Protein AF-0000000077131414 (afdb_homodimer)

Organism: Micromonas pusilla (strain CCMP1545) (NCBI:txid564608)

Structure (mmCIF, N/CA/C/O backbone):
data_AF-0000000077131414-model_v1
#
loop_
_entity.id
_entity.type
_entity.pdbx_description
1 polymer 'Predicted protein'
#
loop_
_atom_site.group_PDB
_atom_site.id
_atom_site.type_symbol
_atom_site.label_atom_id
_atom_site.label_alt_id
_atom_site.label_comp_id
_atom_site.label_asym_id
_atom_site.label_entity_id
_atom_site.label_seq_id
_atom_site.pdbx_PDB_ins_code
_atom_site.Cartn_x
_atom_site.Cartn_y
_atom_site.Cartn_z
_atom_site.occupancy
_atom_site.B_iso_or_equiv
_atom_site.auth_seq_id
_atom_site.auth_comp_id
_atom_site.auth_asym_id
_atom_site.auth_atom_id
_atom_site.pdbx_PDB_model_num
ATOM 1 N N . MET A 1 1 ? -20.641 29.969 8.961 1 20.06 1 MET A N 1
ATOM 2 C CA . MET A 1 1 ? -20.688 28.656 8.328 1 20.06 1 MET A CA 1
ATOM 3 C C . MET A 1 1 ? -21.734 27.766 9.008 1 20.06 1 MET A C 1
ATOM 5 O O . MET A 1 1 ? -21.562 27.375 10.172 1 20.06 1 MET A O 1
ATOM 9 N N . THR A 1 2 ? -23.094 28.031 8.789 1 22.95 2 THR A N 1
ATOM 10 C CA . THR A 1 2 ? -24.281 27.797 9.578 1 22.95 2 THR A CA 1
ATOM 11 C C . THR A 1 2 ? -24.531 26.297 9.758 1 22.95 2 THR A C 1
ATOM 13 O O . THR A 1 2 ? -23.922 25.484 9.078 1 22.95 2 THR A O 1
ATOM 16 N N . SER A 1 3 ? -25.562 26.062 10.523 1 25.36 3 SER A N 1
ATOM 17 C CA . SER A 1 3 ? -26.125 24.75 10.805 1 25.36 3 SER A CA 1
ATOM 18 C C . SER A 1 3 ? -26.156 23.875 9.555 1 25.36 3 SER A C 1
ATOM 20 O O . SER A 1 3 ? -26.125 22.641 9.641 1 25.36 3 SER A O 1
ATOM 22 N N . SER A 1 4 ? -26.312 24.641 8.414 1 27.03 4 SER A N 1
ATOM 23 C CA . SER A 1 4 ? -26.547 24.062 7.094 1 27.03 4 SER A CA 1
ATOM 24 C C . SER A 1 4 ? -25.281 23.391 6.555 1 27.03 4 SER A C 1
ATOM 26 O O . SER A 1 4 ? -25.375 22.391 5.828 1 27.03 4 SER A O 1
ATOM 28 N N . GLN A 1 5 ? -24.156 24.031 6.945 1 22.45 5 GLN A N 1
ATOM 29 C CA . GLN A 1 5 ? -22.938 23.562 6.297 1 22.45 5 GLN A CA 1
ATOM 30 C C . GLN A 1 5 ? -22.438 22.266 6.945 1 22.45 5 GLN A C 1
ATOM 32 O O . GLN A 1 5 ? -21.734 21.484 6.309 1 22.45 5 GLN A O 1
ATOM 37 N N . ALA A 1 6 ? -22.734 22.125 8.266 1 24.84 6 ALA A N 1
ATOM 38 C CA . ALA A 1 6 ? -22.406 20.891 8.977 1 24.84 6 ALA A CA 1
ATOM 39 C C . ALA A 1 6 ? -23.219 19.719 8.453 1 24.84 6 ALA A C 1
ATOM 41 O O . ALA A 1 6 ? -22.719 18.594 8.359 1 24.84 6 ALA A O 1
ATOM 42 N N . VAL A 1 7 ? -24.547 20.031 8.062 1 28.22 7 VAL A N 1
ATOM 43 C CA . VAL A 1 7 ? -25.422 19.016 7.449 1 28.22 7 VAL A CA 1
ATOM 44 C C . VAL A 1 7 ? -24.828 18.578 6.113 1 28.22 7 VAL A C 1
ATOM 46 O O . VAL A 1 7 ? -24.891 17.391 5.766 1 28.22 7 VAL A O 1
ATOM 49 N N . ARG A 1 8 ? -24.062 19.578 5.555 1 27.66 8 ARG A N 1
ATOM 50 C CA . ARG A 1 8 ? -23.594 19.297 4.199 1 27.66 8 ARG A CA 1
ATOM 51 C C . ARG A 1 8 ? -22.453 18.297 4.211 1 27.66 8 ARG A C 1
ATOM 53 O O . ARG A 1 8 ? -22.391 17.406 3.361 1 27.66 8 ARG A O 1
ATOM 60 N N . LEU A 1 9 ? -21.594 18.5 5.211 1 24.94 9 LEU A N 1
ATOM 61 C CA . LEU A 1 9 ? -20.484 17.562 5.207 1 24.94 9 LEU A CA 1
ATOM 62 C C . LEU A 1 9 ? -20.953 16.172 5.617 1 24.94 9 LEU A C 1
ATOM 64 O O . LEU A 1 9 ? -20.547 15.18 5.012 1 24.94 9 LEU A O 1
ATOM 68 N N . ARG A 1 10 ? -21.891 16.109 6.672 1 27.31 10 ARG A N 1
ATOM 69 C CA . ARG A 1 10 ? -22.516 14.836 6.984 1 27.31 10 ARG A CA 1
ATOM 70 C C . ARG A 1 10 ? -23.266 14.289 5.777 1 27.31 10 ARG A C 1
ATOM 72 O O . ARG A 1 10 ? -23.172 13.094 5.465 1 27.31 10 ARG A O 1
ATOM 79 N N . ASP A 1 11 ? -24.016 15.188 5.199 1 29.97 11 ASP A N 1
ATOM 80 C CA . ASP A 1 11 ? -24.766 14.781 4.016 1 29.97 11 ASP A CA 1
ATOM 81 C C . ASP A 1 11 ? -23.828 14.383 2.877 1 29.97 11 ASP A C 1
ATOM 83 O O . ASP A 1 11 ? -24.125 13.445 2.135 1 29.97 11 ASP A O 1
ATOM 87 N N . ILE A 1 12 ? -22.75 15.172 2.791 1 27.52 12 ILE A N 1
ATOM 88 C CA . ILE A 1 12 ? -21.797 14.812 1.748 1 27.52 12 ILE A CA 1
ATOM 89 C C . ILE A 1 12 ? -21.141 13.469 2.088 1 27.52 12 ILE A C 1
ATOM 91 O O . ILE A 1 12 ? -21.016 12.602 1.223 1 27.52 12 ILE A O 1
ATOM 95 N N . LEU A 1 13 ? -20.797 13.336 3.424 1 27.11 13 LEU A N 1
ATOM 96 C CA . LEU A 1 13 ? -20.266 12.031 3.791 1 27.11 13 LEU A CA 1
ATOM 97 C C . LEU A 1 13 ? -21.359 10.969 3.768 1 27.11 13 LEU A C 1
ATOM 99 O O . LEU A 1 13 ? -21.141 9.844 3.328 1 27.11 13 LEU A O 1
ATOM 103 N N . ASN A 1 14 ? -22.547 11.32 4.371 1 27.75 14 ASN A N 1
ATOM 104 C CA . ASN A 1 14 ? -23.672 10.422 4.211 1 27.75 14 ASN A CA 1
ATOM 105 C C . ASN A 1 14 ? -24.016 10.203 2.738 1 27.75 14 ASN A C 1
ATOM 107 O O . ASN A 1 14 ? -24.328 9.078 2.326 1 27.75 14 ASN A O 1
ATOM 111 N N . ASP A 1 15 ? -24.219 11.328 2.031 1 28.78 15 ASP A N 1
ATOM 112 C CA . ASP A 1 15 ? -24.484 11.242 0.598 1 28.78 15 ASP A CA 1
ATOM 113 C C . ASP A 1 15 ? -23.344 10.523 -0.129 1 28.78 15 ASP A C 1
ATOM 115 O O . ASP A 1 15 ? -23.578 9.758 -1.063 1 28.78 15 ASP A O 1
ATOM 119 N N . ALA A 1 16 ? -22.125 11.031 0.208 1 26.92 16 ALA A N 1
ATOM 120 C CA . ALA A 1 16 ? -21.016 10.352 -0.453 1 26.92 16 ALA A CA 1
ATOM 121 C C . ALA A 1 16 ? -20.875 8.922 0.047 1 26.92 16 ALA A C 1
ATOM 123 O O . ALA A 1 16 ? -20.578 8.008 -0.734 1 26.92 16 ALA A O 1
ATOM 124 N N . LEU A 1 17 ? -20.938 8.805 1.49 1 28.52 17 LEU A N 1
ATOM 125 C CA . LEU A 1 17 ? -20.797 7.449 2.016 1 28.52 17 LEU A CA 1
ATOM 126 C C . LEU A 1 17 ? -22.156 6.828 2.287 1 28.52 17 LEU A C 1
ATOM 128 O O . LEU A 1 17 ? -22.25 5.688 2.746 1 28.52 17 LEU A O 1
ATOM 132 N N . TRP A 1 18 ? -23.234 7.105 1.393 1 27.47 18 TRP A N 1
ATOM 133 C CA . TRP A 1 18 ? -24.609 6.629 1.438 1 27.47 18 TRP A CA 1
ATOM 134 C C . TRP A 1 18 ? -24.922 5.977 2.781 1 27.47 18 TRP A C 1
ATOM 136 O O . TRP A 1 18 ? -25.734 5.047 2.855 1 27.47 18 TRP A O 1
ATOM 146 N N . ILE A 1 19 ? -24.125 6.203 3.861 1 25.92 19 ILE A N 1
ATOM 147 C CA . ILE A 1 19 ? -24.453 5.586 5.145 1 25.92 19 ILE A CA 1
ATOM 148 C C . ILE A 1 19 ? -25.438 6.477 5.906 1 25.92 19 ILE A C 1
ATOM 150 O O . ILE A 1 19 ? -25.125 7.633 6.203 1 25.92 19 ILE A O 1
ATOM 154 N N . ASP A 1 20 ? -26.75 6.434 5.668 1 25.19 20 ASP A N 1
ATOM 155 C CA . ASP A 1 20 ? -27.75 7.07 6.512 1 25.19 20 ASP A CA 1
ATOM 156 C C . ASP A 1 20 ? -27.594 6.633 7.969 1 25.19 20 ASP A C 1
ATOM 158 O O . ASP A 1 20 ? -28.016 5.535 8.344 1 25.19 20 ASP A O 1
ATOM 162 N N . CYS A 1 21 ? -26.797 7.062 8.805 1 25.94 21 CYS A N 1
ATOM 163 C CA . CYS A 1 21 ? -26.531 6.809 10.211 1 25.94 21 CYS A CA 1
ATOM 164 C C . CYS A 1 21 ? -27.703 7.242 11.078 1 25.94 21 CYS A C 1
ATOM 166 O O . CYS A 1 21 ? -27.578 7.328 12.297 1 25.94 21 CYS A O 1
ATOM 168 N N . ALA A 1 22 ? -28.906 7.676 10.688 1 25.45 22 ALA A N 1
ATOM 169 C CA . ALA A 1 22 ? -29.875 8.078 11.711 1 25.45 22 ALA A CA 1
ATOM 170 C C . ALA A 1 22 ? -30.438 6.867 12.438 1 25.45 22 ALA A C 1
ATOM 172 O O . ALA A 1 22 ? -31.391 6.992 13.219 1 25.45 22 ALA A O 1
ATOM 173 N N . ARG A 1 23 ? -30.469 5.637 11.992 1 25.27 23 ARG A N 1
ATOM 174 C CA . ARG A 1 23 ? -31.359 4.742 12.703 1 25.27 23 ARG A CA 1
ATOM 175 C C . ARG A 1 23 ? -30.844 4.453 14.109 1 25.27 23 ARG A C 1
ATOM 177 O O . ARG A 1 23 ? -29.672 4.176 14.297 1 25.27 23 ARG A O 1
ATOM 184 N N . PRO A 1 24 ? -31.688 4.777 15.188 1 24.05 24 PRO A N 1
ATOM 185 C CA . PRO A 1 24 ? -31.406 4.828 16.625 1 24.05 24 PRO A CA 1
ATOM 186 C C . PRO A 1 24 ? -30.734 3.562 17.141 1 24.05 24 PRO A C 1
ATOM 188 O O . PRO A 1 24 ? -29.719 3.643 17.844 1 24.05 24 PRO A O 1
ATOM 191 N N . GLU A 1 25 ? -31.594 2.445 17.375 1 23.05 25 GLU A N 1
ATOM 192 C CA . GLU A 1 25 ? -31.547 1.45 18.438 1 23.05 25 GLU A CA 1
ATOM 193 C C . GLU A 1 25 ? -30.562 0.336 18.125 1 23.05 25 GLU A C 1
ATOM 195 O O . GLU A 1 25 ? -30.875 -0.585 17.359 1 23.05 25 GLU A O 1
ATOM 200 N N . ILE A 1 26 ? -29.625 0.422 17.438 1 24.59 26 ILE A N 1
ATOM 201 C CA . ILE A 1 26 ? -28.812 -0.793 17.438 1 24.59 26 ILE A CA 1
ATOM 202 C C . ILE A 1 26 ? -28.547 -1.231 18.875 1 24.59 26 ILE A C 1
ATOM 204 O O . ILE A 1 26 ? -27.844 -0.542 19.625 1 24.59 26 ILE A O 1
ATOM 208 N N . ARG A 1 27 ? -29.641 -1.744 19.5 1 22.53 27 ARG A N 1
ATOM 209 C CA . ARG A 1 27 ? -29.562 -2.266 20.859 1 22.53 27 ARG A CA 1
ATOM 210 C C . ARG A 1 27 ? -28.266 -3.033 21.078 1 22.53 27 ARG A C 1
ATOM 212 O O . ARG A 1 27 ? -27.781 -3.734 20.188 1 22.53 27 ARG A O 1
ATOM 219 N N . ALA A 1 28 ? -27.469 -2.477 21.969 1 22.48 28 ALA A N 1
ATOM 220 C CA . ALA A 1 28 ? -26.344 -3.021 22.719 1 22.48 28 ALA A CA 1
ATOM 221 C C . ALA A 1 28 ? -26.562 -4.496 23.047 1 22.48 28 ALA A C 1
ATOM 223 O O . ALA A 1 28 ? -27.375 -4.832 23.906 1 22.48 28 ALA A O 1
ATOM 224 N N . ARG A 1 29 ? -26.906 -5.246 22.016 1 23.95 29 ARG A N 1
ATOM 225 C CA . ARG A 1 29 ? -27.047 -6.582 22.578 1 23.95 29 ARG A CA 1
ATOM 226 C C . ARG A 1 29 ? -25.984 -6.855 23.625 1 23.95 29 ARG A C 1
ATOM 228 O O . ARG A 1 29 ? -24.906 -6.25 23.578 1 23.95 29 ARG A O 1
ATOM 235 N N . ASP A 1 30 ? -26.391 -7.426 24.609 1 23.88 30 ASP A N 1
ATOM 236 C CA . ASP A 1 30 ? -25.688 -7.793 25.844 1 23.88 30 ASP A CA 1
ATOM 237 C C . ASP A 1 30 ? -24.25 -8.203 25.547 1 23.88 30 ASP A C 1
ATOM 239 O O . ASP A 1 30 ? -24.016 -9.07 24.703 1 23.88 30 ASP A O 1
ATOM 243 N N . GLN A 1 31 ? -23.406 -7.141 25.562 1 24.2 31 GLN A N 1
ATOM 244 C CA . GLN A 1 31 ? -21.953 -7.148 25.594 1 24.2 31 GLN A CA 1
ATOM 245 C C . GLN A 1 31 ? -21.422 -8.375 26.328 1 24.2 31 GLN A C 1
ATOM 247 O O . GLN A 1 31 ? -21.812 -8.641 27.469 1 24.2 31 GLN A O 1
ATOM 252 N N . LEU A 1 32 ? -21.359 -9.508 25.547 1 24.61 32 LEU A N 1
ATOM 253 C CA . LEU A 1 32 ? -20.766 -10.422 26.516 1 24.61 32 LEU A CA 1
ATOM 254 C C . LEU A 1 32 ? -19.703 -9.727 27.344 1 24.61 32 LEU A C 1
ATOM 256 O O . LEU A 1 32 ? -19.047 -8.797 26.859 1 24.61 32 LEU A O 1
ATOM 260 N N . PRO A 1 33 ? -19.641 -9.75 28.703 1 24.28 33 PRO A N 1
ATOM 261 C CA . PRO A 1 33 ? -18.641 -9.383 29.719 1 24.28 33 PRO A CA 1
ATOM 262 C C . PRO A 1 33 ? -17.219 -9.758 29.312 1 24.28 33 PRO A C 1
ATOM 264 O O . PRO A 1 33 ? -16.969 -10.891 28.906 1 24.28 33 PRO A O 1
ATOM 267 N N . GLY A 1 34 ? -16.375 -8.93 28.688 1 25.89 34 GLY A N 1
ATOM 268 C CA . GLY A 1 34 ? -14.93 -8.797 28.547 1 25.89 34 GLY A CA 1
ATOM 269 C C . GLY A 1 34 ? -14.508 -8.336 27.156 1 25.89 34 GLY A C 1
ATOM 270 O O . GLY A 1 34 ? -13.312 -8.141 26.906 1 25.89 34 GLY A O 1
ATOM 271 N N . THR A 1 35 ? -15.227 -8.766 26.109 1 24.78 35 THR A N 1
ATOM 272 C CA . THR A 1 35 ? -14.664 -8.539 24.781 1 24.78 35 THR A CA 1
ATOM 273 C C . THR A 1 35 ? -14.953 -7.113 24.312 1 24.78 35 THR A C 1
ATOM 275 O O . THR A 1 35 ? -16.109 -6.676 24.312 1 24.78 35 THR A O 1
ATOM 278 N N . LEU A 1 36 ? -14.094 -6.152 24.688 1 25.08 36 LEU A N 1
ATOM 279 C CA . LEU A 1 36 ? -14.352 -4.781 24.266 1 25.08 36 LEU A CA 1
ATOM 280 C C . LEU A 1 36 ? -14.68 -4.73 22.781 1 25.08 36 LEU A C 1
ATOM 282 O O . LEU A 1 36 ? -14.266 -5.602 22.016 1 25.08 36 LEU A O 1
ATOM 286 N N . ALA A 1 37 ? -15.477 -3.848 22.422 1 25.66 37 ALA A N 1
ATOM 287 C CA . ALA A 1 37 ? -16.156 -3.598 21.141 1 25.66 37 ALA A CA 1
ATOM 288 C C . ALA A 1 37 ? -15.172 -3.656 19.984 1 25.66 37 ALA A C 1
ATOM 290 O O . ALA A 1 37 ? -15.398 -4.367 19 1 25.66 37 ALA A O 1
ATOM 291 N N . PHE A 1 38 ? -15.047 -2.734 19.219 1 28.19 38 PHE A N 1
ATOM 292 C CA . PHE A 1 38 ? -14.258 -2.588 18.016 1 28.19 38 PHE A CA 1
ATOM 293 C C . PHE A 1 38 ? -12.766 -2.533 18.328 1 28.19 38 PHE A C 1
ATOM 295 O O . PHE A 1 38 ? -11.977 -2.002 17.547 1 28.19 38 PHE A O 1
ATOM 302 N N . ASP A 1 39 ? -12.305 -2.881 19.547 1 25.67 39 ASP A N 1
ATOM 303 C CA . ASP A 1 39 ? -10.992 -2.525 20.094 1 25.67 39 ASP A CA 1
ATOM 304 C C . ASP A 1 39 ? -9.875 -2.938 19.125 1 25.67 39 ASP A C 1
ATOM 306 O O . ASP A 1 39 ? -9.859 -4.07 18.641 1 25.67 39 ASP A O 1
ATOM 310 N N . HIS A 1 40 ? -9.352 -1.925 18.312 1 28.19 40 HIS A N 1
ATOM 311 C CA . HIS A 1 40 ? -8.055 -1.911 17.641 1 28.19 40 HIS A CA 1
ATOM 312 C C . HIS A 1 40 ? -7.027 -2.729 18.422 1 28.19 40 HIS A C 1
ATOM 314 O O . HIS A 1 40 ? -7.078 -2.785 19.656 1 28.19 40 HIS A O 1
ATOM 320 N N . PRO A 1 41 ? -6.434 -3.777 17.891 1 29.89 41 PRO A N 1
ATOM 321 C CA . PRO A 1 41 ? -5.473 -4.309 18.859 1 29.89 41 PRO A CA 1
ATOM 322 C C . PRO A 1 41 ? -4.766 -3.213 19.656 1 29.89 41 PRO A C 1
ATOM 324 O O . PRO A 1 41 ? -4.543 -2.115 19.141 1 29.89 41 PRO A O 1
ATOM 327 N N . SER A 1 42 ? -5.102 -2.934 20.844 1 29.22 42 SER A N 1
ATOM 328 C CA . SER A 1 42 ? -4.355 -1.933 21.594 1 29.22 42 SER A CA 1
ATOM 329 C C . SER A 1 42 ? -2.869 -1.981 21.266 1 29.22 42 SER A C 1
ATOM 331 O O . SER A 1 42 ? -2.371 -2.996 20.766 1 29.22 42 SER A O 1
ATOM 333 N N . ILE A 1 43 ? -2.246 -0.811 21.297 1 28.88 43 ILE A N 1
ATOM 334 C CA . ILE A 1 43 ? -0.792 -0.733 21.203 1 28.88 43 ILE A CA 1
ATOM 335 C C . ILE A 1 43 ? -0.161 -1.882 21.984 1 28.88 43 ILE A C 1
ATOM 337 O O . ILE A 1 43 ? 0.795 -2.506 21.516 1 28.88 43 ILE A O 1
ATOM 341 N N . GLY A 1 44 ? -0.756 -2.213 23.047 1 29.16 44 GLY A N 1
ATOM 342 C CA . GLY A 1 44 ? -0.232 -3.283 23.875 1 29.16 44 GLY A CA 1
ATOM 343 C C . GLY A 1 44 ? -0.409 -4.66 23.266 1 29.16 44 GLY A C 1
ATOM 344 O O . GLY A 1 44 ? 0.497 -5.492 23.328 1 29.16 44 GLY A O 1
ATOM 345 N N . GLU A 1 45 ? -1.509 -4.895 22.531 1 32.31 45 GLU A N 1
ATOM 346 C CA . GLU A 1 45 ? -1.688 -6.207 21.922 1 32.31 45 GLU A CA 1
ATOM 347 C C . GLU A 1 45 ? -0.879 -6.332 20.641 1 32.31 45 GLU A C 1
ATOM 349 O O . GLU A 1 45 ? -0.335 -7.398 20.344 1 32.31 45 GLU A O 1
ATOM 354 N N . ILE A 1 46 ? -0.847 -5.266 19.938 1 31.19 46 ILE A N 1
ATOM 355 C CA . ILE A 1 46 ? 0.141 -5.195 18.859 1 31.19 46 ILE A CA 1
ATOM 356 C C . ILE A 1 46 ? 1.545 -5.344 19.438 1 31.19 46 ILE A C 1
ATOM 358 O O . ILE A 1 46 ? 2.371 -6.082 18.906 1 31.19 46 ILE A O 1
ATOM 362 N N . VAL A 1 47 ? 1.649 -4.648 20.562 1 30.67 47 VAL A N 1
ATOM 363 C CA . VAL A 1 47 ? 2.9 -4.809 21.297 1 30.67 47 VAL A CA 1
ATOM 364 C C . VAL A 1 47 ? 3.008 -6.234 21.828 1 30.67 47 VAL A C 1
ATOM 366 O O . VAL A 1 47 ? 4.062 -6.863 21.734 1 30.67 47 VAL A O 1
ATOM 369 N N . ALA A 1 48 ? 1.979 -6.781 22.297 1 32.75 48 ALA A N 1
ATOM 370 C CA . ALA A 1 48 ? 2.027 -8.148 22.812 1 32.75 48 ALA A CA 1
ATOM 371 C C . ALA A 1 48 ? 2.197 -9.148 21.656 1 32.75 48 ALA A C 1
ATOM 373 O O . ALA A 1 48 ? 2.984 -10.094 21.766 1 32.75 48 ALA A O 1
ATOM 374 N N . PHE A 1 49 ? 1.523 -8.961 20.562 1 32.06 49 PHE A N 1
ATOM 375 C CA . PHE A 1 49 ? 1.769 -9.781 19.391 1 32.06 49 PHE A CA 1
ATOM 376 C C . PHE A 1 49 ? 3.176 -9.547 18.844 1 32.06 49 PHE A C 1
ATOM 378 O O . PHE A 1 49 ? 3.881 -10.5 18.5 1 32.06 49 PHE A O 1
ATOM 385 N N . ALA A 1 50 ? 3.492 -8.227 18.688 1 29.94 50 ALA A N 1
ATOM 386 C CA . ALA A 1 50 ? 4.867 -7.91 18.328 1 29.94 50 ALA A CA 1
ATOM 387 C C . ALA A 1 50 ? 5.852 -8.461 19.344 1 29.94 50 ALA A C 1
ATOM 389 O O . ALA A 1 50 ? 6.926 -8.945 18.984 1 29.94 50 ALA A O 1
ATOM 390 N N . THR A 1 51 ? 5.473 -8.234 20.5 1 30.77 51 THR A N 1
ATOM 391 C CA . THR A 1 51 ? 6.328 -8.773 21.562 1 30.77 51 THR A CA 1
ATOM 392 C C . THR A 1 51 ? 6.352 -10.297 21.516 1 30.77 51 THR A C 1
ATOM 394 O O . THR A 1 51 ? 7.406 -10.906 21.688 1 30.77 51 THR A O 1
ATOM 397 N N . GLU A 1 52 ? 5.23 -10.977 21.406 1 32.09 52 GLU A N 1
ATOM 398 C CA . GLU A 1 52 ? 5.215 -12.43 21.281 1 32.09 52 GLU A CA 1
ATOM 399 C C . GLU A 1 52 ? 5.93 -12.883 20.016 1 32.09 52 GLU A C 1
ATOM 401 O O . GLU A 1 52 ? 6.672 -13.867 20.031 1 32.09 52 GLU A O 1
ATOM 406 N N . ALA A 1 53 ? 5.629 -12.156 18.953 1 30 53 ALA A N 1
ATOM 407 C CA . ALA A 1 53 ? 6.359 -12.508 17.734 1 30 53 ALA A CA 1
ATOM 408 C C . ALA A 1 53 ? 7.84 -12.156 17.875 1 30 53 ALA A C 1
ATOM 410 O O . ALA A 1 53 ? 8.703 -12.859 17.328 1 30 53 ALA A O 1
ATOM 411 N N . THR A 1 54 ? 8.031 -10.852 18.547 1 30.67 54 THR A N 1
ATOM 412 C CA . THR A 1 54 ? 9.422 -10.414 18.578 1 30.67 54 THR A CA 1
ATOM 413 C C . THR A 1 54 ? 10.07 -10.789 19.906 1 30.67 54 THR A C 1
ATOM 415 O O . THR A 1 54 ? 11.281 -10.648 20.078 1 30.67 54 THR A O 1
ATOM 418 N N . GLY A 1 55 ? 9.797 -11.703 20.719 1 28.64 55 GLY A N 1
ATOM 419 C CA . GLY A 1 55 ? 10.359 -12.094 22 1 28.64 55 GLY A CA 1
ATOM 420 C C . GLY A 1 55 ? 10.711 -10.906 22.891 1 28.64 55 GLY A C 1
ATOM 421 O O . GLY A 1 55 ? 11.406 -11.055 23.891 1 28.64 55 GLY A O 1
ATOM 422 N N . VAL A 1 56 ? 10.812 -9.68 22.453 1 27.62 56 VAL A N 1
ATOM 423 C CA . VAL A 1 56 ? 11.414 -8.703 23.359 1 27.62 56 VAL A CA 1
ATOM 424 C C . VAL A 1 56 ? 10.492 -8.492 24.562 1 27.62 56 VAL A C 1
ATOM 426 O O . VAL A 1 56 ? 9.344 -8.07 24.422 1 27.62 56 VAL A O 1
ATOM 429 N N . ASP A 1 57 ? 10.703 -9.258 25.719 1 28.89 57 ASP A N 1
ATOM 430 C CA . ASP A 1 57 ? 10.18 -9.336 27.078 1 28.89 57 ASP A CA 1
ATOM 431 C C . ASP A 1 57 ? 10.07 -7.941 27.703 1 28.89 57 ASP A C 1
ATOM 433 O O . ASP A 1 57 ? 9.125 -7.66 28.438 1 28.89 57 ASP A O 1
ATOM 437 N N . ALA A 1 58 ? 11.203 -7.199 27.625 1 27.89 58 ALA A N 1
ATOM 438 C CA . ALA A 1 58 ? 11.391 -6.16 28.641 1 27.89 58 ALA A CA 1
ATOM 439 C C . ALA A 1 58 ? 10.273 -5.125 28.578 1 27.89 58 ALA A C 1
ATOM 441 O O . ALA A 1 58 ? 9.953 -4.484 29.578 1 27.89 58 ALA A O 1
ATOM 442 N N . ILE A 1 59 ? 9.859 -4.895 27.469 1 26.38 59 ILE A N 1
ATOM 443 C CA . ILE A 1 59 ? 9 -3.719 27.516 1 26.38 59 ILE A CA 1
ATOM 444 C C . ILE A 1 59 ? 7.645 -4.098 28.125 1 26.38 59 ILE A C 1
ATOM 446 O O . ILE A 1 59 ? 6.914 -3.236 28.625 1 26.38 59 ILE A O 1
ATOM 450 N N . VAL A 1 60 ? 7.402 -5.414 28.172 1 28.81 60 VAL A N 1
ATOM 451 C CA . VAL A 1 60 ? 6.105 -5.828 28.703 1 28.81 60 VAL A CA 1
ATOM 452 C C . VAL A 1 60 ? 6.074 -5.637 30.219 1 28.81 60 VAL A C 1
ATOM 454 O O . VAL A 1 60 ? 5.02 -5.34 30.781 1 28.81 60 VAL A O 1
ATOM 457 N N . ALA A 1 61 ? 7.215 -5.875 30.797 1 27.44 61 ALA A N 1
ATOM 458 C CA . ALA A 1 61 ? 7.191 -5.852 32.25 1 27.44 61 ALA A CA 1
ATOM 459 C C . ALA A 1 61 ? 6.711 -4.5 32.781 1 27.44 61 ALA A C 1
ATOM 461 O O . ALA A 1 61 ? 5.957 -4.43 33.75 1 27.44 61 ALA A O 1
ATOM 462 N N . ALA A 1 62 ? 7.324 -3.494 32.219 1 25.3 62 ALA A N 1
ATOM 463 C CA . ALA A 1 62 ? 7.066 -2.25 32.938 1 25.3 62 ALA A CA 1
ATOM 464 C C . ALA A 1 62 ? 5.594 -1.86 32.844 1 25.3 62 ALA A C 1
ATOM 466 O O . ALA A 1 62 ? 5.047 -1.249 33.75 1 25.3 62 ALA A O 1
ATOM 467 N N . ALA A 1 63 ? 5.043 -2.246 31.688 1 25.23 63 ALA A N 1
ATOM 468 C CA . ALA A 1 63 ? 3.65 -1.813 31.625 1 25.23 63 ALA A CA 1
ATOM 469 C C . ALA A 1 63 ? 2.777 -2.658 32.562 1 25.23 63 ALA A C 1
ATOM 471 O O . ALA A 1 63 ? 1.646 -2.279 32.875 1 25.23 63 ALA A O 1
ATOM 472 N N . ALA A 1 64 ? 3.279 -3.85 32.844 1 27.75 64 ALA A N 1
ATOM 473 C CA . ALA A 1 64 ? 2.451 -4.707 33.688 1 27.75 64 ALA A CA 1
ATOM 474 C C . ALA A 1 64 ? 2.277 -4.109 35.062 1 27.75 64 ALA A C 1
ATOM 476 O O . ALA A 1 64 ? 1.48 -4.602 35.875 1 27.75 64 ALA A O 1
ATOM 477 N N . ALA A 1 65 ? 3.24 -3.271 35.406 1 25.56 65 ALA A N 1
ATOM 478 C CA . ALA A 1 65 ? 3.098 -2.855 36.812 1 25.56 65 ALA A CA 1
ATOM 479 C C . ALA A 1 65 ? 1.812 -2.062 37.031 1 25.56 65 ALA A C 1
ATOM 481 O O . ALA A 1 65 ? 1.504 -1.648 38.156 1 25.56 65 ALA A O 1
ATOM 482 N N . LYS A 1 66 ? 1.477 -1.282 36 1 25.88 66 LYS A N 1
ATOM 483 C CA . LYS A 1 66 ? 0.371 -0.455 36.469 1 25.88 66 LYS A CA 1
ATOM 484 C C . LYS A 1 66 ? -0.905 -1.277 36.625 1 25.88 66 LYS A C 1
ATOM 486 O O . LYS A 1 66 ? -1.273 -2.033 35.719 1 25.88 66 LYS A O 1
ATOM 491 N N . GLY A 1 67 ? -1.213 -1.766 37.844 1 24.05 67 GLY A N 1
ATOM 492 C CA . GLY A 1 67 ? -2.328 -2.514 38.406 1 24.05 67 GLY A CA 1
ATOM 493 C C . GLY A 1 67 ? -3.676 -2.051 37.875 1 24.05 67 GLY A C 1
ATOM 494 O O . GLY A 1 67 ? -3.818 -0.909 37.438 1 24.05 67 GLY A O 1
ATOM 495 N N . PRO A 1 68 ? -4.375 -2.918 37.219 1 26.05 68 PRO A N 1
ATOM 496 C CA . PRO A 1 68 ? -5.711 -2.531 36.75 1 26.05 68 PRO A CA 1
ATOM 497 C C . PRO A 1 68 ? -6.504 -1.773 37.812 1 26.05 68 PRO A C 1
ATOM 499 O O . PRO A 1 68 ? -6.383 -2.068 39.031 1 26.05 68 PRO A O 1
ATOM 502 N N . PRO A 1 69 ? -6.645 -0.466 37.781 1 22.11 69 PRO A N 1
ATOM 503 C CA . PRO A 1 69 ? -7.441 0.093 38.875 1 22.11 69 PRO A CA 1
ATOM 504 C C . PRO A 1 69 ? -8.703 -0.724 39.156 1 22.11 69 PRO A C 1
ATOM 506 O O . PRO A 1 69 ? -9.227 -1.393 38.281 1 22.11 69 PRO A O 1
ATOM 509 N N . THR A 1 70 ? -8.766 -1.355 40.312 1 23.5 70 THR A N 1
ATOM 510 C CA . THR A 1 70 ? -9.836 -2.125 40.938 1 23.5 70 THR A CA 1
ATOM 511 C C . THR A 1 70 ? -11.164 -1.385 40.812 1 23.5 70 THR A C 1
ATOM 513 O O . THR A 1 70 ? -11.367 -0.362 41.5 1 23.5 70 THR A O 1
ATOM 516 N N . SER A 1 71 ? -11.594 -1.087 39.594 1 22.61 71 SER A N 1
ATOM 517 C CA . SER A 1 71 ? -12.875 -0.4 39.656 1 22.61 71 SER A CA 1
ATOM 518 C C . SER A 1 71 ? -13.906 -1.232 40.438 1 22.61 71 SER A C 1
ATOM 520 O O . SER A 1 71 ? -14.031 -2.436 40.188 1 22.61 71 SER A O 1
ATOM 522 N N . ALA A 1 72 ? -14.18 -0.842 41.625 1 23.8 72 ALA A N 1
ATOM 523 C CA . ALA A 1 72 ? -15.195 -1.368 42.531 1 23.8 72 ALA A CA 1
ATOM 524 C C . ALA A 1 72 ? -16.516 -1.63 41.781 1 23.8 72 ALA A C 1
ATOM 526 O O . ALA A 1 72 ? -16.953 -0.807 41 1 23.8 72 ALA A O 1
ATOM 527 N N . PRO A 1 73 ? -16.891 -2.898 41.719 1 24.64 73 PRO A N 1
ATOM 528 C CA . PRO A 1 73 ? -18.172 -3.227 41.094 1 24.64 73 PRO A CA 1
ATOM 529 C C . PRO A 1 73 ? -19.328 -2.383 41.625 1 24.64 73 PRO A C 1
ATOM 531 O O . PRO A 1 73 ? -19.5 -2.264 42.844 1 24.64 73 PRO A O 1
ATOM 534 N N . ALA A 1 74 ? -19.625 -1.216 41.062 1 23.25 74 ALA A N 1
ATOM 535 C CA . ALA A 1 74 ? -20.719 -0.471 41.656 1 23.25 74 ALA A CA 1
ATOM 536 C C . ALA A 1 74 ? -21.938 -1.366 41.875 1 23.25 74 ALA A C 1
ATOM 538 O O . ALA A 1 74 ? -22.188 -2.281 41.094 1 23.25 74 ALA A O 1
ATOM 539 N N . PRO A 1 75 ? -22.453 -1.445 43.031 1 23.16 75 PRO A N 1
ATOM 540 C CA . PRO A 1 75 ? -23.594 -2.281 43.406 1 23.16 75 PRO A CA 1
ATOM 541 C C . PRO A 1 75 ? -24.719 -2.238 42.375 1 23.16 75 PRO A C 1
ATOM 543 O O . PRO A 1 75 ? -24.844 -1.26 41.625 1 23.16 75 PRO A O 1
ATOM 546 N N . ALA A 1 76 ? -25.125 -3.383 41.875 1 24.69 76 ALA A N 1
ATOM 547 C CA . ALA A 1 76 ? -26.25 -3.611 40.969 1 24.69 76 ALA A CA 1
ATOM 548 C C . ALA A 1 76 ? -27.453 -2.756 41.375 1 24.69 76 ALA A C 1
ATOM 550 O O . ALA A 1 76 ? -28.031 -2.945 42.438 1 24.69 76 ALA A O 1
ATOM 551 N N . ARG A 1 77 ? -27.328 -1.362 41.156 1 21.92 77 ARG A N 1
ATOM 552 C CA . ARG A 1 77 ? -28.531 -0.642 41.562 1 21.92 77 ARG A CA 1
ATOM 553 C C . ARG A 1 77 ? -29.781 -1.305 41 1 21.92 77 ARG A C 1
ATOM 555 O O . ARG A 1 77 ? -29.781 -1.78 39.875 1 21.92 77 ARG A O 1
ATOM 562 N N . ALA A 1 78 ? -30.828 -1.521 41.812 1 26.89 78 ALA A N 1
ATOM 563 C CA . ALA A 1 78 ? -32.156 -2.129 41.688 1 26.89 78 ALA A CA 1
ATOM 564 C C . ALA A 1 78 ? -32.812 -1.678 40.375 1 26.89 78 ALA A C 1
ATOM 566 O O . ALA A 1 78 ? -32.562 -0.572 39.906 1 26.89 78 ALA A O 1
ATOM 567 N N . PRO A 1 79 ? -33.375 -2.609 39.562 1 26.28 79 PRO A N 1
ATOM 568 C CA . PRO A 1 79 ? -34.125 -2.414 38.312 1 26.28 79 PRO A CA 1
ATOM 569 C C . PRO A 1 79 ? -35.094 -1.216 38.375 1 26.28 79 PRO A C 1
ATOM 571 O O . PRO A 1 79 ? -36 -1.182 39.219 1 26.28 79 PRO A O 1
ATOM 574 N N . ALA A 1 80 ? -34.469 0.028 38.438 1 25.69 80 ALA A N 1
ATOM 575 C CA . ALA A 1 80 ? -35.469 1.076 38.625 1 25.69 80 ALA A CA 1
ATOM 576 C C . ALA A 1 80 ? -36.625 0.882 37.656 1 25.69 80 ALA A C 1
ATOM 578 O O . ALA A 1 80 ? -36.469 0.384 36.531 1 25.69 80 ALA A O 1
ATOM 579 N N . SER A 1 81 ? -37.781 0.678 38.188 1 26.61 81 SER A N 1
ATOM 580 C CA . SER A 1 81 ? -39.094 0.637 37.562 1 26.61 81 SER A CA 1
ATOM 581 C C . SER A 1 81 ? -39.25 1.702 36.469 1 26.61 81 SER A C 1
ATOM 583 O O . SER A 1 81 ? -38.938 2.875 36.719 1 26.61 81 SER A O 1
ATOM 585 N N . SER A 1 82 ? -38.906 1.302 35.188 1 27.31 82 SER A N 1
ATOM 586 C CA . SER A 1 82 ? -38.812 2.068 33.969 1 27.31 82 SER A CA 1
ATOM 587 C C . SER A 1 82 ? -40.062 2.922 33.719 1 27.31 82 SER A C 1
ATOM 589 O O . SER A 1 82 ? -40.938 2.562 32.938 1 27.31 82 SER A O 1
ATOM 591 N N . THR A 1 83 ? -40.719 3.34 34.812 1 27.44 83 THR A N 1
ATOM 592 C CA . THR A 1 83 ? -41.844 4.125 34.312 1 27.44 83 THR A CA 1
ATOM 593 C C . THR A 1 83 ? -41.344 5.234 33.375 1 27.44 83 THR A C 1
ATOM 595 O O . THR A 1 83 ? -40.406 5.969 33.75 1 27.44 83 THR A O 1
ATOM 598 N N . PRO A 1 84 ? -41.625 5.164 32.094 1 29.34 84 PRO A N 1
ATOM 599 C CA . PRO A 1 84 ? -41.281 6.066 31 1 29.34 84 PRO A CA 1
ATOM 600 C C . PRO A 1 84 ? -41.438 7.539 31.359 1 29.34 84 PRO A C 1
ATOM 602 O O . PRO A 1 84 ? -41.562 8.391 30.484 1 29.34 84 PRO A O 1
ATOM 605 N N . ARG A 1 85 ? -41.344 7.977 32.594 1 27.5 85 ARG A N 1
ATOM 606 C CA . ARG A 1 85 ? -41.625 9.406 32.562 1 27.5 85 ARG A CA 1
ATOM 607 C C . ARG A 1 85 ? -40.719 10.148 31.609 1 27.5 85 ARG A C 1
ATOM 609 O O . ARG A 1 85 ? -39.5 10.188 31.812 1 27.5 85 ARG A O 1
ATOM 616 N N . ARG A 1 86 ? -41.031 10.273 30.344 1 28.62 86 ARG A N 1
ATOM 617 C CA . ARG A 1 86 ? -40.562 10.945 29.141 1 28.62 86 ARG A CA 1
ATOM 618 C C . ARG A 1 86 ? -39.844 12.234 29.484 1 28.62 86 ARG A C 1
ATOM 620 O O . ARG A 1 86 ? -38.938 12.664 28.75 1 28.62 86 ARG A O 1
ATOM 627 N N . ALA A 1 87 ? -40.75 13.219 30.047 1 28.91 87 ALA A N 1
ATOM 628 C CA . ALA A 1 87 ? -41.094 14.586 29.656 1 28.91 87 ALA A CA 1
ATOM 629 C C . ALA A 1 87 ? -39.938 15.539 29.953 1 28.91 87 ALA A C 1
ATOM 631 O O . ALA A 1 87 ? -39.5 16.297 29.078 1 28.91 87 ALA A O 1
ATOM 632 N N . SER A 1 88 ? -39.938 16.594 30.875 1 32.31 88 SER A N 1
ATOM 633 C CA . SER A 1 88 ? -39.406 17.891 31.281 1 32.31 88 SER A CA 1
ATOM 634 C C . SER A 1 88 ? -37.969 17.766 31.828 1 32.31 88 SER A C 1
ATOM 636 O O . SER A 1 88 ? -37.375 18.75 32.219 1 32.31 88 SER A O 1
ATOM 638 N N . SER A 1 89 ? -37.375 16.688 32.062 1 38.03 89 SER A N 1
ATOM 639 C CA . SER A 1 89 ? -36.156 16.422 32.844 1 38.03 89 SER A CA 1
ATOM 640 C C . SER A 1 89 ? -34.906 16.5 31.984 1 38.03 89 SER A C 1
ATOM 642 O O . SER A 1 89 ? -33.781 16.516 32.5 1 38.03 89 SER A O 1
ATOM 644 N N . GLY A 1 90 ? -35.031 16.375 30.656 1 41.88 90 GLY A N 1
ATOM 645 C CA . GLY A 1 90 ? -33.938 16.5 29.719 1 41.88 90 GLY A CA 1
ATOM 646 C C . GLY A 1 90 ? -33.312 17.891 29.703 1 41.88 90 GLY A C 1
ATOM 647 O O . GLY A 1 90 ? -32.094 18.031 29.578 1 41.88 90 GLY A O 1
ATOM 648 N N . GLY A 1 91 ? -34.188 18.953 29.625 1 42.12 91 GLY A N 1
ATOM 649 C CA . GLY A 1 91 ? -33.75 20.344 29.641 1 42.12 91 GLY A CA 1
ATOM 650 C C . GLY A 1 91 ? -32.938 20.703 30.875 1 42.12 91 GLY A C 1
ATOM 651 O O . GLY A 1 91 ? -31.922 21.406 30.766 1 42.12 91 GLY A O 1
ATOM 652 N N . TRP A 1 92 ? -33.406 20.25 31.938 1 45.72 92 TRP A N 1
ATOM 653 C CA . TRP A 1 92 ? -32.75 20.547 33.188 1 45.72 92 TRP A CA 1
ATOM 654 C C . TRP A 1 92 ? -31.344 19.938 33.219 1 45.72 92 TRP A C 1
ATOM 656 O O . TRP A 1 92 ? -30.391 20.562 33.656 1 45.72 92 TRP A O 1
ATOM 666 N N . LEU A 1 93 ? -31.234 18.703 32.688 1 46.34 93 LEU A N 1
ATOM 667 C CA . LEU A 1 93 ? -29.938 18.031 32.656 1 46.34 93 LEU A CA 1
ATOM 668 C C . LEU A 1 93 ? -28.984 18.781 31.734 1 46.34 93 LEU A C 1
ATOM 670 O O . LEU A 1 93 ? -27.797 18.906 32.031 1 46.34 93 LEU A O 1
ATOM 674 N N . VAL A 1 94 ? -29.625 19.219 30.688 1 57.38 94 VAL A N 1
ATOM 675 C CA . VAL A 1 94 ? -28.812 20.016 29.781 1 57.38 94 VAL A CA 1
ATOM 676 C C . VAL A 1 94 ? -28.438 21.344 30.438 1 57.38 94 VAL A C 1
ATOM 678 O O . VAL A 1 94 ? -27.297 21.797 30.328 1 57.38 94 VAL A O 1
ATOM 681 N N . GLU A 1 95 ? -29.469 21.922 31.125 1 60.94 95 GLU A N 1
ATOM 682 C CA . GLU A 1 95 ? -29.203 23.188 31.797 1 60.94 95 GLU A CA 1
ATOM 683 C C . GLU A 1 95 ? -28.234 23 32.969 1 60.94 95 GLU A C 1
ATOM 685 O O . GLU A 1 95 ? -27.344 23.844 33.188 1 60.94 95 GLU A O 1
ATOM 690 N N . GLN A 1 96 ? -28.438 22 33.719 1 60.31 96 GLN A N 1
ATOM 691 C CA . GLN A 1 96 ? -27.531 21.719 34.844 1 60.31 96 GLN A CA 1
ATOM 692 C C . GLN A 1 96 ? -26.109 21.438 34.344 1 60.31 96 GLN A C 1
ATOM 694 O O . GLN A 1 96 ? -25.141 21.938 34.906 1 60.31 96 GLN A O 1
ATOM 699 N N . ARG A 1 97 ? -26.062 20.672 33.344 1 64.44 97 ARG A N 1
ATOM 700 C CA . ARG A 1 97 ? -24.75 20.375 32.781 1 64.44 97 ARG A CA 1
ATOM 701 C C . ARG A 1 97 ? -24.078 21.641 32.25 1 64.44 97 ARG A C 1
ATOM 703 O O . ARG A 1 97 ? -22.859 21.797 32.344 1 64.44 97 ARG A O 1
ATOM 710 N N . ARG A 1 98 ? -24.969 22.516 31.797 1 71.5 98 ARG A N 1
ATOM 711 C CA . ARG A 1 98 ? -24.438 23.797 31.312 1 71.5 98 ARG A CA 1
ATOM 712 C C . ARG A 1 98 ? -23.953 24.656 32.469 1 71.5 98 ARG A C 1
ATOM 714 O O . ARG A 1 98 ? -22.922 25.344 32.344 1 71.5 98 ARG A O 1
ATOM 721 N N . ALA A 1 99 ? -24.734 24.688 33.5 1 76.12 99 ALA A N 1
ATOM 722 C CA . ALA A 1 99 ? -24.344 25.469 34.656 1 76.12 99 ALA A CA 1
ATOM 723 C C . ALA A 1 99 ? -23.047 24.922 35.25 1 76.12 99 ALA A C 1
ATOM 725 O O . ALA A 1 99 ? -22.172 25.688 35.656 1 76.12 99 ALA A O 1
ATOM 726 N N . GLU A 1 100 ? -22.938 23.688 35.344 1 78.06 100 GLU A N 1
ATOM 727 C CA . GLU A 1 100 ? -21.734 23.047 35.844 1 78.06 100 GLU A CA 1
ATOM 728 C C . GLU A 1 100 ? -20.531 23.344 34.969 1 78.06 100 GLU A C 1
ATOM 730 O O . GLU A 1 100 ? -19.422 23.594 35.469 1 78.06 100 GLU A O 1
ATOM 735 N N . ALA A 1 101 ? -20.781 23.297 33.75 1 80.19 101 ALA A N 1
ATOM 736 C CA . ALA A 1 101 ? -19.719 23.625 32.781 1 80.19 101 ALA A CA 1
ATOM 737 C C . ALA A 1 101 ? -19.25 25.062 32.969 1 80.19 101 ALA A C 1
ATOM 739 O O . ALA A 1 101 ? -18.047 25.344 32.969 1 80.19 101 ALA A O 1
ATOM 740 N N . ARG A 1 102 ? -20.219 25.922 33.188 1 83.12 102 ARG A N 1
ATOM 741 C CA . ARG A 1 102 ? -19.891 27.328 33.406 1 83.12 102 ARG A CA 1
ATOM 742 C C . ARG A 1 102 ? -19.094 27.531 34.688 1 83.12 102 ARG A C 1
ATOM 744 O O . ARG A 1 102 ? -18.156 28.328 34.719 1 83.12 102 ARG A O 1
ATOM 751 N N . ALA A 1 103 ? -19.531 26.844 35.656 1 86.81 103 ALA A N 1
ATOM 752 C CA . ALA A 1 103 ? -18.812 26.938 36.938 1 86.81 103 ALA A CA 1
ATOM 753 C C . ALA A 1 103 ? -17.391 26.422 36.781 1 86.81 103 ALA A C 1
ATOM 755 O O . ALA A 1 103 ? -16.453 27.016 37.312 1 86.81 103 ALA A O 1
ATOM 756 N N . PHE A 1 104 ? -17.281 25.328 36.125 1 88.69 104 PHE A N 1
ATOM 757 C CA . PHE A 1 104 ? -15.969 24.75 35.875 1 88.69 104 PHE A CA 1
ATOM 758 C C . PHE A 1 104 ? -15.086 25.719 35.094 1 88.69 104 PHE A C 1
ATOM 760 O O . PHE A 1 104 ? -13.914 25.906 35.438 1 88.69 104 PHE A O 1
ATOM 767 N N . ILE A 1 105 ? -15.641 26.328 34.125 1 92.06 105 ILE A N 1
ATOM 768 C CA . ILE A 1 105 ? -14.906 27.266 33.281 1 92.06 105 ILE A CA 1
ATOM 769 C C . ILE A 1 105 ? -14.516 28.5 34.094 1 92.06 105 ILE A C 1
ATOM 771 O O . ILE A 1 105 ? -13.414 29.031 33.938 1 92.06 105 ILE A O 1
ATOM 775 N N . ALA A 1 106 ? -15.391 28.906 34.938 1 92.75 106 ALA A N 1
ATOM 776 C CA . ALA A 1 106 ? -15.094 30.047 35.812 1 92.75 106 ALA A CA 1
ATOM 777 C C . ALA A 1 106 ? -13.938 29.734 36.75 1 92.75 106 ALA A C 1
ATOM 779 O O . ALA A 1 106 ? -13.07 30.578 36.969 1 92.75 106 ALA A O 1
ATOM 780 N N . GLN A 1 107 ? -13.992 28.547 37.25 1 94.06 107 GLN A N 1
ATOM 781 C CA . GLN A 1 107 ? -12.906 28.125 38.125 1 94.06 107 GLN A CA 1
ATOM 782 C C . GLN A 1 107 ? -11.586 28.047 37.375 1 94.06 107 GLN A C 1
ATOM 784 O O . GLN A 1 107 ? -10.539 28.422 37.875 1 94.06 107 GLN A O 1
ATOM 789 N N . CYS A 1 108 ? -11.648 27.531 36.188 1 95.19 108 CYS A N 1
ATOM 790 C CA . CYS A 1 108 ? -10.477 27.469 35.312 1 95.19 108 CYS A CA 1
ATOM 791 C C . CYS A 1 108 ? -9.922 28.859 35.062 1 95.19 108 CYS A C 1
ATOM 793 O O . CYS A 1 108 ? -8.711 29.078 35.156 1 95.19 108 CYS A O 1
ATOM 795 N N . ALA A 1 109 ? -10.82 29.75 34.75 1 96.06 109 ALA A N 1
ATOM 796 C CA . ALA A 1 109 ? -10.414 31.141 34.469 1 96.06 109 ALA A CA 1
ATOM 797 C C . ALA A 1 109 ? -9.727 31.75 35.719 1 96.06 109 ALA A C 1
ATOM 799 O O . ALA A 1 109 ? -8.703 32.438 35.562 1 96.06 109 ALA A O 1
ATOM 800 N N . ALA A 1 110 ? -10.289 31.453 36.844 1 95.5 110 ALA A N 1
ATOM 801 C CA . ALA A 1 110 ? -9.719 31.984 38.094 1 95.5 110 ALA A CA 1
ATOM 802 C C . ALA A 1 110 ? -8.312 31.422 38.312 1 95.5 110 ALA A C 1
ATOM 804 O O . ALA A 1 110 ? -7.406 32.156 38.719 1 95.5 110 ALA A O 1
ATOM 805 N N . ALA A 1 111 ? -8.188 30.172 38.094 1 95.75 111 ALA A N 1
ATOM 806 C CA . ALA A 1 111 ? -6.879 29.531 38.219 1 95.75 111 ALA A CA 1
ATOM 807 C C . ALA A 1 111 ? -5.867 30.125 37.25 1 95.75 111 ALA A C 1
ATOM 809 O O . ALA A 1 111 ? -4.727 30.406 37.625 1 95.75 111 ALA A O 1
ATOM 810 N N . LEU A 1 112 ? -6.281 30.328 36.031 1 95.5 112 LEU A N 1
ATOM 811 C CA . LEU A 1 112 ? -5.438 30.891 35 1 95.5 112 LEU A CA 1
ATOM 812 C C . LEU A 1 112 ? -4.965 32.281 35.375 1 95.5 112 LEU A C 1
ATOM 814 O O . LEU A 1 112 ? -3.787 32.625 35.219 1 95.5 112 LEU A O 1
ATOM 818 N N . MET A 1 113 ? -5.871 33.062 35.938 1 94.44 113 MET A N 1
ATOM 819 C CA . MET A 1 113 ? -5.578 34.469 36.219 1 94.44 113 MET A CA 1
ATOM 820 C C . MET A 1 113 ? -4.73 34.562 37.5 1 94.44 113 MET A C 1
ATOM 822 O O . MET A 1 113 ? -4.059 35.594 37.688 1 94.44 113 MET A O 1
ATOM 826 N N . LYS A 1 114 ? -4.754 33.562 38.281 1 93.69 114 LYS A N 1
ATOM 827 C CA . LYS A 1 114 ? -3.947 33.562 39.5 1 93.69 114 LYS A CA 1
ATOM 828 C C . LYS A 1 114 ? -2.5 33.188 39.188 1 93.69 114 LYS A C 1
ATOM 830 O O . LYS A 1 114 ? -1.593 33.531 39.938 1 93.69 114 LYS A O 1
ATOM 835 N N . CYS A 1 115 ? -2.326 32.531 38.125 1 94 115 CYS A N 1
ATOM 836 C CA . CYS A 1 115 ? -0.989 32.094 37.75 1 94 115 CYS A CA 1
ATOM 837 C C . CYS A 1 115 ? -0.141 33.25 37.25 1 94 115 CYS A C 1
ATOM 839 O O . CYS A 1 115 ? -0.653 34.188 36.625 1 94 115 CYS A O 1
ATOM 841 N N . GLN A 1 116 ? 1.121 33.125 37.625 1 91.94 116 GLN A N 1
ATOM 842 C CA . GLN A 1 116 ? 2.041 34.156 37.125 1 91.94 116 GLN A CA 1
ATOM 843 C C . GLN A 1 116 ? 2.096 34.156 35.594 1 91.94 116 GLN A C 1
ATOM 845 O O . GLN A 1 116 ? 2.037 33.062 35 1 91.94 116 GLN A O 1
ATOM 850 N N . LYS A 1 117 ? 2.207 35.344 35.062 1 90 117 LYS A N 1
ATOM 851 C CA . LYS A 1 117 ? 2.314 35.438 33.625 1 90 117 LYS A CA 1
ATOM 852 C C . LYS A 1 117 ? 3.449 34.562 33.094 1 90 117 LYS A C 1
ATOM 854 O O . LYS A 1 117 ? 4.543 34.562 33.656 1 90 117 LYS A O 1
ATOM 859 N N . GLY A 1 118 ? 3.143 33.781 32.188 1 91.94 118 GLY A N 1
ATOM 860 C CA . GLY A 1 118 ? 4.141 32.938 31.562 1 91.94 118 GLY A CA 1
ATOM 861 C C . GLY A 1 118 ? 4.25 31.562 32.219 1 91.94 118 GLY A C 1
ATOM 862 O O . GLY A 1 118 ? 4.965 30.688 31.719 1 91.94 118 GLY A O 1
ATOM 863 N N . LYS A 1 119 ? 3.531 31.359 33.219 1 95.69 119 LYS A N 1
ATOM 864 C CA . LYS A 1 119 ? 3.646 30.094 33.938 1 95.69 119 LYS A CA 1
ATOM 865 C C . LYS A 1 119 ? 2.418 29.219 33.719 1 95.69 119 LYS A C 1
ATOM 867 O O . LYS A 1 119 ? 2.34 28.094 34.25 1 95.69 119 LYS A O 1
ATOM 872 N N . ALA A 1 120 ? 1.505 29.688 32.938 1 97.19 120 ALA A N 1
ATOM 873 C CA . ALA A 1 120 ? 0.365 28.891 32.5 1 97.19 120 ALA A CA 1
ATOM 874 C C . ALA A 1 120 ? 0.413 28.672 30.984 1 97.19 120 ALA A C 1
ATOM 876 O O . ALA A 1 120 ? 0.971 29.5 30.25 1 97.19 120 ALA A O 1
ATOM 877 N N . ALA A 1 121 ? -0.113 27.562 30.547 1 97.38 121 ALA A N 1
ATOM 878 C CA . ALA A 1 121 ? -0.153 27.266 29.125 1 97.38 121 ALA A CA 1
ATOM 879 C C . ALA A 1 121 ? -1.56 26.875 28.672 1 97.38 121 ALA A C 1
ATOM 881 O O . ALA A 1 121 ? -2.262 26.156 29.391 1 97.38 121 ALA A O 1
ATOM 882 N N . LEU A 1 122 ? -2.014 27.484 27.625 1 97.19 122 LEU A N 1
ATOM 883 C CA . LEU A 1 122 ? -3.172 27 26.875 1 97.19 122 LEU A CA 1
ATOM 884 C C . LEU A 1 122 ? -2.744 26.062 25.766 1 97.19 122 LEU A C 1
ATOM 886 O O . LEU A 1 122 ? -2.154 26.5 24.766 1 97.19 122 LEU A O 1
ATOM 890 N N . TYR A 1 123 ? -2.973 24.766 25.875 1 96.62 123 TYR A N 1
ATOM 891 C CA . TYR A 1 123 ? -2.6 23.719 24.938 1 96.62 123 TYR A CA 1
ATOM 892 C C . TYR A 1 123 ? -3.785 23.312 24.062 1 96.62 123 TYR A C 1
ATOM 894 O O . TYR A 1 123 ? -4.738 22.703 24.547 1 96.62 123 TYR A O 1
ATOM 902 N N . CYS A 1 124 ? -3.652 23.641 22.812 1 96.12 124 CYS A N 1
ATOM 903 C CA . CYS A 1 124 ? -4.816 23.531 21.938 1 96.12 124 CYS A CA 1
ATOM 904 C C . CYS A 1 124 ? -4.602 22.469 20.875 1 96.12 124 CYS A C 1
ATOM 906 O O . CYS A 1 124 ? -3.469 22.203 20.469 1 96.12 124 CYS A O 1
ATOM 908 N N . GLY A 1 125 ? -5.664 21.812 20.453 1 94.38 125 GLY A N 1
ATOM 909 C CA . GLY A 1 125 ? -5.734 20.875 19.344 1 94.38 125 GLY A CA 1
ATOM 910 C C . GLY A 1 125 ? -7.074 20.891 18.625 1 94.38 125 GLY A C 1
ATOM 911 O O . GLY A 1 125 ? -7.914 21.75 18.891 1 94.38 125 GLY A O 1
ATOM 912 N N . GLY A 1 126 ? -7.184 20.062 17.688 1 90.94 126 GLY A N 1
ATOM 913 C CA . GLY A 1 126 ? -8.461 19.875 17 1 90.94 126 GLY A CA 1
ATOM 914 C C . GLY A 1 126 ? -9.047 21.172 16.469 1 90.94 126 GLY A C 1
ATOM 915 O O . GLY A 1 126 ? -8.359 21.922 15.773 1 90.94 126 GLY A O 1
ATOM 916 N N . ASP A 1 127 ? -10.32 21.453 16.828 1 90.19 127 ASP A N 1
ATOM 917 C CA . ASP A 1 127 ? -11.055 22.578 16.281 1 90.19 127 ASP A CA 1
ATOM 918 C C . ASP A 1 127 ? -10.586 23.891 16.891 1 90.19 127 ASP A C 1
ATOM 920 O O . ASP A 1 127 ? -10.867 24.969 16.359 1 90.19 127 ASP A O 1
ATOM 924 N N . ALA A 1 128 ? -9.875 23.797 17.984 1 93.38 128 ALA A N 1
ATOM 925 C CA . ALA A 1 128 ? -9.352 25 18.625 1 93.38 128 ALA A CA 1
ATOM 926 C C . ALA A 1 128 ? -8.305 25.672 17.766 1 93.38 128 ALA A C 1
ATOM 928 O O . ALA A 1 128 ? -7.938 26.828 18 1 93.38 128 ALA A O 1
ATOM 929 N N . LEU A 1 129 ? -7.875 24.906 16.766 1 94.75 129 LEU A N 1
ATOM 930 C CA . LEU A 1 129 ? -6.805 25.406 15.914 1 94.75 129 LEU A CA 1
ATOM 931 C C . LEU A 1 129 ? -7.355 25.891 14.578 1 94.75 129 LEU A C 1
ATOM 933 O O . LEU A 1 129 ? -6.59 26.219 13.664 1 94.75 129 LEU A O 1
ATOM 937 N N . LEU A 1 130 ? -8.672 26.016 14.43 1 92.88 130 LEU A N 1
ATOM 938 C CA . LEU A 1 130 ? -9.305 26.359 13.156 1 92.88 130 LEU A CA 1
ATOM 939 C C . LEU A 1 130 ? -9.875 27.781 13.211 1 92.88 130 LEU A C 1
ATOM 941 O O . LEU A 1 130 ? -10.305 28.234 14.266 1 92.88 130 LEU A O 1
ATOM 945 N N . SER A 1 131 ? -9.867 28.453 12.062 1 89.62 131 SER A N 1
ATOM 946 C CA . SER A 1 131 ? -10.32 29.844 11.984 1 89.62 131 SER A CA 1
ATOM 947 C C . SER A 1 131 ? -11.742 29.922 11.43 1 89.62 131 SER A C 1
ATOM 949 O O . SER A 1 131 ? -12.312 31 11.336 1 89.62 131 SER A O 1
ATOM 951 N N . GLU A 1 132 ? -12.461 28.922 10.648 1 71.5 132 GLU A N 1
ATOM 952 C CA . GLU A 1 132 ? -13.711 28.984 9.898 1 71.5 132 GLU A CA 1
ATOM 953 C C . GLU A 1 132 ? -14.898 29.234 10.828 1 71.5 132 GLU A C 1
ATOM 955 O O . GLU A 1 132 ? -15.922 29.781 10.406 1 71.5 132 GLU A O 1
ATOM 960 N N . ASP A 1 133 ? -14.977 28.812 12.18 1 54 133 ASP A N 1
ATOM 961 C CA . ASP A 1 133 ? -16.297 28.812 12.82 1 54 133 ASP A CA 1
ATOM 962 C C . ASP A 1 133 ? -16.875 30.219 12.898 1 54 133 ASP A C 1
ATOM 964 O O . ASP A 1 133 ? -16.156 31.203 12.75 1 54 133 ASP A O 1
ATOM 968 N N . VAL A 1 134 ? -18.328 30.203 12.93 1 43.31 134 VAL A N 1
ATOM 969 C CA . VAL A 1 134 ? -19.344 31.25 12.867 1 43.31 134 VAL A CA 1
ATOM 970 C C . VAL A 1 134 ? -18.797 32.531 13.5 1 43.31 134 VAL A C 1
ATOM 972 O O . VAL A 1 134 ? -19.203 33.625 13.109 1 43.31 134 VAL A O 1
ATOM 975 N N . ALA A 1 135 ? -18.25 32.469 14.688 1 42.22 135 ALA A N 1
ATOM 976 C CA . ALA A 1 135 ? -17.953 33.781 15.266 1 42.22 135 ALA A CA 1
ATOM 977 C C . ALA A 1 135 ? -16.719 34.406 14.609 1 42.22 135 ALA A C 1
ATOM 979 O O . ALA A 1 135 ? -15.859 33.688 14.078 1 42.22 135 ALA A O 1
ATOM 980 N N . GLU A 1 136 ? -16.625 35.594 14.281 1 52.28 136 GLU A N 1
ATOM 981 C CA . GLU A 1 136 ? -15.555 36.5 13.82 1 52.28 136 GLU A CA 1
ATOM 982 C C . GLU A 1 136 ? -14.188 36 14.312 1 52.28 136 GLU A C 1
ATOM 984 O O . GLU A 1 136 ? -13.773 36.312 15.43 1 52.28 136 GLU A O 1
ATOM 989 N N . GLY A 1 137 ? -13.336 34.906 13.555 1 63.56 137 GLY A N 1
ATOM 990 C CA . GLY A 1 137 ? -11.961 34.438 13.711 1 63.56 137 GLY A CA 1
ATOM 991 C C . GLY A 1 137 ? -11.852 33.031 14.219 1 63.56 137 GLY A C 1
ATOM 992 O O . GLY A 1 137 ? -10.75 32.469 14.266 1 63.56 137 GLY A O 1
ATOM 993 N N . GLY A 1 138 ? -13.016 32.312 14.586 1 82.31 138 GLY A N 1
ATOM 994 C CA . GLY A 1 138 ? -13.055 30.906 14.945 1 82.31 138 GLY A CA 1
ATOM 995 C C . GLY A 1 138 ? -12.469 30.625 16.312 1 82.31 138 GLY A C 1
ATOM 996 O O . GLY A 1 138 ? -12.188 31.547 17.078 1 82.31 138 GLY A O 1
ATOM 997 N N . ALA A 1 139 ? -12.406 29.469 16.703 1 90.25 139 ALA A N 1
ATOM 998 C CA . ALA A 1 139 ? -11.875 29.031 17.984 1 90.25 139 ALA A CA 1
ATOM 999 C C . ALA A 1 139 ? -10.406 29.422 18.141 1 90.25 139 ALA A C 1
ATOM 1001 O O . ALA A 1 139 ? -9.961 29.75 19.25 1 90.25 139 ALA A O 1
ATOM 1002 N N . LEU A 1 140 ? -9.711 29.531 17.047 1 93.44 140 LEU A N 1
ATOM 1003 C CA . LEU A 1 140 ? -8.297 29.875 17.078 1 93.44 140 LEU A CA 1
ATOM 1004 C C . LEU A 1 140 ? -8.086 31.297 17.578 1 93.44 140 LEU A C 1
ATOM 1006 O O . LEU A 1 140 ? -7.227 31.531 18.422 1 93.44 140 LEU A O 1
ATOM 1010 N N . ARG A 1 141 ? -8.836 32.188 17.094 1 92.31 141 ARG A N 1
ATOM 1011 C CA . ARG A 1 141 ? -8.727 33.594 17.531 1 92.31 141 ARG A CA 1
ATOM 1012 C C . ARG A 1 141 ? -9.125 33.75 19 1 92.31 141 ARG A C 1
ATOM 1014 O O . ARG A 1 141 ? -8.492 34.5 19.734 1 92.31 141 ARG A O 1
ATOM 1021 N N . LEU A 1 142 ? -10.188 33.062 19.359 1 91.25 142 LEU A N 1
ATOM 1022 C CA . LEU A 1 142 ? -10.609 33.094 20.75 1 91.25 142 LEU A CA 1
ATOM 1023 C C . LEU A 1 142 ? -9.516 32.594 21.672 1 91.25 142 LEU A C 1
ATOM 1025 O O . LEU A 1 142 ? -9.227 33.188 22.719 1 91.25 142 LEU A O 1
ATOM 1029 N N . CYS A 1 143 ? -8.891 31.516 21.281 1 93.88 143 CYS A N 1
ATOM 1030 C CA . CYS A 1 143 ? -7.793 30.969 22.062 1 93.88 143 CYS A CA 1
ATOM 1031 C C . CYS A 1 143 ? -6.625 31.938 22.141 1 93.88 143 CYS A C 1
ATOM 1033 O O . CYS A 1 143 ? -6.004 32.094 23.188 1 93.88 143 CYS A O 1
ATOM 1035 N N . GLY A 1 144 ? -6.344 32.562 21.031 1 93.62 144 GLY A N 1
ATOM 1036 C CA . GLY A 1 144 ? -5.324 33.594 21.031 1 93.62 144 GLY A CA 1
ATOM 1037 C C . GLY A 1 144 ? -5.625 34.719 22 1 93.62 144 GLY A C 1
ATOM 1038 O O . GLY A 1 144 ? -4.734 35.188 22.719 1 93.62 144 GLY A O 1
ATOM 1039 N N . GLU A 1 145 ? -6.855 35.156 22.062 1 92.31 145 GLU A N 1
ATOM 1040 C CA . GLU A 1 145 ? -7.27 36.219 22.969 1 92.31 145 GLU A CA 1
ATOM 1041 C C . GLU A 1 145 ? -7.188 35.75 24.422 1 92.31 145 GLU A C 1
ATOM 1043 O O . GLU A 1 145 ? -6.789 36.531 25.297 1 92.31 145 GLU A O 1
ATOM 1048 N N . ILE A 1 146 ? -7.598 34.562 24.641 1 93.94 146 ILE A N 1
ATOM 1049 C CA . ILE A 1 146 ? -7.492 34 25.984 1 93.94 146 ILE A CA 1
ATOM 1050 C C . ILE A 1 146 ? -6.039 34.062 26.453 1 93.94 146 ILE A C 1
ATOM 1052 O O . ILE A 1 146 ? -5.758 34.531 27.578 1 93.94 146 ILE A O 1
ATOM 1056 N N . ALA A 1 147 ? -5.164 33.625 25.641 1 94.75 147 ALA A N 1
ATOM 1057 C CA . ALA A 1 147 ? -3.742 33.625 25.969 1 94.75 147 ALA A CA 1
ATOM 1058 C C . ALA A 1 147 ? -3.25 35.062 26.203 1 94.75 147 ALA A C 1
ATOM 1060 O O . ALA A 1 147 ? -2.514 35.312 27.156 1 94.75 147 ALA A O 1
ATOM 1061 N N . ARG A 1 148 ? -3.658 35.969 25.375 1 92 148 ARG A N 1
ATOM 1062 C CA . ARG A 1 148 ? -3.234 37.375 25.469 1 92 148 ARG A CA 1
ATOM 1063 C C . ARG A 1 148 ? -3.695 38 26.781 1 92 148 ARG A C 1
ATOM 1065 O O . ARG A 1 148 ? -2.908 38.625 27.484 1 92 148 ARG A O 1
ATOM 1072 N N . VAL A 1 149 ? -4.93 37.781 27.156 1 91.81 149 VAL A N 1
ATOM 1073 C CA . VAL A 1 149 ? -5.516 38.438 28.328 1 91.81 149 VAL A CA 1
ATOM 1074 C C . VAL A 1 149 ? -4.973 37.781 29.609 1 91.81 149 VAL A C 1
ATOM 1076 O O . VAL A 1 149 ? -4.641 38.469 30.562 1 91.81 149 VAL A O 1
ATOM 1079 N N . SER A 1 150 ? -4.859 36.5 29.578 1 93.25 150 SER A N 1
ATOM 1080 C CA . SER A 1 150 ? -4.449 35.781 30.781 1 93.25 150 SER A CA 1
ATOM 1081 C C . SER A 1 150 ? -2.936 35.812 30.953 1 93.25 150 SER A C 1
ATOM 1083 O O . SER A 1 150 ? -2.428 35.594 32.062 1 93.25 150 SER A O 1
ATOM 1085 N N . GLY A 1 151 ? -2.201 36 29.844 1 92.56 151 GLY A N 1
ATOM 1086 C CA . GLY A 1 151 ? -0.751 35.906 29.875 1 92.56 151 GLY A CA 1
ATOM 1087 C C . GLY A 1 151 ? -0.244 34.469 29.734 1 92.56 151 GLY A C 1
ATOM 1088 O O . GLY A 1 151 ? 0.955 34.219 29.859 1 92.56 151 GLY A O 1
ATOM 1089 N N . ALA A 1 152 ? -1.116 33.562 29.469 1 95.69 152 ALA A N 1
ATOM 1090 C CA . ALA A 1 152 ? -0.736 32.156 29.281 1 95.69 152 ALA A CA 1
ATOM 1091 C C . ALA A 1 152 ? -0.001 31.969 27.953 1 95.69 152 ALA A C 1
ATOM 1093 O O . ALA A 1 152 ? -0.249 32.688 26.984 1 95.69 152 ALA A O 1
ATOM 1094 N N . ALA A 1 153 ? 0.929 30.984 27.953 1 96.31 153 ALA A N 1
ATOM 1095 C CA . ALA A 1 153 ? 1.526 30.562 26.688 1 96.31 153 ALA A CA 1
ATOM 1096 C C . ALA A 1 153 ? 0.496 29.875 25.797 1 96.31 153 ALA A C 1
ATOM 1098 O O . ALA A 1 153 ? -0.348 29.109 26.281 1 96.31 153 ALA A O 1
ATOM 1099 N N . PHE A 1 154 ? 0.515 30.188 24.562 1 96.25 154 PHE A N 1
ATOM 1100 C CA . PHE A 1 154 ? -0.363 29.562 23.578 1 96.25 154 PHE A CA 1
ATOM 1101 C C . PHE A 1 154 ? 0.36 28.438 22.844 1 96.25 154 PHE A C 1
ATOM 1103 O O . PHE A 1 154 ? 1.188 28.688 21.969 1 96.25 154 PHE A O 1
ATOM 1110 N N . LEU A 1 155 ? 0.057 27.156 23.125 1 97.19 155 LEU A N 1
ATOM 1111 C CA . LEU A 1 155 ? 0.702 25.969 22.578 1 97.19 155 LEU A CA 1
ATOM 1112 C C . LEU A 1 155 ? -0.271 25.172 21.703 1 97.19 155 LEU A C 1
ATOM 1114 O O . LEU A 1 155 ? -1.486 25.266 21.891 1 97.19 155 LEU A O 1
ATOM 1118 N N . CYS A 1 156 ? 0.281 24.484 20.75 1 96.44 156 CYS A N 1
ATOM 1119 C CA . CYS A 1 156 ? -0.542 23.547 20 1 96.44 156 CYS A CA 1
ATOM 1120 C C . CYS A 1 156 ? 0.14 22.188 19.922 1 96.44 156 CYS A C 1
ATOM 1122 O O . CYS A 1 156 ? 1.349 22.078 20.125 1 96.44 156 CYS A O 1
ATOM 1124 N N . GLU A 1 157 ? -0.687 21.266 19.625 1 93.75 157 GLU A N 1
ATOM 1125 C CA . GLU A 1 157 ? -0.192 19.906 19.438 1 93.75 157 GLU A CA 1
ATOM 1126 C C . GLU A 1 157 ? 0.822 19.828 18.312 1 93.75 157 GLU A C 1
ATOM 1128 O O . GLU A 1 157 ? 0.731 20.578 17.328 1 93.75 157 GLU A O 1
ATOM 1133 N N . ASN A 1 158 ? 1.728 18.922 18.469 1 91.62 158 ASN A N 1
ATOM 1134 C CA . ASN A 1 158 ? 2.701 18.703 17.406 1 91.62 158 ASN A CA 1
ATOM 1135 C C . ASN A 1 158 ? 2.066 18.031 16.188 1 91.62 158 ASN A C 1
ATOM 1137 O O . ASN A 1 158 ? 2.227 18.5 15.062 1 91.62 158 ASN A O 1
ATOM 1141 N N . ALA A 1 159 ? 1.362 16.938 16.469 1 90.5 159 ALA A N 1
ATOM 1142 C CA . ALA A 1 159 ? 0.729 16.141 15.422 1 90.5 159 ALA A CA 1
ATOM 1143 C C . ALA A 1 159 ? -0.719 16.578 15.203 1 90.5 159 ALA A C 1
ATOM 1145 O O . ALA A 1 159 ? -1.644 15.781 15.391 1 90.5 159 ALA A O 1
ATOM 1146 N N . PHE A 1 160 ? -0.877 17.812 14.789 1 93.69 160 PHE A N 1
ATOM 1147 C CA . PHE A 1 160 ? -2.225 18.312 14.531 1 93.69 160 PHE A CA 1
ATOM 1148 C C . PHE A 1 160 ? -2.717 17.859 13.164 1 93.69 160 PHE A C 1
ATOM 1150 O O . PHE A 1 160 ? -1.926 17.719 12.227 1 93.69 160 PHE A O 1
ATOM 1157 N N . ALA A 1 161 ? -4.027 17.625 13.055 1 93.25 161 ALA A N 1
ATOM 1158 C CA . ALA A 1 161 ? -4.613 17.328 11.75 1 93.25 161 ALA A CA 1
ATOM 1159 C C . ALA A 1 161 ? -4.625 18.562 10.859 1 93.25 161 ALA A C 1
ATOM 1161 O O . ALA A 1 161 ? -4.32 18.484 9.664 1 93.25 161 ALA A O 1
ATOM 1162 N N . ARG A 1 162 ? -4.949 19.688 11.453 1 95.38 162 ARG A N 1
ATOM 1163 C CA . ARG A 1 162 ? -5.004 20.969 10.734 1 95.38 162 ARG A CA 1
ATOM 1164 C C . ARG A 1 162 ? -4.805 22.141 11.68 1 95.38 162 ARG A C 1
ATOM 1166 O O . ARG A 1 162 ? -5.32 22.141 12.805 1 95.38 162 ARG A O 1
ATOM 1173 N N . VAL A 1 163 ? -4.078 23.109 11.258 1 96.19 163 VAL A N 1
ATOM 1174 C CA . VAL A 1 163 ? -3.979 24.422 11.898 1 96.19 163 VAL A CA 1
ATOM 1175 C C . VAL A 1 163 ? -4.07 25.516 10.836 1 96.19 163 VAL A C 1
ATOM 1177 O O . VAL A 1 163 ? -3.373 25.469 9.82 1 96.19 163 VAL A O 1
ATOM 1180 N N . ASP A 1 164 ? -4.984 26.406 11.062 1 95.44 164 ASP A N 1
ATOM 1181 C CA . ASP A 1 164 ? -4.988 27.594 10.211 1 95.44 164 ASP A CA 1
ATOM 1182 C C . ASP A 1 164 ? -3.932 28.594 10.656 1 95.44 164 ASP A C 1
ATOM 1184 O O . ASP A 1 164 ? -3.814 28.891 11.852 1 95.44 164 ASP A O 1
ATOM 1188 N N . ARG A 1 165 ? -3.146 29.031 9.695 1 95.69 165 ARG A N 1
ATOM 1189 C CA . ARG A 1 165 ? -1.98 29.844 10.016 1 95.69 165 ARG A CA 1
ATOM 1190 C C . ARG A 1 165 ? -1.887 31.047 9.086 1 95.69 165 ARG A C 1
ATOM 1192 O O . ARG A 1 165 ? -2.529 31.078 8.031 1 95.69 165 ARG A O 1
ATOM 1199 N N . GLY A 1 166 ? -1.069 32.031 9.508 1 93.5 166 GLY A N 1
ATOM 1200 C CA . GLY A 1 166 ? -0.828 33.219 8.695 1 93.5 166 GLY A CA 1
ATOM 1201 C C . GLY A 1 166 ? -1.998 34.156 8.688 1 93.5 166 GLY A C 1
ATOM 1202 O O . GLY A 1 166 ? -2.969 34 9.422 1 93.5 166 GLY A O 1
ATOM 1203 N N . GLY A 1 167 ? -1.872 35.312 7.969 1 92 167 GLY A N 1
ATOM 1204 C CA . GLY A 1 167 ? -2.943 36.281 7.789 1 92 167 GLY A CA 1
ATOM 1205 C C . GLY A 1 167 ? -3.334 37 9.078 1 92 167 GLY A C 1
ATOM 1206 O O . GLY A 1 167 ? -4.512 37.281 9.297 1 92 167 GLY A O 1
ATOM 1207 N N . GLY A 1 168 ? -2.422 37.031 9.961 1 89.5 168 GLY A N 1
ATOM 1208 C CA . GLY A 1 168 ? -2.691 37.75 11.195 1 89.5 168 GLY A CA 1
ATOM 1209 C C . GLY A 1 168 ? -3.309 36.906 12.273 1 89.5 168 GLY A C 1
ATOM 1210 O O . GLY A 1 168 ? -3.658 37.375 13.352 1 89.5 168 GLY A O 1
ATOM 1211 N N . LEU A 1 169 ? -3.457 35.656 12.016 1 92.06 169 LEU A N 1
ATOM 1212 C CA . LEU A 1 169 ? -3.992 34.719 13.016 1 92.06 169 LEU A CA 1
ATOM 1213 C C . LEU A 1 169 ? -3 34.531 14.156 1 92.06 169 LEU A C 1
ATOM 1215 O O . LEU A 1 169 ? -1.805 34.781 14 1 92.06 169 LEU A O 1
ATOM 1219 N N . PRO A 1 170 ? -3.57 34.125 15.32 1 92.62 170 PRO A N 1
ATOM 1220 C CA . PRO A 1 170 ? -2.635 33.75 16.391 1 92.62 170 PRO A CA 1
ATOM 1221 C C . PRO A 1 170 ? -1.679 32.625 15.984 1 92.62 170 PRO A C 1
ATOM 1223 O O . PRO A 1 170 ? -2.078 31.703 15.281 1 92.62 170 PRO A O 1
ATOM 1226 N N . CYS A 1 171 ? -0.478 32.75 16.344 1 92.06 171 CYS A N 1
ATOM 1227 C CA . CYS A 1 171 ? 0.546 31.75 16.047 1 92.06 171 CYS A CA 1
ATOM 1228 C C . CYS A 1 171 ? 0.914 30.969 17.297 1 92.06 171 CYS A C 1
ATOM 1230 O O . CYS A 1 171 ? 1.737 31.422 18.109 1 92.06 171 CYS A O 1
ATOM 1232 N N . PRO A 1 172 ? 0.282 29.828 17.5 1 95 172 PRO A N 1
ATOM 1233 C CA . PRO A 1 172 ? 0.691 29.016 18.656 1 95 172 PRO A CA 1
ATOM 1234 C C . PRO A 1 172 ? 2.104 28.453 18.5 1 95 172 PRO A C 1
ATOM 1236 O O . PRO A 1 172 ? 2.621 28.359 17.391 1 95 172 PRO A O 1
ATOM 1239 N N . THR A 1 173 ? 2.707 28.188 19.641 1 95.44 173 THR A N 1
ATOM 1240 C CA . THR A 1 173 ? 3.957 27.438 19.641 1 95.44 173 THR A CA 1
ATOM 1241 C C . THR A 1 173 ? 3.688 25.953 19.516 1 95.44 173 THR A C 1
ATOM 1243 O O . THR A 1 173 ? 2.928 25.375 20.297 1 95.44 173 THR A O 1
ATOM 1246 N N . ARG A 1 174 ? 4.27 25.359 18.531 1 95.44 174 ARG A N 1
ATOM 1247 C CA . ARG A 1 174 ? 4.117 23.938 18.312 1 95.44 174 ARG A CA 1
ATOM 1248 C C . ARG A 1 174 ? 4.945 23.125 19.312 1 95.44 174 ARG A C 1
ATOM 1250 O O . ARG A 1 174 ? 6.129 23.406 19.5 1 95.44 174 ARG A O 1
ATOM 1257 N N . LEU A 1 175 ? 4.281 22.219 20 1 94.31 175 LEU A N 1
ATOM 1258 C CA . LEU A 1 175 ? 5.023 21.375 20.922 1 94.31 175 LEU A CA 1
ATOM 1259 C C . LEU A 1 175 ? 6.098 20.578 20.203 1 94.31 175 LEU A C 1
ATOM 1261 O O . LEU A 1 175 ? 5.855 20.062 19.109 1 94.31 175 LEU A O 1
ATOM 1265 N N . PRO A 1 176 ? 7.281 20.422 20.828 1 89.75 176 PRO A N 1
ATOM 1266 C CA . PRO A 1 176 ? 8.344 19.641 20.172 1 89.75 176 PRO A CA 1
ATOM 1267 C C . PRO A 1 176 ? 7.934 18.203 19.906 1 89.75 176 PRO A C 1
ATOM 1269 O O . PRO A 1 176 ? 7.109 17.641 20.641 1 89.75 176 PRO A O 1
ATOM 1272 N N . TYR A 1 177 ? 8.578 17.656 18.953 1 85.44 177 TYR A N 1
ATOM 1273 C CA . TYR A 1 177 ? 8.258 16.312 18.5 1 85.44 177 TYR A CA 1
ATOM 1274 C C . TYR A 1 177 ? 8.758 15.273 19.5 1 85.44 177 TYR A C 1
ATOM 1276 O O . TYR A 1 177 ? 8.023 14.344 19.859 1 85.44 177 TYR A O 1
ATOM 1284 N N . PHE A 1 178 ? 9.93 15.367 19.922 1 81.69 178 PHE A N 1
ATOM 1285 C CA . PHE A 1 178 ? 10.523 14.367 20.797 1 81.69 178 PHE A CA 1
ATOM 1286 C C . PHE A 1 178 ? 9.984 14.508 22.219 1 81.69 178 PHE A C 1
ATOM 1288 O O . PHE A 1 178 ? 9.922 15.609 22.766 1 81.69 178 PHE A O 1
ATOM 1295 N N . PRO A 1 179 ? 9.719 13.414 22.797 1 82.56 179 PRO A N 1
ATOM 1296 C CA . PRO A 1 179 ? 9.031 13.438 24.094 1 82.56 179 PRO A CA 1
ATOM 1297 C C . PRO A 1 179 ? 9.828 14.148 25.172 1 82.56 179 PRO A C 1
ATOM 1299 O O . PRO A 1 179 ? 9.258 14.852 26.016 1 82.56 179 PRO A O 1
ATOM 1302 N N . GLN A 1 180 ? 11.141 13.977 25.203 1 83.19 180 GLN A N 1
ATOM 1303 C CA . GLN A 1 180 ? 11.953 14.617 26.219 1 83.19 180 GLN A CA 1
ATOM 1304 C C . GLN A 1 180 ? 11.914 16.141 26.078 1 83.19 180 GLN A C 1
ATOM 1306 O O . GLN A 1 180 ? 11.82 16.859 27.078 1 83.19 180 GLN A O 1
ATOM 1311 N N . ASP A 1 181 ? 11.992 16.562 24.844 1 87.88 181 ASP A N 1
ATOM 1312 C CA . ASP A 1 181 ? 11.938 18 24.594 1 87.88 181 ASP A CA 1
ATOM 1313 C C . ASP A 1 181 ? 10.555 18.562 24.891 1 87.88 181 ASP A C 1
ATOM 1315 O O . ASP A 1 181 ? 10.43 19.672 25.422 1 87.88 181 ASP A O 1
ATOM 1319 N N . ALA A 1 182 ? 9.555 17.828 24.531 1 90.38 182 ALA A N 1
ATOM 1320 C CA . ALA A 1 182 ? 8.188 18.234 24.812 1 90.38 182 ALA A CA 1
ATOM 1321 C C . ALA A 1 182 ? 7.934 18.312 26.312 1 90.38 182 ALA A C 1
ATOM 1323 O O . ALA A 1 182 ? 7.344 19.281 26.797 1 90.38 182 ALA A O 1
ATOM 1324 N N . ALA A 1 183 ? 8.375 17.312 27.016 1 88.88 183 ALA A N 1
ATOM 1325 C CA . ALA A 1 183 ? 8.234 17.297 28.469 1 88.88 183 ALA A CA 1
ATOM 1326 C C . ALA A 1 183 ? 8.961 18.484 29.094 1 88.88 183 ALA A C 1
ATOM 1328 O O . ALA A 1 183 ? 8.445 19.109 30.016 1 88.88 183 ALA A O 1
ATOM 1329 N N . ARG A 1 184 ? 10.117 18.672 28.594 1 90.62 184 ARG A N 1
ATOM 1330 C CA . ARG A 1 184 ? 10.898 19.812 29.094 1 90.62 184 ARG A CA 1
ATOM 1331 C C . ARG A 1 184 ? 10.18 21.125 28.828 1 90.62 184 ARG A C 1
ATOM 1333 O O . ARG A 1 184 ? 10.117 21.984 29.703 1 90.62 184 ARG A O 1
ATOM 1340 N N . ALA A 1 185 ? 9.648 21.281 27.672 1 93.56 185 ALA A N 1
ATOM 1341 C CA . ALA A 1 185 ? 8.906 22.484 27.328 1 93.56 185 ALA A CA 1
ATOM 1342 C C . ALA A 1 185 ? 7.703 22.672 28.25 1 93.56 185 ALA A C 1
ATOM 1344 O O . ALA A 1 185 ? 7.445 23.781 28.734 1 93.56 185 ALA A O 1
ATOM 1345 N N . LEU A 1 186 ? 7.039 21.641 28.547 1 93.94 186 LEU A N 1
ATOM 1346 C CA . LEU A 1 186 ? 5.82 21.703 29.359 1 93.94 186 LEU A CA 1
ATOM 1347 C C . LEU A 1 186 ? 6.148 21.906 30.828 1 93.94 186 LEU A C 1
ATOM 1349 O O . LEU A 1 186 ? 5.305 22.391 31.594 1 93.94 186 LEU A O 1
ATOM 1353 N N . SER A 1 187 ? 7.332 21.547 31.25 1 93.38 187 SER A N 1
ATOM 1354 C CA . SER A 1 187 ? 7.738 21.656 32.656 1 93.38 187 SER A CA 1
ATOM 1355 C C . SER A 1 187 ? 7.895 23.109 33.062 1 93.38 187 SER A C 1
ATOM 1357 O O . SER A 1 187 ? 7.961 23.438 34.25 1 93.38 187 SER A O 1
ATOM 1359 N N . ALA A 1 188 ? 7.934 23.984 32.125 1 94.94 188 ALA A N 1
ATOM 1360 C CA . ALA A 1 188 ? 8.086 25.406 32.406 1 94.94 188 ALA A CA 1
ATOM 1361 C C . ALA A 1 188 ? 6.801 26 32.969 1 94.94 188 ALA A C 1
ATOM 1363 O O . ALA A 1 188 ? 6.805 27.109 33.5 1 94.94 188 ALA A O 1
ATOM 1364 N N . TYR A 1 189 ? 5.77 25.234 32.906 1 96.44 189 TYR A N 1
ATOM 1365 C CA . TYR A 1 189 ? 4.469 25.781 33.281 1 96.44 189 TYR A CA 1
ATOM 1366 C C . TYR A 1 189 ? 3.953 25.141 34.562 1 96.44 189 TYR A C 1
ATOM 1368 O O . TYR A 1 189 ? 4.25 23.969 34.844 1 96.44 189 TYR A O 1
ATOM 1376 N N . GLU A 1 190 ? 3.174 25.906 35.312 1 96.62 190 GLU A N 1
ATOM 1377 C CA . GLU A 1 190 ? 2.609 25.438 36.594 1 96.62 190 GLU A CA 1
ATOM 1378 C C . GLU A 1 190 ? 1.131 25.094 36.438 1 96.62 190 GLU A C 1
ATOM 1380 O O . GLU A 1 190 ? 0.543 24.469 37.312 1 96.62 190 GLU A O 1
ATOM 1385 N N . LEU A 1 191 ? 0.606 25.516 35.375 1 96.94 191 LEU A N 1
ATOM 1386 C CA . LEU A 1 191 ? -0.789 25.25 35.031 1 96.94 191 LEU A CA 1
ATOM 1387 C C . LEU A 1 191 ? -0.963 25.047 33.531 1 96.94 191 LEU A C 1
ATOM 1389 O O . LEU A 1 191 ? -0.387 25.781 32.75 1 96.94 191 LEU A O 1
ATOM 1393 N N . VAL A 1 192 ? -1.713 23.953 33.188 1 96.56 192 VAL A N 1
ATOM 1394 C CA . VAL A 1 192 ? -1.984 23.703 31.781 1 96.56 192 VAL A CA 1
ATOM 1395 C C . VAL A 1 192 ? -3.49 23.562 31.562 1 96.56 192 VAL A C 1
ATOM 1397 O O . VAL A 1 192 ? -4.168 22.844 32.281 1 96.56 192 VAL A O 1
ATOM 1400 N N . VAL A 1 193 ? -4.02 24.328 30.641 1 96.44 193 VAL A N 1
ATOM 1401 C CA . VAL A 1 193 ? -5.398 24.203 30.188 1 96.44 193 VAL A CA 1
ATOM 1402 C C . VAL A 1 193 ? -5.426 23.578 28.797 1 96.44 193 VAL A C 1
ATOM 1404 O O . VAL A 1 193 ? -4.844 24.125 27.859 1 96.44 193 VAL A O 1
ATOM 1407 N N . THR A 1 194 ? -6.039 22.422 28.656 1 95 194 THR A N 1
ATOM 1408 C CA . THR A 1 194 ? -6.18 21.828 27.328 1 95 194 THR A CA 1
ATOM 1409 C C . THR A 1 194 ? -7.496 22.25 26.688 1 95 194 THR A C 1
ATOM 1411 O O . THR A 1 194 ? -8.531 22.297 27.344 1 95 194 THR A O 1
ATOM 1414 N N . MET A 1 195 ? -7.434 22.703 25.438 1 94.25 195 MET A N 1
ATOM 1415 C CA . MET A 1 195 ? -8.609 23.062 24.656 1 94.25 195 MET A CA 1
ATOM 1416 C C . MET A 1 195 ? -8.703 22.188 23.406 1 94.25 195 MET A C 1
ATOM 1418 O O . MET A 1 195 ? -7.906 22.328 22.484 1 94.25 195 MET A O 1
ATOM 1422 N N . ASP A 1 196 ? -9.625 21.281 23.312 1 92.62 196 ASP A N 1
ATOM 1423 C CA . ASP A 1 196 ? -9.867 20.328 22.234 1 92.62 196 ASP A CA 1
ATOM 1424 C C . ASP A 1 196 ? -8.609 19.516 21.938 1 92.62 196 ASP A C 1
ATOM 1426 O O . ASP A 1 196 ? -8.25 19.328 20.766 1 92.62 196 ASP A O 1
ATOM 1430 N N . ALA A 1 197 ? -7.898 19.219 22.922 1 91.88 197 ALA A N 1
ATOM 1431 C CA . ALA A 1 197 ? -6.695 18.406 22.844 1 91.88 197 ALA A CA 1
ATOM 1432 C C . ALA A 1 197 ? -6.625 17.422 24.016 1 91.88 197 ALA A C 1
ATOM 1434 O O . ALA A 1 197 ? -7.047 17.734 25.125 1 91.88 197 ALA A O 1
ATOM 1435 N N . ARG A 1 198 ? -6.109 16.312 23.734 1 86.62 198 ARG A N 1
ATOM 1436 C CA . ARG A 1 198 ? -5.789 15.375 24.812 1 86.62 198 ARG A CA 1
ATOM 1437 C C . ARG A 1 198 ? -4.445 15.711 25.453 1 86.62 198 ARG A C 1
ATOM 1439 O O . ARG A 1 198 ? -3.605 16.359 24.844 1 86.62 198 ARG A O 1
ATOM 1446 N N . ARG A 1 199 ? -4.355 15.312 26.672 1 87.25 199 ARG A N 1
ATOM 1447 C CA . ARG A 1 199 ? -3.041 15.453 27.297 1 87.25 199 ARG A CA 1
ATOM 1448 C C . ARG A 1 199 ? -1.967 14.773 26.453 1 87.25 199 ARG A C 1
ATOM 1450 O O . ARG A 1 199 ? -2.145 13.633 26.016 1 87.25 199 ARG A O 1
ATOM 1457 N N . PRO A 1 200 ? -0.954 15.461 26.109 1 87.44 200 PRO A N 1
ATOM 1458 C CA . PRO A 1 200 ? 0.046 14.906 25.203 1 87.44 200 PRO A CA 1
ATOM 1459 C C . PRO A 1 200 ? 0.74 13.664 25.766 1 87.44 200 PRO A C 1
ATOM 1461 O O . PRO A 1 200 ? 1.07 13.633 26.953 1 87.44 200 PRO A O 1
ATOM 1464 N N . ILE A 1 201 ? 0.91 12.711 24.938 1 79.94 201 ILE A N 1
ATOM 1465 C CA . ILE A 1 201 ? 1.614 11.469 25.25 1 79.94 201 ILE A CA 1
ATOM 1466 C C . ILE A 1 201 ? 2.732 11.234 24.25 1 79.94 201 ILE A C 1
ATOM 1468 O O . ILE A 1 201 ? 2.67 11.727 23.109 1 79.94 201 ILE A O 1
ATOM 1472 N N . ALA A 1 202 ? 3.742 10.562 24.672 1 74 202 ALA A N 1
ATOM 1473 C CA . ALA A 1 202 ? 4.832 10.219 23.766 1 74 202 ALA A CA 1
ATOM 1474 C C . ALA A 1 202 ? 4.363 9.227 22.703 1 74 202 ALA A C 1
ATOM 1476 O O . ALA A 1 202 ? 3.592 8.312 22.984 1 74 202 ALA A O 1
ATOM 1477 N N . MET A 1 203 ? 4.777 9.445 21.516 1 68.38 203 MET A N 1
ATOM 1478 C CA . MET A 1 203 ? 4.363 8.609 20.391 1 68.38 203 MET A CA 1
ATOM 1479 C C . MET A 1 203 ? 4.977 7.215 20.484 1 68.38 203 MET A C 1
ATOM 1481 O O . MET A 1 203 ? 4.316 6.219 20.188 1 68.38 203 MET A O 1
ATOM 1485 N N . PHE A 1 204 ? 6.285 7.203 20.797 1 63.28 204 PHE A N 1
ATOM 1486 C CA . PHE A 1 204 ? 6.988 5.934 20.906 1 63.28 204 PHE A CA 1
ATOM 1487 C C . PHE A 1 204 ? 7.465 5.715 22.344 1 63.28 204 PHE A C 1
ATOM 1489 O O . PHE A 1 204 ? 7.656 6.672 23.094 1 63.28 204 PHE A O 1
ATOM 1496 N N . GLY A 1 205 ? 7.352 4.484 22.766 1 55.34 205 GLY A N 1
ATOM 1497 C CA . GLY A 1 205 ? 7.941 4.148 24.047 1 55.34 205 GLY A CA 1
ATOM 1498 C C . GLY A 1 205 ? 9.461 4.176 24.031 1 55.34 205 GLY A C 1
ATOM 1499 O O . GLY A 1 205 ? 10.094 3.434 23.281 1 55.34 205 GLY A O 1
ATOM 1500 N N . TYR A 1 206 ? 9.969 5.277 24.484 1 50.16 206 TYR A N 1
ATOM 1501 C CA . TYR A 1 206 ? 11.422 5.348 24.547 1 50.16 206 TYR A CA 1
ATOM 1502 C C . TYR A 1 206 ? 11.938 4.777 25.859 1 50.16 206 TYR A C 1
ATOM 1504 O O . TYR A 1 206 ? 11.312 4.945 26.906 1 50.16 206 TYR A O 1
ATOM 1512 N N . ASP A 1 207 ? 12.898 3.943 25.656 1 51.22 207 ASP A N 1
ATOM 1513 C CA . ASP A 1 207 ? 13.523 3.447 26.875 1 51.22 207 ASP A CA 1
ATOM 1514 C C . ASP A 1 207 ? 13.969 4.602 27.766 1 51.22 207 ASP A C 1
ATOM 1516 O O . ASP A 1 207 ? 14.641 5.527 27.312 1 51.22 207 ASP A O 1
ATOM 1520 N N . GLY A 1 208 ? 13.555 4.562 28.969 1 51 208 GLY A N 1
ATOM 1521 C CA . GLY A 1 208 ? 14.031 5.512 29.969 1 51 208 GLY A CA 1
ATOM 1522 C C . GLY A 1 208 ? 13.297 6.836 29.922 1 51 208 GLY A C 1
ATOM 1523 O O . GLY A 1 208 ? 13.547 7.719 30.75 1 51 208 GLY A O 1
ATOM 1524 N N . ALA A 1 209 ? 12.711 7.086 28.797 1 52.84 209 ALA A N 1
ATOM 1525 C CA . ALA A 1 209 ? 12.156 8.43 28.641 1 52.84 209 ALA A CA 1
ATOM 1526 C C . ALA A 1 209 ? 11.023 8.672 29.625 1 52.84 209 ALA A C 1
ATOM 1528 O O . ALA A 1 209 ? 10.547 9.797 29.781 1 52.84 209 ALA A O 1
ATOM 1529 N N . GLY A 1 210 ? 10.891 7.746 30.625 1 52.09 210 GLY A N 1
ATOM 1530 C CA . GLY A 1 210 ? 9.859 7.938 31.625 1 52.09 210 GLY A CA 1
ATOM 1531 C C . GLY A 1 210 ? 8.461 7.707 31.078 1 52.09 210 GLY A C 1
ATOM 1532 O O . GLY A 1 210 ? 8.289 7.137 30.016 1 52.09 210 GLY A O 1
ATOM 1533 N N . PRO A 1 211 ? 7.469 8.242 31.844 1 56.03 211 PRO A N 1
ATOM 1534 C CA . PRO A 1 211 ? 6.066 7.957 31.531 1 56.03 211 PRO A CA 1
ATOM 1535 C C . PRO A 1 211 ? 5.625 8.547 30.203 1 56.03 211 PRO A C 1
ATOM 1537 O O . PRO A 1 211 ? 6.191 9.547 29.75 1 56.03 211 PRO A O 1
ATOM 1540 N N . SER A 1 212 ? 4.684 7.855 29.531 1 68.38 212 SER A N 1
ATOM 1541 C CA . SER A 1 212 ? 4.074 8.203 28.25 1 68.38 212 SER A CA 1
ATOM 1542 C C . SER A 1 212 ? 3.363 9.555 28.328 1 68.38 212 SER A C 1
ATOM 1544 O O . SER A 1 212 ? 3.229 10.25 27.328 1 68.38 212 SER A O 1
ATOM 1546 N N . HIS A 1 213 ? 3.143 9.984 29.609 1 78.25 213 HIS A N 1
ATOM 1547 C CA . HIS A 1 213 ? 2.492 11.281 29.75 1 78.25 213 HIS A CA 1
ATOM 1548 C C . HIS A 1 213 ? 3.516 12.414 29.812 1 78.25 213 HIS A C 1
ATOM 1550 O O . HIS A 1 213 ? 4.445 12.375 30.609 1 78.25 213 HIS A O 1
ATOM 1556 N N . LEU A 1 214 ? 3.35 13.43 29.125 1 85.88 214 LEU A N 1
ATOM 1557 C CA . LEU A 1 214 ? 4.355 14.477 28.984 1 85.88 214 LEU A CA 1
ATOM 1558 C C . LEU A 1 214 ? 4.109 15.609 29.969 1 85.88 214 LEU A C 1
ATOM 1560 O O . LEU A 1 214 ? 5.016 16.391 30.266 1 85.88 214 LEU A O 1
ATOM 1564 N N . ILE A 1 215 ? 2.852 15.773 30.391 1 88.5 215 ILE A N 1
ATOM 1565 C CA . ILE A 1 215 ? 2.551 16.734 31.453 1 88.5 215 ILE A CA 1
ATOM 1566 C C . ILE A 1 215 ? 2.811 16.094 32.812 1 88.5 215 ILE A C 1
ATOM 1568 O O . ILE A 1 215 ? 2.203 15.07 33.156 1 88.5 215 ILE A O 1
ATOM 1572 N N . ARG A 1 216 ? 3.672 16.656 33.656 1 85.94 216 ARG A N 1
ATOM 1573 C CA . ARG A 1 216 ? 4.074 16.094 34.938 1 85.94 216 ARG A CA 1
ATOM 1574 C C . ARG A 1 216 ? 3.4 16.828 36.094 1 85.94 216 ARG A C 1
ATOM 1576 O O . ARG A 1 216 ? 3.678 16.562 37.281 1 85.94 216 ARG A O 1
ATOM 1583 N N . LEU A 1 217 ? 2.553 17.672 35.781 1 89.81 217 LEU A N 1
ATOM 1584 C CA . LEU A 1 217 ? 1.835 18.453 36.812 1 89.81 217 LEU A CA 1
ATOM 1585 C C . LEU A 1 217 ? 0.812 17.578 37.531 1 89.81 217 LEU A C 1
ATOM 1587 O O . LEU A 1 217 ? 0.361 16.562 37 1 89.81 217 LEU A O 1
ATOM 1591 N N . HIS A 1 218 ? 0.509 18.016 38.719 1 88.25 218 HIS A N 1
ATOM 1592 C CA . HIS A 1 218 ? -0.602 17.391 39.438 1 88.25 218 HIS A CA 1
ATOM 1593 C C . HIS A 1 218 ? -1.92 17.609 38.688 1 88.25 218 HIS A C 1
ATOM 1595 O O . HIS A 1 218 ? -2.102 18.641 38.031 1 88.25 218 HIS A O 1
ATOM 1601 N N . ASP A 1 219 ? -2.812 16.734 38.875 1 87.19 219 ASP A N 1
ATOM 1602 C CA . ASP A 1 219 ? -4.086 16.766 38.156 1 87.19 219 ASP A CA 1
ATOM 1603 C C . ASP A 1 219 ? -4.84 18.062 38.438 1 87.19 219 ASP A C 1
ATOM 1605 O O . ASP A 1 219 ? -5.57 18.562 37.562 1 87.19 219 ASP A O 1
ATOM 1609 N N . ASP A 1 220 ? -4.609 18.641 39.594 1 87.69 220 ASP A N 1
ATOM 1610 C CA . ASP A 1 220 ? -5.312 19.859 39.969 1 87.69 220 ASP A CA 1
ATOM 1611 C C . ASP A 1 220 ? -4.797 21.062 39.188 1 87.69 220 ASP A C 1
ATOM 1613 O O . ASP A 1 220 ? -5.445 22.109 39.156 1 87.69 220 ASP A O 1
ATOM 1617 N N . ALA A 1 221 ? -3.654 20.875 38.562 1 93.81 221 ALA A N 1
ATOM 1618 C CA . ALA A 1 221 ? -3.037 21.969 37.812 1 93.81 221 ALA A CA 1
ATOM 1619 C C . ALA A 1 221 ? -3.275 21.797 36.312 1 93.81 221 ALA A C 1
ATOM 1621 O O . ALA A 1 221 ? -2.738 22.562 35.531 1 93.81 221 ALA A O 1
ATOM 1622 N N . VAL A 1 222 ? -3.986 20.781 35.969 1 94 222 VAL A N 1
ATOM 1623 C CA . VAL A 1 222 ? -4.328 20.562 34.594 1 94 222 VAL A CA 1
ATOM 1624 C C . VAL A 1 222 ? -5.84 20.656 34.406 1 94 222 VAL A C 1
ATOM 1626 O O . VAL A 1 222 ? -6.602 19.938 35.062 1 94 222 VAL A O 1
ATOM 1629 N N . TRP A 1 223 ? -6.27 21.578 33.594 1 93.44 223 TRP A N 1
ATOM 1630 C CA . TRP A 1 223 ? -7.68 21.797 33.281 1 93.44 223 TRP A CA 1
ATOM 1631 C C . TRP A 1 223 ? -8.008 21.312 31.875 1 93.44 223 TRP A C 1
ATOM 1633 O O . TRP A 1 223 ? -7.59 21.922 30.891 1 93.44 223 TRP A O 1
ATOM 1643 N N . ASP A 1 224 ? -8.727 20.219 31.812 1 91.44 224 ASP A N 1
ATOM 1644 C CA . ASP A 1 224 ? -9.117 19.656 30.531 1 91.44 224 ASP A CA 1
ATOM 1645 C C . ASP A 1 224 ? -10.477 20.188 30.094 1 91.44 224 ASP A C 1
ATOM 1647 O O . ASP A 1 224 ? -11.508 19.828 30.672 1 91.44 224 ASP A O 1
ATOM 1651 N N . LEU A 1 225 ? -10.445 21 29.125 1 88.19 225 LEU A N 1
ATOM 1652 C CA . LEU A 1 225 ? -11.711 21.5 28.594 1 88.19 225 LEU A CA 1
ATOM 1653 C C . LEU A 1 225 ? -12.156 20.656 27.391 1 88.19 225 LEU A C 1
ATOM 1655 O O . LEU A 1 225 ? -11.594 20.781 26.312 1 88.19 225 LEU A O 1
ATOM 1659 N N . ASP A 1 226 ? -12.906 19.469 27.719 1 68.38 226 ASP A N 1
ATOM 1660 C CA . ASP A 1 226 ? -13.445 18.578 26.703 1 68.38 226 ASP A CA 1
ATOM 1661 C C . ASP A 1 226 ? -14.602 19.234 25.938 1 68.38 226 ASP A C 1
ATOM 1663 O O . ASP A 1 226 ? -15.562 19.703 26.547 1 68.38 226 ASP A O 1
ATOM 1667 N N . VAL A 1 227 ? -14.43 19.609 24.812 1 63.66 227 VAL A N 1
ATOM 1668 C CA . VAL A 1 227 ? -15.328 20.484 24.062 1 63.66 227 VAL A CA 1
ATOM 1669 C C . VAL A 1 227 ? -16.438 19.656 23.438 1 63.66 227 VAL A C 1
ATOM 1671 O O . VAL A 1 227 ? -16.188 18.844 22.547 1 63.66 227 VAL A O 1
ATOM 1674 N N . GLY A 1 228 ? -17.328 18.984 24.312 1 55.41 228 GLY A N 1
ATOM 1675 C CA . GLY A 1 228 ? -18.5 18.328 23.781 1 55.41 228 GLY A CA 1
ATOM 1676 C C . GLY A 1 228 ? -18.953 18.891 22.453 1 55.41 228 GLY A C 1
ATOM 1677 O O . GLY A 1 228 ? -18.234 18.766 21.453 1 55.41 228 GLY A O 1
ATOM 1678 N N . ASP A 1 229 ? -19.969 19.828 22.484 1 57.62 229 ASP A N 1
ATOM 1679 C CA . ASP A 1 229 ? -20.766 20.281 21.359 1 57.62 229 ASP A CA 1
ATOM 1680 C C . ASP A 1 229 ? -20.016 21.328 20.547 1 57.62 229 ASP A C 1
ATOM 1682 O O . ASP A 1 229 ? -20.016 21.297 19.312 1 57.62 229 ASP A O 1
ATOM 1686 N N . SER A 1 230 ? -19.328 22.406 21.188 1 78.38 230 SER A N 1
ATOM 1687 C CA . SER A 1 230 ? -18.703 23.422 20.359 1 78.38 230 SER A CA 1
ATOM 1688 C C . SER A 1 230 ? -17.469 24.016 21.031 1 78.38 230 SER A C 1
ATOM 1690 O O . SER A 1 230 ? -17.562 24.594 22.125 1 78.38 230 SER A O 1
ATOM 1692 N N . VAL A 1 231 ? -16.297 23.875 20.516 1 87.5 231 VAL A N 1
ATOM 1693 C CA . VAL A 1 231 ? -15.031 24.438 20.984 1 87.5 231 VAL A CA 1
ATOM 1694 C C . VAL A 1 231 ? -15.125 25.953 21.031 1 87.5 231 VAL A C 1
ATOM 1696 O O . VAL A 1 231 ? -14.609 26.578 21.953 1 87.5 231 VAL A O 1
ATOM 1699 N N . CYS A 1 232 ? -15.844 26.547 20.172 1 86.81 232 CYS A N 1
ATOM 1700 C CA . CYS A 1 232 ? -15.984 28 20.094 1 86.81 232 CYS A CA 1
ATOM 1701 C C . CYS A 1 232 ? -16.75 28.516 21.312 1 86.81 232 CYS A C 1
ATOM 1703 O O . CYS A 1 232 ? -16.391 29.547 21.891 1 86.81 232 CYS A O 1
ATOM 1705 N N . VAL A 1 233 ? -17.766 27.766 21.609 1 84.56 233 VAL A N 1
ATOM 1706 C CA . VAL A 1 233 ? -18.578 28.188 22.734 1 84.56 233 VAL A CA 1
ATOM 1707 C C . VAL A 1 233 ? -17.766 28.125 24.031 1 84.56 233 VAL A C 1
ATOM 1709 O O . VAL A 1 233 ? -17.781 29.062 24.828 1 84.56 233 VAL A O 1
ATOM 1712 N N . THR A 1 234 ? -17.078 27.062 24.156 1 88.06 234 THR A N 1
ATOM 1713 C CA . THR A 1 234 ? -16.25 26.875 25.359 1 88.06 234 THR A CA 1
ATOM 1714 C C . THR A 1 234 ? -15.164 27.938 25.422 1 88.06 234 THR A C 1
ATOM 1716 O O . THR A 1 234 ? -14.938 28.547 26.469 1 88.06 234 THR A O 1
ATOM 1719 N N . ALA A 1 235 ? -14.516 28.219 24.359 1 91.62 235 ALA A N 1
ATOM 1720 C CA . ALA A 1 235 ? -13.461 29.219 24.281 1 91.62 235 ALA A CA 1
ATOM 1721 C C . ALA A 1 235 ? -14.008 30.609 24.594 1 91.62 235 ALA A C 1
ATOM 1723 O O . ALA A 1 235 ? -13.367 31.406 25.297 1 91.62 235 ALA A O 1
ATOM 1724 N N . GLN A 1 236 ? -15.18 30.844 24.062 1 89.94 236 GLN A N 1
ATOM 1725 C CA . GLN A 1 236 ? -15.805 32.125 24.312 1 89.94 236 GLN A CA 1
ATOM 1726 C C . GLN A 1 236 ? -16.125 32.312 25.797 1 89.94 236 GLN A C 1
ATOM 1728 O O . GLN A 1 236 ? -15.898 33.375 26.375 1 89.94 236 GLN A O 1
ATOM 1733 N N . MET A 1 237 ? -16.641 31.281 26.359 1 89.56 237 MET A N 1
ATOM 1734 C CA . MET A 1 237 ? -16.969 31.328 27.781 1 89.56 237 MET A CA 1
ATOM 1735 C C . MET A 1 237 ? -15.719 31.594 28.609 1 89.56 237 MET A C 1
ATOM 1737 O O . MET A 1 237 ? -15.742 32.406 29.531 1 89.56 237 MET A O 1
ATOM 1741 N N . LEU A 1 238 ? -14.711 30.891 28.312 1 93.12 238 LEU A N 1
ATOM 1742 C CA . LEU A 1 238 ? -13.469 31.078 29.047 1 93.12 238 LEU A CA 1
ATOM 1743 C C . LEU A 1 238 ? -12.93 32.5 28.859 1 93.12 238 LEU A C 1
ATOM 1745 O O . LEU A 1 238 ? -12.469 33.125 29.812 1 93.12 238 LEU A O 1
ATOM 1749 N N . LEU A 1 239 ? -12.977 33 27.625 1 93.44 239 LEU A N 1
ATOM 1750 C CA . LEU A 1 239 ? -12.508 34.344 27.344 1 93.44 239 LEU A CA 1
ATOM 1751 C C . LEU A 1 239 ? -13.289 35.375 28.141 1 93.44 239 LEU A C 1
ATOM 1753 O O . LEU A 1 239 ? -12.703 36.281 28.719 1 93.44 239 LEU A O 1
ATOM 1757 N N . ASP A 1 240 ? -14.602 35.188 28.172 1 92.12 240 ASP A N 1
ATOM 1758 C CA . ASP A 1 240 ? -15.445 36.125 28.922 1 92.12 240 ASP A CA 1
ATOM 1759 C C . ASP A 1 240 ? -15.07 36.156 30.391 1 92.12 240 ASP A C 1
ATOM 1761 O O . ASP A 1 240 ? -14.984 37.219 31 1 92.12 240 ASP A O 1
ATOM 1765 N N . GLU A 1 241 ? -14.875 34.969 30.922 1 93.75 241 GLU A N 1
ATOM 1766 C CA . GLU A 1 241 ? -14.516 34.875 32.344 1 93.75 241 GLU A CA 1
ATOM 1767 C C . GLU A 1 241 ? -13.141 35.5 32.594 1 93.75 241 GLU A C 1
ATOM 1769 O O . GLU A 1 241 ? -12.961 36.219 33.594 1 93.75 241 GLU A O 1
ATOM 1774 N N . VAL A 1 242 ? -12.211 35.219 31.797 1 95.06 242 VAL A N 1
ATOM 1775 C CA . VAL A 1 242 ? -10.852 35.75 31.938 1 95.06 242 VAL A CA 1
ATOM 1776 C C . VAL A 1 242 ? -10.875 37.281 31.828 1 95.06 242 VAL A C 1
ATOM 1778 O O . VAL A 1 242 ? -10.203 37.969 32.594 1 95.06 242 VAL A O 1
ATOM 1781 N N . ARG A 1 243 ? -11.617 37.781 30.938 1 92.94 243 ARG A N 1
ATOM 1782 C CA . ARG A 1 243 ? -11.734 39.25 30.75 1 92.94 243 ARG A CA 1
ATOM 1783 C C . ARG A 1 243 ? -12.367 39.906 31.969 1 92.94 243 ARG A C 1
ATOM 1785 O O . ARG A 1 243 ? -11.938 40.969 32.406 1 92.94 243 ARG A O 1
ATOM 1792 N N . ALA A 1 244 ? -13.367 39.219 32.438 1 93.31 244 ALA A N 1
ATOM 1793 C CA . ALA A 1 244 ? -14.047 39.75 33.625 1 93.31 244 ALA A CA 1
ATOM 1794 C C . ALA A 1 244 ? -13.094 39.844 34.812 1 93.31 244 ALA A C 1
ATOM 1796 O O . ALA A 1 244 ? -13.086 40.844 35.531 1 93.31 244 ALA A O 1
ATOM 1797 N N . LEU A 1 245 ? -12.352 38.875 34.938 1 93.56 245 LEU A N 1
ATOM 1798 C CA . LEU A 1 245 ? -11.406 38.844 36.031 1 93.56 245 LEU A CA 1
ATOM 1799 C C . LEU A 1 245 ? -10.289 39.844 35.812 1 93.56 245 LEU A C 1
ATOM 1801 O O . LEU A 1 245 ? -9.828 40.469 36.781 1 93.56 245 LEU A O 1
ATOM 1805 N N . ALA A 1 246 ? -9.828 39.969 34.656 1 91.69 246 ALA A N 1
ATOM 1806 C CA . ALA A 1 246 ? -8.797 40.969 34.312 1 91.69 246 ALA A CA 1
ATOM 1807 C C . ALA A 1 246 ? -9.273 42.375 34.625 1 91.69 246 ALA A C 1
ATOM 1809 O O . ALA A 1 246 ? -8.516 43.188 35.156 1 91.69 246 ALA A O 1
ATOM 1810 N N . LYS A 1 247 ? -10.477 42.656 34.344 1 88.44 247 LYS A N 1
ATOM 1811 C CA . LYS A 1 247 ? -11.07 43.969 34.594 1 88.44 247 LYS A CA 1
ATOM 1812 C C . LYS A 1 247 ? -11.148 44.25 36.094 1 88.44 247 LYS A C 1
ATOM 1814 O O . LYS A 1 247 ? -10.875 45.344 36.531 1 88.44 247 LYS A O 1
ATOM 1819 N N . ARG A 1 248 ? -11.469 43.281 36.781 1 87.25 248 ARG A N 1
ATOM 1820 C CA . ARG A 1 248 ? -11.586 43.438 38.25 1 87.25 248 ARG A CA 1
ATOM 1821 C C . ARG A 1 248 ? -10.219 43.656 38.875 1 87.25 248 ARG A C 1
ATOM 1823 O O . ARG A 1 248 ? -10.109 44.312 39.906 1 87.25 248 ARG A O 1
ATOM 1830 N N . GLY A 1 249 ? -9.195 43.031 38.438 1 79.62 249 GLY A N 1
ATOM 1831 C CA . GLY A 1 249 ? -7.855 43.125 39 1 79.62 249 GLY A CA 1
ATOM 1832 C C . GLY A 1 249 ? -7.117 44.375 38.531 1 79.62 249 GLY A C 1
ATOM 1833 O O . GLY A 1 249 ? -5.938 44.562 38.844 1 79.62 249 GLY A O 1
ATOM 1834 N N . GLY A 1 250 ? -7.703 45.406 37.938 1 68.44 250 GLY A N 1
ATOM 1835 C CA . GLY A 1 250 ? -7.121 46.656 37.531 1 68.44 250 GLY A CA 1
ATOM 1836 C C . GLY A 1 250 ? -6.398 46.562 36.188 1 68.44 250 GLY A C 1
ATOM 1837 O O . GLY A 1 250 ? -5.652 47.469 35.812 1 68.44 250 GLY A O 1
ATOM 1838 N N . GLY A 1 251 ? -6.27 45.375 35.719 1 58.84 251 GLY A N 1
ATOM 1839 C CA . GLY A 1 251 ? -5.574 45.25 34.438 1 58.84 251 GLY A CA 1
ATOM 1840 C C . GLY A 1 251 ? -6.289 45.906 33.281 1 58.84 251 GLY A C 1
ATOM 1841 O O . GLY A 1 251 ? -7.492 46.188 33.375 1 58.84 251 GLY A O 1
ATOM 1842 N N . ARG A 1 252 ? -5.633 46.875 32.594 1 51.41 252 ARG A N 1
ATOM 1843 C CA . ARG A 1 252 ? -6.148 47.594 31.453 1 51.41 252 ARG A CA 1
ATOM 1844 C C . ARG A 1 252 ? -7.008 46.688 30.562 1 51.41 252 ARG A C 1
ATOM 1846 O O . ARG A 1 252 ? -6.73 45.5 30.438 1 51.41 252 ARG A O 1
ATOM 1853 N N . ASP A 1 253 ? -8.242 47.094 30.5 1 49.28 253 ASP A N 1
ATOM 1854 C CA . ASP A 1 253 ? -9.148 46.531 29.5 1 49.28 253 ASP A CA 1
ATOM 1855 C C . ASP A 1 253 ? -8.422 46.25 28.172 1 49.28 253 ASP A C 1
ATOM 1857 O O . ASP A 1 253 ? -7.965 47.188 27.531 1 49.28 253 ASP A O 1
ATOM 1861 N N . LEU A 1 254 ? -7.57 45.344 28.141 1 51.56 254 LEU A N 1
ATOM 1862 C CA . LEU A 1 254 ? -7.172 45.094 26.75 1 51.56 254 LEU A CA 1
ATOM 1863 C C . LEU A 1 254 ? -8.391 45.094 25.828 1 51.56 254 LEU A C 1
ATOM 1865 O O . LEU A 1 254 ? -9.312 44.281 26.016 1 51.56 254 LEU A O 1
ATOM 1869 N N . ALA A 1 255 ? -8.891 46.25 25.562 1 44.44 255 ALA A N 1
ATOM 1870 C CA . ALA A 1 255 ? -9.984 46.406 24.609 1 44.44 255 ALA A CA 1
ATOM 1871 C C . ALA A 1 255 ? -10.008 45.219 23.641 1 44.44 255 ALA A C 1
ATOM 1873 O O . ALA A 1 255 ? -8.961 44.656 23.328 1 44.44 255 ALA A O 1
ATOM 1874 N N . PRO A 1 256 ? -11.18 44.562 23.469 1 45.5 256 PRO A N 1
ATOM 1875 C CA . PRO A 1 256 ? -11.43 43.531 22.484 1 45.5 256 PRO A CA 1
ATOM 1876 C C . PRO A 1 256 ? -10.805 43.844 21.125 1 45.5 256 PRO A C 1
ATOM 1878 O O . PRO A 1 256 ? -11.312 43.406 20.094 1 45.5 256 PRO A O 1
ATOM 1881 N N . ASN A 1 257 ? -9.781 44.531 20.953 1 39.75 257 ASN A N 1
ATOM 1882 C CA . ASN A 1 257 ? -9.453 44.688 19.547 1 39.75 257 ASN A CA 1
ATOM 1883 C C . ASN A 1 257 ? -9.305 43.344 18.859 1 39.75 257 ASN A C 1
ATOM 1885 O O . ASN A 1 257 ? -8.203 42.812 18.766 1 39.75 257 ASN A O 1
ATOM 1889 N N . VAL A 1 258 ? -10.383 42.625 18.906 1 47.19 258 VAL A N 1
ATOM 1890 C CA . VAL A 1 258 ? -10.562 41.344 18.219 1 47.19 258 VAL A CA 1
ATOM 1891 C C . VAL A 1 258 ? -9.922 41.406 16.828 1 47.19 258 VAL A C 1
ATOM 1893 O O . VAL A 1 258 ? -9.547 40.375 16.266 1 47.19 258 VAL A O 1
ATOM 1896 N N . SER A 1 259 ? -10.008 42.719 16.266 1 47.56 259 SER A N 1
ATOM 1897 C CA . SER A 1 259 ? -9.617 42.812 14.859 1 47.56 259 SER A CA 1
ATOM 1898 C C . SER A 1 259 ? -8.102 42.938 14.711 1 47.56 259 SER A C 1
ATOM 1900 O O . SER A 1 259 ? -7.586 42.969 13.594 1 47.56 259 SER A O 1
ATOM 1902 N N . GLN A 1 260 ? -7.469 42.969 15.914 1 55.56 260 GLN A N 1
ATOM 1903 C CA . GLN A 1 260 ? -6.047 43.219 15.695 1 55.56 260 GLN A CA 1
ATOM 1904 C C . GLN A 1 260 ? -5.32 41.906 15.352 1 55.56 260 GLN A C 1
ATOM 1906 O O . GLN A 1 260 ? -5.605 40.875 15.93 1 55.56 260 GLN A O 1
ATOM 1911 N N . ASP A 1 261 ? -4.648 42.031 14.352 1 67.31 261 ASP A N 1
ATOM 1912 C CA . ASP A 1 261 ? -3.779 40.938 13.93 1 67.31 261 ASP A CA 1
ATOM 1913 C C . ASP A 1 261 ? -2.85 40.5 15.062 1 67.31 261 ASP A C 1
ATOM 1915 O O . ASP A 1 261 ? -2.34 41.344 15.805 1 67.31 261 ASP A O 1
ATOM 1919 N N . PHE A 1 262 ? -2.953 39.219 15.383 1 80.88 262 PHE A N 1
ATOM 1920 C CA . PHE A 1 262 ? -2.057 38.656 16.375 1 80.88 262 PHE A CA 1
ATOM 1921 C C . PHE A 1 262 ? -0.616 38.656 15.883 1 80.88 262 PHE A C 1
ATOM 1923 O O . PHE A 1 262 ? 0.319 38.75 16.688 1 80.88 262 PHE A O 1
ATOM 1930 N N . SER A 1 263 ? -0.506 38.5 14.492 1 79.31 263 SER A N 1
ATOM 1931 C CA . SER A 1 263 ? 0.825 38.438 13.898 1 79.31 263 SER A CA 1
ATOM 1932 C C . SER A 1 263 ? 0.896 39.25 12.617 1 79.31 263 SER A C 1
ATOM 1934 O O . SER A 1 263 ? -0.107 39.406 11.914 1 79.31 263 SER A O 1
ATOM 1936 N N . PRO A 1 264 ? 2.064 39.875 12.375 1 84.44 264 PRO A N 1
ATOM 1937 C CA . PRO A 1 264 ? 2.221 40.594 11.109 1 84.44 264 PRO A CA 1
ATOM 1938 C C . PRO A 1 264 ? 2.127 39.656 9.898 1 84.44 264 PRO A C 1
ATOM 1940 O O . PRO A 1 264 ? 2.424 38.469 9.992 1 84.44 264 PRO A O 1
ATOM 1943 N N . ILE A 1 265 ? 1.613 40.25 8.867 1 91.12 265 ILE A N 1
ATOM 1944 C CA . ILE A 1 265 ? 1.628 39.562 7.59 1 91.12 265 ILE A CA 1
ATOM 1945 C C . ILE A 1 265 ? 2.818 40.031 6.758 1 91.12 265 ILE A C 1
ATOM 1947 O O . ILE A 1 265 ? 2.779 41.094 6.168 1 91.12 265 ILE A O 1
ATOM 1951 N N . SER A 1 266 ? 3.883 39.281 6.777 1 92.5 266 SER A N 1
ATOM 1952 C CA . SER A 1 266 ? 5.129 39.625 6.09 1 92.5 266 SER A CA 1
ATOM 1953 C C . SER A 1 266 ? 5.805 38.344 5.562 1 92.5 266 SER A C 1
ATOM 1955 O O . SER A 1 266 ? 6.816 37.906 6.113 1 92.5 266 SER A O 1
ATOM 1957 N N . PRO A 1 267 ? 5.207 37.844 4.461 1 92.12 267 PRO A N 1
ATOM 1958 C CA . PRO A 1 267 ? 5.863 36.656 3.898 1 92.12 267 PRO A CA 1
ATOM 1959 C C . PRO A 1 267 ? 7.348 36.906 3.621 1 92.12 267 PRO A C 1
ATOM 1961 O O . PRO A 1 267 ? 7.746 38 3.236 1 92.12 267 PRO A O 1
ATOM 1964 N N . PRO A 1 268 ? 8.148 35.844 3.898 1 94 268 PRO A N 1
ATOM 1965 C CA . PRO A 1 268 ? 9.57 36 3.6 1 94 268 PRO A CA 1
ATOM 1966 C C . PRO A 1 268 ? 9.844 36.219 2.109 1 94 268 PRO A C 1
ATOM 1968 O O . PRO A 1 268 ? 9.055 35.75 1.271 1 94 268 PRO A O 1
ATOM 1971 N N . SER A 1 269 ? 10.953 36.906 1.832 1 93.56 269 SER A N 1
ATOM 1972 C CA . SER A 1 269 ? 11.406 37.031 0.448 1 93.56 269 SER A CA 1
ATOM 1973 C C . SER A 1 269 ? 12.219 35.812 0.033 1 93.56 269 SER A C 1
ATOM 1975 O O . SER A 1 269 ? 13.016 35.281 0.818 1 93.56 269 SER A O 1
ATOM 1977 N N . PRO A 1 270 ? 11.977 35.344 -1.163 1 92.06 270 PRO A N 1
ATOM 1978 C CA . PRO A 1 270 ? 12.812 34.219 -1.603 1 92.06 270 PRO A CA 1
ATOM 1979 C C . PRO A 1 270 ? 14.305 34.562 -1.584 1 92.06 270 PRO A C 1
ATOM 1981 O O . PRO A 1 270 ? 14.68 35.719 -1.772 1 92.06 270 PRO A O 1
ATOM 1984 N N . PRO A 1 271 ? 15.062 33.562 -1.336 1 91.12 271 PRO A N 1
ATOM 1985 C CA . PRO A 1 271 ? 16.5 33.812 -1.381 1 91.12 271 PRO A CA 1
ATOM 1986 C C . PRO A 1 271 ? 16.969 34.375 -2.729 1 91.12 271 PRO A C 1
ATOM 1988 O O . PRO A 1 271 ? 16.453 33.969 -3.773 1 91.12 271 PRO A O 1
ATOM 1991 N N . THR A 1 272 ? 17.906 35.281 -2.689 1 88.38 272 THR A N 1
ATOM 1992 C CA . THR A 1 272 ? 18.391 35.938 -3.912 1 88.38 272 THR A CA 1
ATOM 1993 C C . THR A 1 272 ? 19.641 35.219 -4.43 1 88.38 272 THR A C 1
ATOM 1995 O O . THR A 1 272 ? 19.969 35.312 -5.613 1 88.38 272 THR A O 1
ATOM 1998 N N . HIS A 1 273 ? 20.391 34.562 -3.553 1 88.56 273 HIS A N 1
ATOM 1999 C CA . HIS A 1 273 ? 21.594 33.844 -3.957 1 88.56 273 HIS A CA 1
ATOM 2000 C C . HIS A 1 273 ? 21.281 32.406 -4.359 1 88.56 273 HIS A C 1
ATOM 2002 O O . HIS A 1 273 ? 20.312 31.812 -3.871 1 88.56 273 HIS A O 1
ATOM 2008 N N . ASP A 1 274 ? 22.062 31.984 -5.328 1 90.19 274 ASP A N 1
ATOM 2009 C CA . ASP A 1 274 ? 21.938 30.594 -5.711 1 90.19 274 ASP A CA 1
ATOM 2010 C C . ASP A 1 274 ? 22.984 29.734 -5 1 90.19 274 ASP A C 1
ATOM 2012 O O . ASP A 1 274 ? 23.984 30.25 -4.488 1 90.19 274 ASP A O 1
ATOM 2016 N N . GLY A 1 275 ? 22.719 28.5 -4.734 1 92.19 275 GLY A N 1
ATOM 2017 C CA . GLY A 1 275 ? 23.547 27.516 -4.066 1 92.19 275 GLY A CA 1
ATOM 2018 C C . GLY A 1 275 ? 22.875 26.156 -3.928 1 92.19 275 GLY A C 1
ATOM 2019 O O . GLY A 1 275 ? 21.797 25.938 -4.5 1 92.19 275 GLY A O 1
ATOM 2020 N N . PRO A 1 276 ? 23.625 25.328 -3.238 1 93.69 276 PRO A N 1
ATOM 2021 C CA . PRO A 1 276 ? 23.016 24.016 -3.02 1 93.69 276 PRO A CA 1
ATOM 2022 C C . PRO A 1 276 ? 21.672 24.094 -2.301 1 93.69 276 PRO A C 1
ATOM 2024 O O . PRO A 1 276 ? 21.484 24.953 -1.438 1 93.69 276 PRO A O 1
ATOM 2027 N N . LEU A 1 277 ? 20.734 23.344 -2.717 1 95.31 277 LEU A N 1
ATOM 2028 C CA . LEU A 1 277 ? 19.406 23.328 -2.109 1 95.31 277 LEU A CA 1
ATOM 2029 C C . LEU A 1 277 ? 19.438 22.578 -0.782 1 95.31 277 LEU A C 1
ATOM 2031 O O . LEU A 1 277 ? 19.578 21.344 -0.757 1 95.31 277 LEU A O 1
ATOM 2035 N N . THR A 1 278 ? 19.375 23.281 0.295 1 94.56 278 THR A N 1
ATOM 2036 C CA . THR A 1 278 ? 19.266 22.672 1.62 1 94.56 278 THR A CA 1
ATOM 2037 C C . THR A 1 278 ? 17.797 22.547 2.031 1 94.56 278 THR A C 1
ATOM 2039 O O . THR A 1 278 ? 16.922 23.172 1.431 1 94.56 278 THR A O 1
ATOM 2042 N N . ALA A 1 279 ? 17.562 21.719 3 1 95.06 279 ALA A N 1
ATOM 2043 C CA . ALA A 1 279 ? 16.219 21.547 3.521 1 95.06 279 ALA A CA 1
ATOM 2044 C C . ALA A 1 279 ? 15.633 22.891 3.988 1 95.06 279 ALA A C 1
ATOM 2046 O O . ALA A 1 279 ? 14.484 23.203 3.693 1 95.06 279 ALA A O 1
ATOM 2047 N N . SER A 1 280 ? 16.406 23.703 4.684 1 95.06 280 SER A N 1
ATOM 2048 C CA . SER A 1 280 ? 15.961 25 5.188 1 95.06 280 SER A CA 1
ATOM 2049 C C . SER A 1 280 ? 15.641 25.953 4.043 1 95.06 280 SER A C 1
ATOM 2051 O O . SER A 1 280 ? 14.641 26.672 4.086 1 95.06 280 SER A O 1
ATOM 2053 N N . ALA A 1 281 ? 16.5 25.922 3.037 1 95.56 281 ALA A N 1
ATOM 2054 C CA . ALA A 1 281 ? 16.266 26.797 1.883 1 95.56 281 ALA A CA 1
ATOM 2055 C C . ALA A 1 281 ? 14.984 26.406 1.16 1 95.56 281 ALA A C 1
ATOM 2057 O O . ALA A 1 281 ? 14.242 27.281 0.701 1 95.56 281 ALA A O 1
ATOM 2058 N N . MET A 1 282 ? 14.766 25.109 1.03 1 97.25 282 MET A N 1
ATOM 2059 C CA . MET A 1 282 ? 13.531 24.625 0.406 1 97.25 282 MET A CA 1
ATOM 2060 C C . MET A 1 282 ? 12.305 25.141 1.154 1 97.25 282 MET A C 1
ATOM 2062 O O . MET A 1 282 ? 11.383 25.688 0.546 1 97.25 282 MET A O 1
ATOM 2066 N N . CYS A 1 283 ? 12.32 25 2.469 1 97.81 283 CYS A N 1
ATOM 2067 C CA . CYS A 1 283 ? 11.219 25.469 3.303 1 97.81 283 CYS A CA 1
ATOM 2068 C C . CYS A 1 283 ? 11.016 26.969 3.148 1 97.81 283 CYS A C 1
ATOM 2070 O O . CYS A 1 283 ? 9.875 27.438 3.049 1 97.81 283 CYS A O 1
ATOM 2072 N N . HIS A 1 284 ? 12.117 27.688 3.152 1 97.56 284 HIS A N 1
ATOM 2073 C CA . HIS A 1 284 ? 12.086 29.141 3 1 97.56 284 HIS A CA 1
ATOM 2074 C C . HIS A 1 284 ? 11.43 29.531 1.684 1 97.56 284 HIS A C 1
ATOM 2076 O O . HIS A 1 284 ? 10.57 30.422 1.658 1 97.56 284 HIS A O 1
ATOM 2082 N N . ILE A 1 285 ? 11.836 28.906 0.644 1 97.75 285 ILE A N 1
ATOM 2083 C CA . ILE A 1 285 ? 11.32 29.234 -0.686 1 97.75 285 ILE A CA 1
ATOM 2084 C C . ILE A 1 285 ? 9.836 28.875 -0.766 1 97.75 285 ILE A C 1
ATOM 2086 O O . ILE A 1 285 ? 9.047 29.641 -1.323 1 97.75 285 ILE A O 1
ATOM 2090 N N . VAL A 1 286 ? 9.406 27.703 -0.225 1 98.62 286 VAL A N 1
ATOM 2091 C CA . VAL A 1 286 ? 7.996 27.328 -0.212 1 98.62 286 VAL A CA 1
ATOM 2092 C C . VAL A 1 286 ? 7.18 28.391 0.503 1 98.62 286 VAL A C 1
ATOM 2094 O O . VAL A 1 286 ? 6.172 28.875 -0.025 1 98.62 286 VAL A O 1
ATOM 2097 N N . ALA A 1 287 ? 7.617 28.828 1.688 1 98.25 287 ALA A N 1
ATOM 2098 C CA . ALA A 1 287 ? 6.91 29.844 2.461 1 98.25 287 ALA A CA 1
ATOM 2099 C C . ALA A 1 287 ? 6.836 31.172 1.695 1 98.25 287 ALA A C 1
ATOM 2101 O O . ALA A 1 287 ? 5.812 31.844 1.718 1 98.25 287 ALA A O 1
ATOM 2102 N N . ALA A 1 288 ? 7.902 31.5 1.031 1 97.62 288 ALA A N 1
ATOM 2103 C CA . ALA A 1 288 ? 8 32.781 0.336 1 97.62 288 ALA A CA 1
ATOM 2104 C C . ALA A 1 288 ? 7.031 32.844 -0.839 1 97.62 288 ALA A C 1
ATOM 2106 O O . ALA A 1 288 ? 6.539 33.906 -1.188 1 97.62 288 ALA A O 1
ATOM 2107 N N . LEU A 1 289 ? 6.754 31.656 -1.424 1 97.88 289 LEU A N 1
ATOM 2108 C CA . LEU A 1 289 ? 6.051 31.703 -2.701 1 97.88 289 LEU A CA 1
ATOM 2109 C C . LEU A 1 289 ? 4.637 31.141 -2.561 1 97.88 289 LEU A C 1
ATOM 2111 O O . LEU A 1 289 ? 3.801 31.328 -3.445 1 97.88 289 LEU A O 1
ATOM 2115 N N . GLN A 1 290 ? 4.324 30.406 -1.453 1 98.44 290 GLN A N 1
ATOM 2116 C CA . GLN A 1 290 ? 3.008 29.781 -1.335 1 98.44 290 GLN A CA 1
ATOM 2117 C C . GLN A 1 290 ? 1.902 30.828 -1.422 1 98.44 290 GLN A C 1
ATOM 2119 O O . GLN A 1 290 ? 2.031 31.922 -0.866 1 98.44 290 GLN A O 1
ATOM 2124 N N . PRO A 1 291 ? 0.808 30.562 -2.129 1 97.25 291 PRO A N 1
ATOM 2125 C CA . PRO A 1 291 ? -0.257 31.547 -2.316 1 97.25 291 PRO A CA 1
ATOM 2126 C C . PRO A 1 291 ? -1.177 31.656 -1.103 1 97.25 291 PRO A C 1
ATOM 2128 O O . PRO A 1 291 ? -1.223 30.75 -0.271 1 97.25 291 PRO A O 1
ATOM 2131 N N . LYS A 1 292 ? -1.821 32.75 -1.086 1 96.38 292 LYS A N 1
ATOM 2132 C CA . LYS A 1 292 ? -2.873 32.938 -0.092 1 96.38 292 LYS A CA 1
ATOM 2133 C C . LYS A 1 292 ? -3.941 31.859 -0.204 1 96.38 292 LYS A C 1
ATOM 2135 O O . LYS A 1 292 ? -4.316 31.469 -1.31 1 96.38 292 LYS A O 1
ATOM 2140 N N . ASP A 1 293 ? -4.328 31.297 0.942 1 96.12 293 ASP A N 1
ATOM 2141 C CA . ASP A 1 293 ? -5.445 30.359 1.097 1 96.12 293 ASP A CA 1
ATOM 2142 C C . ASP A 1 293 ? -5.07 28.969 0.604 1 96.12 293 ASP A C 1
ATOM 2144 O O . ASP A 1 293 ? -5.949 28.141 0.361 1 96.12 293 ASP A O 1
ATOM 2148 N N . CYS A 1 294 ? -3.766 28.75 0.388 1 98.19 294 CYS A N 1
ATOM 2149 C CA . CYS A 1 294 ? -3.355 27.406 0.02 1 98.19 294 CYS A CA 1
ATOM 2150 C C . CYS A 1 294 ? -3.512 26.453 1.195 1 98.19 294 CYS A C 1
ATOM 2152 O O . CYS A 1 294 ? -3.76 26.875 2.322 1 98.19 294 CYS A O 1
ATOM 2154 N N . VAL A 1 295 ? -3.564 25.172 0.904 1 98.44 295 VAL A N 1
ATOM 2155 C CA . VAL A 1 295 ? -3.477 24.094 1.891 1 98.44 295 VAL A CA 1
ATOM 2156 C C . VAL A 1 295 ? -2.119 23.406 1.785 1 98.44 295 VAL A C 1
ATOM 2158 O O . VAL A 1 295 ? -1.726 22.953 0.705 1 98.44 295 VAL A O 1
ATOM 2161 N N . VAL A 1 296 ? -1.409 23.406 2.85 1 98.75 296 VAL A N 1
ATOM 2162 C CA . VAL A 1 296 ? -0.117 22.719 2.865 1 98.75 296 VAL A CA 1
ATOM 2163 C C . VAL A 1 296 ? -0.239 21.391 3.609 1 98.75 296 VAL A C 1
ATOM 2165 O O . VAL A 1 296 ? -0.517 21.375 4.809 1 98.75 296 VAL A O 1
ATOM 2168 N N . VAL A 1 297 ? -0.125 20.312 2.895 1 98.38 297 VAL A N 1
ATOM 2169 C CA . VAL A 1 297 ? -0.024 18.969 3.465 1 98.38 297 VAL A CA 1
ATOM 2170 C C . VAL A 1 297 ? 1.44 18.641 3.734 1 98.38 297 VAL A C 1
ATOM 2172 O O . VAL A 1 297 ? 2.211 18.391 2.803 1 98.38 297 VAL A O 1
ATOM 2175 N N . ASP A 1 298 ? 1.746 18.531 5.012 1 97.75 298 ASP A N 1
ATOM 2176 C CA . ASP A 1 298 ? 3.158 18.5 5.375 1 97.75 298 ASP A CA 1
ATOM 2177 C C . ASP A 1 298 ? 3.543 17.125 5.926 1 97.75 298 ASP A C 1
ATOM 2179 O O . ASP A 1 298 ? 3.223 16.797 7.07 1 97.75 298 ASP A O 1
ATOM 2183 N N . GLU A 1 299 ? 4.23 16.328 5.156 1 96.19 299 GLU A N 1
ATOM 2184 C CA . GLU A 1 299 ? 4.93 15.125 5.602 1 96.19 299 GLU A CA 1
ATOM 2185 C C . GLU A 1 299 ? 6.41 15.172 5.227 1 96.19 299 GLU A C 1
ATOM 2187 O O . GLU A 1 299 ? 6.961 14.195 4.719 1 96.19 299 GLU A O 1
ATOM 2192 N N . SER A 1 300 ? 6.996 16.297 5.488 1 93.62 300 SER A N 1
ATOM 2193 C CA . SER A 1 300 ? 8.398 16.531 5.172 1 93.62 300 SER A CA 1
ATOM 2194 C C . SER A 1 300 ? 9.312 15.828 6.176 1 93.62 300 SER A C 1
ATOM 2196 O O . SER A 1 300 ? 10.508 15.641 5.91 1 93.62 300 SER A O 1
ATOM 2198 N N . LEU A 1 301 ? 8.758 15.469 7.332 1 88.38 301 LEU A N 1
ATOM 2199 C CA . LEU A 1 301 ? 9.477 14.781 8.398 1 88.38 301 LEU A CA 1
ATOM 2200 C C . LEU A 1 301 ? 10.781 15.508 8.727 1 88.38 301 LEU A C 1
ATOM 2202 O O . LEU A 1 301 ? 10.758 16.672 9.125 1 88.38 301 LEU A O 1
ATOM 2206 N N . THR A 1 302 ? 11.914 15.016 8.445 1 83.38 302 THR A N 1
ATOM 2207 C CA . THR A 1 302 ? 13.18 15.586 8.883 1 83.38 302 THR A CA 1
ATOM 2208 C C . THR A 1 302 ? 13.562 16.781 8.023 1 83.38 302 THR A C 1
ATOM 2210 O O . THR A 1 302 ? 14.375 17.625 8.43 1 83.38 302 THR A O 1
ATOM 2213 N N . SER A 1 303 ? 12.945 16.969 6.898 1 90.81 303 SER A N 1
ATOM 2214 C CA . SER A 1 303 ? 13.344 18.016 5.965 1 90.81 303 SER A CA 1
ATOM 2215 C C . SER A 1 303 ? 12.508 19.281 6.148 1 90.81 303 SER A C 1
ATOM 2217 O O . SER A 1 303 ? 12.828 20.328 5.582 1 90.81 303 SER A O 1
ATOM 2219 N N . GLY A 1 304 ? 11.477 19.188 6.953 1 92.56 304 GLY A N 1
ATOM 2220 C CA . GLY A 1 304 ? 10.539 20.297 7.02 1 92.56 304 GLY A CA 1
ATOM 2221 C C . GLY A 1 304 ? 10.586 21.047 8.336 1 92.56 304 GLY A C 1
ATOM 2222 O O . GLY A 1 304 ? 9.672 21.812 8.656 1 92.56 304 GLY A O 1
ATOM 2223 N N . ALA A 1 305 ? 11.625 20.906 9.102 1 88.69 305 ALA A N 1
ATOM 2224 C CA . ALA A 1 305 ? 11.695 21.438 10.469 1 88.69 305 ALA A CA 1
ATOM 2225 C C . ALA A 1 305 ? 11.57 22.953 10.469 1 88.69 305 ALA A C 1
ATOM 2227 O O . ALA A 1 305 ? 10.977 23.531 11.391 1 88.69 305 ALA A O 1
ATOM 2228 N N . SER A 1 306 ? 12.094 23.641 9.453 1 94.69 306 SER A N 1
ATOM 2229 C CA . SER A 1 306 ? 12.148 25.094 9.469 1 94.69 306 SER A CA 1
ATOM 2230 C C . SER A 1 306 ? 10.914 25.703 8.82 1 94.69 306 SER A C 1
ATOM 2232 O O . SER A 1 306 ? 10.719 26.922 8.867 1 94.69 306 SER A O 1
ATOM 2234 N N . TYR A 1 307 ? 10.086 24.938 8.242 1 97.44 307 TYR A N 1
ATOM 2235 C CA . TYR A 1 307 ? 8.922 25.453 7.531 1 97.44 307 TYR A CA 1
ATOM 2236 C C . TYR A 1 307 ? 7.984 26.188 8.484 1 97.44 307 TYR A C 1
ATOM 2238 O O . TYR A 1 307 ? 7.438 27.234 8.133 1 97.44 307 TYR A O 1
ATOM 2246 N N . TRP A 1 308 ? 7.781 25.609 9.672 1 96.62 308 TRP A N 1
ATOM 2247 C CA . TRP A 1 308 ? 6.891 26.203 10.672 1 96.62 308 TRP A CA 1
ATOM 2248 C C . TRP A 1 308 ? 7.223 27.672 10.906 1 96.62 308 TRP A C 1
ATOM 2250 O O . TRP A 1 308 ? 6.348 28.531 10.828 1 96.62 308 TRP A O 1
ATOM 2260 N N . ASP A 1 309 ? 8.484 27.969 11.086 1 94.62 309 ASP A N 1
ATOM 2261 C CA . ASP A 1 309 ? 8.922 29.328 11.391 1 94.62 309 ASP A CA 1
ATOM 2262 C C . ASP A 1 309 ? 8.883 30.203 10.148 1 94.62 309 ASP A C 1
ATOM 2264 O O . ASP A 1 309 ? 8.453 31.359 10.211 1 94.62 309 ASP A O 1
ATOM 2268 N N . HIS A 1 310 ? 9.281 29.625 9.039 1 95.81 310 HIS A N 1
ATOM 2269 C CA . HIS A 1 310 ? 9.328 30.406 7.809 1 95.81 310 HIS A CA 1
ATOM 2270 C C . HIS A 1 310 ? 7.934 30.844 7.375 1 95.81 310 HIS A C 1
ATOM 2272 O O . HIS A 1 310 ? 7.762 31.891 6.766 1 95.81 310 HIS A O 1
ATOM 2278 N N . SER A 1 311 ? 6.945 30.047 7.715 1 96.94 311 SER A N 1
ATOM 2279 C CA . SER A 1 311 ? 5.605 30.297 7.195 1 96.94 311 SER A CA 1
ATOM 2280 C C . SER A 1 311 ? 4.758 31.062 8.203 1 96.94 311 SER A C 1
ATOM 2282 O O . SER A 1 311 ? 3.576 31.312 7.957 1 96.94 311 SER A O 1
ATOM 2284 N N . ALA A 1 312 ? 5.316 31.453 9.336 1 94.06 312 ALA A N 1
ATOM 2285 C CA . ALA A 1 312 ? 4.57 32.031 10.453 1 94.06 312 ALA A CA 1
ATOM 2286 C C . ALA A 1 312 ? 3.906 33.344 10.047 1 94.06 312 ALA A C 1
ATOM 2288 O O . ALA A 1 312 ? 2.84 33.688 10.562 1 94.06 312 ALA A O 1
ATOM 2289 N N . THR A 1 313 ? 4.508 34.094 9.133 1 94.19 313 THR A N 1
ATOM 2290 C CA . THR A 1 313 ? 4.016 35.438 8.812 1 94.19 313 THR A CA 1
ATOM 2291 C C . THR A 1 313 ? 3.457 35.469 7.391 1 94.19 313 THR A C 1
ATOM 2293 O O . THR A 1 313 ? 3.32 36.562 6.801 1 94.19 313 THR A O 1
ATOM 2296 N N . CYS A 1 314 ? 3.203 34.281 6.848 1 96.31 314 CYS A N 1
ATOM 2297 C CA . CYS A 1 314 ? 2.617 34.188 5.516 1 96.31 314 CYS A CA 1
ATOM 2298 C C . CYS A 1 314 ? 1.165 34.656 5.523 1 96.31 314 CYS A C 1
ATOM 2300 O O . CYS A 1 314 ? 0.613 34.969 6.578 1 96.31 314 CYS A O 1
ATOM 2302 N N . GLU A 1 315 ? 0.619 34.844 4.254 1 95.75 315 GLU A N 1
ATOM 2303 C CA . GLU A 1 315 ? -0.828 35 4.148 1 95.75 315 GLU A CA 1
ATOM 2304 C C . GLU A 1 315 ? -1.562 33.781 4.684 1 95.75 315 GLU A C 1
ATOM 2306 O O . GLU A 1 315 ? -0.952 32.719 4.898 1 95.75 315 GLU A O 1
ATOM 2311 N N . ARG A 1 316 ? -2.812 33.938 4.812 1 95.12 316 ARG A N 1
ATOM 2312 C CA . ARG A 1 316 ? -3.621 32.875 5.441 1 95.12 316 ARG A CA 1
ATOM 2313 C C . ARG A 1 316 ? -3.551 31.578 4.656 1 95.12 316 ARG A C 1
ATOM 2315 O O . ARG A 1 316 ? -3.609 31.594 3.424 1 95.12 316 ARG A O 1
ATOM 2322 N N . PHE A 1 317 ? -3.367 30.484 5.367 1 96.69 317 PHE A N 1
ATOM 2323 C CA . PHE A 1 317 ? -3.383 29.156 4.762 1 96.69 317 PHE A CA 1
ATOM 2324 C C . PHE A 1 317 ? -3.721 28.094 5.801 1 96.69 317 PHE A C 1
ATOM 2326 O O . PHE A 1 317 ? -3.848 28.406 6.988 1 96.69 317 PHE A O 1
ATOM 2333 N N . SER A 1 318 ? -3.984 26.891 5.359 1 97.25 318 SER A N 1
ATOM 2334 C CA . SER A 1 318 ? -4.219 25.734 6.23 1 97.25 318 SER A CA 1
ATOM 2335 C C . SER A 1 318 ? -3.049 24.766 6.184 1 97.25 318 SER A C 1
ATOM 2337 O O . SER A 1 318 ? -2.582 24.391 5.105 1 97.25 318 SER A O 1
ATOM 2339 N N . HIS A 1 319 ? -2.551 24.422 7.344 1 98.12 319 HIS A N 1
ATOM 2340 C CA . HIS A 1 319 ? -1.43 23.5 7.504 1 98.12 319 HIS A CA 1
ATOM 2341 C C . HIS A 1 319 ? -1.896 22.141 8.031 1 98.12 319 HIS A C 1
ATOM 2343 O O . HIS A 1 319 ? -2.459 22.062 9.125 1 98.12 319 HIS A O 1
ATOM 2349 N N . LEU A 1 320 ? -1.694 21.094 7.238 1 97.69 320 LEU A N 1
ATOM 2350 C CA . LEU A 1 320 ? -2.066 19.734 7.629 1 97.69 320 LEU A CA 1
ATOM 2351 C C . LEU A 1 320 ? -0.827 18.891 7.895 1 97.69 320 LEU A C 1
ATOM 2353 O O . LEU A 1 320 ? 0.166 19 7.172 1 97.69 320 LEU A O 1
ATOM 2357 N N . THR A 1 321 ? -0.892 18.047 8.914 1 95.31 321 THR A N 1
ATOM 2358 C CA . THR A 1 321 ? 0.206 17.125 9.211 1 95.31 321 THR A CA 1
ATOM 2359 C C . THR A 1 321 ? -0.324 15.742 9.562 1 95.31 321 THR A C 1
ATOM 2361 O O . THR A 1 321 ? -1.537 15.547 9.664 1 95.31 321 THR A O 1
ATOM 2364 N N . LEU A 1 322 ? 0.667 14.844 9.656 1 89.5 322 LEU A N 1
ATOM 2365 C CA . LEU A 1 322 ? 0.369 13.484 10.117 1 89.5 322 LEU A CA 1
ATOM 2366 C C . LEU A 1 322 ? -0.051 13.492 11.586 1 89.5 322 LEU A C 1
ATOM 2368 O O . LEU A 1 322 ? 0.567 14.172 12.406 1 89.5 322 LEU A O 1
ATOM 2372 N N . THR A 1 323 ? -1.146 12.859 11.898 1 85.06 323 THR A N 1
ATOM 2373 C CA . THR A 1 323 ? -1.692 12.914 13.25 1 85.06 323 THR A CA 1
ATOM 2374 C C . THR A 1 323 ? -1.198 11.734 14.086 1 85.06 323 THR A C 1
ATOM 2376 O O . THR A 1 323 ? -1.444 11.672 15.289 1 85.06 323 THR A O 1
ATOM 2379 N N . GLY A 1 324 ? -0.553 10.922 13.406 1 76.69 324 GLY A N 1
ATOM 2380 C CA . GLY A 1 324 ? -0.004 9.766 14.094 1 76.69 324 GLY A CA 1
ATOM 2381 C C . GLY A 1 324 ? 1.365 9.359 13.578 1 76.69 324 GLY A C 1
ATOM 2382 O O . GLY A 1 324 ? 2 10.109 12.836 1 76.69 324 GLY A O 1
ATOM 2383 N N . GLY A 1 325 ? 1.98 8.375 14.078 1 74.06 325 GLY A N 1
ATOM 2384 C CA . GLY A 1 325 ? 3.332 7.922 13.789 1 74.06 325 GLY A CA 1
ATOM 2385 C C . GLY A 1 325 ? 3.434 7.137 12.492 1 74.06 325 GLY A C 1
ATOM 2386 O O . GLY A 1 325 ? 4.535 6.836 12.031 1 74.06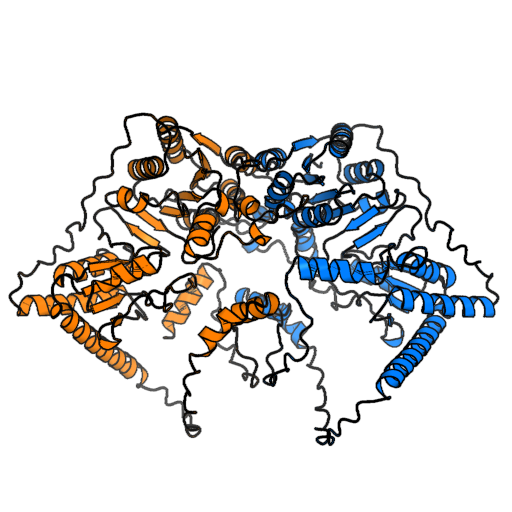 325 GLY A O 1
ATOM 2387 N N . ALA A 1 326 ? 2.289 6.961 11.797 1 74.25 326 ALA A N 1
ATOM 2388 C CA . ALA A 1 326 ? 2.332 6.176 10.57 1 74.25 326 ALA A CA 1
ATOM 2389 C C . ALA A 1 326 ? 2.635 7.062 9.359 1 74.25 326 ALA A C 1
ATOM 2391 O O . ALA A 1 326 ? 1.808 7.887 8.969 1 74.25 326 ALA A O 1
ATOM 2392 N N . ILE A 1 327 ? 3.734 6.867 8.797 1 84.88 327 ILE A N 1
ATOM 2393 C CA . ILE A 1 327 ? 4.156 7.711 7.684 1 84.88 327 ILE A CA 1
ATOM 2394 C C . ILE A 1 327 ? 3.514 7.215 6.387 1 84.88 327 ILE A C 1
ATOM 2396 O O . ILE A 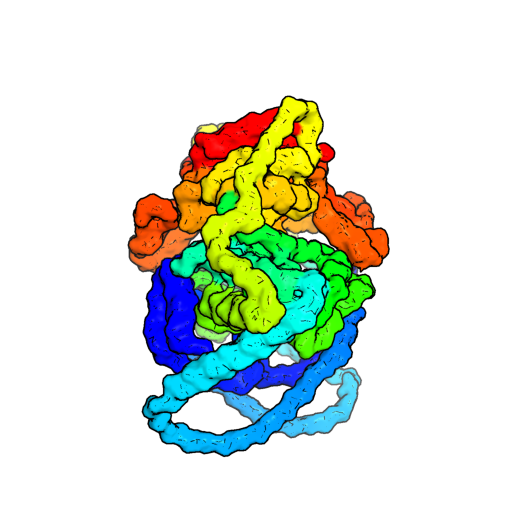1 327 ? 3.014 6.09 6.324 1 84.88 327 ILE A O 1
ATOM 2400 N N . GLY A 1 328 ? 3.451 8.109 5.352 1 91.19 328 GLY A N 1
ATOM 2401 C CA . GLY A 1 328 ? 2.891 7.77 4.055 1 91.19 328 GLY A CA 1
ATOM 2402 C C . GLY A 1 328 ? 1.551 8.43 3.791 1 91.19 328 GLY A C 1
ATOM 2403 O O . GLY A 1 328 ? 0.837 8.047 2.859 1 91.19 328 GLY A O 1
ATOM 2404 N N . PHE A 1 329 ? 1.184 9.367 4.457 1 91.31 329 PHE A N 1
ATOM 2405 C CA . PHE A 1 329 ? -0.156 9.938 4.328 1 91.31 329 PHE A CA 1
ATOM 2406 C C . PHE A 1 329 ? -0.174 11.062 3.303 1 91.31 329 PHE A C 1
ATOM 2408 O O . PHE A 1 329 ? -1.223 11.375 2.734 1 91.31 329 PHE A O 1
ATOM 2415 N N . GLY A 1 330 ? 0.868 11.703 3.027 1 96.12 330 GLY A N 1
ATOM 2416 C CA . GLY A 1 330 ? 0.956 12.984 2.346 1 96.12 330 GLY A CA 1
ATOM 2417 C C . GLY A 1 330 ? 0.248 12.992 1.004 1 96.12 330 GLY A C 1
ATOM 2418 O O . GLY A 1 330 ? -0.723 13.727 0.815 1 96.12 330 GLY A O 1
ATOM 2419 N N . PRO A 1 331 ? 0.723 12.141 0.122 1 97.12 331 PRO A N 1
ATOM 2420 C CA . PRO A 1 331 ? 0.117 12.164 -1.212 1 97.12 331 PRO A CA 1
ATOM 2421 C C . PRO A 1 331 ? -1.384 11.883 -1.183 1 97.12 331 PRO A C 1
ATOM 2423 O O . PRO A 1 331 ? -2.154 12.547 -1.883 1 97.12 331 PRO A O 1
ATOM 2426 N N . ALA A 1 332 ? -1.829 10.945 -0.391 1 94.5 332 ALA A N 1
ATOM 2427 C CA . ALA A 1 332 ? -3.25 10.617 -0.294 1 94.5 332 ALA A CA 1
ATOM 2428 C C . ALA A 1 332 ? -4.031 11.758 0.356 1 94.5 332 ALA A C 1
ATOM 2430 O O . ALA A 1 332 ? -5.145 12.07 -0.066 1 94.5 332 ALA A O 1
ATOM 2431 N N . ALA A 1 333 ? -3.443 12.328 1.378 1 96.38 333 ALA A N 1
ATOM 2432 C CA . ALA A 1 333 ? -4.086 13.469 2.031 1 96.38 333 ALA A CA 1
ATOM 2433 C C . ALA A 1 333 ? -4.203 14.656 1.079 1 96.38 333 ALA A C 1
ATOM 2435 O O . ALA A 1 333 ? -5.188 15.391 1.118 1 96.38 333 ALA A O 1
ATOM 2436 N N . ALA A 1 334 ? -3.234 14.859 0.263 1 97.94 334 ALA A N 1
ATOM 2437 C CA . ALA A 1 334 ? -3.281 15.922 -0.733 1 97.94 334 ALA A CA 1
ATOM 2438 C C . ALA A 1 334 ? -4.43 15.703 -1.716 1 97.94 334 ALA A C 1
ATOM 2440 O O . ALA A 1 334 ? -5.07 16.672 -2.15 1 97.94 334 ALA A O 1
ATOM 2441 N N . VAL A 1 335 ? -4.656 14.422 -2.062 1 96 335 VAL A N 1
ATOM 2442 C CA . VAL A 1 335 ? -5.816 14.102 -2.889 1 96 335 VAL A CA 1
ATOM 2443 C C . VAL A 1 335 ? -7.094 14.555 -2.186 1 96 335 VAL A C 1
ATOM 2445 O O . VAL A 1 335 ? -7.918 15.258 -2.775 1 96 335 VAL A O 1
ATOM 2448 N N . GLY A 1 336 ? -7.215 14.141 -0.945 1 93.75 336 GLY A N 1
ATOM 2449 C CA . GLY A 1 336 ? -8.391 14.516 -0.181 1 93.75 336 GLY A CA 1
ATOM 2450 C C . GLY A 1 336 ? -8.594 16.016 -0.085 1 93.75 336 GLY A C 1
ATOM 2451 O O . GLY A 1 336 ? -9.703 16.516 -0.253 1 93.75 336 GLY A O 1
ATOM 2452 N N . ALA A 1 337 ? -7.496 16.734 0.204 1 96.31 337 ALA A N 1
ATOM 2453 C CA . ALA A 1 337 ? -7.559 18.188 0.32 1 96.31 337 ALA A CA 1
ATOM 2454 C C . ALA A 1 337 ? -7.992 18.828 -0.997 1 96.31 337 ALA A C 1
ATOM 2456 O O . ALA A 1 337 ? -8.812 19.734 -1.008 1 96.31 337 ALA A O 1
ATOM 2457 N N . ALA A 1 338 ? -7.445 18.328 -2.094 1 95.5 338 ALA A N 1
ATOM 2458 C CA . ALA A 1 338 ? -7.746 18.891 -3.408 1 95.5 338 ALA A CA 1
ATOM 2459 C C . ALA A 1 338 ? -9.203 18.625 -3.795 1 95.5 338 ALA A C 1
ATOM 2461 O O . ALA A 1 338 ? -9.844 19.484 -4.414 1 95.5 338 ALA A O 1
ATOM 2462 N N . VAL A 1 339 ? -9.695 17.469 -3.436 1 91.62 339 VAL A N 1
ATOM 2463 C CA . VAL A 1 339 ? -11.086 17.125 -3.73 1 91.62 339 VAL A CA 1
ATOM 2464 C C . VAL A 1 339 ? -12.016 17.969 -2.873 1 91.62 339 VAL A C 1
ATOM 2466 O O . VAL A 1 339 ? -13.039 18.469 -3.357 1 91.62 339 VAL A O 1
ATOM 2469 N N . ALA A 1 340 ? -11.641 18.203 -1.644 1 89.75 340 ALA A N 1
ATOM 2470 C CA . ALA A 1 340 ? -12.477 18.938 -0.693 1 89.75 340 ALA A CA 1
ATOM 2471 C C . ALA A 1 340 ? -12.445 20.438 -0.979 1 89.75 340 ALA A C 1
ATOM 2473 O O . ALA A 1 340 ? -13.422 21.141 -0.724 1 89.75 340 ALA A O 1
ATOM 2474 N N . CYS A 1 341 ? -11.273 20.922 -1.5 1 92.94 341 CYS A N 1
ATOM 2475 C CA . CYS A 1 341 ? -11.086 22.344 -1.744 1 92.94 341 CYS A CA 1
ATOM 2476 C C . CYS A 1 341 ? -10.562 22.594 -3.156 1 92.94 341 CYS A C 1
ATOM 2478 O O . CYS A 1 341 ? -9.461 23.109 -3.336 1 92.94 341 CYS A O 1
ATOM 2480 N N . PRO A 1 342 ? -11.375 22.438 -4.203 1 90.94 342 PRO A N 1
ATOM 2481 C CA . PRO A 1 342 ? -10.906 22.516 -5.59 1 90.94 342 PRO A CA 1
ATOM 2482 C C . PRO A 1 342 ? -10.461 23.922 -5.98 1 90.94 342 PRO A C 1
ATOM 2484 O O . PRO A 1 342 ? -9.719 24.078 -6.953 1 90.94 342 PRO A O 1
ATOM 2487 N N . GLY A 1 343 ? -10.828 24.922 -5.246 1 93.44 343 GLY A N 1
ATOM 2488 C CA . GLY A 1 343 ? -10.445 26.297 -5.562 1 93.44 343 GLY A CA 1
ATOM 2489 C C . GLY A 1 343 ? -9.156 26.734 -4.891 1 93.44 343 GLY A C 1
ATOM 2490 O O . GLY A 1 343 ? -8.648 27.812 -5.16 1 93.44 343 GLY A O 1
ATOM 2491 N N . ARG A 1 344 ? -8.625 25.859 -4.047 1 96.31 344 ARG A N 1
ATOM 2492 C CA . ARG A 1 344 ? -7.402 26.188 -3.314 1 96.31 344 ARG A CA 1
ATOM 2493 C C . ARG A 1 344 ? -6.211 25.406 -3.854 1 96.31 344 ARG A C 1
ATOM 2495 O O . ARG A 1 344 ? -6.344 24.234 -4.199 1 96.31 344 ARG A O 1
ATOM 2502 N N . LYS A 1 345 ? -5.059 26.094 -3.93 1 98 345 LYS A N 1
ATOM 2503 C CA . LYS A 1 345 ? -3.832 25.375 -4.277 1 98 345 LYS A CA 1
ATOM 2504 C C . LYS A 1 345 ? -3.396 24.453 -3.148 1 98 345 LYS A C 1
ATOM 2506 O O . LYS A 1 345 ? -3.383 24.844 -1.981 1 98 345 LYS A O 1
ATOM 2511 N N . ILE A 1 346 ? -3.16 23.172 -3.533 1 98.69 346 ILE A N 1
ATOM 2512 C CA . ILE A 1 346 ? -2.67 22.219 -2.551 1 98.69 346 ILE A CA 1
ATOM 2513 C C . ILE A 1 346 ? -1.164 22.031 -2.719 1 98.69 346 ILE A C 1
ATOM 2515 O O . ILE A 1 346 ? -0.683 21.781 -3.828 1 98.69 346 ILE A O 1
ATOM 2519 N N . ILE A 1 347 ? -0.399 22.234 -1.697 1 98.88 347 ILE A N 1
ATOM 2520 C CA . ILE A 1 347 ? 1.04 22 -1.673 1 98.88 347 ILE A CA 1
ATOM 2521 C C . ILE A 1 347 ? 1.355 20.844 -0.729 1 98.88 347 ILE A C 1
ATOM 2523 O O . ILE A 1 347 ? 1.046 20.891 0.464 1 98.88 347 ILE A O 1
ATOM 2527 N N . ASN A 1 348 ? 1.854 19.766 -1.251 1 98.75 348 ASN A N 1
ATOM 2528 C CA . ASN A 1 348 ? 2.32 18.641 -0.462 1 98.75 348 ASN A CA 1
ATOM 2529 C C . ASN A 1 348 ? 3.842 18.625 -0.331 1 98.75 348 ASN A C 1
ATOM 2531 O O . ASN A 1 348 ? 4.555 18.516 -1.329 1 98.75 348 ASN A O 1
ATOM 2535 N N . ILE A 1 349 ? 4.344 18.891 0.852 1 98.5 349 ILE A N 1
ATOM 2536 C CA . ILE A 1 349 ? 5.762 18.688 1.134 1 98.5 349 ILE A CA 1
ATOM 2537 C C . ILE A 1 349 ? 6 17.281 1.658 1 98.5 349 ILE A C 1
ATOM 2539 O O . ILE A 1 349 ? 5.559 16.938 2.76 1 98.5 349 ILE A O 1
ATOM 2543 N N . GLN A 1 350 ? 6.699 16.469 0.886 1 97.31 350 GLN A N 1
ATOM 2544 C CA . GLN A 1 350 ? 6.691 15.023 1.08 1 97.31 350 GLN A CA 1
ATOM 2545 C C . GLN A 1 350 ? 8.117 14.477 1.172 1 97.31 350 GLN A C 1
ATOM 2547 O O . GLN A 1 350 ? 8.93 14.695 0.273 1 97.31 350 GLN A O 1
ATOM 2552 N N . ALA A 1 351 ? 8.375 13.758 2.332 1 94.38 351 ALA A N 1
ATOM 2553 C CA . ALA A 1 351 ? 9.641 13.031 2.41 1 94.38 351 ALA A CA 1
ATOM 2554 C C . ALA A 1 351 ? 9.719 11.945 1.338 1 94.38 351 ALA A C 1
ATOM 2556 O O . ALA A 1 351 ? 8.719 11.273 1.056 1 94.38 351 ALA A O 1
ATOM 2557 N N . ASP A 1 352 ? 10.891 11.727 0.796 1 91.19 352 ASP A N 1
ATOM 2558 C CA . ASP A 1 352 ? 11.039 10.828 -0.345 1 91.19 352 ASP A CA 1
ATOM 2559 C C . ASP A 1 352 ? 10.727 9.383 0.047 1 91.19 352 ASP A C 1
ATOM 2561 O O . ASP A 1 352 ? 10.031 8.672 -0.685 1 91.19 352 ASP A O 1
ATOM 2565 N N . GLY A 1 353 ? 11.227 8.938 1.2 1 87.75 353 GLY A N 1
ATOM 2566 C CA . GLY A 1 353 ? 10.977 7.566 1.618 1 87.75 353 GLY A CA 1
ATOM 2567 C C . GLY A 1 353 ? 9.516 7.289 1.929 1 87.75 353 GLY A C 1
ATOM 2568 O O . GLY A 1 353 ? 8.938 6.344 1.397 1 87.75 353 GLY A O 1
ATOM 2569 N N . SER A 1 354 ? 8.914 8.117 2.754 1 89.25 354 SER A N 1
ATOM 2570 C CA . SER A 1 354 ? 7.531 7.902 3.164 1 89.25 354 SER A CA 1
ATOM 2571 C C . SER A 1 354 ? 6.57 8.102 1.996 1 89.25 354 SER A C 1
ATOM 2573 O O . SER A 1 354 ? 5.488 7.508 1.97 1 89.25 354 SER A O 1
ATOM 2575 N N . GLY A 1 355 ? 6.961 8.867 1.017 1 93.25 355 GLY A N 1
ATOM 2576 C CA . GLY A 1 355 ? 6.137 9.062 -0.168 1 93.25 355 GLY A CA 1
ATOM 2577 C C . GLY A 1 355 ? 5.871 7.777 -0.926 1 93.25 355 GLY A C 1
ATOM 2578 O O . GLY A 1 355 ? 4.844 7.648 -1.593 1 93.25 355 GLY A O 1
ATOM 2579 N N . LEU A 1 356 ? 6.742 6.859 -0.765 1 90.56 356 LEU A N 1
ATOM 2580 C CA . LEU A 1 356 ? 6.629 5.602 -1.497 1 90.56 356 LEU A CA 1
ATOM 2581 C C . LEU A 1 356 ? 5.473 4.766 -0.965 1 90.56 356 LEU A C 1
ATOM 2583 O O . LEU A 1 356 ? 4.961 3.887 -1.665 1 90.56 356 LEU A O 1
ATOM 2587 N N . TYR A 1 357 ? 5.09 5.055 0.246 1 89.19 357 TYR A N 1
ATOM 2588 C CA . TYR A 1 357 ? 3.996 4.293 0.835 1 89.19 357 TYR A CA 1
ATOM 2589 C C . TYR A 1 357 ? 2.682 4.586 0.124 1 89.19 357 TYR A C 1
ATOM 2591 O O . TYR A 1 357 ? 1.748 3.779 0.175 1 89.19 357 TYR A O 1
ATOM 2599 N N . SER A 1 358 ? 2.568 5.703 -0.56 1 93.38 358 SER A N 1
ATOM 2600 C CA . SER A 1 358 ? 1.32 6.07 -1.223 1 93.38 358 SER A CA 1
ATOM 2601 C C . SER A 1 358 ? 1.586 6.77 -2.553 1 93.38 358 SER A C 1
ATOM 2603 O O . SER A 1 358 ? 0.838 7.668 -2.947 1 93.38 358 SER A O 1
ATOM 2605 N N . ALA A 1 359 ? 2.598 6.383 -3.201 1 94.06 359 ALA A N 1
ATOM 2606 C CA . ALA A 1 359 ? 2.996 7.004 -4.461 1 94.06 359 ALA A CA 1
ATOM 2607 C C . ALA A 1 359 ? 1.89 6.887 -5.504 1 94.06 359 ALA A C 1
ATOM 2609 O O . ALA A 1 359 ? 1.764 7.742 -6.387 1 94.06 359 ALA A O 1
ATOM 2610 N N . GLN A 1 360 ? 1.038 5.875 -5.406 1 92 360 GLN A N 1
ATOM 2611 C CA . GLN A 1 360 ? -0.04 5.629 -6.359 1 92 360 GLN A CA 1
ATOM 2612 C C . GLN A 1 360 ? -1.048 6.777 -6.355 1 92 360 GLN A C 1
ATOM 2614 O O . GLN A 1 360 ? -1.803 6.949 -7.316 1 92 360 GLN A O 1
ATOM 2619 N N . ALA A 1 361 ? -1.028 7.547 -5.273 1 94.44 361 ALA A N 1
ATOM 2620 C CA . ALA A 1 361 ? -1.925 8.695 -5.184 1 94.44 361 ALA A CA 1
ATOM 2621 C C . ALA A 1 361 ? -1.636 9.703 -6.289 1 94.44 361 ALA A C 1
ATOM 2623 O O . ALA A 1 361 ? -2.518 10.469 -6.688 1 94.44 361 ALA A O 1
ATOM 2624 N N . LEU A 1 362 ? -0.388 9.695 -6.777 1 95.31 362 LEU A N 1
ATOM 2625 C CA . LEU A 1 362 ? -0.038 10.594 -7.875 1 95.31 362 LEU A CA 1
ATOM 2626 C C . LEU A 1 362 ? -0.865 10.281 -9.117 1 95.31 362 LEU A C 1
ATOM 2628 O O . LEU A 1 362 ? -1.225 11.188 -9.875 1 95.31 362 LEU A O 1
ATOM 2632 N N . TRP A 1 363 ? -1.18 9.016 -9.352 1 92.06 363 TRP A N 1
ATOM 2633 C CA . TRP A 1 363 ? -2.023 8.648 -10.484 1 92.06 363 TRP A CA 1
ATOM 2634 C C . TRP A 1 363 ? -3.441 9.18 -10.305 1 92.06 363 TRP A C 1
ATOM 2636 O O . TRP A 1 363 ? -4.043 9.695 -11.25 1 92.06 363 TRP A O 1
ATOM 2646 N N . THR A 1 364 ? -3.975 9.055 -9.086 1 90.94 364 THR A N 1
ATOM 2647 C CA . THR A 1 364 ? -5.297 9.594 -8.797 1 90.94 364 THR A CA 1
ATOM 2648 C C . THR A 1 364 ? -5.336 11.094 -9.055 1 90.94 364 THR A C 1
ATOM 2650 O O . THR A 1 364 ? -6.305 11.609 -9.609 1 90.94 364 THR A O 1
ATOM 2653 N N . GLN A 1 365 ? -4.273 11.766 -8.625 1 94.88 365 GLN A N 1
ATOM 2654 C CA . GLN A 1 365 ? -4.191 13.203 -8.859 1 94.88 365 GLN A CA 1
ATOM 2655 C C . GLN A 1 365 ? -4.215 13.523 -10.352 1 94.88 365 GLN A C 1
ATOM 2657 O O . GLN A 1 365 ? -4.895 14.453 -10.781 1 94.88 365 GLN A O 1
ATOM 2662 N N . ALA A 1 366 ? -3.475 12.75 -11.094 1 92.5 366 ALA A N 1
ATOM 2663 C CA . ALA A 1 366 ? -3.434 12.953 -12.539 1 92.5 366 ALA A CA 1
ATOM 2664 C C . ALA A 1 366 ? -4.777 12.625 -13.18 1 92.5 366 ALA A C 1
ATOM 2666 O O . ALA A 1 366 ? -5.289 13.391 -14 1 92.5 366 ALA A O 1
ATOM 2667 N N . LYS A 1 367 ? -5.316 11.5 -12.781 1 88.06 367 LYS A N 1
ATOM 2668 C CA . LYS A 1 367 ? -6.59 11.039 -13.328 1 88.06 367 LYS A CA 1
ATOM 2669 C C . LYS A 1 367 ? -7.695 12.062 -13.094 1 88.06 367 LYS A C 1
ATOM 2671 O O . LYS A 1 367 ? -8.508 12.32 -13.984 1 88.06 367 LYS A O 1
ATOM 2676 N N . GLU A 1 368 ? -7.672 12.688 -11.93 1 89.75 368 GLU A N 1
ATOM 2677 C CA . GLU A 1 368 ? -8.703 13.648 -11.555 1 89.75 368 GLU A CA 1
ATOM 2678 C C . GLU A 1 368 ? -8.25 15.078 -11.852 1 89.75 368 GLU A C 1
ATOM 2680 O O . GLU A 1 368 ? -8.961 16.031 -11.516 1 89.75 368 GLU A O 1
ATOM 2685 N N . ARG A 1 369 ? -7.148 15.227 -12.422 1 93.12 369 ARG A N 1
ATOM 2686 C CA . ARG A 1 369 ? -6.59 16.516 -12.797 1 93.12 369 ARG A CA 1
ATOM 2687 C C . ARG A 1 369 ? -6.59 17.484 -11.609 1 93.12 369 ARG A C 1
ATOM 2689 O O . ARG A 1 369 ? -7.02 18.625 -11.727 1 93.12 369 ARG A O 1
ATOM 2696 N N . LEU A 1 370 ? -6.172 16.938 -10.469 1 94.81 370 LEU A N 1
ATOM 2697 C CA . LEU A 1 370 ? -6.176 17.719 -9.234 1 94.81 370 LEU A CA 1
ATOM 2698 C C . LEU A 1 370 ? -5.027 18.719 -9.211 1 94.81 370 LEU A C 1
ATOM 2700 O O . LEU A 1 370 ? -3.912 18.406 -9.633 1 94.81 370 LEU A O 1
ATOM 2704 N N . ASP A 1 371 ? -5.277 19.906 -8.727 1 97.19 371 ASP A N 1
ATOM 2705 C CA . ASP A 1 371 ? -4.297 20.984 -8.68 1 97.19 371 ASP A CA 1
ATOM 2706 C C . ASP A 1 371 ? -3.412 20.875 -7.438 1 97.19 371 ASP A C 1
ATOM 2708 O O . ASP A 1 371 ? -3.594 21.609 -6.465 1 97.19 371 ASP A O 1
ATOM 2712 N N . VAL A 1 372 ? -2.439 19.969 -7.469 1 98.5 372 VAL A N 1
ATOM 2713 C CA . VAL A 1 372 ? -1.553 19.641 -6.355 1 98.5 372 VAL A CA 1
ATOM 2714 C C . VAL A 1 372 ? -0.098 19.812 -6.785 1 98.5 372 VAL A C 1
ATOM 2716 O O . VAL A 1 372 ? 0.304 19.328 -7.848 1 98.5 372 VAL A O 1
ATOM 2719 N N . VAL A 1 373 ? 0.655 20.547 -6.055 1 98.81 373 VAL A N 1
ATOM 2720 C CA . VAL A 1 373 ? 2.107 20.594 -6.188 1 98.81 373 VAL A CA 1
ATOM 2721 C C . VAL A 1 373 ? 2.754 19.766 -5.078 1 98.81 373 VAL A C 1
ATOM 2723 O O . VAL A 1 373 ? 2.584 20.062 -3.893 1 98.81 373 VAL A O 1
ATOM 2726 N N . THR A 1 374 ? 3.41 18.688 -5.473 1 98.75 374 THR A N 1
ATOM 2727 C CA . THR A 1 374 ? 4.125 17.859 -4.504 1 98.75 374 THR A CA 1
ATOM 2728 C C . THR A 1 374 ? 5.625 18.141 -4.566 1 98.75 374 THR A C 1
ATOM 2730 O O . THR A 1 374 ? 6.25 17.969 -5.617 1 98.75 374 THR A O 1
ATOM 2733 N N . VAL A 1 375 ? 6.191 18.641 -3.482 1 98.69 375 VAL A N 1
ATOM 2734 C CA . VAL A 1 375 ? 7.637 18.797 -3.326 1 98.69 375 VAL A CA 1
ATOM 2735 C C . VAL A 1 375 ? 8.211 17.594 -2.594 1 98.69 375 VAL A C 1
ATOM 2737 O O . VAL A 1 375 ? 7.973 17.406 -1.398 1 98.69 375 VAL A O 1
ATOM 2740 N N . VAL A 1 376 ? 8.938 16.734 -3.322 1 97.75 376 VAL A N 1
ATOM 2741 C CA . VAL A 1 376 ? 9.57 15.57 -2.721 1 97.75 376 VAL A CA 1
ATOM 2742 C C . VAL A 1 376 ? 10.945 15.945 -2.178 1 97.75 376 VAL A C 1
ATOM 2744 O O . VAL A 1 376 ? 11.836 16.328 -2.941 1 97.75 376 VAL A O 1
ATOM 2747 N N . CYS A 1 377 ? 11.062 15.82 -0.857 1 96.81 377 CYS A N 1
ATOM 2748 C CA . CYS A 1 377 ? 12.336 16.078 -0.197 1 96.81 377 CYS A CA 1
ATOM 2749 C C . CYS A 1 377 ? 13.305 14.914 -0.391 1 96.81 377 CYS A C 1
ATOM 2751 O O . CYS A 1 377 ? 13.391 14.031 0.462 1 96.81 377 CYS A O 1
ATOM 2753 N N . ALA A 1 378 ? 14.062 14.969 -1.462 1 91.88 378 ALA A N 1
ATOM 2754 C CA . ALA A 1 378 ? 14.898 13.828 -1.818 1 91.88 378 ALA A CA 1
ATOM 2755 C C . ALA A 1 378 ? 16.266 13.922 -1.154 1 91.88 378 ALA A C 1
ATOM 2757 O O . ALA A 1 378 ? 17.203 14.484 -1.731 1 91.88 378 ALA A O 1
ATOM 2758 N N . ASN A 1 379 ? 16.344 13.43 -0.017 1 80.69 379 ASN A N 1
ATOM 2759 C CA . ASN A 1 379 ? 17.641 13.305 0.655 1 80.69 379 ASN A CA 1
ATOM 2760 C C . ASN A 1 379 ? 18.172 11.875 0.577 1 80.69 379 ASN A C 1
ATOM 2762 O O . ASN A 1 379 ? 19.234 11.578 1.136 1 80.69 379 ASN A O 1
ATOM 2766 N N . ARG A 1 380 ? 17.453 10.984 -0.026 1 73.19 380 ARG A N 1
ATOM 2767 C CA . ARG A 1 380 ? 17.812 9.625 -0.404 1 73.19 380 ARG A CA 1
ATOM 2768 C C . ARG A 1 380 ? 18.078 8.766 0.828 1 73.19 380 ARG A C 1
ATOM 2770 O O . ARG A 1 380 ? 18.938 7.891 0.811 1 73.19 380 ARG A O 1
ATOM 2777 N N . LYS A 1 381 ? 17.484 9.109 1.958 1 69.19 381 LYS A N 1
ATOM 2778 C CA . LYS A 1 381 ? 17.547 8.344 3.199 1 69.19 381 LYS A CA 1
ATOM 2779 C C . LYS A 1 381 ? 16.203 8.344 3.92 1 69.19 381 LYS A C 1
ATOM 2781 O O . LYS A 1 381 ? 15.438 9.305 3.818 1 69.19 381 LYS A O 1
ATOM 2786 N N . TYR A 1 382 ? 15.953 7.102 4.543 1 65.25 382 TYR A N 1
ATOM 2787 C CA . TYR A 1 382 ? 14.93 7.152 5.582 1 65.25 382 TYR A CA 1
ATOM 2788 C C . TYR A 1 382 ? 15.477 7.797 6.852 1 65.25 382 TYR A C 1
ATOM 2790 O O . TYR A 1 382 ? 15.641 7.125 7.875 1 65.25 382 TYR A O 1
ATOM 2798 N N . ALA A 1 383 ? 15.602 9.07 6.785 1 62.88 383 ALA A N 1
ATOM 2799 C CA . ALA A 1 383 ? 16.328 9.797 7.82 1 62.88 383 ALA A CA 1
ATOM 2800 C C . ALA A 1 383 ? 15.586 9.773 9.148 1 62.88 383 ALA A C 1
ATOM 2802 O O . ALA A 1 383 ? 16.188 9.68 10.211 1 62.88 383 ALA A O 1
ATOM 2803 N N . ILE A 1 384 ? 14.289 9.758 9.055 1 65.12 384 ILE A N 1
ATOM 2804 C CA . ILE A 1 384 ? 13.508 9.805 10.289 1 65.12 384 ILE A CA 1
ATOM 2805 C C . ILE A 1 384 ? 13.648 8.484 11.039 1 65.12 384 ILE A C 1
ATOM 2807 O O . ILE A 1 384 ? 13.711 8.461 12.266 1 65.12 384 ILE A O 1
ATOM 2811 N N . LEU A 1 385 ? 13.68 7.434 10.273 1 58.97 385 LEU A N 1
ATOM 2812 C CA . LEU A 1 385 ? 13.836 6.133 10.914 1 58.97 385 LEU A CA 1
ATOM 2813 C C . LEU A 1 385 ? 15.219 6.004 11.547 1 58.97 385 LEU A C 1
ATOM 2815 O O . LEU A 1 385 ? 15.359 5.406 12.617 1 58.97 385 LEU A O 1
ATOM 2819 N N . LYS A 1 386 ? 16.172 6.609 10.875 1 61.28 386 LYS A N 1
ATOM 2820 C CA . LYS A 1 386 ? 17.516 6.637 11.445 1 61.28 386 LYS A CA 1
ATOM 2821 C C . LYS A 1 386 ? 17.547 7.453 12.734 1 61.28 386 LYS A C 1
ATOM 2823 O O . LYS A 1 386 ? 18.188 7.055 13.711 1 61.28 386 LYS A O 1
ATOM 2828 N N . LEU A 1 387 ? 16.859 8.547 12.641 1 60.25 387 LEU A N 1
ATOM 2829 C CA . LEU A 1 387 ? 16.797 9.414 13.805 1 60.25 387 LEU A CA 1
ATOM 2830 C C . LEU A 1 387 ? 16.094 8.719 14.961 1 60.25 387 LEU A C 1
ATOM 2832 O O . LEU A 1 387 ? 16.547 8.773 16.109 1 60.25 387 LEU A O 1
ATOM 2836 N N . GLU A 1 388 ? 15.055 8.086 14.703 1 61.88 388 GLU A N 1
ATOM 2837 C CA . GLU A 1 388 ? 14.289 7.375 15.727 1 61.88 388 GLU A CA 1
ATOM 2838 C C . GLU A 1 388 ? 15.102 6.23 16.328 1 61.88 388 GLU A C 1
ATOM 2840 O O . GLU A 1 388 ? 15.047 5.98 17.531 1 61.88 388 GLU A O 1
ATOM 2845 N N . HIS A 1 389 ? 15.805 5.57 15.477 1 59.12 389 HIS A N 1
ATOM 2846 C CA . HIS A 1 389 ? 16.672 4.492 15.938 1 59.12 389 HIS A CA 1
ATOM 2847 C C . HIS A 1 389 ? 17.75 5.016 16.875 1 59.12 389 HIS A C 1
ATOM 2849 O O . HIS A 1 389 ? 18.062 4.387 17.891 1 59.12 389 HIS A O 1
ATOM 2855 N N . ALA A 1 390 ? 18.281 6.141 16.438 1 59.22 390 ALA A N 1
ATOM 2856 C CA . ALA A 1 390 ? 19.328 6.754 17.25 1 59.22 390 ALA A CA 1
ATOM 2857 C C . ALA A 1 390 ? 18.797 7.18 18.609 1 59.22 390 ALA A C 1
ATOM 2859 O O . ALA A 1 390 ? 19.5 7.082 19.625 1 59.22 390 ALA A O 1
ATOM 2860 N N . MET A 1 391 ? 17.625 7.613 18.547 1 55.91 391 MET A N 1
ATOM 2861 C CA . MET A 1 391 ? 17.031 8.125 19.781 1 55.91 391 MET A CA 1
ATOM 2862 C C . MET A 1 391 ? 16.625 6.977 20.703 1 55.91 391 MET A C 1
ATOM 2864 O O . MET A 1 391 ? 16.625 7.125 21.922 1 55.91 391 MET A O 1
ATOM 2868 N N . GLN A 1 392 ? 16.109 5.875 20.062 1 48.47 392 GLN A N 1
ATOM 2869 C CA . GLN A 1 392 ? 15.75 4.723 20.875 1 48.47 392 GLN A CA 1
ATOM 2870 C C . GLN A 1 392 ? 16.984 4.082 21.5 1 48.47 392 GLN A C 1
ATOM 2872 O O . GLN A 1 392 ? 16.875 3.268 22.422 1 48.47 392 GLN A O 1
ATOM 2877 N N . ARG A 1 393 ? 18.125 4.84 21.797 1 43.88 393 ARG A N 1
ATOM 2878 C CA . ARG A 1 393 ? 19.344 4.289 22.391 1 43.88 393 ARG A CA 1
ATOM 2879 C C . ARG A 1 393 ? 19.406 2.777 22.188 1 43.88 393 ARG A C 1
ATOM 2881 O O . ARG A 1 393 ? 19.844 2.051 23.094 1 43.88 393 ARG A O 1
ATOM 2888 N N . VAL A 1 394 ? 18.578 2.219 21.422 1 39.31 394 VAL A N 1
ATOM 2889 C CA . VAL A 1 394 ? 18.812 0.797 21.188 1 39.31 394 VAL A CA 1
ATOM 2890 C C . VAL A 1 394 ? 20.156 0.599 20.484 1 39.31 394 VAL A C 1
ATOM 2892 O O . VAL A 1 394 ? 20.594 1.45 19.703 1 39.31 394 VAL A O 1
ATOM 2895 N N . GLY A 1 395 ? 21.203 0.019 21.188 1 37.44 395 GLY A N 1
ATOM 2896 C CA . GLY A 1 395 ? 22.531 -0.24 20.641 1 37.44 395 GLY A CA 1
ATOM 2897 C C . GLY A 1 395 ? 22.547 -0.28 19.125 1 37.44 395 GLY A C 1
ATOM 2898 O O . GLY A 1 395 ? 21.5 -0.196 18.484 1 37.44 395 GLY A O 1
ATOM 2899 N N . ALA A 1 396 ? 23.812 -0.189 18.594 1 36.38 396 ALA A N 1
ATOM 2900 C CA . ALA A 1 396 ? 24.047 -0.348 17.156 1 36.38 396 ALA A CA 1
ATOM 2901 C C . ALA A 1 396 ? 22.984 -1.262 16.547 1 36.38 396 ALA A C 1
ATOM 2903 O O . ALA A 1 396 ? 22.531 -2.213 17.172 1 36.38 396 ALA A O 1
ATOM 2904 N N . PRO A 1 397 ? 22.25 -0.637 15.672 1 38.72 397 PRO A N 1
ATOM 2905 C CA . PRO A 1 397 ? 21.266 -1.561 15.102 1 38.72 397 PRO A CA 1
ATOM 2906 C C . PRO A 1 397 ? 21.688 -3.021 15.211 1 38.72 397 PRO A C 1
ATOM 2908 O O . PRO A 1 397 ? 22.859 -3.346 14.977 1 38.72 397 PRO A O 1
ATOM 2911 N N . GLY A 1 398 ? 21.328 -3.668 16.344 1 31.03 398 GLY A N 1
ATOM 2912 C CA . GLY A 1 398 ? 21.781 -5.035 16.547 1 31.03 398 GLY A CA 1
ATOM 2913 C C . GLY A 1 398 ? 22.062 -5.777 15.25 1 31.03 398 GLY A C 1
ATOM 2914 O O . GLY A 1 398 ? 21.719 -5.293 14.164 1 31.03 398 GLY A O 1
ATOM 2915 N N . LYS A 1 399 ? 22.891 -6.777 15.398 1 31.7 399 LYS A N 1
ATOM 2916 C CA . LYS A 1 399 ? 23.406 -7.637 14.328 1 31.7 399 LYS A CA 1
ATOM 2917 C C . LYS A 1 399 ? 22.312 -7.938 13.297 1 31.7 399 LYS A C 1
ATOM 2919 O O . LYS A 1 399 ? 22.609 -8.227 12.141 1 31.7 399 LYS A O 1
ATOM 2924 N N . ALA A 1 400 ? 21.125 -7.996 14.008 1 33.88 400 ALA A N 1
ATOM 2925 C CA . ALA A 1 400 ? 20.047 -8.383 13.086 1 33.88 400 ALA A CA 1
ATOM 2926 C C . ALA A 1 400 ? 19.734 -7.258 12.102 1 33.88 400 ALA A C 1
ATOM 2928 O O . ALA A 1 400 ? 19.266 -7.508 10.992 1 33.88 400 ALA A O 1
ATOM 2929 N N . SER A 1 401 ? 19.75 -5.984 12.703 1 34.94 401 SER A N 1
ATOM 2930 C CA . SER A 1 401 ? 19.594 -4.883 11.758 1 34.94 401 SER A CA 1
ATOM 2931 C C . SER A 1 401 ? 20.797 -4.773 10.836 1 34.94 401 SER A C 1
ATOM 2933 O O . SER A 1 401 ? 20.734 -4.137 9.781 1 34.94 401 SER A O 1
ATOM 2935 N N . LYS A 1 402 ? 22.047 -5.102 11.391 1 30.86 402 LYS A N 1
ATOM 2936 C CA . LYS A 1 402 ? 23.281 -5.105 10.609 1 30.86 402 LYS A CA 1
ATOM 2937 C C . LYS A 1 402 ? 23.422 -6.406 9.82 1 30.86 402 LYS A C 1
ATOM 2939 O O . LYS A 1 402 ? 24.484 -6.684 9.266 1 30.86 402 LYS A O 1
ATOM 2944 N N . ALA A 1 403 ? 22.969 -7.633 10.336 1 29.8 403 ALA A N 1
ATOM 2945 C CA . ALA A 1 403 ? 23.359 -8.859 9.648 1 29.8 403 ALA A CA 1
ATOM 2946 C C . ALA A 1 403 ? 23.391 -8.656 8.141 1 29.8 403 ALA A C 1
ATOM 2948 O O . ALA A 1 403 ? 22.406 -8.227 7.543 1 29.8 403 ALA A O 1
ATOM 2949 N N . ARG A 1 404 ? 24.531 -8.25 7.609 1 29.42 404 ARG A N 1
ATOM 2950 C CA . ARG A 1 404 ? 25.031 -8.461 6.258 1 29.42 404 ARG A CA 1
ATOM 2951 C C . ARG A 1 404 ? 24.688 -9.859 5.758 1 29.42 404 ARG A C 1
ATOM 2953 O O . ARG A 1 404 ? 25.547 -10.586 5.262 1 29.42 404 ARG A O 1
ATOM 2960 N N . SER A 1 405 ? 24.125 -10.852 6.512 1 28.41 405 SER A N 1
ATOM 2961 C CA . SER A 1 405 ? 24.391 -12.062 5.75 1 28.41 405 SER A CA 1
ATOM 2962 C C . SER A 1 405 ? 24.344 -11.797 4.25 1 28.41 405 SER A C 1
ATOM 2964 O O . SER A 1 405 ? 23.672 -10.875 3.795 1 28.41 405 SER A O 1
ATOM 2966 N N . SER A 1 406 ? 25.25 -12.375 3.477 1 30.94 406 SER A N 1
ATOM 2967 C CA . SER A 1 406 ? 25.453 -12.336 2.033 1 30.94 406 SER A CA 1
ATOM 2968 C C . SER A 1 406 ? 24.156 -11.992 1.302 1 30.94 406 SER A C 1
ATOM 2970 O O . SER A 1 406 ? 24.188 -11.508 0.168 1 30.94 406 SER A O 1
ATOM 2972 N N . THR A 1 407 ? 23.125 -12.836 1.48 1 30.02 407 THR A N 1
ATOM 2973 C CA . THR A 1 407 ? 22 -12.609 0.575 1 30.02 407 THR A CA 1
ATOM 2974 C C . THR A 1 407 ? 21.234 -11.359 0.972 1 30.02 407 THR A C 1
ATOM 2976 O O . THR A 1 407 ? 21 -10.477 0.141 1 30.02 407 THR A O 1
ATOM 2979 N N . VAL A 1 408 ? 20.047 -11.406 1.757 1 30.89 408 VAL A N 1
ATOM 2980 C CA . VAL A 1 408 ? 18.953 -10.438 1.732 1 30.89 408 VAL A CA 1
ATOM 2981 C C . VAL A 1 408 ? 19.297 -9.25 2.627 1 30.89 408 VAL A C 1
ATOM 2983 O O . VAL A 1 408 ? 19.25 -8.102 2.188 1 30.89 408 VAL A O 1
ATOM 2986 N N . LEU A 1 409 ? 18.562 -9.039 3.941 1 35.19 409 LEU A N 1
ATOM 2987 C CA . LEU A 1 409 ? 18.016 -7.809 4.496 1 35.19 409 LEU A CA 1
ATOM 2988 C C . LEU A 1 409 ? 19.078 -7.074 5.324 1 35.19 409 LEU A C 1
ATOM 2990 O O . LEU A 1 409 ? 19.453 -7.539 6.402 1 35.19 409 LEU A O 1
ATOM 2994 N N . TYR A 1 410 ? 20.047 -6.512 5.086 1 35.44 410 TYR A N 1
ATOM 2995 C CA . TYR A 1 410 ? 20.953 -5.668 5.863 1 35.44 410 TYR A CA 1
ATOM 2996 C C . TYR A 1 410 ? 20.203 -4.508 6.504 1 35.44 410 TYR A C 1
ATOM 2998 O O . TYR A 1 410 ? 19.406 -3.838 5.84 1 35.44 410 TYR A O 1
ATOM 3006 N N . PRO A 1 411 ? 20.234 -4.32 7.855 1 39.72 411 PRO A N 1
ATOM 3007 C CA . PRO A 1 411 ? 19.578 -3.248 8.602 1 39.72 411 PRO A CA 1
ATOM 3008 C C . PRO A 1 411 ? 19.766 -1.877 7.961 1 39.72 411 PRO A C 1
ATOM 3010 O O . PRO A 1 411 ? 18.797 -1.118 7.816 1 39.72 411 PRO A O 1
ATOM 3013 N N . ASN A 1 412 ? 21.094 -1.429 8.023 1 44.19 412 ASN A N 1
ATOM 3014 C CA . ASN A 1 412 ? 21.391 -0.104 7.484 1 44.19 412 ASN A CA 1
ATOM 3015 C C . ASN A 1 412 ? 20.922 0.034 6.039 1 44.19 412 ASN A C 1
ATOM 3017 O O . ASN A 1 412 ? 20.562 1.127 5.602 1 44.19 412 ASN A O 1
ATOM 3021 N N . ALA A 1 413 ? 20.844 -1.151 5.453 1 47.62 413 ALA A N 1
ATOM 3022 C CA . ALA A 1 413 ? 20.5 -1.218 4.035 1 47.62 413 ALA A CA 1
ATOM 3023 C C . ALA A 1 413 ? 19.016 -0.962 3.814 1 47.62 413 ALA A C 1
ATOM 3025 O O . ALA A 1 413 ? 18.625 -0.419 2.779 1 47.62 413 ALA A O 1
ATOM 3026 N N . LEU A 1 414 ? 18.328 -1.034 5.004 1 51.44 414 LEU A N 1
ATOM 3027 C CA . LEU A 1 414 ? 16.891 -0.885 4.859 1 51.44 414 LEU A CA 1
ATOM 3028 C C . LEU A 1 414 ? 16.484 0.587 4.887 1 51.44 414 LEU A C 1
ATOM 3030 O O . LEU A 1 414 ? 15.414 0.95 4.414 1 51.44 414 LEU A O 1
ATOM 3034 N N . THR A 1 415 ? 17.5 1.42 5.344 1 55.16 415 THR A N 1
ATOM 3035 C CA . THR A 1 415 ? 17.078 2.812 5.477 1 55.16 415 THR A CA 1
ATOM 3036 C C . THR A 1 415 ? 17.719 3.674 4.395 1 55.16 415 THR A C 1
ATOM 3038 O O . THR A 1 415 ? 17.531 4.891 4.367 1 55.16 415 THR A O 1
ATOM 3041 N N . GLU A 1 416 ? 18.516 2.947 3.605 1 63.88 416 GLU A N 1
ATOM 3042 C CA . GLU A 1 416 ? 19.141 3.689 2.516 1 63.88 416 GLU A CA 1
ATOM 3043 C C . GLU A 1 416 ? 18.297 3.629 1.247 1 63.88 416 GLU A C 1
ATOM 3045 O O . GLU A 1 416 ? 17.797 2.564 0.883 1 63.88 416 GLU A O 1
ATOM 3050 N N . LEU A 1 417 ? 18.062 4.75 0.733 1 68.81 417 LEU A N 1
ATOM 3051 C CA . LEU A 1 417 ? 17.266 4.848 -0.485 1 68.81 417 LEU A CA 1
ATOM 3052 C C . LEU A 1 417 ? 18.141 5.227 -1.677 1 68.81 417 LEU A C 1
ATOM 3054 O O . LEU A 1 417 ? 17.625 5.711 -2.691 1 68.81 417 LEU A O 1
ATOM 3058 N N . ASP A 1 418 ? 19.391 4.953 -1.522 1 71.19 418 ASP A N 1
ATOM 3059 C CA . ASP A 1 418 ? 20.266 5.543 -2.533 1 71.19 418 ASP A CA 1
ATOM 3060 C C . ASP A 1 418 ? 20.797 4.477 -3.482 1 71.19 418 ASP A C 1
ATOM 3062 O O . ASP A 1 418 ? 21.516 4.793 -4.438 1 71.19 418 ASP A O 1
ATOM 3066 N N . ASP A 1 419 ? 20.438 3.184 -3.229 1 74.62 419 ASP A N 1
ATOM 3067 C CA . ASP A 1 419 ? 20.953 2.141 -4.109 1 74.62 419 ASP A CA 1
ATOM 3068 C C . ASP A 1 419 ? 19.859 1.139 -4.473 1 74.62 419 ASP A C 1
ATOM 3070 O O . ASP A 1 419 ? 19.672 0.139 -3.775 1 74.62 419 ASP A O 1
ATOM 3074 N N . PRO A 1 420 ? 19.25 1.429 -5.68 1 78.06 420 PRO A N 1
ATOM 3075 C CA . PRO A 1 420 ? 19.266 2.637 -6.508 1 78.06 420 PRO A CA 1
ATOM 3076 C C . PRO A 1 420 ? 18.359 3.738 -5.969 1 78.06 420 PRO A C 1
ATOM 3078 O O . PRO A 1 420 ? 17.438 3.459 -5.199 1 78.06 420 PRO A O 1
ATOM 3081 N N . PRO A 1 421 ? 18.719 4.953 -6.316 1 82.62 421 PRO A N 1
ATOM 3082 C CA . PRO A 1 421 ? 17.812 6.027 -5.914 1 82.62 421 PRO A CA 1
ATOM 3083 C C . PRO A 1 421 ? 16.484 5.988 -6.676 1 82.62 421 PRO A C 1
ATOM 3085 O O . PRO A 1 421 ? 16.469 5.652 -7.863 1 82.62 421 PRO A O 1
ATOM 3088 N N . VAL A 1 422 ? 15.492 6.25 -5.926 1 90.12 422 VAL A N 1
ATOM 3089 C CA . VAL A 1 422 ? 14.195 6.406 -6.57 1 90.12 422 VAL A CA 1
ATOM 3090 C C . VAL A 1 422 ? 14.156 7.711 -7.363 1 90.12 422 VAL A C 1
ATOM 3092 O O . VAL A 1 422 ? 14.555 8.766 -6.855 1 90.12 422 VAL A O 1
ATOM 3095 N N . SER A 1 423 ? 13.789 7.637 -8.602 1 92 423 SER A N 1
ATOM 3096 C CA . SER A 1 423 ? 13.586 8.844 -9.406 1 92 423 SER A CA 1
ATOM 3097 C C . SER A 1 423 ? 12.133 9.305 -9.352 1 92 423 SER A C 1
ATOM 3099 O O . SER A 1 423 ? 11.297 8.828 -10.117 1 92 423 SER A O 1
ATOM 3101 N N . TRP A 1 424 ? 11.922 10.25 -8.555 1 95.25 424 TRP A N 1
ATOM 3102 C CA . TRP A 1 424 ? 10.555 10.727 -8.367 1 95.25 424 TRP A CA 1
ATOM 3103 C C . TRP A 1 424 ? 10.039 11.422 -9.617 1 95.25 424 TRP A C 1
ATOM 3105 O O . TRP A 1 424 ? 8.844 11.391 -9.914 1 95.25 424 TRP A O 1
ATOM 3115 N N . GLY A 1 425 ? 10.953 12.055 -10.367 1 93.25 425 GLY A N 1
ATOM 3116 C CA . GLY A 1 425 ? 10.547 12.617 -11.641 1 93.25 425 GLY A CA 1
ATOM 3117 C C . GLY A 1 425 ? 9.961 11.586 -12.594 1 93.25 425 GLY A C 1
ATOM 3118 O O . GLY A 1 425 ? 8.891 11.797 -13.164 1 93.25 425 GLY A O 1
ATOM 3119 N N . LYS A 1 426 ? 10.641 10.453 -12.711 1 92.94 426 LYS A N 1
ATOM 3120 C CA . LYS A 1 426 ? 10.18 9.383 -13.586 1 92.94 426 LYS A CA 1
ATOM 3121 C C . LYS A 1 426 ? 8.883 8.766 -13.07 1 92.94 426 LYS A C 1
ATOM 3123 O O . LYS A 1 426 ? 7.977 8.461 -13.852 1 92.94 426 LYS A O 1
ATOM 3128 N N . LEU A 1 427 ? 8.812 8.578 -11.773 1 95.81 427 LEU A N 1
ATOM 3129 C CA . LEU A 1 427 ? 7.586 8.055 -11.188 1 95.81 427 LEU A CA 1
ATOM 3130 C C . LEU A 1 427 ? 6.402 8.969 -11.5 1 95.81 427 LEU A C 1
ATOM 3132 O O . LEU A 1 427 ? 5.344 8.5 -11.922 1 95.81 427 LEU A O 1
ATOM 3136 N N . ALA A 1 428 ? 6.645 10.289 -11.266 1 95.81 428 ALA A N 1
ATOM 3137 C CA . ALA A 1 428 ? 5.582 11.258 -11.516 1 95.81 428 ALA A CA 1
ATOM 3138 C C . ALA A 1 428 ? 5.098 11.188 -12.961 1 95.81 428 ALA A C 1
ATOM 3140 O O . ALA A 1 428 ? 3.893 11.125 -13.219 1 95.81 428 ALA A O 1
ATOM 3141 N N . GLU A 1 429 ? 6.012 11.164 -13.852 1 93 429 GLU A N 1
ATOM 3142 C CA . GLU A 1 429 ? 5.668 11.078 -15.266 1 93 429 GLU A CA 1
ATOM 3143 C C . GLU A 1 429 ? 4.941 9.766 -15.578 1 93 429 GLU A C 1
ATOM 3145 O O . GLU A 1 429 ? 3.998 9.75 -16.375 1 93 429 GLU A O 1
ATOM 3150 N N . GLY A 1 430 ? 5.414 8.703 -14.938 1 93.88 430 GLY A N 1
ATOM 3151 C CA . GLY A 1 430 ? 4.77 7.414 -15.125 1 93.88 430 GLY A CA 1
ATOM 3152 C C . GLY A 1 430 ? 3.32 7.398 -14.68 1 93.88 430 GLY A C 1
ATOM 3153 O O . GLY A 1 430 ? 2.496 6.684 -15.258 1 93.88 430 GLY A O 1
ATOM 3154 N N . PHE A 1 431 ? 3.049 8.195 -13.68 1 94.5 431 PHE A N 1
ATOM 3155 C CA . PHE A 1 431 ? 1.693 8.273 -13.148 1 94.5 431 PHE A CA 1
ATOM 3156 C C . PHE A 1 431 ? 0.885 9.336 -13.875 1 94.5 431 PHE A C 1
ATOM 3158 O O . PHE A 1 431 ? -0.305 9.516 -13.609 1 94.5 431 PHE A O 1
ATOM 3165 N N . GLY A 1 432 ? 1.516 10.117 -14.758 1 92.38 432 GLY A N 1
ATOM 3166 C CA . GLY A 1 432 ? 0.789 11.078 -15.578 1 92.38 432 GLY A CA 1
ATOM 3167 C C . GLY A 1 432 ? 0.886 12.492 -15.055 1 92.38 432 GLY A C 1
ATOM 3168 O O . GLY A 1 432 ? 0.185 13.391 -15.531 1 92.38 432 GLY A O 1
ATOM 3169 N N . ALA A 1 433 ? 1.732 12.734 -14.055 1 94.31 433 ALA A N 1
ATOM 3170 C CA . ALA A 1 433 ? 1.956 14.078 -13.531 1 94.31 433 ALA A CA 1
ATOM 3171 C C . ALA A 1 433 ? 3.146 14.742 -14.219 1 94.31 433 ALA A C 1
ATOM 3173 O O . ALA A 1 433 ? 4.004 14.062 -14.789 1 94.31 433 ALA A O 1
ATOM 3174 N N . LYS A 1 434 ? 3.146 16.047 -14.242 1 93.94 434 LYS A N 1
ATOM 3175 C CA . LYS A 1 434 ? 4.336 16.781 -14.664 1 93.94 434 LYS A CA 1
ATOM 3176 C C . LYS A 1 434 ? 5.414 16.75 -13.578 1 93.94 434 LYS A C 1
ATOM 3178 O O . LYS A 1 434 ? 5.109 16.609 -12.398 1 93.94 434 LYS A O 1
ATOM 3183 N N . ALA A 1 435 ? 6.676 16.812 -14.047 1 96.38 435 ALA A N 1
ATOM 3184 C CA . ALA A 1 435 ? 7.746 16.672 -13.062 1 96.38 435 ALA A CA 1
ATOM 3185 C C . ALA A 1 435 ? 8.875 17.656 -13.336 1 96.38 435 ALA A C 1
ATOM 3187 O O . ALA A 1 435 ? 9.148 18 -14.492 1 96.38 435 ALA A O 1
ATOM 3188 N N . PHE A 1 436 ? 9.469 18.188 -12.273 1 94.56 436 PHE A N 1
ATOM 3189 C CA . PHE A 1 436 ? 10.703 18.953 -12.266 1 94.56 436 PHE A CA 1
ATOM 3190 C C . PHE A 1 436 ? 11.719 18.359 -11.297 1 94.56 436 PHE A C 1
ATOM 3192 O O . PHE A 1 436 ? 11.344 17.672 -10.344 1 94.56 436 PHE A O 1
ATOM 3199 N N . VAL A 1 437 ? 12.961 18.484 -11.594 1 93.12 437 VAL A N 1
ATOM 3200 C CA . VAL A 1 437 ? 14.047 18.156 -10.68 1 93.12 437 VAL A CA 1
ATOM 3201 C C . VAL A 1 437 ? 14.867 19.406 -10.383 1 93.12 437 VAL A C 1
ATOM 3203 O O . VAL A 1 437 ? 15.172 20.188 -11.281 1 93.12 437 VAL A O 1
ATOM 3206 N N . ALA A 1 438 ? 15.078 19.688 -9.141 1 94.38 438 ALA A N 1
ATOM 3207 C CA . ALA A 1 438 ? 15.859 20.844 -8.727 1 94.38 438 ALA A CA 1
ATOM 3208 C C . ALA A 1 438 ? 17.016 20.438 -7.812 1 94.38 438 ALA A C 1
ATOM 3210 O O . ALA A 1 438 ? 16.797 19.734 -6.812 1 94.38 438 ALA A O 1
ATOM 3211 N N . GLU A 1 439 ? 18.203 20.859 -8.125 1 91.69 439 GLU A N 1
ATOM 3212 C CA . GLU A 1 439 ? 19.391 20.516 -7.34 1 91.69 439 GLU A CA 1
ATOM 3213 C C . GLU A 1 439 ? 19.938 21.75 -6.621 1 91.69 439 GLU A C 1
ATOM 3215 O O . GLU A 1 439 ? 20.734 21.625 -5.688 1 91.69 439 GLU A O 1
ATOM 3220 N N . THR A 1 440 ? 19.5 22.953 -7.141 1 91.81 440 THR A N 1
ATOM 3221 C CA . THR A 1 440 ? 19.953 24.203 -6.547 1 91.81 440 THR A CA 1
ATOM 3222 C C . THR A 1 440 ? 18.766 25.047 -6.082 1 91.81 440 THR A C 1
ATOM 3224 O O . THR A 1 440 ? 17.625 24.781 -6.465 1 91.81 440 THR A O 1
ATOM 3227 N N . MET A 1 441 ? 19.078 26.078 -5.25 1 95.5 441 MET A N 1
ATOM 3228 C CA . MET A 1 441 ? 18.047 26.969 -4.77 1 95.5 441 MET A CA 1
ATOM 3229 C C . MET A 1 441 ? 17.375 27.703 -5.93 1 95.5 441 MET A C 1
ATOM 3231 O O . MET A 1 441 ? 16.141 27.844 -5.949 1 95.5 441 MET A O 1
ATOM 3235 N N . GLY A 1 442 ? 18.188 28.109 -6.852 1 93.69 442 GLY A N 1
ATOM 3236 C CA . GLY A 1 442 ? 17.656 28.797 -8.016 1 93.69 442 GLY A CA 1
ATOM 3237 C C . GLY A 1 442 ? 16.734 27.906 -8.844 1 93.69 442 GLY A C 1
ATOM 3238 O O . GLY A 1 442 ? 15.648 28.344 -9.242 1 93.69 442 GLY A O 1
ATOM 3239 N N . GLU A 1 443 ? 17.188 26.688 -9.086 1 93.44 443 GLU A N 1
ATOM 3240 C CA . GLU A 1 443 ? 16.375 25.734 -9.836 1 93.44 443 GLU A CA 1
ATOM 3241 C C . GLU A 1 443 ? 15.055 25.453 -9.125 1 93.44 443 GLU A C 1
ATOM 3243 O O . GLU A 1 443 ? 14 25.359 -9.758 1 93.44 443 GLU A O 1
ATOM 3248 N N . PHE A 1 444 ? 15.117 25.359 -7.785 1 97 444 PHE A N 1
ATOM 3249 C CA . PHE A 1 444 ? 13.922 25.062 -7.012 1 97 444 PHE A CA 1
ATOM 3250 C C . PHE A 1 444 ? 12.953 26.234 -7.039 1 97 444 PHE A C 1
ATOM 3252 O O . PHE A 1 444 ? 11.742 26.047 -7.199 1 97 444 PHE A O 1
ATOM 3259 N N . LYS A 1 445 ? 13.5 27.422 -6.859 1 96 445 LYS A N 1
ATOM 3260 C CA . LYS A 1 445 ? 12.672 28.625 -6.906 1 96 445 LYS A CA 1
ATOM 3261 C C . LYS A 1 445 ? 11.906 28.719 -8.227 1 96 445 LYS A C 1
ATOM 3263 O O . LYS A 1 445 ? 10.695 28.969 -8.227 1 96 445 LYS A O 1
ATOM 3268 N N . ILE A 1 446 ? 12.5 28.406 -9.336 1 95 446 ILE A N 1
ATOM 3269 C CA . ILE A 1 446 ? 11.906 28.484 -10.664 1 95 446 ILE A CA 1
ATOM 3270 C C . ILE A 1 446 ? 10.875 27.359 -10.828 1 95 446 ILE A C 1
ATOM 3272 O O . ILE A 1 446 ? 9.75 27.609 -11.266 1 95 446 ILE A O 1
ATOM 3276 N N . ALA A 1 447 ? 11.297 26.109 -10.422 1 96.31 447 ALA A N 1
ATOM 3277 C CA . ALA A 1 447 ? 10.414 24.953 -10.547 1 96.31 447 ALA A CA 1
ATOM 3278 C C . ALA A 1 447 ? 9.148 25.141 -9.719 1 96.31 447 ALA A C 1
ATOM 3280 O O . ALA A 1 447 ? 8.047 24.844 -10.188 1 96.31 447 ALA A O 1
ATOM 3281 N N . PHE A 1 448 ? 9.312 25.688 -8.492 1 97.94 448 PHE A N 1
ATOM 3282 C CA . PHE A 1 448 ? 8.18 25.859 -7.594 1 97.94 448 PHE A CA 1
ATOM 3283 C C . PHE A 1 448 ? 7.234 26.938 -8.102 1 97.94 448 PHE A C 1
ATOM 3285 O O . PHE A 1 448 ? 6.016 26.75 -8.125 1 97.94 448 PHE A O 1
ATOM 3292 N N . ALA A 1 449 ? 7.758 28.031 -8.555 1 96.12 449 ALA A N 1
ATOM 3293 C CA . ALA A 1 449 ? 6.945 29.094 -9.125 1 96.12 449 ALA A CA 1
ATOM 3294 C C . ALA A 1 449 ? 6.16 28.609 -10.336 1 96.12 449 ALA A C 1
ATOM 3296 O O . ALA A 1 449 ? 4.973 28.922 -10.477 1 96.12 449 ALA A O 1
ATOM 3297 N N . ARG A 1 450 ? 6.793 27.875 -11.156 1 95.12 450 ARG A N 1
ATOM 3298 C CA . ARG A 1 450 ? 6.141 27.312 -12.336 1 95.12 450 ARG A CA 1
ATOM 3299 C C . ARG A 1 450 ? 5.055 26.312 -11.945 1 95.12 450 ARG A C 1
ATOM 3301 O O . ARG A 1 450 ? 3.967 26.328 -12.523 1 95.12 450 ARG A O 1
ATOM 3308 N N . ALA A 1 451 ? 5.426 25.469 -10.977 1 97.44 451 ALA A N 1
ATOM 3309 C CA . ALA A 1 451 ? 4.465 24.469 -10.531 1 97.44 451 ALA A CA 1
ATOM 3310 C C . ALA A 1 451 ? 3.199 25.125 -9.984 1 97.44 451 ALA A C 1
ATOM 3312 O O . ALA A 1 451 ? 2.09 24.656 -10.242 1 97.44 451 ALA A O 1
ATOM 3313 N N . LEU A 1 452 ? 3.354 26.203 -9.273 1 97.12 452 LEU A N 1
ATOM 3314 C CA . LEU A 1 452 ? 2.221 26.906 -8.688 1 97.12 452 LEU A CA 1
ATOM 3315 C C . LEU A 1 452 ? 1.301 27.469 -9.773 1 97.12 452 LEU A C 1
ATOM 3317 O O . LEU A 1 452 ? 0.095 27.609 -9.555 1 97.12 452 LEU A O 1
ATOM 3321 N N . ARG A 1 453 ? 1.794 27.688 -10.977 1 94 453 ARG A N 1
ATOM 3322 C CA . ARG A 1 453 ? 1.022 28.281 -12.07 1 94 453 ARG A CA 1
ATOM 3323 C C . ARG A 1 453 ? 0.534 27.203 -13.031 1 94 453 ARG A C 1
ATOM 3325 O O . ARG A 1 453 ? -0.207 27.5 -13.977 1 94 453 ARG A O 1
ATOM 3332 N N . THR A 1 454 ? 0.973 26.016 -12.828 1 92.81 454 THR A N 1
ATOM 3333 C CA . THR A 1 454 ? 0.619 24.922 -13.719 1 92.81 454 THR A CA 1
ATOM 3334 C C . THR A 1 454 ? -0.604 24.172 -13.195 1 92.81 454 THR A C 1
ATOM 3336 O O . THR A 1 454 ? -0.599 23.672 -12.062 1 92.81 454 THR A O 1
ATOM 3339 N N . PRO A 1 455 ? -1.646 24.172 -14 1 93 455 PRO A N 1
ATOM 3340 C CA . PRO A 1 455 ? -2.795 23.359 -13.57 1 93 455 PRO A CA 1
ATOM 3341 C C . PRO A 1 455 ? -2.479 21.875 -13.516 1 93 455 PRO A C 1
ATOM 3343 O O . PRO A 1 455 ? -1.62 21.391 -14.258 1 93 455 PRO A O 1
ATOM 3346 N N . GLY A 1 456 ? -3.197 21.109 -12.68 1 94.62 456 GLY A N 1
ATOM 3347 C CA . GLY A 1 456 ? -2.971 19.672 -12.539 1 94.62 456 GLY A CA 1
ATOM 3348 C C . GLY A 1 456 ? -1.844 19.344 -11.578 1 94.62 456 GLY A C 1
ATOM 3349 O O . GLY A 1 456 ? -1.248 20.234 -10.977 1 94.62 456 GLY A O 1
ATOM 3350 N N . PRO A 1 457 ? -1.587 18.031 -11.43 1 97.44 457 PRO A N 1
ATOM 3351 C CA . PRO A 1 457 ? -0.551 17.625 -10.477 1 97.44 457 PRO A CA 1
ATOM 3352 C C . PRO A 1 457 ? 0.862 17.844 -11.016 1 97.44 457 PRO A C 1
ATOM 3354 O O . PRO A 1 457 ? 1.141 17.516 -12.172 1 97.44 457 PRO A O 1
ATOM 3357 N N . VAL A 1 458 ? 1.697 18.438 -10.266 1 98.06 458 VAL A N 1
ATOM 3358 C CA . VAL A 1 458 ? 3.107 18.656 -10.562 1 98.06 458 VAL A CA 1
ATOM 3359 C C . VAL A 1 458 ? 3.969 18.156 -9.414 1 98.06 458 VAL A C 1
ATOM 3361 O O . VAL A 1 458 ? 3.658 18.391 -8.242 1 98.06 458 VAL A O 1
ATOM 3364 N N . VAL A 1 459 ? 4.984 17.328 -9.766 1 98.44 459 VAL A N 1
ATOM 3365 C CA . VAL A 1 459 ? 5.93 16.844 -8.766 1 98.44 459 VAL A CA 1
ATOM 3366 C C . VAL A 1 459 ? 7.289 17.5 -8.969 1 98.44 459 VAL A C 1
ATOM 3368 O O . VAL A 1 459 ? 7.785 17.594 -10.102 1 98.44 459 VAL A O 1
ATOM 3371 N N . ILE A 1 460 ? 7.863 18.047 -7.914 1 98 460 ILE A N 1
ATOM 3372 C CA . ILE A 1 460 ? 9.219 18.578 -7.922 1 98 460 ILE A CA 1
ATOM 3373 C C . ILE A 1 460 ? 10.125 17.719 -7.051 1 98 460 ILE A C 1
ATOM 3375 O O . ILE A 1 460 ? 9.914 17.609 -5.84 1 98 460 ILE A O 1
ATOM 3379 N N . GLU A 1 461 ? 10.992 17.016 -7.66 1 97.06 461 GLU A N 1
ATOM 3380 C CA . GLU A 1 461 ? 12.039 16.344 -6.898 1 97.06 461 GLU A CA 1
ATOM 3381 C C . GLU A 1 461 ? 13.117 17.328 -6.449 1 97.06 461 GLU A C 1
ATOM 3383 O O . GLU A 1 461 ? 13.93 17.781 -7.262 1 97.06 461 GLU A O 1
ATOM 3388 N N . ALA A 1 462 ? 13.094 17.672 -5.18 1 97.44 462 ALA A N 1
ATOM 3389 C CA . ALA A 1 462 ? 14.109 18.547 -4.586 1 97.44 462 ALA A CA 1
ATOM 3390 C C . ALA A 1 462 ? 15.289 17.734 -4.062 1 97.44 462 ALA A C 1
ATOM 3392 O O . ALA A 1 462 ? 15.195 17.109 -3.002 1 97.44 462 ALA A O 1
ATOM 3393 N N . SER A 1 463 ? 16.375 17.734 -4.789 1 93.12 463 SER A N 1
ATOM 3394 C CA . SER A 1 463 ? 17.578 17.016 -4.387 1 93.12 463 SER A CA 1
ATOM 3395 C C . SER A 1 463 ? 18.312 17.75 -3.271 1 93.12 463 SER A C 1
ATOM 3397 O O . SER A 1 463 ? 19.078 18.688 -3.533 1 93.12 463 SER A O 1
ATOM 3399 N N . LEU A 1 464 ? 18.141 17.312 -2.051 1 93.56 464 LEU A N 1
ATOM 3400 C CA . LEU A 1 464 ? 18.641 18.047 -0.89 1 93.56 464 LEU A CA 1
ATOM 3401 C C . LEU A 1 464 ? 20.078 17.641 -0.591 1 93.56 464 LEU A C 1
ATOM 3403 O O . LEU A 1 464 ? 20.438 16.469 -0.695 1 93.56 464 LEU A O 1
ATOM 3407 N N . GLN A 1 465 ? 20.891 18.641 -0.34 1 84.88 465 GLN A N 1
ATOM 3408 C CA . GLN A 1 465 ? 22.297 18.453 0.007 1 84.88 465 GLN A CA 1
ATOM 3409 C C . GLN A 1 465 ? 22.547 18.766 1.481 1 84.88 465 GLN A C 1
ATOM 3411 O O . GLN A 1 465 ? 21.828 19.562 2.082 1 84.88 465 GLN A O 1
ATOM 3416 N N . MET B 1 1 ? -3.523 -32.188 16.953 1 20 1 MET B N 1
ATOM 3417 C CA . MET B 1 1 ? -2.512 -31.375 16.297 1 20 1 MET B CA 1
ATOM 3418 C C . MET B 1 1 ? -1.168 -31.484 17 1 20 1 MET B C 1
ATOM 3420 O O . MET B 1 1 ? -1.043 -31.094 18.172 1 20 1 MET B O 1
ATOM 3424 N N . THR B 1 2 ? -0.434 -32.594 16.688 1 22.2 2 THR B N 1
ATOM 3425 C CA . THR B 1 2 ? 0.576 -33.125 17.578 1 22.2 2 THR B CA 1
ATOM 3426 C C . THR B 1 2 ? 1.672 -32.125 17.859 1 22.2 2 THR B C 1
ATOM 3428 O O . THR B 1 2 ? 1.808 -31.125 17.141 1 22.2 2 THR B O 1
ATOM 3431 N N . SER B 1 3 ? 2.355 -32.375 19 1 28.14 3 SER B N 1
ATOM 3432 C CA . SER B 1 3 ? 3.418 -31.531 19.547 1 28.14 3 SER B CA 1
ATOM 3433 C C . SER B 1 3 ? 4.383 -31.078 18.469 1 28.14 3 SER B C 1
ATOM 3435 O O . SER B 1 3 ? 4.879 -29.938 18.5 1 28.14 3 SER B O 1
ATOM 3437 N N . SER B 1 4 ? 4.582 -32.125 17.516 1 26.59 4 SER B N 1
ATOM 3438 C CA . SER B 1 4 ? 5.637 -31.969 16.516 1 26.59 4 SER B CA 1
ATOM 3439 C C . SER B 1 4 ? 5.254 -30.938 15.469 1 26.59 4 SER B C 1
ATOM 3441 O O . SER B 1 4 ? 6.109 -30.203 14.961 1 26.59 4 SER B O 1
ATOM 3443 N N . GLN B 1 5 ? 3.951 -31.016 15.094 1 22.92 5 GLN B N 1
ATOM 3444 C CA . GLN B 1 5 ? 3.518 -30.234 13.945 1 22.92 5 GLN B CA 1
ATOM 3445 C C . GLN B 1 5 ? 3.404 -28.75 14.305 1 22.92 5 GLN B C 1
ATOM 3447 O O . GLN B 1 5 ? 3.477 -27.891 13.43 1 22.92 5 GLN B O 1
ATOM 3452 N N . ALA B 1 6 ? 3.156 -28.438 15.594 1 25.55 6 ALA B N 1
ATOM 3453 C CA . ALA B 1 6 ? 3.16 -27.094 16.156 1 25.55 6 ALA B CA 1
ATOM 3454 C C . ALA B 1 6 ? 4.559 -26.484 16.109 1 25.55 6 ALA B C 1
ATOM 3456 O O . ALA B 1 6 ? 4.711 -25.281 15.867 1 25.55 6 ALA B O 1
ATOM 3457 N N . VAL B 1 7 ? 5.555 -27.422 16.234 1 28.11 7 VAL B N 1
ATOM 3458 C CA . VAL B 1 7 ? 6.949 -26.984 16.234 1 28.11 7 VAL B CA 1
ATOM 3459 C C . VAL B 1 7 ? 7.355 -26.547 14.836 1 28.11 7 VAL B C 1
ATOM 3461 O O . VAL B 1 7 ? 8.055 -25.547 14.68 1 28.11 7 VAL B O 1
ATOM 3464 N N . ARG B 1 8 ? 6.77 -27.344 13.82 1 27.05 8 ARG B N 1
ATOM 3465 C CA . ARG B 1 8 ? 7.27 -27.078 12.469 1 27.05 8 ARG B CA 1
ATOM 3466 C C . ARG B 1 8 ? 6.758 -25.75 11.945 1 27.05 8 ARG B C 1
ATOM 3468 O O . ARG B 1 8 ? 7.5 -25.016 11.289 1 27.05 8 ARG B O 1
ATOM 3475 N N . LEU B 1 9 ? 5.492 -25.453 12.18 1 24.55 9 LEU B N 1
ATOM 3476 C CA . LEU B 1 9 ? 5.004 -24.156 11.727 1 24.55 9 LEU B CA 1
ATOM 3477 C C . LEU B 1 9 ? 5.691 -23.031 12.492 1 24.55 9 LEU B C 1
ATOM 3479 O O . LEU B 1 9 ? 6.062 -22.016 11.898 1 24.55 9 LEU B O 1
ATOM 3483 N N . ARG B 1 10 ? 5.965 -23.297 13.797 1 27.66 10 ARG B N 1
ATOM 3484 C CA . ARG B 1 10 ? 6.777 -22.375 14.594 1 27.66 10 ARG B CA 1
ATOM 3485 C C . ARG B 1 10 ? 8.18 -22.25 14.008 1 27.66 10 ARG B C 1
ATOM 3487 O O . ARG B 1 10 ? 8.711 -21.141 13.914 1 27.66 10 ARG B O 1
ATOM 3494 N N . ASP B 1 11 ? 8.703 -23.375 13.68 1 29.84 11 ASP B N 1
ATOM 3495 C CA . ASP B 1 11 ? 10.062 -23.359 13.156 1 29.84 11 ASP B CA 1
ATOM 3496 C C . ASP B 1 11 ? 10.133 -22.625 11.82 1 29.84 11 ASP B C 1
ATOM 3498 O O . ASP B 1 11 ? 11.094 -21.891 11.562 1 29.84 11 ASP B O 1
ATOM 3502 N N . ILE B 1 12 ? 9.156 -22.922 10.945 1 27.28 12 ILE B N 1
ATOM 3503 C CA . ILE B 1 12 ? 9.195 -22.219 9.664 1 27.28 12 ILE B CA 1
ATOM 3504 C C . ILE B 1 12 ? 8.945 -20.734 9.883 1 27.28 12 ILE B C 1
ATOM 3506 O O . ILE B 1 12 ? 9.641 -19.891 9.305 1 27.28 12 ILE B O 1
ATOM 3510 N N . LEU B 1 13 ? 7.973 -20.422 10.781 1 27.05 13 LEU B N 1
ATOM 3511 C CA . LEU B 1 13 ? 7.816 -19 11.109 1 27.05 13 LEU B CA 1
ATOM 3512 C C . LEU B 1 13 ? 9.016 -18.5 11.906 1 27.05 13 LEU B C 1
ATOM 3514 O O . LEU B 1 13 ? 9.469 -17.375 11.711 1 27.05 13 LEU B O 1
ATOM 3518 N N . ASN B 1 14 ? 9.469 -19.359 12.859 1 28 14 ASN B N 1
ATOM 3519 C CA . ASN B 1 14 ? 10.703 -19.016 13.555 1 28 14 ASN B CA 1
ATOM 3520 C C . ASN B 1 14 ? 11.883 -18.891 12.594 1 28 14 ASN B C 1
ATOM 3522 O O . ASN B 1 14 ? 12.719 -18 12.734 1 28 14 ASN B O 1
ATOM 3526 N N . ASP B 1 15 ? 12.102 -20 11.82 1 28.95 15 ASP B N 1
ATOM 3527 C CA . ASP B 1 15 ? 13.195 -19.938 10.859 1 28.95 15 ASP B CA 1
ATOM 3528 C C . ASP B 1 15 ? 13.039 -18.75 9.914 1 28.95 15 ASP B C 1
ATOM 3530 O O . ASP B 1 15 ? 14.023 -18.094 9.562 1 28.95 15 ASP B O 1
ATOM 3534 N N . ALA B 1 16 ? 11.812 -18.688 9.344 1 26.34 16 ALA B N 1
ATOM 3535 C CA . ALA B 1 16 ? 11.656 -17.547 8.461 1 26.34 16 ALA B CA 1
ATOM 3536 C C . ALA B 1 16 ? 11.656 -16.234 9.25 1 26.34 16 ALA B C 1
ATOM 3538 O O . ALA B 1 16 ? 12.227 -15.234 8.812 1 26.34 16 ALA B O 1
ATOM 3539 N N . LEU B 1 17 ? 10.82 -16.312 10.438 1 28.31 17 LEU B N 1
ATOM 3540 C CA . LEU B 1 17 ? 10.805 -15.094 11.234 1 28.31 17 LEU B CA 1
ATOM 3541 C C . LEU B 1 17 ? 11.82 -15.172 12.367 1 28.31 17 LEU B C 1
ATOM 3543 O O . LEU B 1 17 ? 11.945 -14.242 13.164 1 28.31 17 LEU B O 1
ATOM 3547 N N . TRP B 1 18 ? 13.125 -15.812 12.133 1 27.55 18 TRP B N 1
ATOM 3548 C CA . TRP B 1 18 ? 14.227 -16.016 13.07 1 27.55 18 TRP B CA 1
ATOM 3549 C C . TRP B 1 18 ? 13.75 -15.859 14.516 1 27.55 18 TRP B C 1
ATOM 3551 O O . TRP B 1 18 ? 14.508 -15.414 15.375 1 27.55 18 TRP B O 1
ATOM 3561 N N . ILE B 1 19 ? 12.383 -15.977 14.812 1 25.77 19 ILE B N 1
ATOM 3562 C CA . ILE B 1 19 ? 11.953 -15.852 16.203 1 25.77 19 ILE B CA 1
ATOM 3563 C C . ILE B 1 19 ? 12 -17.219 16.875 1 25.77 19 ILE B C 1
ATOM 3565 O O . ILE B 1 19 ? 11.406 -18.188 16.391 1 25.77 19 ILE B O 1
ATOM 3569 N N . ASP B 1 20 ? 13.109 -17.672 17.625 1 24.83 20 ASP B N 1
ATOM 3570 C CA . ASP B 1 20 ? 13.234 -18.844 18.469 1 24.83 20 ASP B CA 1
ATOM 3571 C C . ASP B 1 20 ? 12.125 -18.891 19.516 1 24.83 20 ASP B C 1
ATOM 3573 O O . ASP B 1 20 ? 12.227 -18.266 20.562 1 24.83 20 ASP B O 1
ATOM 3577 N N . CYS B 1 21 ? 10.867 -19.109 19.281 1 25.84 21 CYS B N 1
ATOM 3578 C CA . CYS B 1 21 ? 9.75 -19.203 20.219 1 25.84 21 CYS B CA 1
ATOM 3579 C C . CYS B 1 21 ? 9.836 -20.484 21.047 1 25.84 21 CYS B C 1
ATOM 3581 O O . CYS B 1 21 ? 8.812 -21.047 21.422 1 25.84 21 CYS B O 1
ATOM 3583 N N . ALA B 1 22 ? 10.953 -21.156 21.516 1 25.08 22 ALA B N 1
ATOM 3584 C CA . ALA B 1 22 ? 10.891 -22.375 22.328 1 25.08 22 ALA B CA 1
ATOM 3585 C C . ALA B 1 22 ? 10.273 -22.094 23.688 1 25.08 22 ALA B C 1
ATOM 3587 O O . ALA B 1 22 ? 10.25 -22.984 24.547 1 25.08 22 ALA B O 1
ATOM 3588 N N . ARG B 1 23 ? 10.211 -20.953 24.297 1 25.08 23 ARG B N 1
ATOM 3589 C CA . ARG B 1 23 ? 9.969 -21.062 25.734 1 25.08 23 ARG B CA 1
ATOM 3590 C C . ARG B 1 23 ? 8.531 -21.5 26.016 1 25.08 23 ARG B C 1
ATOM 3592 O O . ARG B 1 23 ? 7.594 -21 25.391 1 25.08 23 ARG B O 1
ATOM 3599 N N . PRO B 1 24 ? 8.281 -22.641 26.766 1 24.16 24 PRO B N 1
ATOM 3600 C CA . PRO B 1 24 ? 7.09 -23.469 27.031 1 24.16 24 PRO B CA 1
ATOM 3601 C C . PRO B 1 24 ? 5.906 -22.641 27.531 1 24.16 24 PRO B C 1
ATOM 3603 O O . PRO B 1 24 ? 4.773 -22.844 27.078 1 24.16 24 PRO B O 1
ATOM 3606 N N . GLU B 1 25 ? 6 -22.062 28.781 1 24.08 25 GLU B N 1
ATOM 3607 C CA . GLU B 1 25 ? 4.965 -21.938 29.797 1 24.08 25 GLU B CA 1
ATOM 3608 C C . GLU B 1 25 ? 4.031 -20.766 29.5 1 24.08 25 GLU B C 1
ATOM 3610 O O . GLU B 1 25 ? 3.252 -20.344 30.359 1 24.08 25 GLU B O 1
ATOM 3615 N N . ILE B 1 26 ? 4.066 -20.094 28.484 1 23.61 26 ILE B N 1
ATOM 3616 C CA . ILE B 1 26 ? 3.08 -19.031 28.578 1 23.61 26 ILE B CA 1
ATOM 3617 C C . ILE B 1 26 ? 1.695 -19.625 28.812 1 23.61 26 ILE B C 1
ATOM 3619 O O . ILE B 1 26 ? 1.127 -20.266 27.938 1 23.61 26 ILE B O 1
ATOM 3623 N N . ARG B 1 27 ? 1.502 -20.203 29.969 1 22.61 27 ARG B N 1
ATOM 3624 C CA . ARG B 1 27 ? 0.215 -20.719 30.422 1 22.61 27 ARG B CA 1
ATOM 3625 C C . ARG B 1 27 ? -0.917 -19.766 30.078 1 22.61 27 ARG B C 1
ATOM 3627 O O . ARG B 1 27 ? -0.713 -18.547 30.016 1 22.61 27 ARG B O 1
ATOM 3634 N N . ALA B 1 28 ? -1.911 -20.344 29.453 1 22.25 28 ALA B N 1
ATOM 3635 C CA . ALA B 1 28 ? -3.266 -19.922 29.109 1 22.25 28 ALA B CA 1
ATOM 3636 C C . ALA B 1 28 ? -3.896 -19.125 30.25 1 22.25 28 ALA B C 1
ATOM 3638 O O . ALA B 1 28 ? -4.262 -19.703 31.281 1 22.25 28 ALA B O 1
ATOM 3639 N N . ARG B 1 29 ? -3.127 -18.172 30.719 1 23.36 29 ARG B N 1
ATOM 3640 C CA . ARG B 1 29 ? -3.859 -17.562 31.828 1 23.36 29 ARG B CA 1
ATOM 3641 C C . ARG B 1 29 ? -5.348 -17.484 31.516 1 23.36 29 ARG B C 1
ATOM 3643 O O . ARG B 1 29 ? -5.742 -17.438 30.344 1 23.36 29 ARG B O 1
ATOM 3650 N N . ASP B 1 30 ? -6.086 -17.734 32.438 1 23.8 30 ASP B N 1
ATOM 3651 C CA . ASP B 1 30 ? -7.527 -17.859 32.625 1 23.8 30 ASP B CA 1
ATOM 3652 C C . ASP B 1 30 ? -8.273 -16.828 31.766 1 23.8 30 ASP B C 1
ATOM 3654 O O . ASP B 1 30 ? -7.902 -15.641 31.75 1 23.8 30 ASP B O 1
ATOM 3658 N N . GLN B 1 31 ? -8.781 -17.344 30.641 1 23.59 31 GLN B N 1
ATOM 3659 C CA . GLN B 1 31 ? -9.734 -16.828 29.656 1 23.59 31 GLN B CA 1
ATOM 3660 C C . GLN B 1 31 ? -10.773 -15.93 30.312 1 23.59 31 GLN B C 1
ATOM 3662 O O . GLN B 1 31 ? -11.484 -16.359 31.234 1 23.59 31 GLN B O 1
ATOM 3667 N N . LEU B 1 32 ? -10.305 -14.672 30.594 1 23.8 32 LEU B N 1
ATOM 3668 C CA . LEU B 1 32 ? -11.508 -14.094 31.188 1 23.8 32 LEU B CA 1
ATOM 3669 C C . LEU B 1 32 ? -12.742 -14.477 30.391 1 23.8 32 LEU B C 1
ATOM 3671 O O . LEU B 1 32 ? -12.664 -14.672 29.172 1 23.8 32 LEU B O 1
ATOM 3675 N N . PRO B 1 33 ? -13.875 -14.969 30.922 1 23.48 33 PRO B N 1
ATOM 3676 C CA . PRO B 1 33 ? -15.25 -15.234 30.5 1 23.48 33 PRO B CA 1
ATOM 3677 C C . PRO B 1 33 ? -15.844 -14.094 29.688 1 23.48 33 PRO B C 1
ATOM 3679 O O . PRO B 1 33 ? -15.727 -12.93 30.062 1 23.48 33 PRO B O 1
ATOM 3682 N N . GLY B 1 34 ? -15.797 -14.086 28.281 1 25.03 34 GLY B N 1
ATOM 3683 C CA . GLY B 1 34 ? -16.578 -13.508 27.203 1 25.03 34 GLY B CA 1
ATOM 3684 C C . GLY B 1 34 ? -15.742 -13.055 26.016 1 25.03 34 GLY B C 1
ATOM 3685 O O . GLY B 1 34 ? -16.281 -12.602 25 1 25.03 34 GLY B O 1
ATOM 3686 N N . THR B 1 35 ? -14.547 -12.516 26.312 1 23.41 35 THR B N 1
ATOM 3687 C CA . THR B 1 35 ? -13.891 -11.828 25.219 1 23.41 35 THR B CA 1
ATOM 3688 C C . THR B 1 35 ? -13.156 -12.82 24.312 1 23.41 35 THR B C 1
ATOM 3690 O O . THR B 1 35 ? -12.367 -13.633 24.797 1 23.41 35 THR B O 1
ATOM 3693 N N . LEU B 1 36 ? -13.867 -13.359 23.281 1 24.77 36 LEU B N 1
ATOM 3694 C CA . LEU B 1 36 ? -13.273 -14.359 22.406 1 24.77 36 LEU B CA 1
ATOM 3695 C C . LEU B 1 36 ? -11.875 -13.938 21.969 1 24.77 36 LEU B C 1
ATOM 3697 O O . LEU B 1 36 ? -11.562 -12.742 21.953 1 24.77 36 LEU B O 1
ATOM 3701 N N . ALA B 1 37 ? -11.125 -14.906 21.625 1 24.48 37 ALA B N 1
ATOM 3702 C CA . ALA B 1 37 ? -9.727 -15.008 21.203 1 24.48 37 ALA B CA 1
ATOM 3703 C C . ALA B 1 37 ? -9.422 -14.031 20.078 1 24.48 37 ALA B C 1
ATOM 3705 O O . ALA B 1 37 ? -10.328 -13.484 19.453 1 24.48 37 ALA B O 1
ATOM 3706 N N . PHE B 1 38 ? -8.586 -14.234 19.188 1 27.92 38 PHE B N 1
ATOM 3707 C CA . PHE B 1 38 ? -8.008 -13.477 18.078 1 27.92 38 PHE B CA 1
ATOM 3708 C C . PHE B 1 38 ? -9.078 -13.141 17.047 1 27.92 38 PHE B C 1
ATOM 3710 O O . PHE B 1 38 ? -8.758 -12.891 15.883 1 27.92 38 PHE B O 1
ATOM 3717 N N . ASP B 1 39 ? -10.398 -13.258 17.297 1 25.03 39 ASP B N 1
ATOM 3718 C CA . ASP B 1 39 ? -11.43 -13.391 16.281 1 25.03 39 ASP B CA 1
ATOM 3719 C C . ASP B 1 39 ? -11.375 -12.234 15.281 1 25.03 39 ASP B C 1
ATOM 3721 O O . ASP B 1 39 ? -11.43 -11.062 15.68 1 25.03 39 ASP B O 1
ATOM 3725 N N . HIS B 1 40 ? -10.586 -12.414 14.188 1 28.23 40 HIS B N 1
ATOM 3726 C CA . HIS B 1 40 ? -10.695 -11.703 12.922 1 28.23 40 HIS B CA 1
ATOM 3727 C C . HIS B 1 40 ? -12.148 -11.32 12.633 1 28.23 40 HIS B C 1
ATOM 3729 O O . HIS B 1 40 ? -13.07 -12.078 12.953 1 28.23 40 HIS B O 1
ATOM 3735 N N . PRO B 1 41 ? -12.531 -10.078 12.531 1 29.81 41 PRO B N 1
ATOM 3736 C CA . PRO B 1 41 ? -13.961 -10.031 12.219 1 29.81 41 PRO B CA 1
ATOM 3737 C C . PRO B 1 41 ? -14.375 -11.078 11.18 1 29.81 41 PRO B C 1
ATOM 3739 O O . PRO B 1 41 ? -13.57 -11.445 10.32 1 29.81 41 PRO B O 1
ATOM 3742 N N . SER B 1 42 ? -15.047 -12.117 11.5 1 29.33 42 SER B N 1
ATOM 3743 C CA . SER B 1 42 ? -15.555 -13.039 10.492 1 29.33 42 SER B CA 1
ATOM 3744 C C . SER B 1 42 ? -16.047 -12.289 9.258 1 29.33 42 SER B C 1
ATOM 3746 O O . SER B 1 42 ? -16.344 -11.102 9.328 1 29.33 42 SER B O 1
ATOM 3748 N N . ILE B 1 43 ? -15.898 -12.953 8.109 1 28.97 43 ILE B N 1
ATOM 3749 C CA . ILE B 1 43 ? -16.5 -12.453 6.879 1 28.97 43 ILE B CA 1
ATOM 3750 C C . ILE B 1 43 ? -17.875 -11.867 7.176 1 28.97 43 ILE B C 1
ATOM 3752 O O . ILE B 1 43 ? -18.234 -10.805 6.656 1 28.97 43 ILE B O 1
ATOM 3756 N N . GLY B 1 44 ? -18.578 -12.477 8.055 1 29.27 44 GLY B N 1
ATOM 3757 C CA . GLY B 1 44 ? -19.891 -12.008 8.438 1 29.27 44 GLY B CA 1
ATOM 3758 C C . GLY B 1 44 ? -19.859 -10.688 9.195 1 29.27 44 GLY B C 1
ATOM 3759 O O . GLY B 1 44 ? -20.688 -9.812 8.961 1 29.27 44 GLY B O 1
ATOM 3760 N N . GLU B 1 45 ? -18.844 -10.453 10.016 1 32.22 45 GLU B N 1
ATOM 3761 C CA . GLU B 1 45 ? -18.781 -9.203 10.773 1 32.22 45 GLU B CA 1
ATOM 3762 C C . GLU B 1 45 ? -18.266 -8.055 9.898 1 32.22 45 GLU B C 1
ATOM 3764 O O . GLU B 1 45 ? -18.734 -6.922 10.023 1 32.22 45 GLU B O 1
ATOM 3769 N N . ILE B 1 46 ? -17.328 -8.398 9.086 1 31.42 46 ILE B N 1
ATOM 3770 C CA . ILE B 1 46 ? -16.984 -7.457 8.039 1 31.42 46 ILE B CA 1
ATOM 3771 C C . ILE B 1 46 ? -18.203 -7.176 7.16 1 31.42 46 ILE B C 1
ATOM 3773 O O . ILE B 1 46 ? -18.484 -6.023 6.828 1 31.42 46 ILE B O 1
ATOM 3777 N N . VAL B 1 47 ? -18.828 -8.289 6.941 1 31.64 47 VAL B N 1
ATOM 3778 C CA . VAL B 1 47 ? -20.094 -8.141 6.227 1 31.64 47 VAL B CA 1
ATOM 3779 C C . VAL B 1 47 ? -21.094 -7.359 7.09 1 31.64 47 VAL B C 1
ATOM 3781 O O . VAL B 1 47 ? -21.766 -6.453 6.602 1 31.64 47 VAL B O 1
ATOM 3784 N N . ALA B 1 48 ? -21.141 -7.621 8.289 1 33.28 48 ALA B N 1
ATOM 3785 C CA . ALA B 1 48 ? -22.047 -6.91 9.18 1 33.28 48 ALA B CA 1
ATOM 3786 C C . ALA B 1 48 ? -21.625 -5.457 9.359 1 33.28 48 ALA B C 1
ATOM 3788 O O . ALA B 1 48 ? -22.453 -4.551 9.32 1 33.28 48 ALA B O 1
ATOM 3789 N N . PHE B 1 49 ? -20.375 -5.211 9.516 1 32.5 49 PHE B N 1
ATOM 3790 C CA . PHE B 1 49 ? -19.891 -3.838 9.555 1 32.5 49 PHE B CA 1
ATOM 3791 C C . PHE B 1 49 ? -20.109 -3.143 8.219 1 32.5 49 PHE B C 1
ATOM 3793 O O . PHE B 1 49 ? -20.562 -1.993 8.18 1 32.5 49 PHE B O 1
ATOM 3800 N N . ALA B 1 50 ? -19.656 -3.836 7.184 1 30.27 50 ALA B N 1
ATOM 3801 C CA . ALA B 1 50 ? -19.938 -3.305 5.852 1 30.27 50 ALA B CA 1
ATOM 3802 C C . ALA B 1 50 ? -21.438 -3.119 5.641 1 30.27 50 ALA B C 1
ATOM 3804 O O . ALA B 1 50 ? -21.859 -2.141 5.023 1 30.27 50 ALA B O 1
ATOM 3805 N N . THR B 1 51 ? -22.078 -4.078 6.062 1 32.03 51 THR B N 1
ATOM 3806 C CA . THR B 1 51 ? -23.531 -3.967 5.973 1 32.03 51 THR B CA 1
ATOM 3807 C C . THR B 1 51 ? -24.047 -2.822 6.844 1 32.03 51 THR B C 1
ATOM 3809 O O . THR B 1 51 ? -24.922 -2.062 6.43 1 32.03 51 THR B O 1
ATOM 3812 N N . GLU B 1 52 ? -23.641 -2.713 8.094 1 32.91 52 GLU B N 1
ATOM 3813 C CA . GLU B 1 52 ? -24.047 -1.61 8.953 1 32.91 52 GLU B CA 1
ATOM 3814 C C . GLU B 1 52 ? -23.578 -0.269 8.398 1 32.91 52 GLU B C 1
ATOM 3816 O O . GLU B 1 52 ? -24.312 0.716 8.43 1 32.91 52 GLU B O 1
ATOM 3821 N N . ALA B 1 53 ? -22.344 -0.242 8.016 1 30.34 53 ALA B N 1
ATOM 3822 C CA . ALA B 1 53 ? -21.875 1.01 7.43 1 30.34 53 ALA B CA 1
ATOM 3823 C C . ALA B 1 53 ? -22.562 1.294 6.102 1 30.34 53 ALA B C 1
ATOM 3825 O O . ALA B 1 53 ? -22.828 2.451 5.758 1 30.34 53 ALA B O 1
ATOM 3826 N N . THR B 1 54 ? -22.719 0.08 5.293 1 31.64 54 THR B N 1
ATOM 3827 C CA . THR B 1 54 ? -23.266 0.31 3.961 1 31.64 54 THR B CA 1
ATOM 3828 C C . THR B 1 54 ? -24.781 0.087 3.947 1 31.64 54 THR B C 1
ATOM 3830 O O . THR B 1 54 ? -25.453 0.405 2.963 1 31.64 54 THR B O 1
ATOM 3833 N N . GLY B 1 55 ? -25.609 0.102 4.871 1 29.31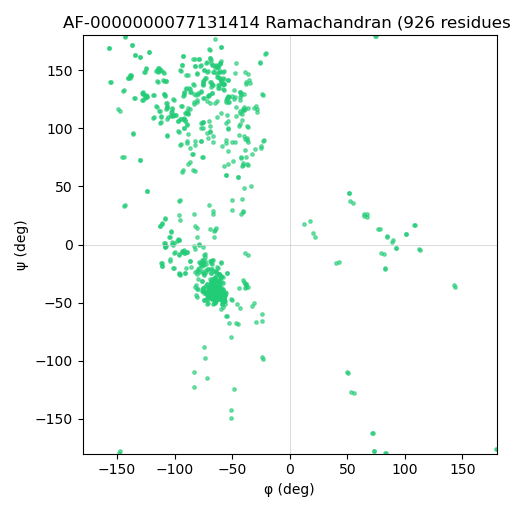 55 GLY B N 1
ATOM 3834 C CA . GLY B 1 55 ? -27.031 -0.153 4.934 1 29.31 55 GLY B CA 1
ATOM 3835 C C . GLY B 1 55 ? -27.469 -1.363 4.125 1 29.31 55 GLY B C 1
ATOM 3836 O O . GLY B 1 55 ? -28.656 -1.563 3.881 1 29.31 55 GLY B O 1
ATOM 3837 N N . VAL B 1 56 ? -26.734 -1.942 3.23 1 28.23 56 VAL B N 1
ATOM 3838 C CA . VAL B 1 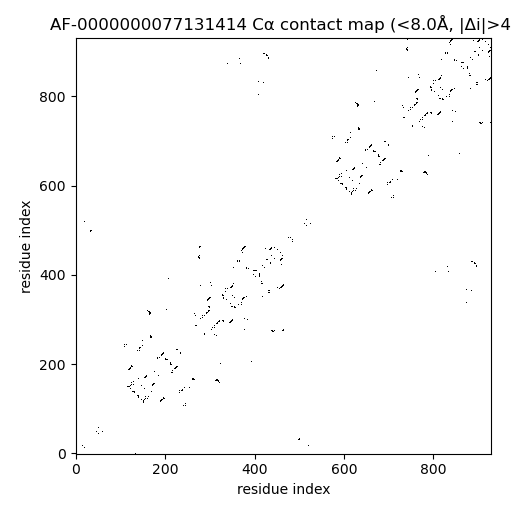56 ? -27.359 -2.932 2.365 1 28.23 56 VAL B CA 1
ATOM 3839 C C . VAL B 1 56 ? -27.781 -4.148 3.189 1 28.23 56 VAL B C 1
ATOM 3841 O O . VAL B 1 56 ? -26.938 -4.82 3.781 1 28.23 56 VAL B O 1
ATOM 3844 N N . ASP B 1 57 ? -29.016 -4.188 3.781 1 29.44 57 ASP B N 1
ATOM 3845 C CA . ASP B 1 57 ? -29.828 -5.156 4.512 1 29.44 57 ASP B CA 1
ATOM 3846 C C . ASP B 1 57 ? -29.766 -6.531 3.846 1 29.44 57 ASP B C 1
ATOM 3848 O O . ASP B 1 57 ? -29.75 -7.555 4.531 1 29.44 57 ASP B O 1
ATOM 3852 N N . ALA B 1 58 ? -30.094 -6.531 2.531 1 28.64 58 ALA B N 1
ATOM 3853 C CA . ALA B 1 58 ? -30.578 -7.777 1.942 1 28.64 58 ALA B CA 1
ATOM 3854 C C . ALA B 1 58 ? -29.547 -8.883 2.061 1 28.64 58 ALA B C 1
ATOM 3856 O O . ALA B 1 58 ? -29.891 -10.07 2.123 1 28.64 58 ALA B O 1
ATOM 3857 N N . ILE B 1 59 ? -28.375 -8.516 1.922 1 27.12 59 ILE B N 1
ATOM 3858 C CA . ILE B 1 59 ? -27.516 -9.688 1.824 1 27.12 59 ILE B CA 1
ATOM 3859 C C . ILE B 1 59 ? -27.359 -10.336 3.199 1 27.12 59 ILE B C 1
ATOM 3861 O O . ILE B 1 59 ? -27.094 -11.531 3.301 1 27.12 59 ILE B O 1
ATOM 3865 N N . VAL B 1 60 ? -27.688 -9.562 4.227 1 29.27 60 VAL B N 1
ATOM 3866 C CA . VAL B 1 60 ? -27.531 -10.109 5.57 1 29.27 60 VAL B CA 1
ATOM 3867 C C . VAL B 1 60 ? -28.672 -11.102 5.848 1 29.27 60 VAL B C 1
ATOM 3869 O O . VAL B 1 60 ? -28.469 -12.109 6.531 1 29.27 60 VAL B O 1
ATOM 3872 N N . ALA B 1 61 ? -29.812 -10.766 5.359 1 28.45 61 ALA B N 1
ATOM 3873 C CA . ALA B 1 61 ? -30.953 -11.633 5.684 1 28.45 61 ALA B CA 1
ATOM 3874 C C . ALA B 1 61 ? -30.688 -13.07 5.242 1 28.45 61 ALA B C 1
ATOM 3876 O O . ALA B 1 61 ? -31.031 -14.016 5.949 1 28.45 61 ALA B O 1
ATOM 3877 N N . ALA B 1 62 ? -30.203 -13.195 4.012 1 26.05 62 ALA B N 1
ATOM 3878 C CA . ALA B 1 62 ? -30.172 -14.578 3.557 1 26.05 62 ALA B CA 1
ATOM 3879 C C . ALA B 1 62 ? -29.188 -15.406 4.379 1 26.05 62 ALA B C 1
ATOM 3881 O O . ALA B 1 62 ? -29.406 -16.594 4.598 1 26.05 62 ALA B O 1
ATOM 3882 N N . ALA B 1 63 ? -28.172 -14.664 4.836 1 26.03 63 ALA B N 1
ATOM 3883 C CA . ALA B 1 63 ? -27.281 -15.5 5.641 1 26.03 63 ALA B CA 1
ATOM 3884 C C . ALA B 1 63 ? -27.906 -15.812 6.996 1 26.03 63 ALA B C 1
ATOM 3886 O O . ALA B 1 63 ? -27.531 -16.797 7.648 1 26.03 63 ALA B O 1
ATOM 3887 N N . ALA B 1 64 ? -28.781 -14.938 7.418 1 27.89 64 ALA B N 1
ATOM 3888 C CA . ALA B 1 64 ? -29.359 -15.156 8.742 1 27.89 64 ALA B CA 1
ATOM 3889 C C . ALA B 1 64 ? -30.203 -16.438 8.766 1 27.89 64 ALA B C 1
ATOM 3891 O O . ALA B 1 64 ? -30.578 -16.906 9.836 1 27.89 64 ALA B O 1
ATOM 3892 N N . ALA B 1 65 ? -30.75 -16.812 7.605 1 26.97 65 ALA B N 1
ATOM 3893 C CA . ALA B 1 65 ? -31.625 -17.969 7.762 1 26.97 65 ALA B CA 1
ATOM 3894 C C . ALA B 1 65 ? -30.859 -19.172 8.273 1 26.97 65 ALA B C 1
ATOM 3896 O O . ALA B 1 65 ? -31.453 -20.234 8.523 1 26.97 65 ALA B O 1
ATOM 3897 N N . LYS B 1 66 ? -29.641 -19.297 7.805 1 26.5 66 LYS B N 1
ATOM 3898 C CA . LYS B 1 66 ? -29.141 -20.578 8.266 1 26.5 66 LYS B CA 1
ATOM 3899 C C . LYS B 1 66 ? -28.859 -20.562 9.766 1 26.5 66 LYS B C 1
ATOM 3901 O O . LYS B 1 66 ? -28.188 -19.656 10.266 1 26.5 66 LYS B O 1
ATOM 3906 N N . GLY B 1 67 ? -29.844 -20.953 10.609 1 24.44 67 GLY B N 1
ATOM 3907 C CA . GLY B 1 67 ? -29.984 -21.094 12.055 1 24.44 67 GLY B CA 1
ATOM 3908 C C . GLY B 1 67 ? -28.734 -21.672 12.711 1 24.44 67 GLY B C 1
ATOM 3909 O O . GLY B 1 67 ? -27.953 -22.359 12.062 1 24.44 67 GLY B O 1
ATOM 3910 N N . PRO B 1 68 ? -28.109 -20.922 13.547 1 25.36 68 PRO B N 1
ATOM 3911 C CA . PRO B 1 68 ? -26.953 -21.5 14.25 1 25.36 68 PRO B CA 1
ATOM 3912 C C . PRO B 1 68 ? -27.219 -22.922 14.734 1 25.36 68 PRO B C 1
ATOM 3914 O O . PRO B 1 68 ? -28.344 -23.25 15.109 1 25.36 68 PRO B O 1
ATOM 3917 N N . PRO B 1 69 ? -26.688 -23.969 14.078 1 22.52 69 PRO B N 1
ATOM 3918 C CA . PRO B 1 69 ? -27.016 -25.266 14.68 1 22.52 69 PRO B CA 1
ATOM 3919 C C . PRO B 1 69 ? -26.953 -25.234 16.203 1 22.52 69 PRO B C 1
ATOM 3921 O O . PRO B 1 69 ? -26.234 -24.406 16.781 1 22.52 69 PRO B O 1
ATOM 3924 N N . THR B 1 70 ? -28.062 -25.438 16.859 1 23.16 70 THR B N 1
ATOM 3925 C CA . THR B 1 70 ? -28.328 -25.578 18.297 1 23.16 70 THR B CA 1
ATOM 3926 C C . THR B 1 70 ? -27.312 -26.5 18.938 1 23.16 70 THR B C 1
ATOM 3928 O O . THR B 1 70 ? -27.312 -27.703 18.703 1 23.16 70 THR B O 1
ATOM 3931 N N . SER B 1 71 ? -25.984 -26.188 18.844 1 21.75 71 SER B N 1
ATOM 3932 C CA . SER B 1 71 ? -25.156 -27.141 19.547 1 21.75 71 SER B CA 1
ATOM 3933 C C . SER B 1 71 ? -25.609 -27.312 20.984 1 21.75 71 SER B C 1
ATOM 3935 O O . SER B 1 71 ? -25.859 -26.344 21.688 1 21.75 71 SER B O 1
ATOM 3937 N N . ALA B 1 72 ? -26.328 -28.359 21.219 1 21.33 72 ALA B N 1
ATOM 3938 C CA . ALA B 1 72 ? -26.75 -28.828 22.531 1 21.33 72 ALA B CA 1
ATOM 3939 C C . ALA B 1 72 ? -25.625 -28.719 23.547 1 21.33 72 ALA B C 1
ATOM 3941 O O . ALA B 1 72 ? -24.469 -29 23.234 1 21.33 72 ALA B O 1
ATOM 3942 N N . PRO B 1 73 ? -25.859 -27.797 24.516 1 24.39 73 PRO B N 1
ATOM 3943 C CA . PRO B 1 73 ? -24.859 -27.656 25.562 1 24.39 73 PRO B CA 1
ATOM 3944 C C . PRO B 1 73 ? -24.422 -29 26.141 1 24.39 73 PRO B C 1
ATOM 3946 O O . PRO B 1 73 ? -25.25 -29.844 26.469 1 24.39 73 PRO B O 1
ATOM 3949 N N . ALA B 1 74 ? -23.406 -29.672 25.562 1 23.66 74 ALA B N 1
ATOM 3950 C CA . ALA B 1 74 ? -23.062 -30.953 26.156 1 23.66 74 ALA B CA 1
ATOM 3951 C C . ALA B 1 74 ? -22.953 -30.844 27.672 1 23.66 74 ALA B C 1
ATOM 3953 O O . ALA B 1 74 ? -22.562 -29.812 28.203 1 23.66 74 ALA B O 1
ATOM 3954 N N . PRO B 1 75 ? -23.625 -31.641 28.344 1 22.97 75 PRO B N 1
ATOM 3955 C CA . PRO B 1 75 ? -23.672 -31.656 29.812 1 22.97 75 PRO B CA 1
ATOM 3956 C C . PRO B 1 75 ? -22.312 -31.469 30.453 1 22.97 75 PRO B C 1
ATOM 3958 O O . PRO B 1 75 ? -21.281 -31.734 29.828 1 22.97 75 PRO B O 1
ATOM 3961 N N . ALA B 1 76 ? -22.234 -30.547 31.406 1 24.69 76 ALA B N 1
ATOM 3962 C CA . ALA B 1 76 ? -21.094 -30.203 32.25 1 24.69 76 ALA B CA 1
ATOM 3963 C C . ALA B 1 76 ? -20.359 -31.453 32.719 1 24.69 76 ALA B C 1
ATOM 3965 O O . ALA B 1 76 ? -20.906 -32.25 33.5 1 24.69 76 ALA B O 1
ATOM 3966 N N . ARG B 1 77 ? -19.688 -32.188 31.719 1 22.8 77 ARG B N 1
ATOM 3967 C CA . ARG B 1 77 ? -19.078 -33.406 32.25 1 22.8 77 ARG B CA 1
ATOM 3968 C C . ARG B 1 77 ? -18.25 -33.094 33.5 1 22.8 77 ARG B C 1
ATOM 3970 O O . ARG B 1 77 ? -17.594 -32.062 33.562 1 22.8 77 ARG B O 1
ATOM 3977 N N . ALA B 1 78 ? -18.453 -33.781 34.594 1 26.55 78 ALA B N 1
ATOM 3978 C CA . ALA B 1 78 ? -17.875 -33.75 35.938 1 26.55 78 ALA B CA 1
ATOM 3979 C C . ALA B 1 78 ? -16.359 -33.594 35.875 1 26.55 78 ALA B C 1
ATOM 3981 O O . ALA B 1 78 ? -15.711 -34.031 34.906 1 26.55 78 ALA B O 1
ATOM 3982 N N . PRO B 1 79 ? -15.797 -32.594 36.594 1 26.69 79 PRO B N 1
ATOM 3983 C CA . PRO B 1 79 ? -14.367 -32.281 36.719 1 26.69 79 PRO B CA 1
ATOM 3984 C C . PRO B 1 79 ? -13.492 -33.531 36.781 1 26.69 79 PRO B C 1
ATOM 3986 O O . PRO B 1 79 ? -13.664 -34.375 37.656 1 26.69 79 PRO B O 1
ATOM 3989 N N . ALA B 1 80 ? -13.328 -34.156 35.531 1 24.81 80 ALA B N 1
ATOM 3990 C CA . ALA B 1 80 ? -12.555 -35.375 35.656 1 24.81 80 ALA B CA 1
ATOM 3991 C C . ALA B 1 80 ? -11.312 -35.188 36.5 1 24.81 80 ALA B C 1
ATOM 3993 O O . ALA B 1 80 ? -10.703 -34.125 36.5 1 24.81 80 ALA B O 1
ATOM 3994 N N . SER B 1 81 ? -11.273 -35.75 37.656 1 26.81 81 SER B N 1
ATOM 3995 C CA . SER B 1 81 ? -10.133 -35.875 38.562 1 26.81 81 SER B CA 1
ATOM 3996 C C . SER B 1 81 ? -8.852 -36.156 37.781 1 26.81 81 SER B C 1
ATOM 3998 O O . SER B 1 81 ? -8.766 -37.125 37.031 1 26.81 81 SER B O 1
ATOM 4000 N N . SER B 1 82 ? -8.242 -35.062 37.219 1 26.94 82 SER B N 1
ATOM 4001 C CA . SER B 1 82 ? -7.078 -35.031 36.344 1 26.94 82 SER B CA 1
ATOM 4002 C C . SER B 1 82 ? -5.926 -35.844 36.906 1 26.94 82 SER B C 1
ATOM 4004 O O . SER B 1 82 ? -5.105 -35.344 37.656 1 26.94 82 SER B O 1
ATOM 4006 N N . THR B 1 83 ? -6.223 -37 37.531 1 27.33 83 THR B N 1
ATOM 4007 C CA . THR B 1 83 ? -4.961 -37.656 37.812 1 27.33 83 THR B CA 1
ATOM 4008 C C . THR B 1 83 ? -4.117 -37.812 36.562 1 27.33 83 THR B C 1
ATOM 4010 O O . THR B 1 83 ? -4.613 -38.312 35.531 1 27.33 83 THR B O 1
ATOM 4013 N N . PRO B 1 84 ? -3.041 -37.031 36.375 1 29.11 84 PRO B N 1
ATOM 4014 C CA . PRO B 1 84 ? -2.094 -37.062 35.25 1 29.11 84 PRO B CA 1
ATOM 4015 C C . PRO B 1 84 ? -1.723 -38.469 34.812 1 29.11 84 PRO B C 1
ATOM 4017 O O . PRO B 1 84 ? -0.913 -39.125 35.469 1 29.11 84 PRO B O 1
ATOM 4020 N N . ARG B 1 85 ? -2.619 -39.438 34.781 1 26.83 85 ARG B N 1
ATOM 4021 C CA . ARG B 1 85 ? -1.925 -40.625 34.312 1 26.83 85 ARG B CA 1
ATOM 4022 C C . ARG B 1 85 ? -1.322 -40.406 32.938 1 26.83 85 ARG B C 1
ATOM 4024 O O . ARG B 1 85 ? -2.051 -40.219 31.953 1 26.83 85 ARG B O 1
ATOM 4031 N N . ARG B 1 86 ? -0.15 -39.844 32.812 1 28.86 86 ARG B N 1
ATOM 4032 C CA . ARG B 1 86 ? 0.815 -39.625 31.719 1 28.86 86 ARG B CA 1
ATOM 4033 C C . ARG B 1 86 ? 0.827 -40.812 30.766 1 28.86 86 ARG B C 1
ATOM 4035 O O . ARG B 1 86 ? 1.642 -40.844 29.844 1 28.86 86 ARG B O 1
ATOM 4042 N N . ALA B 1 87 ? 0.673 -42.031 31.359 1 29.81 87 ALA B N 1
ATOM 4043 C CA . ALA B 1 87 ? 1.343 -43.188 30.719 1 29.81 87 ALA B CA 1
ATOM 4044 C C . ALA B 1 87 ? 0.992 -43.25 29.234 1 29.81 87 ALA B C 1
ATOM 4046 O O . ALA B 1 87 ? 0.16 -42.5 28.75 1 29.81 87 ALA B O 1
ATOM 4047 N N . SER B 1 88 ? 0.772 -44.594 28.531 1 33.22 88 SER B N 1
ATOM 4048 C CA . SER B 1 88 ? 0.779 -45.5 27.391 1 33.22 88 SER B CA 1
ATOM 4049 C C . SER B 1 88 ? -0.373 -45.219 26.438 1 33.22 88 SER B C 1
ATOM 4051 O O . SER B 1 88 ? -0.572 -45.938 25.453 1 33.22 88 SER B O 1
ATOM 4053 N N . SER B 1 89 ? -1.229 -44.312 26.703 1 38.06 89 SER B N 1
ATOM 4054 C CA . SER B 1 89 ? -2.514 -44.125 26.031 1 38.06 89 SER B CA 1
ATOM 4055 C C . SER B 1 89 ? -2.369 -43.281 24.781 1 38.06 89 SER B C 1
ATOM 4057 O O . SER B 1 89 ? -3.299 -43.188 23.969 1 38.06 89 SER B O 1
ATOM 4059 N N . GLY B 1 90 ? -1.271 -42.5 24.641 1 41.38 90 GLY B N 1
ATOM 4060 C CA . GLY B 1 90 ? -1.023 -41.656 23.484 1 41.38 90 GLY B CA 1
ATOM 4061 C C . GLY B 1 90 ? -0.765 -42.438 22.203 1 41.38 90 GLY B C 1
ATOM 4062 O O . GLY B 1 90 ? -1.189 -42.031 21.125 1 41.38 90 GLY B O 1
ATOM 4063 N N . GLY B 1 91 ? 0.119 -43.5 22.25 1 41.34 91 GLY B N 1
ATOM 4064 C CA . GLY B 1 91 ? 0.448 -44.375 21.125 1 41.34 91 GLY B CA 1
ATOM 4065 C C . GLY B 1 91 ? -0.766 -45.062 20.531 1 41.34 91 GLY B C 1
ATOM 4066 O O . GLY B 1 91 ? -0.901 -45.125 19.312 1 41.34 91 GLY B O 1
ATOM 4067 N N . TRP B 1 92 ? -1.565 -45.531 21.359 1 45.81 92 TRP B N 1
ATOM 4068 C CA . TRP B 1 92 ? -2.766 -46.219 20.922 1 45.81 92 TRP B CA 1
ATOM 4069 C C . TRP B 1 92 ? -3.697 -45.281 20.172 1 45.81 92 TRP B C 1
ATOM 4071 O O . TRP B 1 92 ? -4.266 -45.656 19.141 1 45.81 92 TRP B O 1
ATOM 4081 N N . LEU B 1 93 ? -3.77 -44.031 20.641 1 46.19 93 LEU B N 1
ATOM 4082 C CA . LEU B 1 93 ? -4.625 -43.031 20 1 46.19 93 LEU B CA 1
ATOM 4083 C C . LEU B 1 93 ? -4.09 -42.688 18.609 1 46.19 93 LEU B C 1
ATOM 4085 O O . LEU B 1 93 ? -4.863 -42.5 17.656 1 46.19 93 LEU B O 1
ATOM 4089 N N . VAL B 1 94 ? -2.77 -42.656 18.641 1 56.88 94 VAL B N 1
ATOM 4090 C CA . VAL B 1 94 ? -2.15 -42.375 17.344 1 56.88 94 VAL B CA 1
ATOM 4091 C C . VAL B 1 94 ? -2.354 -43.594 16.422 1 56.88 94 VAL B C 1
ATOM 4093 O O . VAL B 1 94 ? -2.66 -43.438 15.234 1 56.88 94 VAL B O 1
ATOM 4096 N N . GLU B 1 95 ? -2.174 -44.812 17.047 1 60.38 95 GLU B N 1
ATOM 4097 C CA . GLU B 1 95 ? -2.361 -46.031 16.25 1 60.38 95 GLU B CA 1
ATOM 4098 C C . GLU B 1 95 ? -3.822 -46.188 15.836 1 60.38 95 GLU B C 1
ATOM 4100 O O . GLU B 1 95 ? -4.117 -46.594 14.711 1 60.38 95 GLU B O 1
ATOM 4105 N N . GLN B 1 96 ? -4.691 -45.969 16.75 1 59.84 96 GLN B N 1
ATOM 4106 C CA . GLN B 1 96 ? -6.117 -46.062 16.438 1 59.84 96 GLN B CA 1
ATOM 4107 C C . GLN B 1 96 ? -6.516 -45.031 15.383 1 59.84 96 GLN B C 1
ATOM 4109 O O . GLN B 1 96 ? -7.266 -45.375 14.453 1 59.84 96 GLN B O 1
ATOM 4114 N N . ARG B 1 97 ? -6.055 -43.875 15.555 1 63.62 97 ARG B N 1
ATOM 4115 C CA . ARG B 1 97 ? -6.352 -42.844 14.57 1 63.62 97 ARG B CA 1
ATOM 4116 C C . ARG B 1 97 ? -5.797 -43.219 13.203 1 63.62 97 ARG B C 1
ATOM 4118 O O . ARG B 1 97 ? -6.422 -42.938 12.18 1 63.62 97 ARG B O 1
ATOM 4125 N N . ARG B 1 98 ? -4.672 -43.938 13.312 1 70.81 98 ARG B N 1
ATOM 4126 C CA . ARG B 1 98 ? -4.07 -44.375 12.062 1 70.81 98 ARG B CA 1
ATOM 4127 C C . ARG B 1 98 ? -4.895 -45.5 11.422 1 70.81 98 ARG B C 1
ATOM 4129 O O . ARG B 1 98 ? -5.055 -45.531 10.203 1 70.81 98 ARG B O 1
ATOM 4136 N N . ALA B 1 99 ? -5.316 -46.406 12.25 1 75.81 99 ALA B N 1
ATOM 4137 C CA . ALA B 1 99 ? -6.145 -47.469 11.75 1 75.81 99 ALA B CA 1
ATOM 4138 C C . ALA B 1 99 ? -7.465 -46.969 11.188 1 75.81 99 ALA B C 1
ATOM 4140 O O . ALA B 1 99 ? -7.93 -47.406 10.141 1 75.81 99 ALA B O 1
ATOM 4141 N N . GLU B 1 100 ? -8.023 -46.062 11.836 1 77.81 100 GLU B N 1
ATOM 4142 C CA . GLU B 1 100 ? -9.266 -45.469 11.375 1 77.81 100 GLU B CA 1
ATOM 4143 C C . GLU B 1 100 ? -9.055 -44.719 10.062 1 77.81 100 GLU B C 1
ATOM 4145 O O . GLU B 1 100 ? -9.898 -44.781 9.164 1 77.81 100 GLU B O 1
ATOM 4150 N N . ALA B 1 101 ? -7.98 -44.062 10.023 1 80 101 ALA B N 1
ATOM 4151 C CA . ALA B 1 101 ? -7.645 -43.344 8.789 1 80 101 ALA B CA 1
ATOM 4152 C C . ALA B 1 101 ? -7.48 -44.312 7.625 1 80 101 ALA B C 1
ATOM 4154 O O . ALA B 1 101 ? -7.961 -44.062 6.52 1 80 101 ALA B O 1
ATOM 4155 N N . ARG B 1 102 ? -6.852 -45.438 7.945 1 83 102 ARG B N 1
ATOM 4156 C CA . ARG B 1 102 ? -6.648 -46.438 6.914 1 83 102 ARG B CA 1
ATOM 4157 C C . ARG B 1 102 ? -7.977 -47.031 6.461 1 83 102 ARG B C 1
ATOM 4159 O O . ARG B 1 102 ? -8.188 -47.281 5.27 1 83 102 ARG B O 1
ATOM 4166 N N . ALA B 1 103 ? -8.773 -47.281 7.414 1 86.75 103 ALA B N 1
ATOM 4167 C CA . ALA B 1 103 ? -10.094 -47.812 7.078 1 86.75 103 ALA B CA 1
ATOM 4168 C C . ALA B 1 103 ? -10.891 -46.844 6.23 1 86.75 103 ALA B C 1
ATOM 4170 O O . ALA B 1 103 ? -11.547 -47.219 5.266 1 86.75 103 ALA B O 1
ATOM 4171 N N . PHE B 1 104 ? -10.82 -45.594 6.629 1 88.62 104 PHE B N 1
ATOM 4172 C CA . PHE B 1 104 ? -11.5 -44.562 5.887 1 88.62 104 PHE B CA 1
ATOM 4173 C C . PHE B 1 104 ? -10.977 -44.469 4.457 1 88.62 104 PHE B C 1
ATOM 4175 O O . PHE B 1 104 ? -11.758 -44.375 3.508 1 88.62 104 PHE B O 1
ATOM 4182 N N . ILE B 1 105 ? -9.711 -44.562 4.328 1 92.12 105 ILE B N 1
ATOM 4183 C CA . ILE B 1 105 ? -9.062 -44.469 3.025 1 92.12 105 ILE B CA 1
ATOM 4184 C C . ILE B 1 105 ? -9.438 -45.688 2.188 1 92.12 105 ILE B C 1
ATOM 4186 O O . ILE B 1 105 ? -9.672 -45.594 0.981 1 92.12 105 ILE B O 1
ATOM 4190 N N . ALA B 1 106 ? -9.516 -46.812 2.824 1 92.81 106 ALA B N 1
ATOM 4191 C CA . ALA B 1 106 ? -9.922 -48.031 2.121 1 92.81 106 ALA B CA 1
ATOM 4192 C C . ALA B 1 106 ? -11.352 -47.906 1.608 1 92.81 106 ALA B C 1
ATOM 4194 O O . ALA B 1 106 ? -11.656 -48.312 0.487 1 92.81 106 ALA B O 1
ATOM 4195 N N . GLN B 1 107 ? -12.164 -47.375 2.453 1 94.12 107 GLN B N 1
ATOM 4196 C CA . GLN B 1 107 ? -13.547 -47.156 2.041 1 94.12 107 GLN B CA 1
ATOM 4197 C C . GLN B 1 107 ? -13.625 -46.156 0.885 1 94.12 107 GLN B C 1
ATOM 4199 O O . GLN B 1 107 ? -14.406 -46.344 -0.049 1 94.12 107 GLN B O 1
ATOM 4204 N N . CYS B 1 108 ? -12.875 -45.125 0.967 1 95.06 108 CYS B N 1
ATOM 4205 C CA . CYS B 1 108 ? -12.797 -44.156 -0.106 1 95.06 108 CYS B CA 1
ATOM 4206 C C . CYS B 1 108 ? -12.352 -44.812 -1.411 1 95.06 108 CYS B C 1
ATOM 4208 O O . CYS B 1 108 ? -12.953 -44.562 -2.461 1 95.06 108 CYS B O 1
ATOM 4210 N N . ALA B 1 109 ? -11.32 -45.594 -1.299 1 96 109 ALA B N 1
ATOM 4211 C CA . ALA B 1 109 ? -10.805 -46.312 -2.473 1 96 109 ALA B CA 1
ATOM 4212 C C . ALA B 1 109 ? -11.883 -47.188 -3.092 1 96 109 ALA B C 1
ATOM 4214 O O . ALA B 1 109 ? -12.039 -47.219 -4.316 1 96 109 ALA B O 1
ATOM 4215 N N . ALA B 1 110 ? -12.602 -47.875 -2.232 1 95.44 110 ALA B N 1
ATOM 4216 C CA . ALA B 1 110 ? -13.664 -48.75 -2.709 1 95.44 110 ALA B CA 1
ATOM 4217 C C . ALA B 1 110 ? -14.75 -47.938 -3.434 1 95.44 110 ALA B C 1
ATOM 4219 O O . ALA B 1 110 ? -15.234 -48.375 -4.484 1 95.44 110 ALA B O 1
ATOM 4220 N N . ALA B 1 111 ? -15.094 -46.844 -2.859 1 95.69 111 ALA B N 1
ATOM 4221 C CA . ALA B 1 111 ? -16.094 -46 -3.477 1 95.69 111 ALA B CA 1
ATOM 4222 C C . ALA B 1 111 ? -15.609 -45.469 -4.828 1 95.69 111 ALA B C 1
ATOM 4224 O O . ALA B 1 111 ? -16.375 -45.469 -5.801 1 95.69 111 ALA B O 1
ATOM 4225 N N . LEU B 1 112 ? -14.383 -45.094 -4.898 1 95.44 112 LEU B N 1
ATOM 4226 C CA . LEU B 1 112 ? -13.773 -44.562 -6.117 1 95.44 112 LEU B CA 1
ATOM 4227 C C . LEU B 1 112 ? -13.781 -45.625 -7.219 1 95.44 112 LEU B C 1
ATOM 4229 O O . LEU B 1 112 ? -14.133 -45.344 -8.359 1 95.44 112 LEU B O 1
ATOM 4233 N N . MET B 1 113 ? -13.508 -46.844 -6.816 1 94.38 113 MET B N 1
ATOM 4234 C CA . MET B 1 113 ? -13.367 -47.906 -7.797 1 94.38 113 MET B CA 1
ATOM 4235 C C . MET B 1 113 ? -14.734 -48.406 -8.25 1 94.38 113 MET B C 1
ATOM 4237 O O . MET B 1 113 ? -14.852 -49.031 -9.32 1 94.38 113 MET B O 1
ATOM 4241 N N . LYS B 1 114 ? -15.703 -48.156 -7.461 1 93.56 114 LYS B N 1
ATOM 4242 C CA . LYS B 1 114 ? -17.062 -48.531 -7.812 1 93.56 114 LYS B CA 1
ATOM 4243 C C . LYS B 1 114 ? -17.688 -47.562 -8.797 1 93.56 114 LYS B C 1
ATOM 4245 O O . LYS B 1 114 ? -18.609 -47.906 -9.539 1 93.56 114 LYS B O 1
ATOM 4250 N N . CYS B 1 115 ? -17.188 -46.406 -8.797 1 93.94 115 CYS B N 1
ATOM 4251 C CA . CYS B 1 115 ? -17.719 -45.344 -9.672 1 93.94 115 CYS B CA 1
ATOM 4252 C C . CYS B 1 115 ? -17.328 -45.625 -11.125 1 93.94 115 CYS B C 1
ATOM 4254 O O . CYS B 1 115 ? -16.25 -46.125 -11.398 1 93.94 115 CYS B O 1
ATOM 4256 N N . GLN B 1 116 ? -18.297 -45.281 -11.961 1 91.75 116 GLN B N 1
ATOM 4257 C CA . GLN B 1 116 ? -17.984 -45.375 -13.383 1 91.75 116 GLN B CA 1
ATOM 4258 C C . GLN B 1 116 ? -16.828 -44.469 -13.766 1 91.75 116 GLN B C 1
ATOM 4260 O O . GLN B 1 116 ? -16.703 -43.375 -13.234 1 91.75 116 GLN B O 1
ATOM 4265 N N . LYS B 1 117 ? -16.016 -45 -14.68 1 89.75 117 LYS B N 1
ATOM 4266 C CA . LYS B 1 117 ? -14.891 -44.219 -15.141 1 89.75 117 LYS B CA 1
ATOM 4267 C C . LYS B 1 117 ? -15.359 -42.844 -15.641 1 89.75 117 LYS B C 1
ATOM 4269 O O . LYS B 1 117 ? -16.359 -42.75 -16.359 1 89.75 117 LYS B O 1
ATOM 4274 N N . GLY B 1 118 ? -14.789 -41.844 -15.156 1 91.75 118 GLY B N 1
ATOM 4275 C CA . GLY B 1 118 ? -15.109 -40.5 -15.578 1 91.75 118 GLY B CA 1
ATOM 4276 C C . GLY B 1 118 ? -16.188 -39.844 -14.719 1 91.75 118 GLY B C 1
ATOM 4277 O O . GLY B 1 118 ? -16.469 -38.656 -14.883 1 91.75 118 GLY B O 1
ATOM 4278 N N . LYS B 1 119 ? -16.703 -40.531 -13.805 1 95.62 119 LYS B N 1
ATOM 4279 C CA . LYS B 1 119 ? -17.797 -40 -13 1 95.62 119 LYS B CA 1
ATOM 4280 C C . LYS B 1 119 ? -17.328 -39.688 -11.578 1 95.62 119 LYS B C 1
ATOM 4282 O O . LYS B 1 119 ? -18.109 -39.219 -10.758 1 95.62 119 LYS B O 1
ATOM 4287 N N . ALA B 1 120 ? -16.078 -39.906 -11.305 1 97.12 120 ALA B N 1
ATOM 4288 C CA . ALA B 1 120 ? -15.453 -39.5 -10.055 1 97.12 120 ALA B CA 1
ATOM 4289 C C . ALA B 1 120 ? -14.367 -38.469 -10.305 1 97.12 120 ALA B C 1
ATOM 4291 O O . ALA B 1 120 ? -13.773 -38.438 -11.383 1 97.12 120 ALA B O 1
ATOM 4292 N N . ALA B 1 121 ? -14.18 -37.594 -9.344 1 97.31 121 ALA B N 1
ATOM 4293 C CA . ALA B 1 121 ? -13.148 -36.562 -9.461 1 97.31 121 ALA B CA 1
ATOM 4294 C C . ALA B 1 121 ? -12.242 -36.562 -8.234 1 97.31 121 ALA B C 1
ATOM 4296 O O . ALA B 1 121 ? -12.727 -36.688 -7.102 1 97.31 121 ALA B O 1
ATOM 4297 N N . LEU B 1 122 ? -10.969 -36.562 -8.453 1 97.12 122 LEU B N 1
ATOM 4298 C CA . LEU B 1 122 ? -9.984 -36.219 -7.438 1 97.12 122 LEU B CA 1
ATOM 4299 C C . LEU B 1 122 ? -9.664 -34.719 -7.477 1 97.12 122 LEU B C 1
ATOM 4301 O O . LEU B 1 122 ? -9.023 -34.25 -8.414 1 97.12 122 LEU B O 1
ATOM 4305 N N . TYR B 1 123 ? -10.133 -33.938 -6.516 1 96.62 123 TYR B N 1
ATOM 4306 C CA . TYR B 1 123 ? -9.969 -32.469 -6.406 1 96.62 123 TYR B CA 1
ATOM 4307 C C . TYR B 1 123 ? -8.836 -32.125 -5.445 1 96.62 123 TYR B C 1
ATOM 4309 O O . TYR B 1 123 ? -8.969 -32.312 -4.234 1 96.62 123 TYR B O 1
ATOM 4317 N N . CYS B 1 124 ? -7.793 -31.594 -6.02 1 96 124 CYS B N 1
ATOM 4318 C CA . CYS B 1 124 ? -6.57 -31.438 -5.238 1 96 124 CYS B CA 1
ATOM 4319 C C . CYS B 1 124 ? -6.242 -29.969 -5.02 1 96 124 CYS B C 1
ATOM 4321 O O . CYS B 1 124 ? -6.59 -29.109 -5.844 1 96 124 CYS B O 1
ATOM 4323 N N . GLY B 1 125 ? -5.613 -29.641 -3.916 1 94.25 125 GLY B N 1
ATOM 4324 C CA . GLY B 1 125 ? -5.059 -28.344 -3.562 1 94.25 125 GLY B CA 1
ATOM 4325 C C . GLY B 1 125 ? -3.83 -28.438 -2.678 1 94.25 125 GLY B C 1
ATOM 4326 O O . GLY B 1 125 ? -3.299 -29.531 -2.465 1 94.25 125 GLY B O 1
ATOM 4327 N N . GLY B 1 126 ? -3.328 -27.344 -2.33 1 90.88 126 GLY B N 1
ATOM 4328 C CA . GLY B 1 126 ? -2.236 -27.297 -1.373 1 90.88 126 GLY B CA 1
ATOM 4329 C C . GLY B 1 126 ? -1.042 -28.141 -1.78 1 90.88 126 GLY B C 1
ATOM 4330 O O . GLY B 1 126 ? -0.566 -28.031 -2.914 1 90.88 126 GLY B O 1
ATOM 4331 N N . ASP B 1 127 ? -0.59 -29.016 -0.869 1 90.12 127 ASP B N 1
ATOM 4332 C CA . ASP B 1 127 ? 0.629 -29.797 -1.071 1 90.12 127 ASP B CA 1
ATOM 4333 C C . ASP B 1 127 ? 0.397 -30.938 -2.061 1 90.12 127 ASP B C 1
ATOM 4335 O O . ASP B 1 127 ? 1.352 -31.516 -2.586 1 90.12 127 ASP B O 1
ATOM 4339 N N . ALA B 1 128 ? -0.851 -31.219 -2.307 1 93.38 128 ALA B N 1
ATOM 4340 C CA . ALA B 1 128 ? -1.169 -32.281 -3.266 1 93.38 128 ALA B CA 1
ATOM 4341 C C . ALA B 1 128 ? -0.76 -31.875 -4.68 1 93.38 128 ALA B C 1
ATOM 4343 O O . ALA B 1 128 ? -0.704 -32.719 -5.578 1 93.38 128 ALA B O 1
ATOM 4344 N N . LEU B 1 129 ? -0.477 -30.578 -4.785 1 94.69 129 LEU B N 1
ATOM 4345 C CA . LEU B 1 129 ? -0.155 -30.062 -6.109 1 94.69 129 LEU B CA 1
ATOM 4346 C C . LEU B 1 129 ? 1.347 -29.844 -6.258 1 94.69 129 LEU B C 1
ATOM 4348 O O . LEU B 1 129 ? 1.8 -29.266 -7.246 1 94.69 129 LEU B O 1
ATOM 4352 N N . LEU B 1 130 ? 2.174 -30.344 -5.332 1 92.81 130 LEU B N 1
ATOM 4353 C CA . LEU B 1 130 ? 3.611 -30.094 -5.32 1 92.81 130 LEU B CA 1
ATOM 4354 C C . LEU B 1 130 ? 4.383 -31.359 -5.68 1 92.81 130 LEU B C 1
ATOM 4356 O O . LEU B 1 130 ? 3.936 -32.469 -5.383 1 92.81 130 LEU B O 1
ATOM 4360 N N . SER B 1 131 ? 5.527 -31.188 -6.328 1 89.62 131 SER B N 1
ATOM 4361 C CA . SER B 1 131 ? 6.332 -32.312 -6.789 1 89.62 131 SER B CA 1
ATOM 4362 C C . SER B 1 131 ? 7.504 -32.562 -5.848 1 89.62 131 SER B C 1
ATOM 4364 O O . SER B 1 131 ? 8.273 -33.5 -6.055 1 89.62 131 SER B O 1
ATOM 4366 N N . GLU B 1 132 ? 8.109 -31.656 -4.891 1 71.75 132 GLU B N 1
ATOM 4367 C CA . GLU B 1 132 ? 9.336 -31.734 -4.109 1 71.75 132 GLU B CA 1
ATOM 4368 C C . GLU B 1 132 ? 9.305 -32.906 -3.135 1 71.75 132 GLU B C 1
ATOM 4370 O O . GLU B 1 132 ? 10.344 -33.438 -2.762 1 71.75 132 GLU B O 1
ATOM 4375 N N . ASP B 1 133 ? 8.141 -33.375 -2.486 1 54.03 133 ASP B N 1
ATOM 4376 C CA . ASP B 1 133 ? 8.305 -34.219 -1.314 1 54.03 133 ASP B CA 1
ATOM 4377 C C . ASP B 1 133 ? 9.055 -35.5 -1.67 1 54.03 133 ASP B C 1
ATOM 4379 O O . ASP B 1 133 ? 9.156 -35.875 -2.844 1 54.03 133 ASP B O 1
ATOM 4383 N N . VAL B 1 134 ? 9.727 -36.094 -0.527 1 43.22 134 VAL B N 1
ATOM 4384 C CA . VAL B 1 134 ? 10.656 -37.188 -0.351 1 43.22 134 VAL B CA 1
ATOM 4385 C C . VAL B 1 134 ? 10.375 -38.281 -1.391 1 43.22 134 VAL B C 1
ATOM 4387 O O . VAL B 1 134 ? 11.289 -39 -1.827 1 43.22 134 VAL B O 1
ATOM 4390 N N . ALA B 1 135 ? 9.133 -38.75 -1.489 1 41.97 135 ALA B N 1
ATOM 4391 C CA . ALA B 1 135 ? 9.031 -39.938 -2.344 1 41.97 135 ALA B CA 1
ATOM 4392 C C . ALA B 1 135 ? 9.141 -39.562 -3.818 1 41.97 135 ALA B C 1
ATOM 4394 O O . ALA B 1 135 ? 8.883 -38.406 -4.191 1 41.97 135 ALA B O 1
ATOM 4395 N N . GLU B 1 136 ? 9.742 -40.25 -4.668 1 52.16 136 GLU B N 1
ATOM 4396 C CA . GLU B 1 136 ? 9.867 -40.281 -6.121 1 52.16 136 GLU B CA 1
ATOM 4397 C C . GLU B 1 136 ? 8.641 -39.656 -6.789 1 52.16 136 GLU B C 1
ATOM 4399 O O . GLU B 1 136 ? 7.648 -40.375 -7.02 1 52.16 136 GLU B O 1
ATOM 4404 N N . GLY B 1 137 ? 8.453 -38.094 -6.996 1 63.38 137 GLY B N 1
ATOM 4405 C CA . GLY B 1 137 ? 7.5 -37.344 -7.793 1 63.38 137 GLY B CA 1
ATOM 4406 C C . GLY B 1 137 ? 6.523 -36.531 -6.953 1 63.38 137 GLY B C 1
ATOM 4407 O O . GLY B 1 137 ? 5.758 -35.719 -7.48 1 63.38 137 GLY B O 1
ATOM 4408 N N . GLY B 1 138 ? 6.531 -36.625 -5.527 1 82.31 138 GLY B N 1
ATOM 4409 C CA . GLY B 1 138 ? 5.746 -35.812 -4.613 1 82.31 138 GLY B CA 1
ATOM 4410 C C . GLY B 1 138 ? 4.273 -36.188 -4.605 1 82.31 138 GLY B C 1
ATOM 4411 O O . GLY B 1 138 ? 3.875 -37.188 -5.199 1 82.31 138 GLY B O 1
ATOM 4412 N N . ALA B 1 139 ? 3.512 -35.531 -3.9 1 90.19 139 ALA B N 1
ATOM 4413 C CA . ALA B 1 139 ? 2.074 -35.75 -3.777 1 90.19 139 ALA B CA 1
ATOM 4414 C C . ALA B 1 139 ? 1.375 -35.594 -5.125 1 90.19 139 ALA B C 1
ATOM 4416 O O . ALA B 1 139 ? 0.406 -36.312 -5.418 1 90.19 139 ALA B O 1
ATOM 4417 N N . LEU B 1 140 ? 1.913 -34.781 -5.965 1 93.31 140 LEU B N 1
ATOM 4418 C CA . LEU B 1 140 ? 1.322 -34.5 -7.273 1 93.31 140 LEU B CA 1
ATOM 4419 C C . LEU B 1 140 ? 1.353 -35.75 -8.148 1 93.31 140 LEU B C 1
ATOM 4421 O O . LEU B 1 140 ? 0.347 -36.125 -8.766 1 93.31 140 LEU B O 1
ATOM 4425 N N . ARG B 1 141 ? 2.443 -36.406 -8.195 1 92.25 141 ARG B N 1
ATOM 4426 C CA . ARG B 1 141 ? 2.564 -37.625 -8.984 1 92.25 141 ARG B CA 1
ATOM 4427 C C . ARG B 1 141 ? 1.667 -38.75 -8.438 1 92.25 141 ARG B C 1
ATOM 4429 O O . ARG B 1 141 ? 1.053 -39.5 -9.203 1 92.25 141 ARG B O 1
ATOM 4436 N N . LEU B 1 142 ? 1.658 -38.844 -7.137 1 91.12 142 LEU B N 1
ATOM 4437 C CA . LEU B 1 142 ? 0.792 -39.844 -6.512 1 91.12 142 LEU B CA 1
ATOM 4438 C C . LEU B 1 142 ? -0.669 -39.594 -6.871 1 91.12 142 LEU B C 1
ATOM 4440 O O . LEU B 1 142 ? -1.398 -40.531 -7.211 1 91.12 142 LEU B O 1
ATOM 4444 N N . CYS B 1 143 ? -1.068 -38.375 -6.832 1 93.81 143 CYS B N 1
ATOM 4445 C CA . CYS B 1 143 ? -2.438 -38.031 -7.195 1 93.81 143 CYS B CA 1
ATOM 4446 C C . CYS B 1 143 ? -2.713 -38.344 -8.656 1 93.81 143 CYS B C 1
ATOM 4448 O O . CYS B 1 143 ? -3.789 -38.812 -9 1 93.81 143 CYS B O 1
ATOM 4450 N N . GLY B 1 144 ? -1.757 -38.031 -9.484 1 93.5 144 GLY B N 1
ATOM 4451 C CA . GLY B 1 144 ? -1.88 -38.406 -10.883 1 93.5 144 GLY B CA 1
ATOM 4452 C C . GLY B 1 144 ? -2.072 -39.906 -11.086 1 93.5 144 GLY B C 1
ATOM 4453 O O . GLY B 1 144 ? -2.898 -40.312 -11.898 1 93.5 144 GLY B O 1
ATOM 4454 N N . GLU B 1 145 ? -1.341 -40.688 -10.344 1 92.25 145 GLU B N 1
ATOM 4455 C CA . GLU B 1 145 ? -1.446 -42.125 -10.438 1 92.25 145 GLU B CA 1
ATOM 4456 C C . GLU B 1 145 ? -2.795 -42.625 -9.922 1 92.25 145 GLU B C 1
ATOM 4458 O O . GLU B 1 145 ? -3.393 -43.531 -10.492 1 92.25 145 GLU B O 1
ATOM 4463 N N . ILE B 1 146 ? -3.225 -42.031 -8.852 1 93.88 146 ILE B N 1
ATOM 4464 C CA . ILE B 1 146 ? -4.535 -42.375 -8.32 1 93.88 146 ILE B CA 1
ATOM 4465 C C . ILE B 1 146 ? -5.605 -42.156 -9.391 1 93.88 146 ILE B C 1
ATOM 4467 O O . ILE B 1 146 ? -6.453 -43.031 -9.625 1 93.88 146 ILE B O 1
ATOM 4471 N N . ALA B 1 147 ? -5.562 -41.031 -9.992 1 94.69 147 ALA B N 1
ATOM 4472 C CA . ALA B 1 147 ? -6.523 -40.688 -11.047 1 94.69 147 ALA B CA 1
ATOM 4473 C C . ALA B 1 147 ? -6.422 -41.688 -12.203 1 94.69 147 ALA B C 1
ATOM 4475 O O . ALA B 1 147 ? -7.441 -42.156 -12.719 1 94.69 147 ALA B O 1
ATOM 4476 N N . ARG B 1 148 ? -5.234 -42.031 -12.609 1 91.88 148 ARG B N 1
ATOM 4477 C CA . ARG B 1 148 ? -5.004 -42.938 -13.727 1 91.88 148 ARG B CA 1
ATOM 4478 C C . ARG B 1 148 ? -5.566 -44.312 -13.438 1 91.88 148 ARG B C 1
ATOM 4480 O O . ARG B 1 148 ? -6.27 -44.906 -14.273 1 91.88 148 ARG B O 1
ATOM 4487 N N . VAL B 1 149 ? -5.316 -44.844 -12.266 1 91.75 149 VAL B N 1
ATOM 4488 C CA . VAL B 1 149 ? -5.699 -46.219 -11.914 1 91.75 149 VAL B CA 1
ATOM 4489 C C . VAL B 1 149 ? -7.207 -46.281 -11.68 1 91.75 149 VAL B C 1
ATOM 4491 O O . VAL B 1 149 ? -7.871 -47.219 -12.133 1 91.75 149 VAL B O 1
ATOM 4494 N N . SER B 1 150 ? -7.738 -45.312 -11.031 1 93.12 150 SER B N 1
ATOM 4495 C CA . SER B 1 150 ? -9.148 -45.312 -10.664 1 93.12 150 SER B CA 1
ATOM 4496 C C . SER B 1 150 ? -10.031 -44.875 -11.828 1 93.12 150 SER B C 1
ATOM 4498 O O . SER B 1 150 ? -11.227 -45.188 -11.852 1 93.12 150 SER B O 1
ATOM 4500 N N . GLY B 1 151 ? -9.453 -44.094 -12.758 1 92.38 151 GLY B N 1
ATOM 4501 C CA . GLY B 1 151 ? -10.234 -43.5 -13.828 1 92.38 151 GLY B CA 1
ATOM 4502 C C . GLY B 1 151 ? -10.906 -42.188 -13.438 1 92.38 151 GLY B C 1
ATOM 4503 O O . GLY B 1 151 ? -11.703 -41.656 -14.195 1 92.38 151 GLY B O 1
ATOM 4504 N N . ALA B 1 152 ? -10.602 -41.719 -12.281 1 95.5 152 ALA B N 1
ATOM 4505 C CA . ALA B 1 152 ? -11.164 -40.438 -11.805 1 95.5 152 ALA B CA 1
ATOM 4506 C C . ALA B 1 152 ? -10.562 -39.281 -12.562 1 95.5 152 ALA B C 1
ATOM 4508 O O . ALA B 1 152 ? -9.414 -39.312 -13 1 95.5 152 ALA B O 1
ATOM 4509 N N . ALA B 1 153 ? -11.383 -38.188 -12.719 1 96.12 153 ALA B N 1
ATOM 4510 C CA . ALA B 1 153 ? -10.852 -36.938 -13.219 1 96.12 153 ALA B CA 1
ATOM 4511 C C . ALA B 1 153 ? -9.891 -36.281 -12.211 1 96.12 153 ALA B C 1
ATOM 4513 O O . ALA B 1 153 ? -10.141 -36.344 -11 1 96.12 153 ALA B O 1
ATOM 4514 N N . PHE B 1 154 ? -8.82 -35.812 -12.672 1 96.12 154 PHE B N 1
ATOM 4515 C CA . PHE B 1 154 ? -7.848 -35.125 -11.836 1 96.12 154 PHE B CA 1
ATOM 4516 C C . PHE B 1 154 ? -8.047 -33.594 -11.922 1 96.12 154 PHE B C 1
ATOM 4518 O O . PHE B 1 154 ? -7.672 -32.969 -12.914 1 96.12 154 PHE B O 1
ATOM 4525 N N . LEU B 1 155 ? -8.602 -32.938 -10.883 1 97.12 155 LEU B N 1
ATOM 4526 C CA . LEU B 1 155 ? -8.914 -31.516 -10.82 1 97.12 155 LEU B CA 1
ATOM 4527 C C . LEU B 1 155 ? -8.047 -30.797 -9.797 1 97.12 155 LEU B C 1
ATOM 4529 O O . LEU B 1 155 ? -7.562 -31.422 -8.844 1 97.12 155 LEU B O 1
ATOM 4533 N N . CYS B 1 156 ? -7.82 -29.547 -10.039 1 96.38 156 CYS B N 1
ATOM 4534 C CA . CYS B 1 156 ? -7.18 -28.734 -9.008 1 96.38 156 CYS B CA 1
ATOM 4535 C C . CYS B 1 156 ? -7.953 -27.438 -8.773 1 96.38 156 CYS B C 1
ATOM 4537 O O . CYS B 1 156 ? -8.758 -27.031 -9.609 1 96.38 156 CYS B O 1
ATOM 4539 N N . GLU B 1 157 ? -7.652 -26.922 -7.672 1 93.62 157 GLU B N 1
ATOM 4540 C CA . GLU B 1 157 ? -8.266 -25.641 -7.309 1 93.62 157 GLU B CA 1
ATOM 4541 C C . GLU B 1 157 ? -7.906 -24.547 -8.312 1 93.62 157 GLU B C 1
ATOM 4543 O O . GLU B 1 157 ? -6.812 -24.562 -8.883 1 93.62 157 GLU B O 1
ATOM 4548 N N . ASN B 1 158 ? -8.812 -23.641 -8.453 1 91.5 158 ASN B N 1
ATOM 4549 C CA . ASN B 1 158 ? -8.539 -22.516 -9.336 1 91.5 158 ASN B CA 1
ATOM 4550 C C . ASN B 1 158 ? -7.516 -21.562 -8.719 1 91.5 158 ASN B C 1
ATOM 4552 O O . ASN B 1 158 ? -6.531 -21.203 -9.367 1 91.5 158 ASN B O 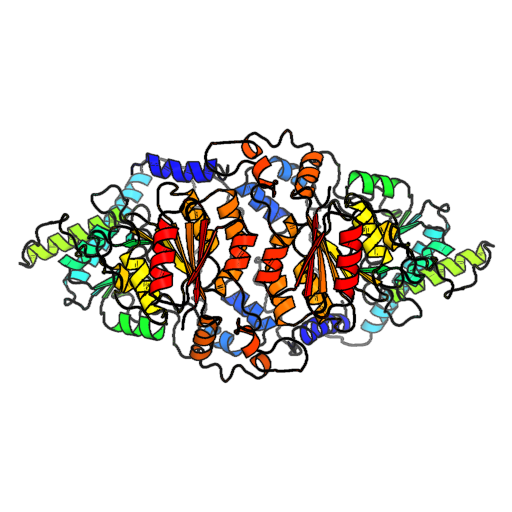1
ATOM 4556 N N . ALA B 1 159 ? -7.801 -21.172 -7.473 1 90.38 159 ALA B N 1
ATOM 4557 C CA . ALA B 1 159 ? -6.949 -20.234 -6.754 1 90.38 159 ALA B CA 1
ATOM 4558 C C . ALA B 1 159 ? -5.906 -20.969 -5.914 1 90.38 159 ALA B C 1
ATOM 4560 O O . ALA B 1 159 ? -5.891 -20.844 -4.688 1 90.38 159 ALA B O 1
ATOM 4561 N N . PHE B 1 160 ? -5.031 -21.688 -6.598 1 93.62 160 PHE B N 1
ATOM 4562 C CA . PHE B 1 160 ? -3.977 -22.391 -5.887 1 93.62 160 PHE B CA 1
ATOM 4563 C C . PHE B 1 160 ? -2.826 -21.453 -5.539 1 93.62 160 PHE B C 1
ATOM 4565 O O . PHE B 1 160 ? -2.531 -20.516 -6.289 1 93.62 160 PHE B O 1
ATOM 4572 N N . ALA B 1 161 ? -2.178 -21.719 -4.406 1 93 161 ALA B N 1
ATOM 4573 C CA . ALA B 1 161 ? -0.976 -20.969 -4.059 1 93 161 ALA B CA 1
ATOM 4574 C C . ALA B 1 161 ? 0.192 -21.359 -4.965 1 93 161 ALA B C 1
ATOM 4576 O O . ALA B 1 161 ? 0.946 -20.484 -5.414 1 93 161 ALA B O 1
ATOM 4577 N N . ARG B 1 162 ? 0.301 -22.625 -5.234 1 95.25 162 ARG B N 1
ATOM 4578 C CA . ARG B 1 162 ? 1.364 -23.156 -6.086 1 95.25 162 ARG B CA 1
ATOM 4579 C C . ARG B 1 162 ? 0.961 -24.484 -6.711 1 95.25 162 ARG B C 1
ATOM 4581 O O . ARG B 1 162 ? 0.343 -25.328 -6.055 1 95.25 162 ARG B O 1
ATOM 4588 N N . VAL B 1 163 ? 1.298 -24.688 -7.945 1 96.12 163 VAL B N 1
ATOM 4589 C CA . VAL B 1 163 ? 1.236 -25.969 -8.641 1 96.12 163 VAL B CA 1
ATOM 4590 C C . VAL B 1 163 ? 2.518 -26.188 -9.445 1 96.12 163 VAL B C 1
ATOM 4592 O O . VAL B 1 163 ? 2.949 -25.297 -10.188 1 96.12 163 VAL B O 1
ATOM 4595 N N . ASP B 1 164 ? 3.119 -27.297 -9.195 1 95.38 164 ASP B N 1
ATOM 4596 C CA . ASP B 1 164 ? 4.227 -27.656 -10.07 1 95.38 164 ASP B CA 1
ATOM 4597 C C . ASP B 1 164 ? 3.721 -28.25 -11.383 1 95.38 164 ASP B C 1
ATOM 4599 O O . ASP B 1 164 ? 2.838 -29.109 -11.375 1 95.38 164 ASP B O 1
ATOM 4603 N N . ARG B 1 165 ? 4.25 -27.719 -12.461 1 95.69 165 ARG B N 1
ATOM 4604 C CA . ARG B 1 165 ? 3.725 -28.062 -13.773 1 95.69 165 ARG B CA 1
ATOM 4605 C C . ARG B 1 165 ? 4.852 -28.359 -14.758 1 95.69 165 ARG B C 1
ATOM 4607 O O . ARG B 1 165 ? 6.012 -28.031 -14.5 1 95.69 165 ARG B O 1
ATOM 4614 N N . GLY B 1 166 ? 4.473 -29.016 -15.875 1 93.31 166 GLY B N 1
ATOM 4615 C CA . GLY B 1 166 ? 5.426 -29.312 -16.922 1 93.31 166 GLY B CA 1
ATOM 4616 C C . GLY B 1 166 ? 6.375 -30.438 -16.578 1 93.31 166 GLY B C 1
ATOM 4617 O O . GLY B 1 166 ? 6.203 -31.094 -15.547 1 93.31 166 GLY B O 1
ATOM 4618 N N . GLY B 1 167 ? 7.301 -30.812 -17.5 1 92 167 GLY B N 1
ATOM 4619 C CA . GLY B 1 167 ? 8.336 -31.797 -17.266 1 92 167 GLY B CA 1
ATOM 4620 C C . GLY B 1 167 ? 7.777 -33.188 -17.078 1 92 167 GLY B C 1
ATOM 4621 O O . GLY B 1 167 ? 8.305 -34 -16.281 1 92 167 GLY B O 1
ATOM 4622 N N . GLY B 1 168 ? 6.652 -33.406 -17.641 1 89.5 168 GLY B N 1
ATOM 4623 C CA . GLY B 1 168 ? 6.086 -34.75 -17.562 1 89.5 168 GLY B CA 1
ATOM 4624 C C . GLY B 1 168 ? 5.223 -34.969 -16.344 1 89.5 168 GLY B C 1
ATOM 4625 O O . GLY B 1 168 ? 4.738 -36.094 -16.109 1 89.5 168 GLY B O 1
ATOM 4626 N N . LEU B 1 169 ? 5.035 -33.969 -15.539 1 92.06 169 LEU B N 1
ATOM 4627 C CA . LEU B 1 169 ? 4.176 -34.094 -14.367 1 92.06 169 LEU B CA 1
ATOM 4628 C C . LEU B 1 169 ? 2.715 -34.25 -14.773 1 92.06 169 LEU B C 1
ATOM 4630 O O . LEU B 1 169 ? 2.338 -33.875 -15.891 1 92.06 169 LEU B O 1
ATOM 4634 N N . PRO B 1 170 ? 1.933 -34.812 -13.828 1 92.56 170 PRO B N 1
ATOM 4635 C CA . PRO B 1 170 ? 0.497 -34.812 -14.117 1 92.56 170 PRO B CA 1
ATOM 4636 C C . PRO B 1 170 ? -0.08 -33.438 -14.305 1 92.56 170 PRO B C 1
ATOM 4638 O O . PRO B 1 170 ? 0.322 -32.5 -13.602 1 92.56 170 PRO B O 1
ATOM 4641 N N . CYS B 1 171 ? -0.919 -33.281 -15.227 1 92.06 171 CYS B N 1
ATOM 4642 C CA . CYS B 1 171 ? -1.569 -32 -15.516 1 92.06 171 CYS B CA 1
ATOM 4643 C C . CYS B 1 171 ? -3.025 -32 -15.062 1 92.06 171 CYS B C 1
ATOM 4645 O O . CYS B 1 171 ? -3.896 -32.5 -15.789 1 92.06 171 CYS B O 1
ATOM 4647 N N . PRO B 1 172 ? -3.295 -31.531 -13.867 1 94.94 172 PRO B N 1
ATOM 4648 C CA . PRO B 1 172 ? -4.699 -31.453 -13.461 1 94.94 172 PRO B CA 1
ATOM 4649 C C . PRO B 1 172 ? -5.5 -30.438 -14.273 1 94.94 172 PRO B C 1
ATOM 4651 O O . PRO B 1 172 ? -4.918 -29.531 -14.867 1 94.94 172 PRO B O 1
ATOM 4654 N N . THR B 1 173 ? -6.785 -30.688 -14.336 1 95.38 173 THR B N 1
ATOM 4655 C CA . THR B 1 173 ? -7.691 -29.688 -14.883 1 95.38 173 THR B CA 1
ATOM 4656 C C . THR B 1 173 ? -8.008 -28.625 -13.828 1 95.38 173 THR B C 1
ATOM 4658 O O . THR B 1 173 ? -8.453 -28.953 -12.727 1 95.38 173 THR B O 1
ATOM 4661 N N . ARG B 1 174 ? -7.734 -27.422 -14.156 1 95.38 174 ARG B N 1
ATOM 4662 C CA . ARG B 1 174 ? -8.016 -26.312 -13.258 1 95.38 174 ARG B CA 1
ATOM 4663 C C . ARG B 1 174 ? -9.508 -26 -13.219 1 95.38 174 ARG B C 1
ATOM 4665 O O . ARG B 1 174 ? -10.148 -25.859 -14.266 1 95.38 174 ARG B O 1
ATOM 4672 N N . LEU B 1 175 ? -10.062 -25.984 -12.023 1 94.19 175 LEU B N 1
ATOM 4673 C CA . LEU B 1 175 ? -11.469 -25.641 -11.906 1 94.19 175 LEU B CA 1
ATOM 4674 C C . LEU B 1 175 ? -11.734 -24.234 -12.445 1 94.19 175 LEU B C 1
ATOM 4676 O O . LEU B 1 175 ? -10.945 -23.312 -12.211 1 94.19 175 LEU B O 1
ATOM 4680 N N . PRO B 1 176 ? -12.867 -24.031 -13.133 1 89.62 176 PRO B N 1
ATOM 4681 C CA . PRO B 1 176 ? -13.18 -22.703 -13.656 1 89.62 176 PRO B CA 1
ATOM 4682 C C . PRO B 1 176 ? -13.297 -21.656 -12.562 1 89.62 176 PRO B C 1
ATOM 4684 O O . PRO B 1 176 ? -13.664 -21.969 -11.43 1 89.62 176 PRO B O 1
ATOM 4687 N N . TYR B 1 177 ? -13.07 -20.469 -12.977 1 85.19 177 TYR B N 1
ATOM 4688 C CA . TYR B 1 177 ? -13.062 -19.344 -12.039 1 85.19 177 TYR B CA 1
ATOM 4689 C C . TYR B 1 177 ? -14.477 -18.984 -11.609 1 85.19 177 TYR B C 1
ATOM 4691 O O . TYR B 1 177 ? -14.742 -18.797 -10.422 1 85.19 177 TYR B O 1
ATOM 4699 N N . PHE B 1 178 ? -15.352 -18.859 -12.5 1 81.38 178 PHE B N 1
ATOM 4700 C CA . PHE B 1 178 ? -16.703 -18.422 -12.195 1 81.38 178 PHE B CA 1
ATOM 4701 C C . PHE B 1 178 ? -17.5 -19.547 -11.539 1 81.38 178 PHE B C 1
ATOM 4703 O O . PHE B 1 178 ? -17.484 -20.688 -12.008 1 81.38 178 PHE B O 1
ATOM 4710 N N . PRO B 1 179 ? -18.234 -19.188 -10.57 1 82.38 179 PRO B N 1
ATOM 4711 C CA . PRO B 1 179 ? -18.906 -20.203 -9.75 1 82.38 179 PRO B CA 1
ATOM 4712 C C . PRO B 1 179 ? -19.891 -21.047 -10.555 1 82.38 179 PRO B C 1
ATOM 4714 O O . PRO B 1 179 ? -20 -22.266 -10.32 1 82.38 179 PRO B O 1
ATOM 4717 N N . GLN B 1 180 ? -20.609 -20.453 -11.484 1 83.06 180 GLN B N 1
ATOM 4718 C CA . GLN B 1 180 ? -21.578 -21.219 -12.266 1 83.06 180 GLN B CA 1
ATOM 4719 C C . GLN B 1 180 ? -20.891 -22.25 -13.148 1 83.06 180 GLN B C 1
ATOM 4721 O O . GLN B 1 180 ? -21.344 -23.391 -13.266 1 83.06 180 GLN B O 1
ATOM 4726 N N . ASP B 1 181 ? -19.797 -21.812 -13.711 1 87.69 181 ASP B N 1
ATOM 4727 C CA . ASP B 1 181 ? -19.031 -22.734 -14.555 1 87.69 181 ASP B CA 1
ATOM 4728 C C . ASP B 1 181 ? -18.375 -23.828 -13.727 1 87.69 181 ASP B C 1
ATOM 4730 O O . ASP B 1 181 ? -18.328 -24.984 -14.148 1 87.69 181 ASP B O 1
ATOM 4734 N N . ALA B 1 182 ? -17.875 -23.453 -12.594 1 90.19 182 ALA B N 1
ATOM 4735 C CA . ALA B 1 182 ? -17.25 -24.422 -11.695 1 90.19 182 ALA B CA 1
ATOM 4736 C C . ALA B 1 182 ? -18.281 -25.438 -11.211 1 90.19 182 ALA B C 1
ATOM 4738 O O . ALA B 1 182 ? -18.016 -26.641 -11.195 1 90.19 182 ALA B O 1
ATOM 4739 N N . ALA B 1 183 ? -19.438 -24.953 -10.828 1 88.62 183 ALA B N 1
ATOM 4740 C CA . ALA B 1 183 ? -20.5 -25.828 -10.383 1 88.62 183 ALA B CA 1
ATOM 4741 C C . ALA B 1 183 ? -20.922 -26.781 -11.5 1 88.62 183 ALA B C 1
ATOM 4743 O O . ALA B 1 183 ? -21.156 -27.969 -11.258 1 88.62 183 ALA B O 1
ATOM 4744 N N . ARG B 1 184 ? -21.031 -26.219 -12.641 1 90.44 184 ARG B N 1
ATOM 4745 C CA . ARG B 1 184 ? -21.375 -27.031 -13.797 1 90.44 184 ARG B CA 1
ATOM 4746 C C . ARG B 1 184 ? -20.328 -28.109 -14.047 1 90.44 184 ARG B C 1
ATOM 4748 O O . ARG B 1 184 ? -20.656 -29.266 -14.297 1 90.44 184 ARG B O 1
ATOM 4755 N N . ALA B 1 185 ? -19.094 -27.734 -13.969 1 93.25 185 ALA B N 1
ATOM 4756 C CA . ALA B 1 185 ? -18.016 -28.703 -14.164 1 93.25 185 ALA B CA 1
ATOM 4757 C C . ALA B 1 185 ? -18.078 -29.812 -13.125 1 93.25 185 ALA B C 1
ATOM 4759 O O . ALA B 1 185 ? -17.906 -30.984 -13.453 1 93.25 185 ALA B O 1
ATOM 4760 N N . LEU B 1 186 ? -18.359 -29.469 -11.945 1 93.81 186 LEU B N 1
ATOM 4761 C CA . LEU B 1 186 ? -18.359 -30.422 -10.844 1 93.81 186 LEU B CA 1
ATOM 4762 C C . LEU B 1 186 ? -19.594 -31.312 -10.898 1 93.81 186 LEU B C 1
ATOM 4764 O O . LEU B 1 186 ? -19.609 -32.406 -10.352 1 93.81 186 LEU B O 1
ATOM 4768 N N . SER B 1 187 ? -20.656 -30.844 -11.523 1 93.19 187 SER B N 1
ATOM 4769 C CA . SER B 1 187 ? -21.922 -31.594 -11.594 1 93.19 187 SER B CA 1
ATOM 4770 C C . SER B 1 187 ? -21.781 -32.844 -12.469 1 93.19 187 SER B C 1
ATOM 4772 O O . SER B 1 187 ? -22.625 -33.719 -12.438 1 93.19 187 SER B O 1
ATOM 4774 N N . ALA B 1 188 ? -20.734 -32.906 -13.211 1 94.75 188 ALA B N 1
ATOM 4775 C CA . ALA B 1 188 ? -20.516 -34.031 -14.102 1 94.75 188 ALA B CA 1
ATOM 4776 C C . ALA B 1 188 ? -20.094 -35.281 -13.305 1 94.75 188 ALA B C 1
ATOM 4778 O O . ALA B 1 188 ? -20.094 -36.406 -13.836 1 94.75 188 ALA B O 1
ATOM 4779 N N . TYR B 1 189 ? -19.828 -35.062 -12.055 1 96.38 189 TYR B N 1
ATOM 4780 C CA . TYR B 1 189 ? -19.266 -36.188 -11.273 1 96.38 189 TYR B CA 1
ATOM 4781 C C . TYR B 1 189 ? -20.25 -36.656 -10.211 1 96.38 189 TYR B C 1
ATOM 4783 O O . TYR B 1 189 ? -21.047 -35.844 -9.703 1 96.38 189 TYR B O 1
ATOM 4791 N N . GLU B 1 190 ? -20.172 -37.938 -9.883 1 96.5 190 GLU B N 1
ATOM 4792 C CA . GLU B 1 190 ? -21.062 -38.531 -8.891 1 96.5 190 GLU B CA 1
ATOM 4793 C C . GLU B 1 190 ? -20.328 -38.75 -7.566 1 96.5 190 GLU B C 1
ATOM 4795 O O . GLU B 1 190 ? -20.969 -39.031 -6.543 1 96.5 190 GLU B O 1
ATOM 4800 N N . LEU B 1 191 ? -19.078 -38.625 -7.637 1 96.88 191 LEU B N 1
ATOM 4801 C CA . LEU B 1 191 ? -18.219 -38.781 -6.461 1 96.88 191 LEU B CA 1
ATOM 4802 C C . LEU B 1 191 ? -17.031 -37.812 -6.547 1 96.88 191 LEU B C 1
ATOM 4804 O O . LEU B 1 191 ? -16.406 -37.688 -7.605 1 96.88 191 LEU B O 1
ATOM 4808 N N . VAL B 1 192 ? -16.781 -37.094 -5.406 1 96.5 192 VAL B N 1
ATOM 4809 C CA . VAL B 1 192 ? -15.641 -36.188 -5.359 1 96.5 192 VAL B CA 1
ATOM 4810 C C . VAL B 1 192 ? -14.766 -36.531 -4.148 1 96.5 192 VAL B C 1
ATOM 4812 O O . VAL B 1 192 ? -15.273 -36.688 -3.033 1 96.5 192 VAL B O 1
ATOM 4815 N N . VAL B 1 193 ? -13.5 -36.75 -4.383 1 96.38 193 VAL B N 1
ATOM 4816 C CA . VAL B 1 193 ? -12.508 -36.906 -3.328 1 96.38 193 VAL B CA 1
ATOM 4817 C C . VAL B 1 193 ? -11.625 -35.656 -3.264 1 96.38 193 VAL B C 1
ATOM 4819 O O . VAL B 1 193 ? -10.977 -35.312 -4.246 1 96.38 193 VAL B O 1
ATOM 4822 N N . THR B 1 194 ? -11.633 -34.969 -2.141 1 94.94 194 THR B N 1
ATOM 4823 C CA . THR B 1 194 ? -10.75 -33.844 -1.979 1 94.94 194 THR B CA 1
ATOM 4824 C C . THR B 1 194 ? -9.43 -34.25 -1.335 1 94.94 194 THR B C 1
ATOM 4826 O O . THR B 1 194 ? -9.422 -35.062 -0.411 1 94.94 194 THR B O 1
ATOM 4829 N N . MET B 1 195 ? -8.328 -33.844 -1.923 1 94.19 195 MET B N 1
ATOM 4830 C CA . MET B 1 195 ? -6.992 -34.062 -1.382 1 94.19 195 MET B CA 1
ATOM 4831 C C . MET B 1 195 ? -6.289 -32.75 -1.081 1 94.19 195 MET B C 1
ATOM 4833 O O . MET B 1 195 ? -5.918 -32 -1.999 1 94.19 195 MET B O 1
ATOM 4837 N N . ASP B 1 196 ? -6.082 -32.375 0.14 1 92.5 196 ASP B N 1
ATOM 4838 C CA . ASP B 1 196 ? -5.484 -31.141 0.644 1 92.5 196 ASP B CA 1
ATOM 4839 C C . ASP B 1 196 ? -6.168 -29.922 0.05 1 92.5 196 ASP B C 1
ATOM 4841 O O . ASP B 1 196 ? -5.504 -28.969 -0.379 1 92.5 196 ASP B O 1
ATOM 4845 N N . ALA B 1 197 ? -7.41 -30.031 -0.109 1 91.69 197 ALA B N 1
ATOM 4846 C CA . ALA B 1 197 ? -8.25 -28.938 -0.594 1 91.69 197 ALA B CA 1
ATOM 4847 C C . ALA B 1 197 ? -9.562 -28.875 0.182 1 91.69 197 ALA B C 1
ATOM 4849 O O . ALA B 1 197 ? -10.109 -29.906 0.586 1 91.69 197 ALA B O 1
ATOM 4850 N N . ARG B 1 198 ? -10.008 -27.703 0.354 1 86.25 198 ARG B N 1
ATOM 4851 C CA . ARG B 1 198 ? -11.359 -27.531 0.887 1 86.25 198 ARG B CA 1
ATOM 4852 C C . ARG B 1 198 ? -12.406 -27.656 -0.218 1 86.25 198 ARG B C 1
ATOM 4854 O O . ARG B 1 198 ? -12.094 -27.453 -1.396 1 86.25 198 ARG B O 1
ATOM 4861 N N . ARG B 1 199 ? -13.562 -28.047 0.217 1 87.06 199 ARG B N 1
ATOM 4862 C CA . ARG B 1 199 ? -14.648 -28.016 -0.758 1 87.06 199 ARG B CA 1
ATOM 4863 C C . ARG B 1 199 ? -14.781 -26.641 -1.392 1 87.06 199 ARG B C 1
ATOM 4865 O O . ARG B 1 199 ? -14.773 -25.625 -0.69 1 87.06 199 ARG B O 1
ATOM 4872 N N . PRO B 1 200 ? -14.766 -26.547 -2.65 1 87.25 200 PRO B N 1
ATOM 4873 C CA . PRO B 1 200 ? -14.75 -25.25 -3.316 1 87.25 200 PRO B CA 1
ATOM 4874 C C . PRO B 1 200 ? -15.992 -24.422 -3.012 1 87.25 200 PRO B C 1
ATOM 4876 O O . PRO B 1 200 ? -17.109 -24.953 -2.982 1 87.25 200 PRO B O 1
ATOM 4879 N N . ILE B 1 201 ? -15.773 -23.172 -2.77 1 79.69 201 ILE B N 1
ATOM 4880 C CA . ILE B 1 201 ? -16.828 -22.203 -2.525 1 79.69 201 ILE B CA 1
ATOM 4881 C C . ILE B 1 201 ? -16.688 -21.031 -3.496 1 79.69 201 ILE B C 1
ATOM 4883 O O . ILE B 1 201 ? -15.594 -20.75 -3.982 1 79.69 201 ILE B O 1
ATOM 4887 N N . ALA B 1 202 ? -17.781 -20.422 -3.805 1 73.69 202 ALA B N 1
ATOM 4888 C CA . ALA B 1 202 ? -17.75 -19.234 -4.664 1 73.69 202 ALA B CA 1
ATOM 4889 C C . ALA B 1 202 ? -17.062 -18.078 -3.969 1 73.69 202 ALA B C 1
ATOM 4891 O O . ALA B 1 202 ? -17.25 -17.859 -2.77 1 73.69 202 ALA B O 1
ATOM 4892 N N . MET B 1 203 ? -16.234 -17.375 -4.664 1 68 203 MET B N 1
ATOM 4893 C CA . MET B 1 203 ? -15.469 -16.266 -4.105 1 68 203 MET B CA 1
ATOM 4894 C C . MET B 1 203 ? -16.375 -15.086 -3.781 1 68 203 MET B C 1
ATOM 4896 O O . MET B 1 203 ? -16.203 -14.422 -2.756 1 68 203 MET B O 1
ATOM 4900 N N . PHE B 1 204 ? -17.25 -14.773 -4.734 1 62.75 204 PHE B N 1
ATOM 4901 C CA . PHE B 1 204 ? -18.172 -13.656 -4.543 1 62.75 204 PHE B CA 1
ATOM 4902 C C . PHE B 1 204 ? -19.625 -14.148 -4.473 1 62.75 204 PHE B C 1
ATOM 4904 O O . PHE B 1 204 ? -19.938 -15.203 -5.016 1 62.75 204 PHE B O 1
ATOM 4911 N N . GLY B 1 205 ? -20.359 -13.547 -3.576 1 54.94 205 GLY B N 1
ATOM 4912 C CA . GLY B 1 205 ? -21.781 -13.836 -3.557 1 54.94 205 GLY B CA 1
ATOM 4913 C C . GLY B 1 205 ? -22.516 -13.281 -4.762 1 54.94 205 GLY B C 1
ATOM 4914 O O . GLY B 1 205 ? -22.516 -12.07 -4.992 1 54.94 205 GLY B O 1
ATOM 4915 N N . TYR B 1 206 ? -22.703 -14.133 -5.703 1 49.69 206 TYR B N 1
ATOM 4916 C CA . TYR B 1 206 ? -23.453 -13.68 -6.863 1 49.69 206 TYR B CA 1
ATOM 4917 C C . TYR B 1 206 ? -24.953 -13.836 -6.637 1 49.69 206 TYR B C 1
ATOM 4919 O O . TYR B 1 206 ? -25.391 -14.797 -6.008 1 49.69 206 TYR B O 1
ATOM 4927 N N . ASP B 1 207 ? -25.578 -12.75 -6.938 1 51.28 207 ASP B N 1
ATOM 4928 C CA . ASP B 1 207 ? -27.031 -12.867 -6.863 1 51.28 207 ASP B CA 1
ATOM 4929 C C . ASP B 1 207 ? -27.531 -14.055 -7.68 1 51.28 207 ASP B C 1
ATOM 4931 O O . ASP B 1 207 ? -27.172 -14.219 -8.844 1 51.28 207 ASP B O 1
ATOM 4935 N N . GLY B 1 208 ? -28.281 -14.891 -7.066 1 50.66 208 GLY B N 1
ATOM 4936 C CA . GLY B 1 208 ? -28.953 -15.977 -7.758 1 50.66 208 GLY B CA 1
ATOM 4937 C C . GLY B 1 208 ? -28.062 -17.188 -7.961 1 50.66 208 GLY B C 1
ATOM 4938 O O . GLY B 1 208 ? -28.516 -18.203 -8.492 1 50.66 208 GLY B O 1
ATOM 4939 N N . ALA B 1 209 ? -26.797 -16.953 -7.891 1 52.59 209 ALA B N 1
ATOM 4940 C CA . ALA B 1 209 ? -25.906 -18.047 -8.273 1 52.59 209 ALA B CA 1
ATOM 4941 C C . ALA B 1 209 ? -26.016 -19.219 -7.301 1 52.59 209 ALA B C 1
ATOM 4943 O O . ALA B 1 209 ? -25.484 -20.297 -7.547 1 52.59 209 ALA B O 1
ATOM 4944 N N . GLY B 1 210 ? -27.062 -19.141 -6.438 1 52.16 210 GLY B N 1
ATOM 4945 C CA . GLY B 1 210 ? -27.266 -20.25 -5.508 1 52.16 210 GLY B CA 1
ATOM 4946 C C . GLY B 1 210 ? -26.219 -20.297 -4.402 1 52.16 210 GLY B C 1
ATOM 4947 O O . GLY B 1 210 ? -25.5 -19.312 -4.184 1 52.16 210 GLY B O 1
ATOM 4948 N N . PRO B 1 211 ? -26.125 -21.484 -3.758 1 56.12 211 PRO B N 1
ATOM 4949 C CA . PRO B 1 211 ? -25.297 -21.609 -2.564 1 56.12 211 PRO B CA 1
ATOM 4950 C C . PRO B 1 211 ? -23.797 -21.438 -2.867 1 56.12 211 PRO B C 1
ATOM 4952 O O . PRO B 1 211 ? -23.359 -21.703 -3.99 1 56.12 211 PRO B O 1
ATOM 4955 N N . SER B 1 212 ? -23.062 -20.906 -1.896 1 67.81 212 SER B N 1
ATOM 4956 C CA . SER B 1 212 ? -21.625 -20.656 -1.911 1 67.81 212 SER B CA 1
ATOM 4957 C C . SER B 1 212 ? -20.828 -21.938 -2.115 1 67.81 212 SER B C 1
ATOM 4959 O O . SER B 1 212 ? -19.719 -21.906 -2.635 1 67.81 212 SER B O 1
ATOM 4961 N N . HIS B 1 213 ? -21.578 -23.078 -1.906 1 78 213 HIS B N 1
ATOM 4962 C CA . HIS B 1 213 ? -20.875 -24.344 -2.111 1 78 213 HIS B CA 1
ATOM 4963 C C . HIS B 1 213 ? -21.016 -24.812 -3.555 1 78 213 HIS B C 1
ATOM 4965 O O . HIS B 1 213 ? -22.125 -24.922 -4.078 1 78 213 HIS B O 1
ATOM 4971 N N . LEU B 1 214 ? -20.016 -25.234 -4.172 1 85.5 214 LEU B N 1
ATOM 4972 C CA . LEU B 1 214 ? -20.016 -25.531 -5.598 1 85.5 214 LEU B CA 1
ATOM 4973 C C . LEU B 1 214 ? -20.25 -27.016 -5.84 1 85.5 214 LEU B C 1
ATOM 4975 O O . LEU B 1 214 ? -20.641 -27.422 -6.938 1 85.5 214 LEU B O 1
ATOM 4979 N N . ILE B 1 215 ? -19.891 -27.844 -4.852 1 88.25 215 ILE B N 1
ATOM 4980 C CA . ILE B 1 215 ? -20.219 -29.266 -4.934 1 88.25 215 ILE B CA 1
ATOM 4981 C C . ILE B 1 215 ? -21.656 -29.5 -4.461 1 88.25 215 ILE B C 1
ATOM 4983 O O . ILE B 1 215 ? -22 -29.188 -3.318 1 88.25 215 ILE B O 1
ATOM 4987 N N . ARG B 1 216 ? -22.547 -30.062 -5.285 1 85.56 216 ARG B N 1
ATOM 4988 C CA . ARG B 1 216 ? -23.953 -30.25 -4.984 1 85.56 216 ARG B CA 1
ATOM 4989 C C . ARG B 1 216 ? -24.25 -31.703 -4.633 1 85.56 216 ARG B C 1
ATOM 4991 O O . ARG B 1 216 ? -25.406 -32.094 -4.438 1 85.56 216 ARG B O 1
ATOM 4998 N N . LEU B 1 217 ? -23.281 -32.469 -4.523 1 89.56 217 LEU B N 1
ATOM 4999 C CA . LEU B 1 217 ? -23.422 -33.875 -4.184 1 89.56 217 LEU B CA 1
ATOM 5000 C C . LEU B 1 217 ? -23.812 -34.031 -2.719 1 89.56 217 LEU B C 1
ATOM 5002 O O . LEU B 1 217 ? -23.531 -33.156 -1.896 1 89.56 217 LEU B O 1
ATOM 5006 N N . HIS B 1 218 ? -24.422 -35.188 -2.451 1 88 218 HIS B N 1
ATOM 5007 C CA . HIS B 1 218 ? -24.656 -35.562 -1.062 1 88 218 HIS B CA 1
ATOM 5008 C C . HIS B 1 218 ? -23.344 -35.781 -0.32 1 88 218 HIS B C 1
ATOM 5010 O O . HIS B 1 218 ? -22.359 -36.188 -0.917 1 88 218 HIS B O 1
ATOM 5016 N N . ASP B 1 219 ? -23.359 -35.562 0.92 1 86.94 219 ASP B N 1
ATOM 5017 C CA . ASP B 1 219 ? -22.156 -35.656 1.739 1 86.94 219 ASP B CA 1
ATOM 5018 C C . ASP B 1 219 ? -21.516 -37.031 1.643 1 86.94 219 ASP B C 1
ATOM 5020 O O . ASP B 1 219 ? -20.281 -37.156 1.728 1 86.94 219 ASP B O 1
ATOM 5024 N N . ASP B 1 220 ? -22.328 -38.031 1.386 1 87.5 220 ASP B N 1
ATOM 5025 C CA . ASP B 1 220 ? -21.828 -39.406 1.312 1 87.5 220 ASP B CA 1
ATOM 5026 C C . ASP B 1 220 ? -21.016 -39.625 0.035 1 87.5 220 ASP B C 1
ATOM 5028 O O . ASP B 1 220 ? -20.266 -40.594 -0.074 1 87.5 220 ASP B O 1
ATOM 5032 N N . ALA B 1 221 ? -21.188 -38.719 -0.892 1 93.75 221 ALA B N 1
ATOM 5033 C CA . ALA B 1 221 ? -20.5 -38.844 -2.176 1 93.75 221 ALA B CA 1
ATOM 5034 C C . ALA B 1 221 ? -19.266 -37.938 -2.232 1 93.75 221 ALA B C 1
ATOM 5036 O O . ALA B 1 221 ? -18.609 -37.844 -3.275 1 93.75 221 ALA B O 1
ATOM 5037 N N . VAL B 1 222 ? -19.016 -37.25 -1.159 1 93.88 222 VAL B N 1
ATOM 5038 C CA . VAL B 1 222 ? -17.828 -36.406 -1.072 1 93.88 222 VAL B CA 1
ATOM 5039 C C . VAL B 1 222 ? -16.891 -36.938 0.013 1 93.88 222 VAL B C 1
ATOM 5041 O O . VAL B 1 222 ? -17.297 -37.062 1.174 1 93.88 222 VAL B O 1
ATOM 5044 N N . TRP B 1 223 ? -15.711 -37.312 -0.376 1 93.38 223 TRP B N 1
ATOM 5045 C CA . TRP B 1 223 ? -14.695 -37.812 0.542 1 93.38 223 TRP B CA 1
ATOM 5046 C C . TRP B 1 223 ? -13.602 -36.75 0.768 1 93.38 223 TRP B C 1
ATOM 5048 O O . TRP B 1 223 ? -12.812 -36.469 -0.133 1 93.38 223 TRP B O 1
ATOM 5058 N N . ASP B 1 224 ? -13.609 -36.219 1.936 1 91.31 224 ASP B N 1
ATOM 5059 C CA . ASP B 1 224 ? -12.609 -35.188 2.281 1 91.31 224 ASP B CA 1
ATOM 5060 C C . ASP B 1 224 ? -11.391 -35.844 2.943 1 91.31 224 ASP B C 1
ATOM 5062 O O . ASP B 1 224 ? -11.469 -36.312 4.082 1 91.31 224 ASP B O 1
ATOM 5066 N N . LEU B 1 225 ? -10.359 -35.875 2.24 1 88.06 225 LEU B N 1
ATOM 5067 C CA . LEU B 1 225 ? -9.133 -36.406 2.83 1 88.06 225 LEU B CA 1
ATOM 5068 C C . LEU B 1 225 ? -8.281 -35.25 3.404 1 88.06 225 LEU B C 1
ATOM 5070 O O . LEU B 1 225 ? -7.664 -34.5 2.654 1 88.06 225 LEU B O 1
ATOM 5074 N N . ASP B 1 226 ? -8.602 -34.875 4.73 1 67.94 226 ASP B N 1
ATOM 5075 C CA . ASP B 1 226 ? -7.879 -33.844 5.465 1 67.94 226 ASP B CA 1
ATOM 5076 C C . ASP B 1 226 ? -6.465 -34.281 5.812 1 67.94 226 ASP B C 1
ATOM 5078 O O . ASP B 1 226 ? -6.281 -35.344 6.453 1 67.94 226 ASP B O 1
ATOM 5082 N N . VAL B 1 227 ? -5.523 -33.875 5.18 1 63.78 227 VAL B N 1
ATOM 5083 C CA . VAL B 1 227 ? -4.164 -34.406 5.207 1 63.78 227 VAL B CA 1
ATOM 5084 C C . VAL B 1 227 ? -3.408 -33.844 6.402 1 63.78 227 VAL B C 1
ATOM 5086 O O . VAL B 1 227 ? -3.16 -32.625 6.473 1 63.78 227 VAL B O 1
ATOM 5089 N N . GLY B 1 228 ? -3.908 -34.188 7.691 1 55.38 228 GLY B N 1
ATOM 5090 C CA . GLY B 1 228 ? -3.139 -33.812 8.867 1 55.38 228 GLY B CA 1
ATOM 5091 C C . GLY B 1 228 ? -1.667 -33.594 8.578 1 55.38 228 GLY B C 1
ATOM 5092 O O . GLY B 1 228 ? -1.305 -32.656 7.848 1 55.38 228 GLY B O 1
ATOM 5093 N N . ASP B 1 229 ? -0.84 -34.656 8.867 1 57.62 229 ASP B N 1
ATOM 5094 C CA . ASP B 1 229 ? 0.615 -34.594 8.961 1 57.62 229 ASP B CA 1
ATOM 5095 C C . ASP B 1 229 ? 1.262 -34.656 7.582 1 57.62 229 ASP B C 1
ATOM 5097 O O . ASP B 1 229 ? 2.211 -33.906 7.305 1 57.62 229 ASP B O 1
ATOM 5101 N N . SER B 1 230 ? 0.82 -35.562 6.609 1 78.38 230 SER B N 1
ATOM 5102 C CA . SER B 1 230 ? 1.548 -35.625 5.344 1 78.38 230 SER B CA 1
ATOM 5103 C C . SER B 1 230 ? 0.62 -35.969 4.188 1 78.38 230 SER B C 1
ATOM 5105 O O . SER B 1 230 ? 0.026 -37.062 4.172 1 78.38 230 SER B O 1
ATOM 5107 N N . VAL B 1 231 ? 0.389 -35.125 3.23 1 87.62 231 VAL B N 1
ATOM 5108 C CA . VAL B 1 231 ? -0.402 -35.344 2.023 1 87.62 231 VAL B CA 1
ATOM 5109 C C . VAL B 1 231 ? 0.17 -36.5 1.227 1 87.62 231 VAL B C 1
ATOM 5111 O O . VAL B 1 231 ? -0.58 -37.312 0.668 1 87.62 231 VAL B O 1
ATOM 5114 N N . CYS B 1 232 ? 1.426 -36.719 1.25 1 86.81 232 CYS B N 1
ATOM 5115 C CA . CYS B 1 232 ? 2.088 -37.781 0.509 1 86.81 232 CYS B CA 1
ATOM 5116 C C . CYS B 1 232 ? 1.717 -39.156 1.075 1 86.81 232 CYS B C 1
ATOM 5118 O O . CYS B 1 232 ? 1.462 -40.094 0.322 1 86.81 232 CYS B O 1
ATOM 5120 N N . VAL B 1 233 ? 1.695 -39.125 2.371 1 84.56 233 VAL B N 1
ATOM 5121 C CA . VAL B 1 233 ? 1.375 -40.406 3.021 1 84.56 233 VAL B CA 1
ATOM 5122 C C . VAL B 1 233 ? -0.066 -40.812 2.705 1 84.56 233 VAL B C 1
ATOM 5124 O O . VAL B 1 233 ? -0.338 -41.938 2.352 1 84.56 233 VAL B O 1
ATOM 5127 N N . THR B 1 234 ? -0.914 -39.844 2.814 1 88.12 234 THR B N 1
ATOM 5128 C CA . THR B 1 234 ? -2.324 -40.094 2.537 1 88.12 234 THR B CA 1
ATOM 5129 C C . THR B 1 234 ? -2.523 -40.5 1.08 1 88.12 234 THR B C 1
ATOM 5131 O O . THR B 1 234 ? -3.24 -41.469 0.789 1 88.12 234 THR B O 1
ATOM 5134 N N . ALA B 1 235 ? -1.907 -39.844 0.18 1 91.56 235 ALA B N 1
ATOM 5135 C CA . ALA B 1 235 ? -2.01 -40.156 -1.246 1 91.56 235 ALA B CA 1
ATOM 5136 C C . ALA B 1 235 ? -1.459 -41.531 -1.557 1 91.56 235 ALA B C 1
ATOM 5138 O O . ALA B 1 235 ? -2.035 -42.281 -2.357 1 91.56 235 ALA B O 1
ATOM 5139 N N . GLN B 1 236 ? -0.366 -41.844 -0.896 1 89.81 236 GLN B N 1
ATOM 5140 C CA . GLN B 1 236 ? 0.222 -43.156 -1.097 1 89.81 236 GLN B CA 1
ATOM 5141 C C . GLN B 1 236 ? -0.72 -44.25 -0.617 1 89.81 236 GLN B C 1
ATOM 5143 O O . GLN B 1 236 ? -0.89 -45.281 -1.292 1 89.81 236 GLN B O 1
ATOM 5148 N N . MET B 1 237 ? -1.285 -44.031 0.517 1 89.69 237 MET B N 1
ATOM 5149 C CA . MET B 1 237 ? -2.223 -45 1.057 1 89.69 237 MET B CA 1
ATOM 5150 C C . MET B 1 237 ? -3.4 -45.219 0.11 1 89.69 237 MET B C 1
ATOM 5152 O O . MET B 1 237 ? -3.809 -46.344 -0.143 1 89.69 237 MET B O 1
ATOM 5156 N N . LEU B 1 238 ? -3.924 -44.156 -0.344 1 93.12 238 LEU B N 1
ATOM 5157 C CA . LEU B 1 238 ? -5.051 -44.25 -1.264 1 93.12 238 LEU B CA 1
ATOM 5158 C C . LEU B 1 238 ? -4.645 -44.969 -2.551 1 93.12 238 LEU B C 1
ATOM 5160 O O . LEU B 1 238 ? -5.391 -45.812 -3.064 1 93.12 238 LEU B O 1
ATOM 5164 N N . LEU B 1 239 ? -3.475 -44.625 -3.076 1 93.31 239 LEU B N 1
ATOM 5165 C CA . LEU B 1 239 ? -2.98 -45.281 -4.293 1 93.31 239 LEU B CA 1
ATOM 5166 C C . LEU B 1 239 ? -2.842 -46.781 -4.102 1 93.31 239 LEU B C 1
ATOM 5168 O O . LEU B 1 239 ? -3.244 -47.562 -4.969 1 93.31 239 LEU B O 1
ATOM 5172 N N . ASP B 1 240 ? -2.287 -47.156 -2.965 1 92.12 240 ASP B N 1
ATOM 5173 C CA . ASP B 1 240 ? -2.102 -48.562 -2.674 1 92.12 240 ASP B CA 1
ATOM 5174 C C . ASP B 1 240 ? -3.438 -49.312 -2.652 1 92.12 240 ASP B C 1
ATOM 5176 O O . ASP B 1 240 ? -3.561 -50.406 -3.211 1 92.12 240 ASP B O 1
ATOM 5180 N N . GLU B 1 241 ? -4.379 -48.688 -2.006 1 93.69 241 GLU B N 1
ATOM 5181 C CA . GLU B 1 241 ? -5.703 -49.281 -1.913 1 93.69 241 GLU B CA 1
ATOM 5182 C C . GLU B 1 241 ? -6.363 -49.375 -3.285 1 93.69 241 GLU B C 1
ATOM 5184 O O . GLU B 1 241 ? -6.953 -50.406 -3.629 1 93.69 241 GLU B O 1
ATOM 5189 N N . VAL B 1 242 ? -6.301 -48.406 -4.047 1 95 242 VAL B N 1
ATOM 5190 C CA . VAL B 1 242 ? -6.898 -48.344 -5.379 1 95 242 VAL B CA 1
ATOM 5191 C C . VAL B 1 242 ? -6.23 -49.406 -6.27 1 95 242 VAL B C 1
ATOM 5193 O O . VAL B 1 242 ? -6.91 -50.094 -7.027 1 95 242 VAL B O 1
ATOM 5196 N N . ARG B 1 243 ? -4.965 -49.531 -6.188 1 92.88 243 ARG B N 1
ATOM 5197 C CA . ARG B 1 243 ? -4.23 -50.531 -6.977 1 92.88 243 ARG B CA 1
ATOM 5198 C C . ARG B 1 243 ? -4.629 -51.938 -6.582 1 92.88 243 ARG B C 1
ATOM 5200 O O . ARG B 1 243 ? -4.781 -52.812 -7.445 1 92.88 243 ARG B O 1
ATOM 5207 N N . ALA B 1 244 ? -4.742 -52.094 -5.309 1 93.25 244 ALA B N 1
ATOM 5208 C CA . ALA B 1 244 ? -5.141 -53.406 -4.816 1 93.25 244 ALA B CA 1
ATOM 5209 C C . ALA B 1 244 ? -6.512 -53.781 -5.352 1 93.25 244 ALA B C 1
ATOM 5211 O O . ALA B 1 244 ? -6.719 -54.938 -5.766 1 93.25 244 ALA B O 1
ATOM 5212 N N . LEU B 1 245 ? -7.348 -52.906 -5.34 1 93.56 245 LEU B N 1
ATOM 5213 C CA . LEU B 1 245 ? -8.695 -53.156 -5.82 1 93.56 245 LEU B CA 1
ATOM 5214 C C . LEU B 1 245 ? -8.711 -53.375 -7.332 1 93.56 245 LEU B C 1
ATOM 5216 O O . LEU B 1 245 ? -9.461 -54.188 -7.844 1 93.56 245 LEU B O 1
ATOM 5220 N N . ALA B 1 246 ? -7.957 -52.594 -8.039 1 91.62 246 ALA B N 1
ATOM 5221 C CA . ALA B 1 246 ? -7.859 -52.75 -9.492 1 91.62 246 ALA B CA 1
ATOM 5222 C C . ALA B 1 246 ? -7.336 -54.125 -9.867 1 91.62 246 ALA B C 1
ATOM 5224 O O . ALA B 1 246 ? -7.82 -54.75 -10.82 1 91.62 246 ALA B O 1
ATOM 5225 N N . LYS B 1 247 ? -6.402 -54.594 -9.141 1 88.5 247 LYS B N 1
ATOM 5226 C CA . LYS B 1 247 ? -5.828 -55.906 -9.383 1 88.5 247 LYS B CA 1
ATOM 5227 C C . LYS B 1 247 ? -6.859 -57.031 -9.148 1 88.5 247 LYS B C 1
ATOM 5229 O O . LYS B 1 247 ? -6.93 -57.969 -9.914 1 88.5 247 LYS B O 1
ATOM 5234 N N . ARG B 1 248 ? -7.617 -56.844 -8.188 1 87.19 248 ARG B N 1
ATOM 5235 C CA . ARG B 1 248 ? -8.641 -57.844 -7.852 1 87.19 248 ARG B CA 1
ATOM 5236 C C . ARG B 1 248 ? -9.742 -57.875 -8.898 1 87.19 248 ARG B C 1
ATOM 5238 O O . ARG B 1 248 ? -10.344 -58.906 -9.156 1 87.19 248 ARG B O 1
ATOM 5245 N N . GLY B 1 249 ? -10.133 -56.781 -9.461 1 79.75 249 GLY B N 1
ATOM 5246 C CA . GLY B 1 249 ? -11.195 -56.688 -10.445 1 79.75 249 GLY B CA 1
ATOM 5247 C C . GLY B 1 249 ? -10.742 -57.031 -11.852 1 79.75 249 GLY B C 1
ATOM 5248 O O . GLY B 1 249 ? -11.508 -56.906 -12.805 1 79.75 249 GLY B O 1
ATOM 5249 N N . GLY B 1 250 ? -9.617 -57.656 -12.117 1 68.5 250 GLY B N 1
ATOM 5250 C CA . GLY B 1 250 ? -9.109 -58.094 -13.398 1 68.5 250 GLY B CA 1
ATOM 5251 C C . GLY B 1 250 ? -8.477 -56.969 -14.211 1 68.5 250 GLY B C 1
ATOM 5252 O O . GLY B 1 250 ? -8.219 -57.125 -15.406 1 68.5 250 GLY B O 1
ATOM 5253 N N . GLY B 1 251 ? -8.617 -55.812 -13.734 1 59.03 251 GLY B N 1
ATOM 5254 C CA . GLY B 1 251 ? -8.031 -54.688 -14.484 1 59.03 251 GLY B CA 1
ATOM 5255 C C . GLY B 1 251 ? -6.52 -54.781 -14.586 1 59.03 251 GLY B C 1
ATOM 5256 O O . GLY B 1 251 ? -5.875 -55.469 -13.781 1 59.03 251 GLY B O 1
ATOM 5257 N N . ARG B 1 252 ? -5.961 -54.781 -15.805 1 51.53 252 ARG B N 1
ATOM 5258 C CA . ARG B 1 252 ? -4.527 -54.844 -16.094 1 51.53 252 ARG B CA 1
ATOM 5259 C C . ARG B 1 252 ? -3.748 -54 -15.078 1 51.53 252 ARG B C 1
ATOM 5261 O O . ARG B 1 252 ? -4.227 -52.969 -14.617 1 51.53 252 ARG B O 1
ATOM 5268 N N . ASP B 1 253 ? -2.943 -54.719 -14.344 1 49.41 253 ASP B N 1
ATOM 5269 C CA . ASP B 1 253 ? -1.921 -54.062 -13.523 1 49.41 253 ASP B CA 1
ATOM 5270 C C . ASP B 1 253 ? -1.33 -52.844 -14.227 1 49.41 253 ASP B C 1
ATOM 5272 O O . ASP B 1 253 ? -0.684 -53 -15.273 1 49.41 253 ASP B O 1
ATOM 5276 N N . LEU B 1 254 ? -2.068 -51.812 -14.398 1 51.66 254 LEU B N 1
ATOM 5277 C CA . LEU B 1 254 ? -1.26 -50.688 -14.867 1 51.66 254 LEU B CA 1
ATOM 5278 C C . LEU B 1 254 ? 0.059 -50.625 -14.109 1 51.66 254 LEU B C 1
ATOM 5280 O O . LEU B 1 254 ? 0.066 -50.5 -12.883 1 51.66 254 LEU B O 1
ATOM 5284 N N . ALA B 1 255 ? 0.945 -51.531 -14.438 1 44.56 255 ALA B N 1
ATOM 5285 C CA . ALA B 1 255 ? 2.287 -51.5 -13.859 1 44.56 255 ALA B CA 1
ATOM 5286 C C . ALA B 1 255 ? 2.645 -50.094 -13.391 1 44.56 255 ALA B C 1
ATOM 5288 O O . ALA B 1 255 ? 2.18 -49.094 -13.961 1 44.56 255 ALA B O 1
ATOM 5289 N N . PRO B 1 256 ? 3.121 -49.938 -12.141 1 45.34 256 PRO B N 1
ATOM 5290 C CA . PRO B 1 256 ? 3.656 -48.719 -11.562 1 45.34 256 PRO B CA 1
ATOM 5291 C C . PRO B 1 256 ? 4.531 -47.938 -12.539 1 45.34 256 PRO B C 1
ATOM 5293 O O . PRO B 1 256 ? 5.438 -47.219 -12.125 1 45.34 256 PRO B O 1
ATOM 5296 N N . ASN B 1 257 ? 4.41 -47.969 -13.797 1 39.81 257 ASN B N 1
ATOM 5297 C CA . ASN B 1 257 ? 5.418 -47.156 -14.453 1 39.81 257 ASN B CA 1
ATOM 5298 C C . ASN B 1 257 ? 5.398 -45.719 -13.938 1 39.81 257 ASN B C 1
ATOM 5300 O O . ASN B 1 257 ? 4.73 -44.875 -14.508 1 39.81 257 ASN B O 1
ATOM 5304 N N . VAL B 1 258 ? 5.629 -45.625 -12.656 1 47.22 258 VAL B N 1
ATOM 5305 C CA . VAL B 1 258 ? 5.805 -44.375 -11.93 1 47.22 258 VAL B CA 1
ATOM 5306 C C . VAL B 1 258 ? 6.598 -43.375 -12.781 1 47.22 258 VAL B C 1
ATOM 5308 O O . VAL B 1 258 ? 6.488 -42.156 -12.602 1 47.22 258 VAL B O 1
ATOM 5311 N N . SER B 1 259 ? 7.559 -44 -13.586 1 47.41 259 SER B N 1
ATOM 5312 C CA . SER B 1 259 ? 8.508 -43.125 -14.273 1 47.41 259 SER B CA 1
ATOM 5313 C C . SER B 1 259 ? 7.91 -42.562 -15.555 1 47.41 259 SER B C 1
ATOM 5315 O O . SER B 1 259 ? 8.539 -41.75 -16.234 1 47.41 259 SER B O 1
ATOM 5317 N N . GLN B 1 260 ? 6.672 -43.062 -15.805 1 55.62 260 GLN B N 1
ATOM 5318 C CA . GLN B 1 260 ? 6.223 -42.562 -17.109 1 55.62 260 GLN B CA 1
ATOM 5319 C C . GLN B 1 260 ? 5.652 -41.156 -17 1 55.62 260 GLN B C 1
ATOM 5321 O O . GLN B 1 260 ? 4.949 -40.844 -16.031 1 55.62 260 GLN B O 1
ATOM 5326 N N . ASP B 1 261 ? 6.148 -40.406 -17.797 1 67.5 261 ASP B N 1
ATOM 5327 C CA . ASP B 1 261 ? 5.645 -39.031 -17.938 1 67.5 261 ASP B CA 1
ATOM 5328 C C . ASP B 1 261 ? 4.133 -39.031 -18.156 1 67.5 261 ASP B C 1
ATOM 5330 O O . ASP B 1 261 ? 3.596 -39.875 -18.859 1 67.5 261 ASP B O 1
ATOM 5334 N N . PHE B 1 262 ? 3.457 -38.344 -17.266 1 80.81 262 PHE B N 1
ATOM 5335 C CA . PHE B 1 262 ? 2.016 -38.156 -17.406 1 80.81 262 PHE B CA 1
ATO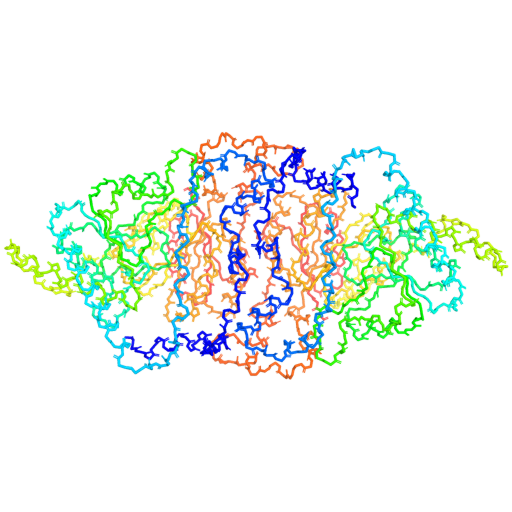M 5336 C C . PHE B 1 262 ? 1.69 -37.344 -18.656 1 80.81 262 PHE B C 1
ATOM 5338 O O . PHE B 1 262 ? 0.63 -37.531 -19.25 1 80.81 262 PHE B O 1
ATOM 5345 N N . SER B 1 263 ? 2.662 -36.375 -18.969 1 79.38 263 SER B N 1
ATOM 5346 C CA . SER B 1 263 ? 2.443 -35.5 -20.109 1 79.38 263 SER B CA 1
ATOM 5347 C C . SER B 1 263 ? 3.719 -35.312 -20.922 1 79.38 263 SER B C 1
ATOM 5349 O O . SER B 1 263 ? 4.824 -35.406 -20.391 1 79.38 263 SER B O 1
ATOM 5351 N N . PRO B 1 264 ? 3.551 -35.188 -22.234 1 84.5 264 PRO B N 1
ATOM 5352 C CA . PRO B 1 264 ? 4.73 -34.906 -23.047 1 84.5 264 PRO B CA 1
ATOM 5353 C C . PRO B 1 264 ? 5.395 -33.562 -22.719 1 84.5 264 PRO B C 1
ATOM 5355 O O . PRO B 1 264 ? 4.73 -32.656 -22.234 1 84.5 264 PRO B O 1
ATOM 5358 N N . ILE B 1 265 ? 6.672 -33.594 -22.875 1 91.19 265 ILE B N 1
ATOM 5359 C CA . ILE B 1 265 ? 7.414 -32.344 -22.766 1 91.19 265 ILE B CA 1
ATOM 5360 C C . ILE B 1 265 ? 7.648 -31.766 -24.156 1 91.19 265 ILE B C 1
ATOM 5362 O O . ILE B 1 265 ? 8.531 -32.219 -24.891 1 91.19 265 ILE B O 1
ATOM 5366 N N . SER B 1 266 ? 6.836 -30.859 -24.578 1 92.38 266 SER B N 1
ATOM 5367 C CA . SER B 1 266 ? 6.867 -30.219 -25.891 1 92.38 266 SER B CA 1
ATOM 5368 C C . SER B 1 266 ? 6.477 -28.75 -25.797 1 92.38 266 SER B C 1
ATOM 5370 O O . SER B 1 266 ? 5.379 -28.375 -26.219 1 92.38 266 SER B O 1
ATOM 5372 N N . PRO B 1 267 ? 7.457 -27.969 -25.281 1 92.06 267 PRO B N 1
ATOM 5373 C CA . PRO B 1 267 ? 7.133 -26.547 -25.234 1 92.06 267 PRO B CA 1
ATOM 5374 C C . PRO B 1 267 ? 6.695 -26 -26.594 1 92.06 267 PRO B C 1
ATOM 5376 O O . PRO B 1 267 ? 7.207 -26.422 -27.641 1 92.06 267 PRO B O 1
ATOM 5379 N N . PRO B 1 268 ? 5.695 -25.109 -26.562 1 93.94 268 PRO B N 1
ATOM 5380 C CA . PRO B 1 268 ? 5.281 -24.516 -27.828 1 93.94 268 PRO B CA 1
ATOM 5381 C C . PRO B 1 268 ? 6.387 -23.703 -28.5 1 93.94 268 PRO B C 1
ATOM 5383 O O . PRO B 1 268 ? 7.27 -23.172 -27.797 1 93.94 268 PRO B O 1
ATOM 5386 N N . SER B 1 269 ? 6.312 -23.625 -29.828 1 93.5 269 SER B N 1
ATOM 5387 C CA . SER B 1 269 ? 7.215 -22.734 -30.562 1 93.5 269 SER B CA 1
ATOM 5388 C C . SER B 1 269 ? 6.688 -21.297 -30.578 1 93.5 269 SER B C 1
ATOM 5390 O O . SER B 1 269 ? 5.484 -21.078 -30.734 1 93.5 269 SER B O 1
ATOM 5392 N N . PRO B 1 270 ? 7.578 -20.391 -30.375 1 92 270 PRO B N 1
ATOM 5393 C CA . PRO B 1 270 ? 7.098 -19 -30.484 1 92 270 PRO B CA 1
ATOM 5394 C C . PRO B 1 270 ? 6.469 -18.703 -31.844 1 92 270 PRO B C 1
ATOM 5396 O O . PRO B 1 270 ? 6.859 -19.297 -32.844 1 92 270 PRO B O 1
ATOM 5399 N N . PRO B 1 271 ? 5.523 -17.812 -31.797 1 91 271 PRO B N 1
ATOM 5400 C CA . PRO B 1 271 ? 4.941 -17.438 -33.094 1 91 271 PRO B CA 1
ATOM 5401 C C . PRO B 1 271 ? 5.98 -16.891 -34.062 1 91 271 PRO B C 1
ATOM 5403 O O . PRO B 1 271 ? 6.906 -16.188 -33.656 1 91 271 PRO B O 1
ATOM 5406 N N . THR B 1 272 ? 5.824 -17.219 -35.344 1 88.25 272 THR B N 1
ATOM 5407 C CA . THR B 1 272 ? 6.781 -16.797 -36.344 1 88.25 272 THR B CA 1
ATOM 5408 C C . THR B 1 272 ? 6.305 -15.516 -37.031 1 88.25 272 THR B C 1
ATOM 5410 O O . THR B 1 272 ? 7.105 -14.773 -37.625 1 88.25 272 THR B O 1
ATOM 5413 N N . HIS B 1 273 ? 5.004 -15.266 -37.031 1 88.44 273 HIS B N 1
ATOM 5414 C CA . HIS B 1 273 ? 4.461 -14.07 -37.656 1 88.44 273 HIS B CA 1
ATOM 5415 C C . HIS B 1 273 ? 4.391 -12.914 -36.688 1 88.44 273 HIS B C 1
ATOM 5417 O O . HIS B 1 273 ? 4.277 -13.133 -35.469 1 88.44 273 HIS B O 1
ATOM 5423 N N . ASP B 1 274 ? 4.609 -11.766 -37.25 1 90.06 274 ASP B N 1
ATOM 5424 C CA . ASP B 1 274 ? 4.449 -10.57 -36.438 1 90.06 274 ASP B CA 1
ATOM 5425 C C . ASP B 1 274 ? 3.051 -9.969 -36.594 1 90.06 274 ASP B C 1
ATOM 5427 O O . ASP B 1 274 ? 2.357 -10.266 -37.562 1 90.06 274 ASP B O 1
ATOM 5431 N N . GLY B 1 275 ? 2.516 -9.336 -35.625 1 92 275 GLY B N 1
ATOM 5432 C CA . GLY B 1 275 ? 1.212 -8.695 -35.562 1 92 275 GLY B CA 1
ATOM 5433 C C . GLY B 1 275 ? 0.935 -8.047 -34.188 1 92 275 GLY B C 1
ATOM 5434 O O . GLY B 1 275 ? 1.828 -7.953 -33.344 1 92 275 GLY B O 1
ATOM 5435 N N . PRO B 1 276 ? -0.295 -7.562 -34.156 1 93.56 276 PRO B N 1
ATOM 5436 C CA . PRO B 1 276 ? -0.651 -6.965 -32.875 1 93.56 276 PRO B CA 1
ATOM 5437 C C . PRO B 1 276 ? -0.512 -7.945 -31.703 1 93.56 276 PRO B C 1
ATOM 5439 O O . PRO B 1 276 ? -0.774 -9.141 -31.859 1 93.56 276 PRO B O 1
ATOM 5442 N N . LEU B 1 277 ? -0.006 -7.508 -30.625 1 95.12 277 LEU B N 1
ATOM 5443 C CA . LEU B 1 277 ? 0.171 -8.336 -29.438 1 95.12 277 LEU B CA 1
ATOM 5444 C C . LEU B 1 277 ? -1.159 -8.555 -28.734 1 95.12 277 LEU B C 1
ATOM 5446 O O . LEU B 1 277 ? -1.709 -7.625 -28.125 1 95.12 277 LEU B O 1
ATOM 5450 N N . THR B 1 278 ? -1.714 -9.703 -28.844 1 94.5 278 THR B N 1
ATOM 5451 C CA . THR B 1 278 ? -2.918 -10.078 -28.109 1 94.5 278 THR B CA 1
ATOM 5452 C C . THR B 1 278 ? -2.562 -10.773 -26.797 1 94.5 278 THR B C 1
ATOM 5454 O O . THR B 1 278 ? -1.425 -11.211 -26.609 1 94.5 278 THR B O 1
ATOM 5457 N N . ALA B 1 279 ? -3.514 -10.82 -25.922 1 95 279 ALA B N 1
ATOM 5458 C CA . ALA B 1 279 ? -3.312 -11.508 -24.656 1 95 279 ALA B CA 1
ATOM 5459 C C . ALA B 1 279 ? -2.898 -12.961 -24.875 1 95 279 ALA B C 1
ATOM 5461 O O . ALA B 1 279 ? -1.974 -13.453 -24.219 1 95 279 ALA B O 1
ATOM 5462 N N . SER B 1 280 ? -3.52 -13.664 -25.797 1 95 280 SER B N 1
ATOM 5463 C CA . SER B 1 280 ? -3.213 -15.062 -26.078 1 95 280 SER B CA 1
ATOM 5464 C C . SER B 1 280 ? -1.804 -15.219 -26.656 1 95 280 SER B C 1
ATOM 5466 O O . SER B 1 280 ? -1.072 -16.141 -26.266 1 95 280 SER B O 1
ATOM 5468 N N . ALA B 1 281 ? -1.457 -14.281 -27.531 1 95.56 281 ALA B N 1
ATOM 5469 C CA . ALA B 1 281 ? -0.117 -14.328 -28.109 1 95.56 281 ALA B CA 1
ATOM 5470 C C . ALA B 1 281 ? 0.951 -14.117 -27.031 1 95.56 281 ALA B C 1
ATOM 5472 O O . ALA B 1 281 ? 2.002 -14.758 -27.062 1 95.56 281 ALA B O 1
ATOM 5473 N N . MET B 1 282 ? 0.689 -13.18 -26.141 1 97.19 282 MET B N 1
ATOM 5474 C CA . MET B 1 282 ? 1.614 -12.922 -25.047 1 97.19 282 MET B CA 1
ATOM 5475 C C . MET B 1 282 ? 1.826 -14.188 -24.203 1 97.19 282 MET B C 1
ATOM 5477 O O . MET B 1 282 ? 2.965 -14.578 -23.938 1 97.19 282 MET B O 1
ATOM 5481 N N . CYS B 1 283 ? 0.736 -14.844 -23.844 1 97.81 283 CYS B N 1
ATOM 5482 C CA . CYS B 1 283 ? 0.805 -16.078 -23.062 1 97.81 283 CYS B CA 1
ATOM 5483 C C . CYS B 1 283 ? 1.582 -17.156 -23.812 1 97.81 283 CYS B C 1
ATOM 5485 O O . CYS B 1 283 ? 2.398 -17.859 -23.219 1 97.81 283 CYS B O 1
ATOM 5487 N N . HIS B 1 284 ? 1.297 -17.266 -25.094 1 97.5 284 HIS B N 1
ATOM 5488 C CA . HIS B 1 284 ? 1.969 -18.234 -25.938 1 97.5 284 HIS B CA 1
ATOM 5489 C C . HIS B 1 284 ? 3.477 -18.016 -25.953 1 97.5 284 HIS B C 1
ATOM 5491 O O . HIS B 1 284 ? 4.25 -18.953 -25.797 1 97.5 284 HIS B O 1
ATOM 5497 N N . ILE B 1 285 ? 3.859 -16.797 -26.141 1 97.69 285 ILE B N 1
ATOM 5498 C CA . ILE B 1 285 ? 5.273 -16.453 -26.219 1 97.69 285 ILE B CA 1
ATOM 5499 C C . ILE B 1 285 ? 5.945 -16.703 -24.875 1 97.69 285 ILE B C 1
ATOM 5501 O O . ILE B 1 285 ? 7.059 -17.234 -24.812 1 97.69 285 ILE B O 1
ATOM 5505 N N . VAL B 1 286 ? 5.301 -16.328 -23.734 1 98.62 286 VAL B N 1
ATOM 5506 C CA . VAL B 1 286 ? 5.848 -16.578 -22.406 1 98.62 286 VAL B CA 1
ATOM 5507 C C . VAL B 1 286 ? 6.094 -18.078 -22.219 1 98.62 286 VAL B C 1
ATOM 5509 O O . VAL B 1 286 ? 7.188 -18.484 -21.828 1 98.62 286 VAL B O 1
ATOM 5512 N N . ALA B 1 287 ? 5.109 -18.922 -22.547 1 98.25 287 ALA B N 1
ATOM 5513 C CA . ALA B 1 287 ? 5.234 -20.375 -22.422 1 98.25 287 ALA B CA 1
ATOM 5514 C C . ALA B 1 287 ? 6.359 -20.906 -23.297 1 98.25 287 ALA B C 1
ATOM 5516 O O . ALA B 1 287 ? 7.109 -21.797 -22.875 1 98.25 287 ALA B O 1
ATOM 5517 N N . ALA B 1 288 ? 6.465 -20.375 -24.469 1 97.56 288 ALA B N 1
ATOM 5518 C CA . ALA B 1 288 ? 7.434 -20.859 -25.453 1 97.56 288 ALA B CA 1
ATOM 5519 C C . ALA B 1 288 ? 8.867 -20.594 -24.984 1 97.56 288 ALA B C 1
ATOM 5521 O O . ALA B 1 288 ? 9.781 -21.359 -25.297 1 97.56 288 ALA B O 1
ATOM 5522 N N . LEU B 1 289 ? 9.031 -19.484 -24.219 1 97.81 289 LEU B N 1
ATOM 5523 C CA . LEU B 1 289 ? 10.398 -19.047 -23.984 1 97.81 289 LEU B CA 1
ATOM 5524 C C . LEU B 1 289 ? 10.781 -19.25 -22.516 1 97.81 289 LEU B C 1
ATOM 5526 O O . LEU B 1 289 ? 11.961 -19.188 -22.172 1 97.81 289 LEU B O 1
ATOM 5530 N N . GLN B 1 290 ? 9.789 -19.469 -21.594 1 98.38 290 GLN B N 1
ATOM 5531 C CA . GLN B 1 290 ? 10.125 -19.594 -20.188 1 98.38 290 GLN B CA 1
ATOM 5532 C C . GLN B 1 290 ? 11.133 -20.703 -19.938 1 98.38 290 GLN B C 1
ATOM 5534 O O . GLN B 1 290 ? 11.039 -21.766 -20.547 1 98.38 290 GLN B O 1
ATOM 5539 N N . PRO B 1 291 ? 12.133 -20.5 -19.078 1 97.19 291 PRO B N 1
ATOM 5540 C CA . PRO B 1 291 ? 13.18 -21.5 -18.859 1 97.19 291 PRO B CA 1
ATOM 5541 C C . PRO B 1 291 ? 12.727 -22.625 -17.938 1 97.19 291 PRO B C 1
ATOM 5543 O O . PRO B 1 291 ? 11.758 -22.469 -17.188 1 97.19 291 PRO B O 1
ATOM 5546 N N . LYS B 1 292 ? 13.438 -23.688 -18.062 1 96.31 292 LYS B N 1
ATOM 5547 C CA . LYS B 1 292 ? 13.25 -24.797 -17.125 1 96.31 292 LYS B CA 1
ATOM 5548 C C . LYS B 1 292 ? 13.469 -24.344 -15.688 1 96.31 292 LYS B C 1
ATOM 5550 O O . LYS B 1 292 ? 14.383 -23.562 -15.406 1 96.31 292 LYS B O 1
ATOM 5555 N N . ASP B 1 293 ? 12.547 -24.719 -14.789 1 96 293 ASP B N 1
ATOM 5556 C CA . ASP B 1 293 ? 12.633 -24.547 -13.344 1 96 293 ASP B CA 1
ATOM 5557 C C . ASP B 1 293 ? 12.32 -23.125 -12.93 1 96 293 ASP B C 1
ATOM 5559 O O . ASP B 1 293 ? 12.633 -22.703 -11.82 1 96 293 ASP B O 1
ATOM 5563 N N . CYS B 1 294 ? 11.758 -22.344 -13.883 1 98.12 294 CYS B N 1
ATOM 5564 C CA . CYS B 1 294 ? 11.344 -21 -13.508 1 98.12 294 CYS B CA 1
ATOM 5565 C C . CYS B 1 294 ? 10.148 -21.047 -12.57 1 98.12 294 CYS B C 1
ATOM 5567 O O . CYS B 1 294 ? 9.539 -22.094 -12.367 1 98.12 294 CYS B O 1
ATOM 5569 N N . VAL B 1 295 ? 9.922 -19.969 -11.844 1 98.38 295 VAL B N 1
ATOM 5570 C CA . VAL B 1 295 ? 8.711 -19.734 -11.07 1 98.38 295 VAL B CA 1
ATOM 5571 C C . VAL B 1 295 ? 7.859 -18.672 -11.75 1 98.38 295 VAL B C 1
ATOM 5573 O O . VAL B 1 295 ? 8.344 -17.562 -12.039 1 98.38 295 VAL B O 1
ATOM 5576 N N . VAL B 1 296 ? 6.672 -19.016 -12.07 1 98.75 296 VAL B N 1
ATOM 5577 C CA . VAL B 1 296 ? 5.766 -18.062 -12.688 1 98.75 296 VAL B CA 1
ATOM 5578 C C . VAL B 1 296 ? 4.746 -17.562 -11.656 1 98.75 296 VAL B C 1
ATOM 5580 O O . VAL B 1 296 ? 3.936 -18.344 -11.156 1 98.75 296 VAL B O 1
ATOM 5583 N N . VAL B 1 297 ? 4.855 -16.312 -11.273 1 98.38 297 VAL B N 1
ATOM 5584 C CA . VAL B 1 297 ? 3.861 -15.641 -10.445 1 98.38 297 VAL B CA 1
ATOM 5585 C C . VAL B 1 297 ? 2.795 -15.008 -11.336 1 98.38 297 VAL B C 1
ATOM 5587 O O . VAL B 1 297 ? 3.053 -14 -12.008 1 98.38 297 VAL B O 1
ATOM 5590 N N . ASP B 1 298 ? 1.611 -15.57 -11.234 1 97.69 298 ASP B N 1
ATOM 5591 C CA . ASP B 1 298 ? 0.606 -15.219 -12.234 1 97.69 298 ASP B CA 1
ATOM 5592 C C . ASP B 1 298 ? -0.524 -14.406 -11.617 1 97.69 298 ASP B C 1
ATOM 5594 O O . ASP B 1 298 ? -1.383 -14.945 -10.922 1 97.69 298 ASP B O 1
ATOM 5598 N N . GLU B 1 299 ? -0.557 -13.125 -11.867 1 96.19 299 GLU B N 1
ATOM 5599 C CA . GLU B 1 299 ? -1.699 -12.25 -11.617 1 96.19 299 GLU B CA 1
ATOM 5600 C C . GLU B 1 299 ? -2.121 -11.523 -12.891 1 96.19 299 GLU B C 1
ATOM 5602 O O . GLU B 1 299 ? -2.357 -10.312 -12.875 1 96.19 299 GLU B O 1
ATOM 5607 N N . SER B 1 300 ? -2.205 -12.258 -13.938 1 93.5 300 SER B N 1
ATOM 5608 C CA . SER B 1 300 ? -2.566 -11.719 -15.242 1 93.5 300 SER B CA 1
ATOM 5609 C C . SER B 1 300 ? -4.066 -11.453 -15.336 1 93.5 300 SER B C 1
ATOM 5611 O O . SER B 1 300 ? -4.52 -10.727 -16.219 1 93.5 300 SER B O 1
ATOM 5613 N N . LEU B 1 301 ? -4.836 -12.062 -14.43 1 88.25 301 LEU B N 1
ATOM 5614 C CA . LEU B 1 301 ? -6.285 -11.922 -14.359 1 88.25 301 LEU B CA 1
ATOM 5615 C C . LEU B 1 301 ? -6.918 -12.148 -15.727 1 88.25 301 LEU B C 1
ATOM 5617 O O . LEU B 1 301 ? -6.793 -13.234 -16.297 1 88.25 301 LEU B O 1
ATOM 5621 N N . THR B 1 302 ? -7.449 -11.211 -16.406 1 83.19 302 THR B N 1
ATOM 5622 C CA . THR B 1 302 ? -8.211 -11.398 -17.625 1 83.19 302 THR B CA 1
ATOM 5623 C C . THR B 1 302 ? -7.273 -11.633 -18.812 1 83.19 302 THR B C 1
ATOM 5625 O O . THR B 1 302 ? -7.688 -12.18 -19.844 1 83.19 302 THR B O 1
ATOM 5628 N N . SER B 1 303 ? -6.02 -11.344 -18.688 1 90.69 303 SER B N 1
ATOM 5629 C CA . SER B 1 303 ? -5.098 -11.414 -19.812 1 90.69 303 SER B CA 1
ATOM 5630 C C . SER B 1 303 ? -4.355 -12.742 -19.844 1 90.69 303 SER B C 1
ATOM 5632 O O . SER B 1 303 ? -3.678 -13.062 -20.828 1 90.69 303 SER B O 1
ATOM 5634 N N . GLY B 1 304 ? -4.508 -13.531 -18.812 1 92.5 304 GLY B N 1
ATOM 5635 C CA . GLY B 1 304 ? -3.678 -14.719 -18.703 1 92.5 304 GLY B CA 1
ATOM 5636 C C . GLY B 1 304 ? -4.461 -16.016 -18.875 1 92.5 304 GLY B C 1
ATOM 5637 O O . GLY B 1 304 ? -3.975 -17.094 -18.531 1 92.5 304 GLY B O 1
ATOM 5638 N N . ALA B 1 305 ? -5.625 -15.977 -19.438 1 88.5 305 ALA B N 1
ATOM 5639 C CA . ALA B 1 305 ? -6.535 -17.125 -19.5 1 88.5 305 ALA B CA 1
ATOM 5640 C C . ALA B 1 305 ? -5.914 -18.281 -20.281 1 88.5 305 ALA B C 1
ATOM 5642 O O . ALA B 1 305 ? -6.117 -19.438 -19.938 1 88.5 305 ALA B O 1
ATOM 5643 N N . SER B 1 306 ? -5.133 -17.984 -21.312 1 94.56 306 SER B N 1
ATOM 5644 C CA . SER B 1 306 ? -4.637 -19.031 -22.203 1 94.56 306 SER B CA 1
ATOM 5645 C C . SER B 1 306 ? -3.285 -19.562 -21.734 1 94.56 306 SER B C 1
ATOM 5647 O O . SER B 1 306 ? -2.773 -20.547 -22.281 1 94.56 306 SER B O 1
ATOM 5649 N N . TYR B 1 307 ? -2.713 -18.969 -20.766 1 97.38 307 TYR B N 1
ATOM 5650 C CA . TYR B 1 307 ? -1.383 -19.375 -20.312 1 97.38 307 TYR B CA 1
ATOM 5651 C C . TYR B 1 307 ? -1.388 -20.812 -19.797 1 97.38 307 TYR B C 1
ATOM 5653 O O . TYR B 1 307 ? -0.455 -21.562 -20.047 1 97.38 307 TYR B O 1
ATOM 5661 N N . TRP B 1 308 ? -2.432 -21.156 -19.031 1 96.56 308 TRP B N 1
ATOM 5662 C CA . TRP B 1 308 ? -2.551 -22.484 -18.453 1 96.56 308 TRP B CA 1
ATOM 5663 C C . TRP B 1 308 ? -2.359 -23.562 -19.516 1 96.56 308 TRP B C 1
ATOM 5665 O O . TRP B 1 308 ? -1.539 -24.469 -19.344 1 96.56 308 TRP B O 1
ATOM 5675 N N . ASP B 1 309 ? -3.012 -23.406 -20.641 1 94.5 309 ASP B N 1
ATOM 5676 C CA . ASP B 1 309 ? -2.971 -24.406 -21.703 1 94.5 309 ASP B CA 1
ATOM 5677 C C . ASP B 1 309 ? -1.647 -24.344 -22.469 1 94.5 309 ASP B C 1
ATOM 5679 O O . ASP B 1 309 ? -1.058 -25.391 -22.781 1 94.5 309 ASP B O 1
ATOM 5683 N N . HIS B 1 310 ? -1.2 -23.125 -22.688 1 95.81 310 HIS B N 1
ATOM 5684 C CA . HIS B 1 310 ? 0.031 -22.969 -23.453 1 95.81 310 HIS B CA 1
ATOM 5685 C C . HIS B 1 310 ? 1.226 -23.547 -22.703 1 95.81 310 HIS B C 1
ATOM 5687 O O . HIS B 1 310 ? 2.178 -24.031 -23.328 1 95.81 310 HIS B O 1
ATOM 5693 N N . SER B 1 311 ? 1.16 -23.531 -21.391 1 96.88 311 SER B N 1
ATOM 5694 C CA . SER B 1 311 ? 2.328 -23.922 -20.609 1 96.88 311 SER B CA 1
ATOM 5695 C C . SER B 1 311 ? 2.244 -25.375 -20.156 1 96.88 311 SER B C 1
ATOM 5697 O O . SER B 1 311 ? 3.121 -25.859 -19.438 1 96.88 311 SER B O 1
ATOM 5699 N N . ALA B 1 312 ? 1.23 -26.109 -20.578 1 94 312 ALA B N 1
ATOM 5700 C CA . ALA B 1 312 ? 0.936 -27.453 -20.062 1 94 312 ALA B CA 1
ATOM 5701 C C . ALA B 1 312 ? 2.066 -28.422 -20.406 1 94 312 ALA B C 1
ATOM 5703 O O . ALA B 1 312 ? 2.32 -29.359 -19.656 1 94 312 ALA B O 1
ATOM 5704 N N . THR B 1 313 ? 2.766 -28.219 -21.516 1 94.06 313 THR B N 1
ATOM 5705 C CA . THR B 1 313 ? 3.756 -29.188 -21.969 1 94.06 313 THR B CA 1
ATOM 5706 C C . THR B 1 313 ? 5.164 -28.609 -21.875 1 94.06 313 THR B C 1
ATOM 5708 O O . THR B 1 313 ? 6.09 -29.094 -22.531 1 94.06 313 THR B O 1
ATOM 5711 N N . CYS B 1 314 ? 5.277 -27.516 -21.125 1 96.31 314 CYS B N 1
ATOM 5712 C CA . CYS B 1 314 ? 6.578 -26.891 -20.906 1 96.31 314 CYS B CA 1
ATOM 5713 C C . CYS B 1 314 ? 7.465 -27.766 -20.031 1 96.31 314 CYS B C 1
ATOM 5715 O O . CYS B 1 314 ? 7.023 -28.812 -19.531 1 96.31 314 CYS B O 1
ATOM 5717 N N . GLU B 1 315 ? 8.805 -27.391 -20 1 95.69 315 GLU B N 1
ATOM 5718 C CA . GLU B 1 315 ? 9.664 -27.984 -18.984 1 95.69 315 GLU B CA 1
ATOM 5719 C C . GLU B 1 315 ? 9.156 -27.672 -17.578 1 95.69 315 GLU B C 1
ATOM 5721 O O . GLU B 1 315 ? 8.297 -26.797 -17.406 1 95.69 315 GLU B O 1
ATOM 5726 N N . ARG B 1 316 ? 9.727 -28.312 -16.641 1 95.06 316 ARG B N 1
ATOM 5727 C CA . ARG B 1 316 ? 9.242 -28.219 -15.273 1 95.06 316 ARG B CA 1
ATOM 5728 C C . ARG B 1 316 ? 9.352 -26.797 -14.742 1 95.06 316 ARG B C 1
ATOM 5730 O O . ARG B 1 316 ? 10.344 -26.109 -14.984 1 95.06 316 ARG B O 1
ATOM 5737 N N . PHE B 1 317 ? 8.297 -26.344 -14.094 1 96.62 317 PHE B N 1
ATOM 5738 C CA . PHE B 1 317 ? 8.289 -25.047 -13.445 1 96.62 317 PHE B CA 1
ATOM 5739 C C . PHE B 1 317 ? 7.246 -25 -12.336 1 96.62 317 PHE B C 1
ATOM 5741 O O . PHE B 1 317 ? 6.492 -25.953 -12.148 1 96.62 317 PHE B O 1
ATOM 5748 N N . SER B 1 318 ? 7.273 -23.953 -11.516 1 97.25 318 SER B N 1
ATOM 5749 C CA . SER B 1 318 ? 6.281 -23.719 -10.477 1 97.25 318 SER B CA 1
ATOM 5750 C C . SER B 1 318 ? 5.371 -22.547 -10.844 1 97.25 318 SER B C 1
ATOM 5752 O O . SER B 1 318 ? 5.848 -21.484 -11.234 1 97.25 318 SER B O 1
ATOM 5754 N N . HIS B 1 319 ? 4.086 -22.781 -10.766 1 98.12 319 HIS B N 1
ATOM 5755 C CA . HIS B 1 319 ? 3.062 -21.797 -11.078 1 98.12 319 HIS B CA 1
ATOM 5756 C C . HIS B 1 319 ? 2.373 -21.297 -9.812 1 98.12 319 HIS B C 1
ATOM 5758 O O . HIS B 1 319 ? 1.761 -22.078 -9.086 1 98.12 319 HIS B O 1
ATOM 5764 N N . LEU B 1 320 ? 2.514 -20 -9.531 1 97.62 320 LEU B N 1
ATOM 5765 C CA . LEU B 1 320 ? 1.889 -19.375 -8.367 1 97.62 320 LEU B CA 1
ATOM 5766 C C . LEU B 1 320 ? 0.749 -18.453 -8.789 1 97.62 320 LEU B C 1
ATOM 5768 O O . LEU B 1 320 ? 0.86 -17.734 -9.789 1 97.62 320 LEU B O 1
ATOM 5772 N N . THR B 1 321 ? -0.335 -18.453 -8.023 1 95.25 321 THR B N 1
ATOM 5773 C CA . THR B 1 321 ? -1.452 -17.547 -8.289 1 95.25 321 THR B CA 1
ATOM 5774 C C . THR B 1 321 ? -1.98 -16.938 -6.992 1 95.25 321 THR B C 1
ATOM 5776 O O . THR B 1 321 ? -1.532 -17.312 -5.902 1 95.25 321 THR B O 1
ATOM 5779 N N . LEU B 1 322 ? -2.881 -15.984 -7.219 1 89.44 322 LEU B N 1
ATOM 5780 C CA . LEU B 1 322 ? -3.594 -15.383 -6.098 1 89.44 322 LEU B CA 1
ATOM 5781 C C . LEU B 1 322 ? -4.531 -16.391 -5.445 1 89.44 322 LEU B C 1
ATOM 5783 O O . LEU B 1 322 ? -5.238 -17.125 -6.141 1 89.44 322 LEU B O 1
ATOM 5787 N N . THR B 1 323 ? -4.477 -16.531 -4.145 1 84.69 323 THR B N 1
ATOM 5788 C CA . THR B 1 323 ? -5.25 -17.547 -3.447 1 84.69 323 THR B CA 1
ATOM 5789 C C . THR B 1 323 ? -6.586 -16.984 -2.969 1 84.69 323 THR B C 1
ATOM 5791 O O . THR B 1 323 ? -7.438 -17.719 -2.475 1 84.69 323 THR B O 1
ATOM 5794 N N . GLY B 1 324 ? -6.676 -15.766 -3.172 1 76.56 324 GLY B N 1
ATOM 5795 C CA . GLY B 1 324 ? -7.914 -15.109 -2.781 1 76.56 324 GLY B CA 1
ATOM 5796 C C . GLY B 1 324 ? -8.336 -14.008 -3.736 1 76.56 324 GLY B C 1
ATOM 5797 O O . GLY B 1 324 ? -7.785 -13.883 -4.832 1 76.56 324 GLY B O 1
ATOM 5798 N N . GLY B 1 325 ? -9.406 -13.359 -3.541 1 73.62 325 GLY B N 1
ATOM 5799 C CA . GLY B 1 325 ? -10.016 -12.359 -4.406 1 73.62 325 GLY B CA 1
ATOM 5800 C C . GLY B 1 325 ? -9.344 -11 -4.309 1 73.62 325 GLY B C 1
ATOM 5801 O O . GLY B 1 325 ? -9.641 -10.102 -5.094 1 73.62 325 GLY B O 1
ATOM 5802 N N . ALA B 1 326 ? -8.297 -10.906 -3.461 1 74.06 326 ALA B N 1
ATOM 5803 C CA . ALA B 1 326 ? -7.641 -9.609 -3.309 1 74.06 326 ALA B CA 1
ATOM 5804 C C . ALA B 1 326 ? -6.516 -9.445 -4.324 1 74.06 326 ALA B C 1
ATOM 5806 O O . ALA B 1 326 ? -5.492 -10.125 -4.242 1 74.06 326 ALA B O 1
ATOM 5807 N N . ILE B 1 327 ? -6.676 -8.547 -5.18 1 84.62 327 ILE B N 1
ATOM 5808 C CA . ILE B 1 327 ? -5.699 -8.352 -6.246 1 84.62 327 ILE B CA 1
ATOM 5809 C C . ILE B 1 327 ? -4.551 -7.484 -5.738 1 84.62 327 ILE B C 1
ATOM 5811 O O . ILE B 1 327 ? -4.676 -6.812 -4.715 1 84.62 327 ILE B O 1
ATOM 5815 N N . GLY B 1 328 ? -3.371 -7.551 -6.434 1 91.06 328 GLY B N 1
ATOM 5816 C CA . GLY B 1 328 ? -2.197 -6.766 -6.078 1 91.06 328 GLY B CA 1
ATOM 5817 C C . GLY B 1 328 ? -1.083 -7.602 -5.477 1 91.06 328 GLY B C 1
ATOM 5818 O O . GLY B 1 328 ? -0.137 -7.059 -4.902 1 91.06 328 GLY B O 1
ATOM 5819 N N . PHE B 1 329 ? -1.092 -8.812 -5.605 1 91.19 329 PHE B N 1
ATOM 5820 C CA . PHE B 1 329 ? -0.132 -9.664 -4.918 1 91.19 329 PHE B CA 1
ATOM 5821 C C . PHE B 1 329 ? 1.104 -9.891 -5.781 1 91.19 329 PHE B C 1
ATOM 5823 O O . PHE B 1 329 ? 2.184 -10.188 -5.262 1 91.19 329 PHE B O 1
ATOM 5830 N N . GLY B 1 330 ? 1.063 -9.797 -7.023 1 96 330 GLY B N 1
ATOM 5831 C CA . GLY B 1 330 ? 2.031 -10.297 -7.988 1 96 330 GLY B CA 1
ATOM 5832 C C . GLY B 1 330 ? 3.439 -9.789 -7.738 1 96 330 GLY B C 1
ATOM 5833 O O . GLY B 1 330 ? 4.344 -10.57 -7.445 1 96 330 GLY B O 1
ATOM 5834 N N . PRO B 1 331 ? 3.576 -8.477 -7.809 1 97.06 331 PRO B N 1
ATOM 5835 C CA . PRO B 1 331 ? 4.934 -7.945 -7.648 1 97.06 331 PRO B CA 1
ATOM 5836 C C . PRO B 1 331 ? 5.555 -8.32 -6.301 1 97.06 331 PRO B C 1
ATOM 5838 O O . PRO B 1 331 ? 6.73 -8.688 -6.242 1 97.06 331 PRO B O 1
ATOM 5841 N N . ALA B 1 332 ? 4.816 -8.258 -5.234 1 94.44 332 ALA B N 1
ATOM 5842 C CA . ALA B 1 332 ? 5.328 -8.602 -3.91 1 94.44 332 ALA B CA 1
ATOM 5843 C C . ALA B 1 332 ? 5.629 -10.094 -3.814 1 94.44 332 ALA B C 1
ATOM 5845 O O . ALA B 1 332 ? 6.633 -10.5 -3.223 1 94.44 332 ALA B O 1
ATOM 5846 N N . ALA B 1 333 ? 4.746 -10.891 -4.375 1 96.25 333 ALA B N 1
ATOM 5847 C CA . ALA B 1 333 ? 4.973 -12.336 -4.387 1 96.25 333 ALA B CA 1
ATOM 5848 C C . ALA B 1 333 ? 6.219 -12.688 -5.195 1 96.25 333 ALA B C 1
ATOM 5850 O O . ALA B 1 333 ? 6.953 -13.609 -4.844 1 96.25 333 ALA B O 1
ATOM 5851 N N . ALA B 1 334 ? 6.453 -12 -6.266 1 97.94 334 ALA B N 1
ATOM 5852 C CA . ALA B 1 334 ? 7.652 -12.211 -7.07 1 97.94 334 ALA B CA 1
ATOM 5853 C C . ALA B 1 334 ? 8.914 -11.914 -6.266 1 97.94 334 ALA B C 1
ATOM 5855 O O . ALA B 1 334 ? 9.93 -12.594 -6.414 1 97.94 334 ALA B O 1
ATOM 5856 N N . VAL B 1 335 ? 8.828 -10.867 -5.414 1 96 335 VAL B N 1
ATOM 5857 C CA . VAL B 1 335 ? 9.938 -10.586 -4.5 1 96 335 VAL B CA 1
ATOM 5858 C C . VAL B 1 335 ? 10.18 -11.797 -3.605 1 96 335 VAL B C 1
ATOM 5860 O O . VAL B 1 335 ? 11.312 -12.273 -3.498 1 96 335 VAL B O 1
ATOM 5863 N N . GLY B 1 336 ? 9.109 -12.258 -3 1 93.62 336 GLY B N 1
ATOM 5864 C CA . GLY B 1 336 ? 9.234 -13.406 -2.123 1 93.62 336 GLY B CA 1
ATOM 5865 C C . GLY B 1 336 ? 9.82 -14.625 -2.816 1 93.62 336 GLY B C 1
ATOM 5866 O O . GLY B 1 336 ? 10.688 -15.305 -2.266 1 93.62 336 GLY B O 1
ATOM 5867 N N . ALA B 1 337 ? 9.312 -14.906 -4.023 1 96.25 337 ALA B N 1
ATOM 5868 C CA . ALA B 1 337 ? 9.797 -16.047 -4.793 1 96.25 337 ALA B CA 1
ATOM 5869 C C . ALA B 1 337 ? 11.281 -15.906 -5.113 1 96.25 337 ALA B C 1
ATOM 5871 O O . ALA B 1 337 ? 12.039 -16.875 -5.004 1 96.25 337 ALA B O 1
ATOM 5872 N N . ALA B 1 338 ? 11.688 -14.711 -5.508 1 95.44 338 ALA B N 1
ATOM 5873 C CA . ALA B 1 338 ? 13.078 -14.469 -5.887 1 95.44 338 ALA B CA 1
ATOM 5874 C C . ALA B 1 338 ? 14.008 -14.594 -4.684 1 95.44 338 ALA B C 1
ATOM 5876 O O . ALA B 1 338 ? 15.125 -15.094 -4.809 1 95.44 338 ALA B O 1
ATOM 5877 N N . VAL B 1 339 ? 13.539 -14.156 -3.531 1 91.62 339 VAL B N 1
ATOM 5878 C CA . VAL B 1 339 ? 14.328 -14.25 -2.311 1 91.62 339 VAL B CA 1
ATOM 5879 C C . VAL B 1 339 ? 14.438 -15.711 -1.877 1 91.62 339 VAL B C 1
ATOM 5881 O O . VAL B 1 339 ? 15.508 -16.172 -1.473 1 91.62 339 VAL B O 1
ATOM 5884 N N . ALA B 1 340 ? 13.375 -16.453 -2.031 1 89.88 340 ALA B N 1
ATOM 5885 C CA . ALA B 1 340 ? 13.32 -17.844 -1.592 1 89.88 340 ALA B CA 1
ATOM 5886 C C . ALA B 1 340 ? 14.086 -18.75 -2.549 1 89.88 340 ALA B C 1
ATOM 5888 O O . ALA B 1 340 ? 14.633 -19.781 -2.137 1 89.88 340 ALA B O 1
ATOM 5889 N N . CYS B 1 341 ? 14.094 -18.359 -3.867 1 92.88 341 CYS B N 1
ATOM 5890 C CA . CYS B 1 341 ? 14.719 -19.172 -4.898 1 92.88 341 CYS B CA 1
ATOM 5891 C C . CYS B 1 341 ? 15.664 -18.344 -5.762 1 92.88 341 CYS B C 1
ATOM 5893 O O . CYS B 1 341 ? 15.445 -18.203 -6.965 1 92.88 341 CYS B O 1
ATOM 5895 N N . PRO B 1 342 ? 16.828 -17.938 -5.262 1 90.94 342 PRO B N 1
ATOM 5896 C CA . PRO B 1 342 ? 17.703 -17.016 -5.98 1 90.94 342 PRO B CA 1
ATOM 5897 C C . PRO B 1 342 ? 18.312 -17.625 -7.234 1 90.94 342 PRO B C 1
ATOM 5899 O O . PRO B 1 342 ? 18.766 -16.906 -8.133 1 90.94 342 PRO B O 1
ATOM 5902 N N . GLY B 1 343 ? 18.281 -18.922 -7.379 1 93.5 343 GLY B N 1
ATOM 5903 C CA . GLY B 1 343 ? 18.859 -19.594 -8.539 1 93.5 343 GLY B CA 1
ATOM 5904 C C . GLY B 1 343 ? 17.844 -19.812 -9.656 1 93.5 343 GLY B C 1
ATOM 5905 O O . GLY B 1 343 ? 18.203 -20.25 -10.75 1 93.5 343 GLY B O 1
ATOM 5906 N N . ARG B 1 344 ? 16.594 -19.484 -9.383 1 96.12 344 ARG B N 1
ATOM 5907 C CA . ARG B 1 344 ? 15.539 -19.703 -10.367 1 96.12 344 ARG B CA 1
ATOM 5908 C C . ARG B 1 344 ? 15.078 -18.375 -10.961 1 96.12 344 ARG B C 1
ATOM 5910 O O . ARG B 1 344 ? 14.977 -17.375 -10.258 1 96.12 344 ARG B O 1
ATOM 5917 N N . LYS B 1 345 ? 14.812 -18.391 -12.273 1 97.94 345 LYS B N 1
ATOM 5918 C CA . LYS B 1 345 ? 14.211 -17.219 -12.906 1 97.94 345 LYS B CA 1
ATOM 5919 C C . LYS B 1 345 ? 12.758 -17.047 -12.453 1 97.94 345 LYS B C 1
ATOM 5921 O O . LYS B 1 345 ? 11.984 -18 -12.438 1 97.94 345 LYS B O 1
ATOM 5926 N N . ILE B 1 346 ? 12.469 -15.812 -11.992 1 98.69 346 ILE B N 1
ATOM 5927 C CA . ILE B 1 346 ? 11.102 -15.508 -11.594 1 98.69 346 ILE B CA 1
ATOM 5928 C C . ILE B 1 346 ? 10.414 -14.711 -12.703 1 98.69 346 ILE B C 1
ATOM 5930 O O . ILE B 1 346 ? 10.953 -13.711 -13.18 1 98.69 346 ILE B O 1
ATOM 5934 N N . ILE B 1 347 ? 9.305 -15.156 -13.188 1 98.88 347 ILE B N 1
ATOM 5935 C CA . ILE B 1 347 ? 8.484 -14.461 -14.172 1 98.88 347 ILE B CA 1
ATOM 5936 C C . ILE B 1 347 ? 7.152 -14.055 -13.539 1 98.88 347 ILE B C 1
ATOM 5938 O O . ILE B 1 347 ? 6.395 -14.906 -13.062 1 98.88 347 ILE B O 1
ATOM 5942 N N . ASN B 1 348 ? 6.922 -12.797 -13.43 1 98.75 348 ASN B N 1
ATOM 5943 C CA . ASN B 1 348 ? 5.648 -12.258 -12.961 1 98.75 348 ASN B CA 1
ATOM 5944 C C . ASN B 1 348 ? 4.789 -11.766 -14.125 1 98.75 348 ASN B C 1
ATOM 5946 O O . ASN B 1 348 ? 5.18 -10.844 -14.844 1 98.75 348 ASN B O 1
ATOM 5950 N N . ILE B 1 349 ? 3.713 -12.438 -14.398 1 98.5 349 ILE B N 1
ATOM 5951 C CA . ILE B 1 349 ? 2.713 -11.938 -15.336 1 98.5 349 ILE B CA 1
ATOM 5952 C C . ILE B 1 349 ? 1.659 -11.125 -14.578 1 98.5 349 ILE B C 1
ATOM 5954 O O . ILE B 1 349 ? 0.888 -11.68 -13.797 1 98.5 349 ILE B O 1
ATOM 5958 N N . GLN B 1 350 ? 1.617 -9.836 -14.828 1 97.25 350 GLN B N 1
ATOM 5959 C CA . GLN B 1 350 ? 0.929 -8.906 -13.945 1 97.25 350 GLN B CA 1
ATOM 5960 C C . GLN B 1 350 ? -0.056 -8.039 -14.719 1 97.25 350 GLN B C 1
ATOM 5962 O O . GLN B 1 350 ? 0.32 -7.375 -15.688 1 97.25 350 GLN B O 1
ATOM 5967 N N . ALA B 1 351 ? -1.364 -8.086 -14.258 1 94.31 351 ALA B N 1
ATOM 5968 C CA . ALA B 1 351 ? -2.326 -7.133 -14.805 1 94.31 351 ALA B CA 1
ATOM 5969 C C . ALA B 1 351 ? -1.928 -5.699 -14.477 1 94.31 351 ALA B C 1
ATOM 5971 O O . ALA B 1 351 ? -1.467 -5.414 -13.367 1 94.31 351 ALA B O 1
ATOM 5972 N N . ASP B 1 352 ? -2.164 -4.789 -15.383 1 91.12 352 ASP B N 1
ATOM 5973 C CA . ASP B 1 352 ? -1.679 -3.422 -15.234 1 91.12 352 ASP B CA 1
ATOM 5974 C C . ASP B 1 352 ? -2.365 -2.721 -14.062 1 91.12 352 ASP B C 1
ATOM 5976 O O . ASP B 1 352 ? -1.709 -2.049 -13.258 1 91.12 352 ASP B O 1
ATOM 5980 N N . GLY B 1 353 ? -3.686 -2.869 -13.945 1 87.56 353 GLY B N 1
ATOM 5981 C CA . GLY B 1 353 ? -4.398 -2.209 -12.859 1 87.56 353 GLY B CA 1
ATOM 5982 C C . GLY B 1 353 ? -4.02 -2.734 -11.484 1 87.56 353 GLY B C 1
ATOM 5983 O O . GLY B 1 353 ? -3.668 -1.959 -10.594 1 87.56 353 GLY B O 1
ATOM 5984 N N . SER B 1 354 ? -4.051 -4.035 -11.312 1 89.06 354 SER B N 1
ATOM 5985 C CA . SER B 1 354 ? -3.766 -4.637 -10.016 1 89.06 354 SER B CA 1
ATOM 5986 C C . SER B 1 354 ? -2.299 -4.457 -9.633 1 89.06 354 SER B C 1
ATOM 5988 O O . SER B 1 354 ? -1.958 -4.426 -8.445 1 89.06 354 SER B O 1
ATOM 5990 N N . GLY B 1 355 ? -1.438 -4.293 -10.602 1 93.25 355 GLY B N 1
ATOM 5991 C CA . GLY B 1 355 ? -0.029 -4.055 -10.328 1 93.25 355 GLY B CA 1
ATOM 5992 C C . GLY B 1 355 ? 0.221 -2.783 -9.539 1 93.25 355 GLY B C 1
ATOM 5993 O O . GLY B 1 355 ? 1.206 -2.686 -8.805 1 93.25 355 GLY B O 1
ATOM 5994 N N . LEU B 1 356 ? -0.683 -1.883 -9.656 1 90.5 356 LEU B N 1
ATOM 5995 C CA . LEU B 1 356 ? -0.521 -0.589 -9 1 90.5 356 LEU B CA 1
ATOM 5996 C C . LEU B 1 356 ? -0.675 -0.723 -7.492 1 90.5 356 LEU B C 1
ATOM 5998 O O . LEU B 1 356 ? -0.208 0.134 -6.738 1 90.5 356 LEU B O 1
ATOM 6002 N N . TYR B 1 357 ? -1.322 -1.781 -7.086 1 89.12 357 TYR B N 1
ATOM 6003 C CA . TYR B 1 357 ? -1.524 -1.979 -5.652 1 89.12 357 TYR B CA 1
ATOM 6004 C C . TYR B 1 357 ? -0.204 -2.273 -4.953 1 89.12 357 TYR B C 1
ATOM 6006 O O . TYR B 1 357 ? -0.079 -2.074 -3.74 1 89.12 357 TYR B O 1
ATOM 6014 N N . SER B 1 358 ? 0.807 -2.721 -5.668 1 93.31 358 SER B N 1
ATOM 6015 C CA . SER B 1 358 ? 2.082 -3.068 -5.051 1 93.31 358 SER B CA 1
ATOM 6016 C C . SER B 1 358 ? 3.252 -2.705 -5.957 1 93.31 358 SER B C 1
ATOM 6018 O O . SER B 1 358 ? 4.27 -3.404 -5.98 1 93.31 358 SER B O 1
ATOM 6020 N N . ALA B 1 359 ? 3.109 -1.677 -6.676 1 94 359 ALA B N 1
ATOM 6021 C CA . ALA B 1 359 ? 4.133 -1.248 -7.625 1 94 359 ALA B CA 1
ATOM 6022 C C . ALA B 1 359 ? 5.453 -0.965 -6.922 1 94 359 ALA B C 1
ATOM 6024 O O . ALA B 1 359 ? 6.527 -1.117 -7.516 1 94 359 ALA B O 1
ATOM 6025 N N . GLN B 1 360 ? 5.422 -0.595 -5.648 1 91.94 360 GLN B N 1
ATOM 6026 C CA . GLN B 1 360 ? 6.613 -0.265 -4.867 1 91.94 360 GLN B CA 1
ATOM 6027 C C . GLN B 1 360 ? 7.543 -1.47 -4.746 1 91.94 360 GLN B C 1
ATOM 6029 O O . GLN B 1 360 ? 8.734 -1.315 -4.473 1 91.94 360 GLN B O 1
ATOM 6034 N N . ALA B 1 361 ? 6.98 -2.658 -4.965 1 94.5 361 ALA B N 1
ATOM 6035 C CA . ALA B 1 361 ? 7.789 -3.875 -4.91 1 94.5 361 ALA B CA 1
ATOM 6036 C C . ALA B 1 361 ? 8.883 -3.855 -5.969 1 94.5 361 ALA B C 1
ATOM 6038 O O . ALA B 1 361 ? 9.922 -4.512 -5.809 1 94.5 361 ALA B O 1
ATOM 6039 N N . LEU B 1 362 ? 8.641 -3.1 -7.062 1 95.31 362 LEU B N 1
ATOM 6040 C CA . LEU B 1 362 ? 9.664 -2.984 -8.102 1 95.31 362 LEU B CA 1
ATOM 6041 C C . LEU B 1 362 ? 10.93 -2.342 -7.547 1 95.31 362 LEU B C 1
ATOM 6043 O O . LEU B 1 362 ? 12.039 -2.691 -7.957 1 95.31 362 LEU B O 1
ATOM 6047 N N . TRP B 1 363 ? 10.797 -1.4 -6.617 1 92.06 363 TRP B N 1
ATOM 6048 C CA . TRP B 1 363 ? 11.969 -0.792 -5.996 1 92.06 363 TRP B CA 1
ATOM 6049 C C . TRP B 1 363 ? 12.727 -1.811 -5.152 1 92.06 363 TRP B C 1
ATOM 6051 O O . TRP B 1 363 ? 13.961 -1.861 -5.188 1 92.06 363 TRP B O 1
ATOM 6061 N N . THR B 1 364 ? 11.992 -2.627 -4.391 1 90.94 364 THR B N 1
ATOM 6062 C CA . THR B 1 364 ? 12.625 -3.68 -3.602 1 90.94 364 THR B CA 1
ATOM 6063 C C . THR B 1 364 ? 13.406 -4.633 -4.5 1 90.94 364 THR B C 1
ATOM 6065 O O . THR B 1 364 ? 14.516 -5.047 -4.16 1 90.94 364 THR B O 1
ATOM 6068 N N . GLN B 1 365 ? 12.781 -4.977 -5.617 1 94.94 365 GLN B N 1
ATOM 6069 C CA . GLN B 1 365 ? 13.461 -5.855 -6.566 1 94.94 365 GLN B CA 1
ATOM 6070 C C . GLN B 1 365 ? 14.758 -5.23 -7.062 1 94.94 365 GLN B C 1
ATOM 6072 O O . GLN B 1 365 ? 15.781 -5.914 -7.164 1 94.94 365 GLN B O 1
ATOM 6077 N N . ALA B 1 366 ? 14.695 -3.959 -7.367 1 92.62 366 ALA B N 1
ATOM 6078 C CA . ALA B 1 366 ? 15.883 -3.254 -7.84 1 92.62 366 ALA B CA 1
ATOM 6079 C C . ALA B 1 366 ? 16.922 -3.143 -6.738 1 92.62 366 ALA B C 1
ATOM 6081 O O . ALA B 1 366 ? 18.109 -3.414 -6.965 1 92.62 366 ALA B O 1
ATOM 6082 N N . LYS B 1 367 ? 16.469 -2.758 -5.586 1 88.25 367 LYS B N 1
ATOM 6083 C CA . LYS B 1 367 ? 17.359 -2.578 -4.438 1 88.25 367 LYS B CA 1
ATOM 6084 C C . LYS B 1 367 ? 18.109 -3.867 -4.113 1 88.25 367 LYS B C 1
ATOM 6086 O O . LYS B 1 367 ? 19.297 -3.838 -3.824 1 88.25 367 LYS B O 1
ATOM 6091 N N . GLU B 1 368 ? 17.422 -4.992 -4.23 1 89.94 368 GLU B N 1
ATOM 6092 C CA . GLU B 1 368 ? 18 -6.293 -3.896 1 89.94 368 GLU B CA 1
ATOM 6093 C C . GLU B 1 368 ? 18.531 -6.992 -5.141 1 89.94 368 GLU B C 1
ATOM 6095 O O . GLU B 1 368 ? 18.984 -8.141 -5.07 1 89.94 368 GLU B O 1
ATOM 6100 N N . ARG B 1 369 ? 18.484 -6.352 -6.227 1 93.31 369 ARG B N 1
ATOM 6101 C CA . ARG B 1 369 ? 18.969 -6.871 -7.5 1 93.31 369 ARG B CA 1
ATOM 6102 C C . ARG B 1 369 ? 18.391 -8.25 -7.789 1 93.31 369 ARG B C 1
ATOM 6104 O O . ARG B 1 369 ? 19.125 -9.172 -8.148 1 93.31 369 ARG B O 1
ATOM 6111 N N . LEU B 1 370 ? 17.094 -8.383 -7.555 1 94.88 370 LEU B N 1
ATOM 6112 C CA . LEU B 1 370 ? 16.422 -9.664 -7.723 1 94.88 370 LEU B CA 1
ATOM 6113 C C . LEU B 1 370 ? 16.219 -9.977 -9.203 1 94.88 370 LEU B C 1
ATOM 6115 O O . LEU B 1 370 ? 15.867 -9.086 -9.984 1 94.88 370 LEU B O 1
ATOM 6119 N N . ASP B 1 371 ? 16.391 -11.195 -9.586 1 97.12 371 ASP B N 1
ATOM 6120 C CA . ASP B 1 371 ? 16.266 -11.648 -10.969 1 97.12 371 ASP B CA 1
ATOM 6121 C C . ASP B 1 371 ? 14.812 -11.953 -11.312 1 97.12 371 ASP B C 1
ATOM 6123 O O . ASP B 1 371 ? 14.414 -13.117 -11.375 1 97.12 371 ASP B O 1
ATOM 6127 N N . VAL B 1 372 ? 14.016 -10.922 -11.555 1 98.5 372 VAL B N 1
ATOM 6128 C CA . VAL B 1 372 ? 12.578 -11 -11.812 1 98.5 372 VAL B CA 1
ATOM 6129 C C . VAL B 1 372 ? 12.258 -10.344 -13.156 1 98.5 372 VAL B C 1
ATOM 6131 O O . VAL B 1 372 ? 12.711 -9.227 -13.43 1 98.5 372 VAL B O 1
ATOM 6134 N N . VAL B 1 373 ? 11.578 -11.016 -14 1 98.81 373 VAL B N 1
ATOM 6135 C CA . VAL B 1 373 ? 10.977 -10.43 -15.195 1 98.81 373 VAL B CA 1
ATOM 6136 C C . VAL B 1 373 ? 9.477 -10.234 -14.977 1 98.81 373 VAL B C 1
ATOM 6138 O O . VAL B 1 373 ? 8.742 -11.203 -14.758 1 98.81 373 VAL B O 1
ATOM 6141 N N . THR B 1 374 ? 9.062 -8.984 -14.953 1 98.75 374 THR B N 1
ATOM 6142 C CA . THR B 1 374 ? 7.645 -8.68 -14.82 1 98.75 374 THR B CA 1
ATOM 6143 C C . THR B 1 374 ? 7.051 -8.281 -16.172 1 98.75 374 THR B C 1
ATOM 61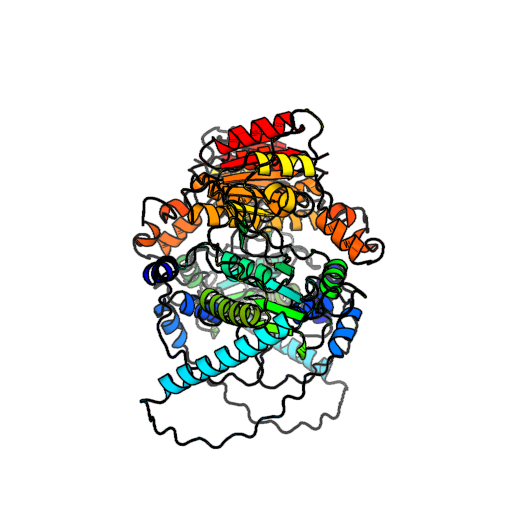45 O O . THR B 1 374 ? 7.504 -7.324 -16.797 1 98.75 374 THR B O 1
ATOM 6148 N N . VAL B 1 375 ? 6.102 -9.062 -16.672 1 98.69 375 VAL B N 1
ATOM 6149 C CA . VAL B 1 375 ? 5.32 -8.734 -17.844 1 98.69 375 VAL B CA 1
ATOM 6150 C C . VAL B 1 375 ? 4.012 -8.062 -17.438 1 98.69 375 VAL B C 1
ATOM 6152 O O . VAL B 1 375 ? 3.129 -8.719 -16.875 1 98.69 375 VAL B O 1
ATOM 6155 N N . VAL B 1 376 ? 3.895 -6.766 -17.688 1 97.69 376 VAL B N 1
ATOM 6156 C CA . VAL B 1 376 ? 2.674 -6.031 -17.359 1 97.69 376 VAL B CA 1
ATOM 6157 C C . VAL B 1 376 ? 1.704 -6.105 -18.547 1 97.69 376 VAL B C 1
ATOM 6159 O O . VAL B 1 376 ? 2 -5.609 -19.625 1 97.69 376 VAL B O 1
ATOM 6162 N N . CYS B 1 377 ? 0.564 -6.73 -18.266 1 96.69 377 CYS B N 1
ATOM 6163 C CA . CYS B 1 377 ? -0.49 -6.824 -19.266 1 96.69 377 CYS B CA 1
ATOM 6164 C C . CYS B 1 377 ? -1.251 -5.512 -19.391 1 96.69 377 CYS B C 1
ATOM 6166 O O . CYS B 1 377 ? -2.291 -5.328 -18.75 1 96.69 377 CYS B O 1
ATOM 6168 N N . ALA B 1 378 ? -0.768 -4.656 -20.25 1 91.62 378 ALA B N 1
ATOM 6169 C CA . ALA B 1 378 ? -1.33 -3.311 -20.328 1 91.62 378 ALA B CA 1
ATOM 6170 C C . ALA B 1 378 ? -2.494 -3.256 -21.312 1 91.62 378 ALA B C 1
ATOM 6172 O O . ALA B 1 378 ? -2.299 -2.996 -22.5 1 91.62 378 ALA B O 1
ATOM 6173 N N . ASN B 1 379 ? -3.617 -3.512 -20.828 1 80 379 ASN B N 1
ATOM 6174 C CA . ASN B 1 379 ? -4.828 -3.33 -21.625 1 80 379 ASN B CA 1
ATOM 6175 C C . ASN B 1 379 ? -5.562 -2.047 -21.234 1 80 379 ASN B C 1
ATOM 6177 O O . ASN B 1 379 ? -6.637 -1.761 -21.766 1 80 379 ASN B O 1
ATOM 6181 N N . ARG B 1 380 ? -5.047 -1.317 -20.297 1 72.38 380 ARG B N 1
ATOM 6182 C CA . ARG B 1 380 ? -5.43 0.025 -19.875 1 72.38 380 ARG B CA 1
ATOM 6183 C C . ARG B 1 380 ? -6.84 0.035 -19.297 1 72.38 380 ARG B C 1
ATOM 6185 O O . ARG B 1 380 ? -7.582 1.005 -19.469 1 72.38 380 ARG B O 1
ATOM 6192 N N . LYS B 1 381 ? -7.316 -1.102 -18.781 1 68.44 381 LYS B N 1
ATOM 6193 C CA . LYS B 1 381 ? -8.609 -1.236 -18.125 1 68.44 381 LYS B CA 1
ATOM 6194 C C . LYS B 1 381 ? -8.508 -2.162 -16.906 1 68.44 381 LYS B C 1
ATOM 6196 O O . LYS B 1 381 ? -7.684 -3.076 -16.891 1 68.44 381 LYS B O 1
ATOM 6201 N N . TYR B 1 382 ? -9.352 -1.707 -15.852 1 64.12 382 TYR B N 1
ATOM 6202 C CA . TYR B 1 382 ? -9.641 -2.734 -14.859 1 64.12 382 TYR B CA 1
ATOM 6203 C C . TYR B 1 382 ? -10.664 -3.729 -15.383 1 64.12 382 TYR B C 1
ATOM 6205 O O . TYR B 1 382 ? -11.797 -3.771 -14.898 1 64.12 382 TYR B O 1
ATOM 6213 N N . ALA B 1 383 ? -10.211 -4.57 -16.234 1 62.25 383 ALA B N 1
ATOM 6214 C CA . ALA B 1 383 ? -11.117 -5.422 -17 1 62.25 383 ALA B CA 1
ATOM 6215 C C . ALA B 1 383 ? -11.797 -6.449 -16.109 1 62.25 383 ALA B C 1
ATOM 6217 O O . ALA B 1 383 ? -12.977 -6.766 -16.297 1 62.25 383 ALA B O 1
ATOM 6218 N N . ILE B 1 384 ? -11.086 -6.871 -15.094 1 64.38 384 ILE B N 1
ATOM 6219 C CA . ILE B 1 384 ? -11.648 -7.902 -14.227 1 64.38 384 ILE B CA 1
ATOM 6220 C C . ILE B 1 384 ? -12.797 -7.32 -13.406 1 64.38 384 ILE B C 1
ATOM 6222 O O . ILE B 1 384 ? -13.805 -7.996 -13.172 1 64.38 384 ILE B O 1
ATOM 6226 N N . LEU B 1 385 ? -12.594 -6.105 -13.008 1 58.25 385 LEU B N 1
ATOM 6227 C CA . LEU B 1 385 ? -13.656 -5.473 -12.227 1 58.25 385 LEU B CA 1
ATOM 6228 C C . LEU B 1 385 ? -14.883 -5.227 -13.094 1 58.25 385 LEU B C 1
ATOM 6230 O O . LEU B 1 385 ? -16.016 -5.359 -12.625 1 58.25 385 LEU B O 1
ATOM 6234 N N . LYS B 1 386 ? -14.602 -4.926 -14.328 1 60.62 386 LYS B N 1
ATOM 6235 C CA . LYS B 1 386 ? -15.711 -4.77 -15.273 1 60.62 386 LYS B CA 1
ATOM 6236 C C . LYS B 1 386 ? -16.438 -6.094 -15.484 1 60.62 386 LYS B C 1
ATOM 6238 O O . LYS B 1 386 ? -17.672 -6.129 -15.539 1 60.62 386 LYS B O 1
ATOM 6243 N N . LEU B 1 387 ? -15.617 -7.105 -15.609 1 59.69 387 LEU B N 1
ATOM 6244 C CA . LEU B 1 387 ? -16.188 -8.438 -15.805 1 59.69 387 LEU B CA 1
ATOM 6245 C C . LEU B 1 387 ? -17 -8.867 -14.586 1 59.69 387 LEU B C 1
ATOM 6247 O O . LEU B 1 387 ? -18.109 -9.391 -14.727 1 59.69 387 LEU B O 1
ATOM 6251 N N . GLU B 1 388 ? -16.516 -8.641 -13.477 1 60.97 388 GLU B N 1
ATOM 6252 C CA . GLU B 1 388 ? -17.203 -9 -12.242 1 60.97 388 GLU B CA 1
ATOM 6253 C C . GLU B 1 388 ? -18.5 -8.203 -12.078 1 60.97 388 GLU B C 1
ATOM 6255 O O . GLU B 1 388 ? -19.5 -8.742 -11.625 1 60.97 388 GLU B O 1
ATOM 6260 N N . HIS B 1 389 ? -18.391 -6.988 -12.438 1 58.88 389 HIS B N 1
ATOM 6261 C CA . HIS B 1 389 ? -19.594 -6.148 -12.391 1 58.88 389 HIS B CA 1
ATOM 6262 C C . HIS B 1 389 ? -20.672 -6.664 -13.336 1 58.88 389 HIS B C 1
ATOM 6264 O O . HIS B 1 389 ? -21.844 -6.676 -12.984 1 58.88 389 HIS B O 1
ATOM 6270 N N . ALA B 1 390 ? -20.172 -7.035 -14.492 1 59.28 390 ALA B N 1
ATOM 6271 C CA . ALA B 1 390 ? -21.109 -7.562 -15.484 1 59.28 390 ALA B CA 1
ATOM 6272 C C . ALA B 1 390 ? -21.75 -8.852 -15 1 59.28 390 ALA B C 1
ATOM 6274 O O . ALA B 1 390 ? -22.938 -9.102 -15.266 1 59.28 390 ALA B O 1
ATOM 6275 N N . MET B 1 391 ? -20.984 -9.594 -14.359 1 56.41 391 MET B N 1
ATOM 6276 C CA . MET B 1 391 ? -21.469 -10.891 -13.906 1 56.41 391 MET B CA 1
ATOM 6277 C C . MET B 1 391 ? -22.406 -10.742 -12.711 1 56.41 391 MET B C 1
ATOM 6279 O O . MET B 1 391 ? -23.312 -11.555 -12.516 1 56.41 391 MET B O 1
ATOM 6283 N N . GLN B 1 392 ? -22.078 -9.812 -11.828 1 48.69 392 GLN B N 1
ATOM 6284 C CA . GLN B 1 392 ? -22.969 -9.562 -10.695 1 48.69 392 GLN B CA 1
ATOM 6285 C C . GLN B 1 392 ? -24.297 -8.984 -11.156 1 48.69 392 GLN B C 1
ATOM 6287 O O . GLN B 1 392 ? -25.266 -8.945 -10.383 1 48.69 392 GLN B O 1
ATOM 6292 N N . ARG B 1 393 ? -24.75 -9.25 -12.422 1 44.19 393 ARG B N 1
ATOM 6293 C CA . ARG B 1 393 ? -26.016 -8.75 -12.938 1 44.19 393 ARG B CA 1
ATOM 6294 C C . ARG B 1 393 ? -26.469 -7.523 -12.164 1 44.19 393 ARG B C 1
ATOM 6296 O O . ARG B 1 393 ? -27.672 -7.355 -11.906 1 44.19 393 ARG B O 1
ATOM 6303 N N . VAL B 1 394 ? -25.734 -7.008 -11.32 1 40.44 394 VAL B N 1
ATOM 6304 C CA . VAL B 1 394 ? -26.219 -5.762 -10.734 1 40.44 394 VAL B CA 1
ATOM 6305 C C . VAL B 1 394 ? -26.406 -4.715 -11.836 1 40.44 394 VAL B C 1
ATOM 6307 O O . VAL B 1 394 ? -25.703 -4.727 -12.844 1 40.44 394 VAL B O 1
ATOM 6310 N N . GLY B 1 395 ? -27.688 -4.277 -12.148 1 38.19 395 GLY B N 1
ATOM 6311 C CA . GLY B 1 395 ? -28.016 -3.279 -13.156 1 38.19 395 GLY B CA 1
ATOM 6312 C C . GLY B 1 395 ? -26.844 -2.369 -13.484 1 38.19 395 GLY B C 1
ATOM 6313 O O . GLY B 1 395 ? -25.781 -2.447 -12.859 1 38.19 395 GLY B O 1
ATOM 6314 N N . ALA B 1 396 ? -27 -1.663 -14.648 1 37.31 396 ALA B N 1
ATOM 6315 C CA . ALA B 1 396 ? -26.047 -0.642 -15.07 1 37.31 396 ALA B CA 1
ATOM 6316 C C . ALA B 1 396 ? -25.359 -0.003 -13.859 1 37.31 396 ALA B C 1
ATOM 6318 O O . ALA B 1 396 ? -25.984 0.143 -12.797 1 37.31 396 ALA B O 1
ATOM 6319 N N . PRO B 1 397 ? -24.078 -0.26 -13.812 1 39.41 397 PRO B N 1
ATOM 6320 C CA . PRO B 1 397 ? -23.5 0.402 -12.641 1 39.41 397 PRO B CA 1
ATOM 6321 C C . PRO B 1 397 ? -24.344 1.576 -12.148 1 39.41 397 PRO B C 1
ATOM 6323 O O . PRO B 1 397 ? -24.875 2.338 -12.961 1 39.41 397 PRO B O 1
ATOM 6326 N N . GLY B 1 398 ? -25.281 1.315 -11.242 1 31.34 398 GLY B N 1
ATOM 6327 C CA . GLY B 1 398 ? -26.172 2.371 -10.797 1 31.34 398 GLY B CA 1
ATOM 6328 C C . GLY B 1 398 ? -25.578 3.758 -10.938 1 31.34 398 GLY B C 1
ATOM 6329 O O . GLY B 1 398 ? -24.391 3.9 -11.203 1 31.34 398 GLY B O 1
ATOM 6330 N N . LYS B 1 399 ? -26.484 4.723 -11.023 1 31.75 399 LYS B N 1
ATOM 6331 C CA . LYS B 1 399 ? -26.203 6.141 -11.211 1 31.75 399 LYS B CA 1
ATOM 6332 C C . LYS B 1 399 ? -24.953 6.555 -10.43 1 31.75 399 LYS B C 1
ATOM 6334 O O . LYS B 1 399 ? -24.281 7.531 -10.789 1 31.75 399 LYS B O 1
ATOM 6339 N N . ALA B 1 400 ? -24.953 5.766 -9.266 1 33.78 400 ALA B N 1
ATOM 6340 C CA . ALA B 1 400 ? -23.844 6.195 -8.422 1 33.78 400 ALA B CA 1
ATOM 6341 C C . ALA B 1 400 ? -22.5 5.805 -9.031 1 33.78 400 ALA B C 1
ATOM 6343 O O . ALA B 1 400 ? -21.469 6.449 -8.766 1 33.78 400 ALA B O 1
ATOM 6344 N N . SER B 1 401 ? -22.5 4.527 -9.633 1 35.34 401 SER B N 1
ATOM 6345 C CA . SER B 1 401 ? -21.266 4.184 -10.336 1 35.34 401 SER B CA 1
ATOM 6346 C C . SER B 1 401 ? -21.062 5.062 -11.57 1 35.34 401 SER B C 1
ATOM 6348 O O . SER B 1 401 ? -19.969 5.141 -12.109 1 35.34 401 SER B O 1
ATOM 6350 N N . LYS B 1 402 ? -22.25 5.484 -12.273 1 30.81 402 LYS B N 1
ATOM 6351 C CA . LYS B 1 402 ? -22.203 6.367 -13.438 1 30.81 402 LYS B CA 1
ATOM 6352 C C . LYS B 1 402 ? -22.094 7.828 -13.016 1 30.81 402 LYS B C 1
ATOM 6354 O O . LYS B 1 402 ? -22.234 8.734 -13.836 1 30.81 402 LYS B O 1
ATOM 6359 N N . ALA B 1 403 ? -22.766 8.32 -11.852 1 29.78 403 ALA B N 1
ATOM 6360 C CA . ALA B 1 403 ? -22.859 9.766 -11.641 1 29.78 403 ALA B CA 1
ATOM 6361 C C . ALA B 1 403 ? -21.578 10.469 -12.102 1 29.78 403 ALA B C 1
ATOM 6363 O O . ALA B 1 403 ? -20.484 10.109 -11.68 1 29.78 403 ALA B O 1
ATOM 6364 N N . ARG B 1 404 ? -21.547 10.906 -13.352 1 29.36 404 ARG B N 1
ATOM 6365 C CA . ARG B 1 404 ? -20.781 12.008 -13.945 1 29.36 404 ARG B CA 1
ATOM 6366 C C . ARG B 1 404 ? -20.656 13.172 -12.977 1 29.36 404 ARG B C 1
ATOM 6368 O O . ARG B 1 404 ? -20.828 14.328 -13.367 1 29.36 404 ARG B O 1
ATOM 6375 N N . SER B 1 405 ? -21.328 13.281 -11.781 1 28.41 405 SER B N 1
ATOM 6376 C CA . SER B 1 405 ? -21.312 14.703 -11.469 1 28.41 405 SER B CA 1
ATOM 6377 C C . SER B 1 405 ? -20 15.352 -11.922 1 28.41 405 SER B C 1
ATOM 6379 O O . SER B 1 405 ? -18.969 14.672 -12.031 1 28.41 405 SER B O 1
ATOM 6381 N N . SER B 1 406 ? -20.031 16.547 -12.438 1 30.62 406 SER B N 1
ATOM 6382 C CA . SER B 1 406 ? -18.953 17.422 -12.922 1 30.62 406 SER B CA 1
ATOM 6383 C C . SER B 1 406 ? -17.625 17.078 -12.258 1 30.62 406 SER B C 1
ATOM 6385 O O . SER B 1 406 ? -16.562 17.312 -12.836 1 30.62 406 SER B O 1
ATOM 6387 N N . THR B 1 407 ? -17.531 17.297 -10.922 1 30.17 407 THR B N 1
ATOM 6388 C CA . THR B 1 407 ? -16.188 17.25 -10.367 1 30.17 407 THR B CA 1
ATOM 6389 C C . THR B 1 407 ? -15.703 15.805 -10.281 1 30.17 407 THR B C 1
ATOM 6391 O O . THR B 1 407 ? -14.594 15.484 -10.719 1 30.17 407 THR B O 1
ATOM 6394 N N . VAL B 1 408 ? -15.945 14.984 -9.148 1 30.77 408 VAL B N 1
ATOM 6395 C CA . VAL B 1 408 ? -15.133 13.867 -8.688 1 30.77 408 VAL B CA 1
ATOM 6396 C C . VAL B 1 408 ? -15.508 12.609 -9.469 1 30.77 408 VAL B C 1
ATOM 6398 O O . VAL B 1 408 ? -14.648 11.977 -10.094 1 30.77 408 VAL B O 1
ATOM 6401 N N . LEU B 1 409 ? -15.984 11.359 -8.688 1 35.28 409 LEU B N 1
ATOM 6402 C CA . LEU B 1 409 ? -15.688 9.945 -8.844 1 35.28 409 LEU B CA 1
ATOM 6403 C C . LEU B 1 409 ? -16.641 9.297 -9.852 1 35.28 409 LEU B C 1
ATOM 6405 O O . LEU B 1 409 ? -17.828 9.141 -9.578 1 35.28 409 LEU B O 1
ATOM 6409 N N . TYR B 1 410 ? -16.766 9.367 -11.008 1 35.16 410 TYR B N 1
ATOM 6410 C CA . TYR B 1 410 ? -17.531 8.625 -12 1 35.16 410 TYR B CA 1
ATOM 6411 C C . TYR B 1 410 ? -17.219 7.137 -11.938 1 35.16 410 TYR B C 1
ATOM 6413 O O . TYR B 1 410 ? -16.047 6.746 -11.867 1 35.16 410 TYR B O 1
ATOM 6421 N N . PRO B 1 411 ? -18.234 6.234 -11.766 1 39.5 411 PRO B N 1
ATOM 6422 C CA . PRO B 1 411 ? -18.078 4.781 -11.703 1 39.5 411 PRO B CA 1
ATOM 6423 C C . PRO B 1 411 ? -17.188 4.23 -12.805 1 39.5 411 PRO B C 1
ATOM 6425 O O . PRO B 1 411 ? -16.297 3.412 -12.531 1 39.5 411 PRO B O 1
ATOM 6428 N N . ASN B 1 412 ? -17.75 4.363 -14.078 1 44.03 412 ASN B N 1
ATOM 6429 C CA . ASN B 1 412 ? -17 3.82 -15.211 1 44.03 412 ASN B CA 1
ATOM 6430 C C . ASN B 1 412 ? -15.586 4.383 -15.266 1 44.03 412 ASN B C 1
ATOM 6432 O O . ASN B 1 412 ? -14.664 3.717 -15.742 1 44.03 412 ASN B O 1
ATOM 6436 N N . ALA B 1 413 ? -15.523 5.566 -14.648 1 46.97 413 ALA B N 1
ATOM 6437 C CA . ALA B 1 413 ? -14.266 6.305 -14.688 1 46.97 413 ALA B CA 1
ATOM 6438 C C . ALA B 1 413 ? -13.242 5.703 -13.719 1 46.97 413 ALA B C 1
ATOM 6440 O O . ALA B 1 413 ? -12.039 5.754 -13.969 1 46.97 413 ALA B O 1
ATOM 6441 N N . LEU B 1 414 ? -13.859 4.816 -12.859 1 50.97 414 LEU B N 1
ATOM 6442 C CA . LEU B 1 414 ? -12.961 4.258 -11.859 1 50.97 414 LEU B CA 1
ATOM 6443 C C . LEU B 1 414 ? -12.242 3.027 -12.398 1 50.97 414 LEU B C 1
ATOM 6445 O O . LEU B 1 414 ? -11.188 2.639 -11.883 1 50.97 414 LEU B O 1
ATOM 6449 N N . THR B 1 415 ? -12.805 2.539 -13.547 1 54.72 415 THR B N 1
ATOM 6450 C CA . THR B 1 415 ? -12.195 1.296 -14.008 1 54.72 415 THR B CA 1
ATOM 6451 C C . THR B 1 415 ? -11.352 1.536 -15.258 1 54.72 415 THR B C 1
ATOM 6453 O O . THR B 1 415 ? -10.789 0.596 -15.82 1 54.72 415 THR B O 1
ATOM 6456 N N . GLU B 1 416 ? -11.398 2.818 -15.633 1 62.91 416 GLU B N 1
ATOM 6457 C CA . GLU B 1 416 ? -10.586 3.139 -16.797 1 62.91 416 GLU B CA 1
ATOM 6458 C C . GLU B 1 416 ? -9.195 3.605 -16.391 1 62.91 416 GLU B C 1
ATOM 6460 O O . GLU B 1 416 ? -9.047 4.414 -15.477 1 62.91 416 GLU B O 1
ATOM 6465 N N . LEU B 1 417 ? -8.258 2.992 -16.969 1 68.19 417 LEU B N 1
ATOM 6466 C CA . LEU B 1 417 ? -6.871 3.332 -16.672 1 68.19 417 LEU B CA 1
ATOM 6467 C C . LEU B 1 417 ? -6.23 4.07 -17.844 1 68.19 417 LEU B C 1
ATOM 6469 O O . LEU B 1 417 ? -5.004 4.121 -17.953 1 68.19 417 LEU B O 1
ATOM 6473 N N . ASP B 1 418 ? -7.082 4.645 -18.625 1 70.81 418 ASP B N 1
ATOM 6474 C CA . ASP B 1 418 ? -6.504 5.121 -19.891 1 70.81 418 ASP B CA 1
ATOM 6475 C C . ASP B 1 418 ? -6.426 6.645 -19.906 1 70.81 418 ASP B C 1
ATOM 6477 O O . ASP B 1 418 ? -5.918 7.234 -20.859 1 70.81 418 ASP B O 1
ATOM 6481 N N . ASP B 1 419 ? -6.93 7.309 -18.812 1 74.56 419 ASP B N 1
ATOM 6482 C CA . ASP B 1 419 ? -6.879 8.766 -18.812 1 74.56 419 ASP B CA 1
ATOM 6483 C C . ASP B 1 419 ? -6.422 9.297 -17.453 1 74.56 419 ASP B C 1
ATOM 6485 O O . ASP B 1 419 ? -7.242 9.562 -16.562 1 74.56 419 ASP B O 1
ATOM 6489 N N . PRO B 1 420 ? -5.059 9.562 -17.406 1 78.06 420 PRO B N 1
ATOM 6490 C CA . PRO B 1 420 ? -3.969 9.172 -18.312 1 78.06 420 PRO B CA 1
ATOM 6491 C C . PRO B 1 420 ? -3.531 7.723 -18.109 1 78.06 420 PRO B C 1
ATOM 6493 O O . PRO B 1 420 ? -3.766 7.141 -17.047 1 78.06 420 PRO B O 1
ATOM 6496 N N . PRO B 1 421 ? -2.998 7.168 -19.188 1 82.56 421 PRO B N 1
ATOM 6497 C CA . PRO B 1 421 ? -2.459 5.82 -19 1 82.56 421 PRO B CA 1
ATOM 6498 C C . PRO B 1 421 ? -1.218 5.797 -18.109 1 82.56 421 PRO B C 1
ATOM 6500 O O . PRO B 1 421 ? -0.403 6.723 -18.156 1 82.56 421 PRO B O 1
ATOM 6503 N N . VAL B 1 422 ? -1.214 4.797 -17.312 1 90.12 422 VAL B N 1
ATOM 6504 C CA . VAL B 1 422 ? -0.004 4.578 -16.531 1 90.12 422 VAL B CA 1
ATOM 6505 C C . VAL B 1 422 ? 1.117 4.078 -17.438 1 90.12 422 VAL B C 1
ATOM 6507 O O . VAL B 1 422 ? 0.912 3.168 -18.25 1 90.12 422 VAL B O 1
ATOM 6510 N N . SER B 1 423 ? 2.246 4.723 -17.391 1 91.88 423 SER B N 1
ATOM 6511 C CA . SER B 1 423 ? 3.422 4.234 -18.109 1 91.88 423 SER B CA 1
ATOM 6512 C C . SER B 1 423 ? 4.273 3.328 -17.219 1 91.88 423 SER B C 1
ATOM 6514 O O . SER B 1 423 ? 5.109 3.807 -16.453 1 91.88 423 SER B O 1
ATOM 6516 N N . TRP B 1 424 ? 4.102 2.09 -17.422 1 95.06 424 TRP B N 1
ATOM 6517 C CA . TRP B 1 424 ? 4.812 1.126 -16.578 1 95.06 424 TRP B CA 1
ATOM 6518 C C . TRP B 1 424 ? 6.309 1.155 -16.875 1 95.06 424 TRP B C 1
ATOM 6520 O O . TRP B 1 424 ? 7.125 0.896 -15.984 1 95.06 424 TRP B O 1
ATOM 6530 N N . GLY B 1 425 ? 6.672 1.476 -18.109 1 93.19 425 GLY B N 1
ATOM 6531 C CA . GLY B 1 425 ? 8.086 1.654 -18.406 1 93.19 425 GLY B CA 1
ATOM 6532 C C . GLY B 1 425 ? 8.734 2.734 -17.562 1 93.19 425 GLY B C 1
ATOM 6533 O O . GLY B 1 425 ? 9.797 2.516 -16.969 1 93.19 425 GLY B O 1
ATOM 6534 N N . LYS B 1 426 ? 8.086 3.873 -17.469 1 92.81 426 LYS B N 1
ATOM 6535 C CA . LYS B 1 426 ? 8.602 4.988 -16.688 1 92.81 426 LYS B CA 1
ATOM 6536 C C . LYS B 1 426 ? 8.609 4.652 -15.188 1 92.81 426 LYS B C 1
ATOM 6538 O O . LYS B 1 426 ? 9.562 4.992 -14.477 1 92.81 426 LYS B O 1
ATOM 6543 N N . LEU B 1 427 ? 7.559 4.012 -14.742 1 95.81 427 LEU B N 1
ATOM 6544 C CA . LEU B 1 427 ? 7.516 3.596 -13.344 1 95.81 427 LEU B CA 1
ATOM 6545 C C . LEU B 1 427 ? 8.688 2.674 -13.016 1 95.81 427 LEU B C 1
ATOM 6547 O O . LEU B 1 427 ? 9.367 2.869 -12.008 1 95.81 427 LEU B O 1
ATOM 6551 N N . ALA B 1 428 ? 8.875 1.675 -13.914 1 95.75 428 ALA B N 1
ATOM 6552 C CA . ALA B 1 428 ? 9.961 0.717 -13.703 1 95.75 428 ALA B CA 1
ATOM 6553 C C . ALA B 1 428 ? 11.312 1.427 -13.609 1 95.75 428 ALA B C 1
ATOM 6555 O O . ALA B 1 428 ? 12.086 1.179 -12.68 1 95.75 428 ALA B O 1
ATOM 6556 N N . GLU B 1 429 ? 11.547 2.303 -14.508 1 92.88 429 GLU B N 1
ATOM 6557 C CA . GLU B 1 429 ? 12.797 3.061 -14.5 1 92.88 429 GLU B CA 1
ATOM 6558 C C . GLU B 1 429 ? 12.914 3.918 -13.242 1 92.88 429 GLU B C 1
ATOM 6560 O O . GLU B 1 429 ? 14 4.039 -12.672 1 92.88 429 GLU B O 1
ATOM 6565 N N . GLY B 1 430 ? 11.781 4.496 -12.859 1 93.88 430 GLY B N 1
ATOM 6566 C CA . GLY B 1 430 ? 11.773 5.305 -11.648 1 93.88 430 GLY B CA 1
ATOM 6567 C C . GLY B 1 430 ? 12.141 4.516 -10.406 1 93.88 430 GLY B C 1
ATOM 6568 O O . GLY B 1 430 ? 12.734 5.062 -9.469 1 93.88 430 GLY B O 1
ATOM 6569 N N . PHE B 1 431 ? 11.781 3.258 -10.438 1 94.5 431 PHE B N 1
ATOM 6570 C CA . PHE B 1 431 ? 12.07 2.391 -9.297 1 94.5 431 PHE B CA 1
ATOM 6571 C C . PHE B 1 431 ? 13.438 1.744 -9.445 1 94.5 431 PHE B C 1
ATOM 6573 O O . PHE B 1 431 ? 13.891 1.017 -8.555 1 94.5 431 PHE B O 1
ATOM 6580 N N . GLY B 1 432 ? 14.102 1.922 -10.578 1 92.19 432 GLY B N 1
ATOM 6581 C CA . GLY B 1 432 ? 15.461 1.43 -10.742 1 92.19 432 GLY B CA 1
ATOM 6582 C C . GLY B 1 432 ? 15.531 0.131 -11.523 1 92.19 432 GLY B C 1
ATOM 6583 O O . GLY B 1 432 ? 16.594 -0.502 -11.594 1 92.19 432 GLY B O 1
ATOM 6584 N N . ALA B 1 433 ? 14.422 -0.311 -12.109 1 94.38 433 ALA B N 1
ATOM 6585 C CA . ALA B 1 433 ? 14.398 -1.507 -12.945 1 94.38 433 ALA B CA 1
ATOM 6586 C C . ALA B 1 433 ? 14.586 -1.149 -14.414 1 94.38 433 ALA B C 1
ATOM 6588 O O . ALA B 1 433 ? 14.352 -0.008 -14.82 1 94.38 433 ALA B O 1
ATOM 6589 N N . LYS B 1 434 ? 15.086 -2.076 -15.18 1 93.88 434 LY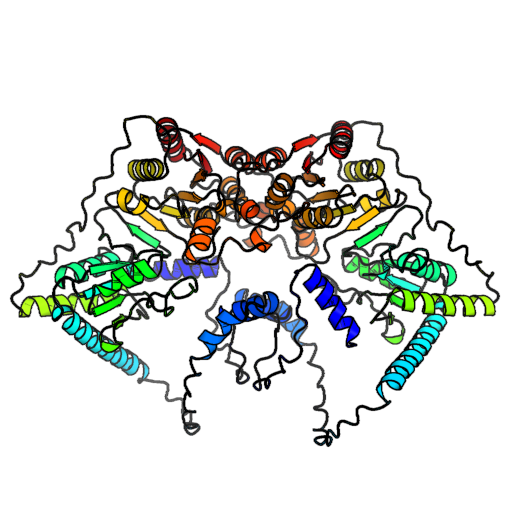S B N 1
ATOM 6590 C CA . LYS B 1 434 ? 15.094 -1.922 -16.625 1 93.88 434 LYS B CA 1
ATOM 6591 C C . LYS B 1 434 ? 13.703 -2.121 -17.219 1 93.88 434 LYS B C 1
ATOM 6593 O O . LYS B 1 434 ? 12.875 -2.822 -16.625 1 93.88 434 LYS B O 1
ATOM 6598 N N . ALA B 1 435 ? 13.461 -1.439 -18.344 1 96.19 435 ALA B N 1
ATOM 6599 C CA . ALA B 1 435 ? 12.109 -1.509 -18.875 1 96.19 435 ALA B CA 1
ATOM 6600 C C . ALA B 1 435 ? 12.133 -1.652 -20.406 1 96.19 435 ALA B C 1
ATOM 6602 O O . ALA B 1 435 ? 13.023 -1.122 -21.062 1 96.19 435 ALA B O 1
ATOM 6603 N N . PHE B 1 436 ? 11.18 -2.418 -20.922 1 94.38 436 PHE B N 1
ATOM 6604 C CA . PHE B 1 436 ? 10.852 -2.525 -22.328 1 94.38 436 PHE B CA 1
ATOM 6605 C C . PHE B 1 436 ? 9.367 -2.277 -22.562 1 94.38 436 PHE B C 1
ATOM 6607 O O . PHE B 1 436 ? 8.555 -2.477 -21.672 1 94.38 436 PHE B O 1
ATOM 6614 N N . VAL B 1 437 ? 9.023 -1.737 -23.688 1 93 437 VAL B N 1
ATOM 6615 C CA . VAL B 1 437 ? 7.645 -1.627 -24.141 1 93 437 VAL B CA 1
ATOM 6616 C C . VAL B 1 437 ? 7.465 -2.398 -25.453 1 93 437 VAL B C 1
ATOM 6618 O O . VAL B 1 437 ? 8.305 -2.318 -26.344 1 93 437 VAL B O 1
ATOM 6621 N N . ALA B 1 438 ? 6.496 -3.234 -25.5 1 94.12 438 ALA B N 1
ATOM 6622 C CA . ALA B 1 438 ? 6.211 -4.023 -26.688 1 94.12 438 ALA B CA 1
ATOM 6623 C C . ALA B 1 438 ? 4.77 -3.826 -27.141 1 94.12 438 ALA B C 1
ATOM 6625 O O . ALA B 1 438 ? 3.832 -3.98 -26.359 1 94.12 438 ALA B O 1
ATOM 6626 N N . GLU B 1 439 ? 4.57 -3.502 -28.391 1 91.25 439 GLU B N 1
ATOM 6627 C CA . GLU B 1 439 ? 3.244 -3.271 -28.953 1 91.25 439 GLU B CA 1
ATOM 6628 C C . GLU B 1 439 ? 2.863 -4.379 -29.938 1 91.25 439 GLU B C 1
ATOM 6630 O O . GLU B 1 439 ? 1.689 -4.535 -30.281 1 91.25 439 GLU B O 1
ATOM 6635 N N . THR B 1 440 ? 3.934 -5.105 -30.406 1 91.38 440 THR B N 1
ATOM 6636 C CA . THR B 1 440 ? 3.707 -6.191 -31.359 1 91.38 440 THR B CA 1
ATOM 6637 C C . THR B 1 440 ? 4.246 -7.512 -30.812 1 91.38 440 THR B C 1
ATOM 6639 O O . THR B 1 440 ? 5.016 -7.52 -29.844 1 91.38 440 THR B O 1
ATOM 6642 N N . MET B 1 441 ? 3.82 -8.633 -31.469 1 95.38 441 MET B N 1
ATOM 6643 C CA . MET B 1 441 ? 4.297 -9.953 -31.062 1 95.38 441 MET B CA 1
ATOM 6644 C C . MET B 1 441 ? 5.809 -10.055 -31.219 1 95.38 441 MET B C 1
ATOM 6646 O O . MET B 1 441 ? 6.488 -10.602 -30.344 1 95.38 441 MET B O 1
ATOM 6650 N N . GLY B 1 442 ? 6.277 -9.508 -32.312 1 93.38 442 GLY B N 1
ATOM 6651 C CA . GLY B 1 442 ? 7.715 -9.523 -32.562 1 93.38 442 GLY B CA 1
ATOM 6652 C C . GLY B 1 442 ? 8.5 -8.75 -31.5 1 93.38 442 GLY B C 1
ATOM 6653 O O . GLY B 1 442 ? 9.508 -9.234 -30.984 1 93.38 442 GLY B O 1
ATOM 6654 N N . GLU B 1 443 ? 8 -7.555 -31.188 1 92.94 443 GLU B N 1
ATOM 6655 C CA . GLU B 1 443 ? 8.641 -6.734 -30.172 1 92.94 443 GLU B CA 1
ATOM 6656 C C . GLU B 1 443 ? 8.633 -7.43 -28.812 1 92.94 443 GLU B C 1
ATOM 6658 O O . GLU B 1 443 ? 9.617 -7.395 -28.078 1 92.94 443 GLU B O 1
ATOM 6663 N N . PHE B 1 444 ? 7.52 -8.125 -28.531 1 96.94 444 PHE B N 1
ATOM 6664 C CA . PHE B 1 444 ? 7.398 -8.797 -27.25 1 96.94 444 PHE B CA 1
ATOM 6665 C C . PHE B 1 444 ? 8.344 -9.992 -27.172 1 96.94 444 PHE B C 1
ATOM 6667 O O . PHE B 1 444 ? 9 -10.211 -26.141 1 96.94 444 PHE B O 1
ATOM 6674 N N . LYS B 1 445 ? 8.367 -10.75 -28.25 1 95.88 445 LYS B N 1
ATOM 6675 C CA . LYS B 1 445 ? 9.258 -11.906 -28.312 1 95.88 445 LYS B CA 1
ATOM 6676 C C . LYS B 1 445 ? 10.703 -11.492 -28.047 1 95.88 445 LYS B C 1
ATOM 6678 O O . LYS B 1 445 ? 11.398 -12.117 -27.25 1 95.88 445 LYS B O 1
ATOM 6683 N N . ILE B 1 446 ? 11.172 -10.406 -28.578 1 94.88 446 ILE B N 1
ATOM 6684 C CA . ILE B 1 446 ? 12.539 -9.914 -28.453 1 94.88 446 ILE B CA 1
ATOM 6685 C C . ILE B 1 446 ? 12.758 -9.391 -27.031 1 94.88 446 ILE B C 1
ATOM 6687 O O . ILE B 1 446 ? 13.758 -9.727 -26.391 1 94.88 446 ILE B O 1
ATOM 6691 N N . ALA B 1 447 ? 11.766 -8.555 -26.562 1 96.12 447 ALA B N 1
ATOM 6692 C CA . ALA B 1 447 ? 11.867 -7.973 -25.219 1 96.12 447 ALA B CA 1
ATOM 6693 C C . ALA B 1 447 ? 11.922 -9.062 -24.156 1 96.12 447 ALA B C 1
ATOM 6695 O O . ALA B 1 447 ? 12.734 -8.984 -23.219 1 96.12 447 ALA B O 1
ATOM 6696 N N . PHE B 1 448 ? 11.094 -10.109 -24.312 1 97.94 448 PHE B N 1
ATOM 6697 C CA . PHE B 1 448 ? 11.008 -11.172 -23.312 1 97.94 448 PHE B CA 1
ATOM 6698 C C . PHE B 1 448 ? 12.281 -12.016 -23.328 1 97.94 448 PHE B C 1
ATOM 6700 O O . PHE B 1 448 ? 12.828 -12.32 -22.266 1 97.94 448 PHE B O 1
ATOM 6707 N N . ALA B 1 449 ? 12.781 -12.352 -24.469 1 96.06 449 ALA B N 1
ATOM 6708 C CA . ALA B 1 449 ? 14.031 -13.109 -24.578 1 96.06 449 ALA B CA 1
ATOM 6709 C C . ALA B 1 449 ? 15.188 -12.344 -23.953 1 96.06 449 ALA B C 1
ATOM 6711 O O . ALA B 1 449 ? 16 -12.922 -23.234 1 96.06 449 ALA B O 1
ATOM 6712 N N . ARG B 1 450 ? 15.234 -11.086 -24.203 1 95 450 ARG B N 1
ATOM 6713 C CA . ARG B 1 450 ? 16.281 -10.25 -23.641 1 95 450 ARG B CA 1
ATOM 6714 C C . ARG B 1 450 ? 16.156 -10.156 -22.125 1 95 450 ARG B C 1
ATOM 6716 O O . ARG B 1 450 ? 17.141 -10.227 -21.391 1 95 450 ARG B O 1
ATOM 6723 N N . ALA B 1 451 ? 14.891 -9.969 -21.703 1 97.31 451 ALA B N 1
ATOM 6724 C CA . ALA B 1 451 ? 14.648 -9.859 -20.266 1 97.31 451 ALA B CA 1
ATOM 6725 C C . ALA B 1 451 ? 15.094 -11.117 -19.531 1 97.31 451 ALA B C 1
ATOM 6727 O O . ALA B 1 451 ? 15.672 -11.039 -18.453 1 97.31 451 ALA B O 1
ATOM 6728 N N . LEU B 1 452 ? 14.867 -12.25 -20.125 1 96.94 452 LEU B N 1
ATOM 6729 C CA . LEU B 1 452 ? 15.234 -13.523 -19.516 1 96.94 452 LEU B CA 1
ATOM 6730 C C . LEU B 1 452 ? 16.75 -13.641 -19.359 1 96.94 452 LEU B C 1
ATOM 6732 O O . LEU B 1 452 ? 17.234 -14.32 -18.453 1 96.94 452 LEU B O 1
ATOM 6736 N N . ARG B 1 453 ? 17.531 -12.922 -20.156 1 93.75 453 ARG B N 1
ATOM 6737 C CA . ARG B 1 453 ? 18.984 -13.008 -20.141 1 93.75 453 ARG B CA 1
ATOM 6738 C C . ARG B 1 453 ? 19.578 -11.852 -19.344 1 93.75 453 ARG B C 1
ATOM 6740 O O . ARG B 1 453 ? 20.797 -11.789 -19.156 1 93.75 453 ARG B O 1
ATOM 6747 N N . THR B 1 454 ? 18.766 -10.938 -18.938 1 92.62 454 THR B N 1
ATOM 6748 C CA . THR B 1 454 ? 19.234 -9.758 -18.234 1 92.62 454 THR B CA 1
ATOM 6749 C C . THR B 1 454 ? 19.156 -9.969 -16.719 1 92.62 454 THR B C 1
ATOM 6751 O O . THR B 1 454 ? 18.078 -10.266 -16.188 1 92.62 454 THR B O 1
ATOM 6754 N N . PRO B 1 455 ? 20.297 -9.891 -16.094 1 92.88 455 PRO B N 1
ATOM 6755 C CA . PRO B 1 455 ? 20.25 -9.977 -14.625 1 92.88 455 PRO B CA 1
ATOM 6756 C C . PRO B 1 455 ? 19.484 -8.812 -13.992 1 92.88 455 PRO B C 1
ATOM 6758 O O . PRO B 1 455 ? 19.453 -7.715 -14.555 1 92.88 455 PRO B O 1
ATOM 6761 N N . GLY B 1 456 ? 18.906 -9.008 -12.789 1 94.56 456 GLY B N 1
ATOM 6762 C CA . GLY B 1 456 ? 18.156 -7.973 -12.109 1 94.56 456 GLY B CA 1
ATOM 6763 C C . GLY B 1 456 ? 16.719 -7.863 -12.586 1 94.56 456 GLY B C 1
ATOM 6764 O O . GLY B 1 456 ? 16.281 -8.641 -13.438 1 94.56 456 GLY B O 1
ATOM 6765 N N . PRO B 1 457 ? 15.984 -6.918 -12 1 97.38 457 PRO B N 1
ATOM 6766 C CA . PRO B 1 457 ? 14.57 -6.797 -12.359 1 97.38 457 PRO B CA 1
ATOM 6767 C C . PRO B 1 457 ? 14.367 -6.109 -13.711 1 97.38 457 PRO B C 1
ATOM 6769 O O . PRO B 1 457 ? 15.016 -5.105 -14 1 97.38 457 PRO B O 1
ATOM 6772 N N . VAL B 1 458 ? 13.586 -6.656 -14.531 1 98 458 VAL B N 1
ATOM 6773 C CA . VAL B 1 458 ? 13.203 -6.121 -15.836 1 98 458 VAL B CA 1
ATOM 6774 C C . VAL B 1 458 ? 11.68 -6.098 -15.961 1 98 458 VAL B C 1
ATOM 6776 O O . VAL B 1 458 ? 11.008 -7.062 -15.586 1 98 458 VAL B O 1
ATOM 6779 N N . VAL B 1 459 ? 11.148 -4.93 -16.359 1 98.44 459 VAL B N 1
ATOM 6780 C CA . VAL B 1 459 ? 9.711 -4.797 -16.594 1 98.44 459 VAL B CA 1
ATOM 6781 C C . VAL B 1 459 ? 9.445 -4.656 -18.094 1 98.44 459 VAL B C 1
ATOM 6783 O O . VAL B 1 459 ? 10.109 -3.885 -18.781 1 98.44 459 VAL B O 1
ATOM 6786 N N . ILE B 1 460 ? 8.531 -5.449 -18.625 1 97.94 460 ILE B N 1
ATOM 6787 C CA . ILE B 1 460 ? 8.055 -5.324 -20 1 97.94 460 ILE B CA 1
ATOM 6788 C C . ILE B 1 460 ? 6.602 -4.863 -20 1 97.94 460 ILE B C 1
ATOM 6790 O O . ILE B 1 460 ? 5.719 -5.57 -19.516 1 97.94 460 ILE B O 1
ATOM 6794 N N . GLU B 1 461 ? 6.395 -3.695 -20.422 1 96.88 461 GLU B N 1
ATOM 6795 C CA . GLU B 1 461 ? 5.023 -3.256 -20.672 1 96.88 461 GLU B CA 1
ATOM 6796 C C . GLU B 1 461 ? 4.496 -3.824 -21.984 1 96.88 461 GLU B C 1
ATOM 6798 O O . GLU B 1 461 ? 4.902 -3.387 -23.062 1 96.88 461 GLU B O 1
ATOM 6803 N N . ALA B 1 462 ? 3.633 -4.82 -21.891 1 97.31 462 ALA B N 1
ATOM 6804 C CA . ALA B 1 462 ? 2.986 -5.418 -23.062 1 97.31 462 ALA B CA 1
ATOM 6805 C C . ALA B 1 462 ? 1.686 -4.691 -23.391 1 97.31 462 ALA B C 1
ATOM 6807 O O . ALA B 1 462 ? 0.668 -4.887 -22.719 1 97.31 462 ALA B O 1
ATOM 6808 N N . SER B 1 463 ? 1.715 -3.865 -24.422 1 92.81 463 SER B N 1
ATOM 6809 C CA . SER B 1 463 ? 0.531 -3.129 -24.844 1 92.81 463 SER B CA 1
ATOM 6810 C C . SER B 1 463 ? -0.434 -4.035 -25.609 1 92.81 463 SER B C 1
ATOM 6812 O O . SER B 1 463 ? -0.257 -4.277 -26.797 1 92.81 463 SER B O 1
ATOM 6814 N N . LEU B 1 464 ? -1.466 -4.5 -24.938 1 93.31 464 LEU B N 1
ATOM 6815 C CA . LEU B 1 464 ? -2.359 -5.512 -25.5 1 93.31 464 LEU B CA 1
ATOM 6816 C C . LEU B 1 464 ? -3.457 -4.863 -26.328 1 93.31 464 LEU B C 1
ATOM 6818 O O . LEU B 1 464 ? -3.996 -3.818 -25.953 1 93.31 464 LEU B O 1
ATOM 6822 N N . GLN B 1 465 ? -3.695 -5.398 -27.5 1 84.62 465 GLN B N 1
ATOM 6823 C CA . GLN B 1 465 ? -4.738 -4.945 -28.406 1 84.62 465 GLN B CA 1
ATOM 6824 C C . GLN B 1 465 ? -5.898 -5.934 -28.453 1 84.62 465 GLN B C 1
ATOM 6826 O O . GLN B 1 465 ? -5.711 -7.133 -28.234 1 84.62 465 GLN B O 1
#

Secondary structure (DSSP, 8-state):
--HHHHHHHHHHHHHHH---TT----------TT--SS----HHHHHHHHHHHH---HHHHHHHTS--------------------SSHHHHHHHHHHHHHHHHHHHHHHHHHHSPTTSEEEEE-GGGG-S-STTTTHHHHHHHHHHHHH--EEEE-SS-SEEEE-TT---PEEPPSSHHHHHHHHTT-SEEEEES-PPPB-SS--TTS--SB---S-GGGEEEE--SS-HHHHHHHHHHHHHHHHHHTT-------TTS-SS---PPPPP-S--B--HHHHHHHHHHHPPTT-EEEEE-GGG-TTHHHHTTTSSSEEEEE-SSS----HHHHHHHHHHH-TTS-EEEEEEHHHHGGGTTHHHHHHHTT--EEEEEEE-SB-HHHHHHHHHTT--SS-HHHH---SSS--TGGGGB-BTTBP-HHHHHHHHT-EEEEE-BHHHHHHHHHHHHHSSS-EEEEEE--/--HHHHHHHHHHHHHHH---------------TT--SS----HHHHHHHHHHHH---HHHHHHHTS--------------------SSHHHHHHHHHHHHHHHHHHHHHHHHHHSPTTSEEEEE-GGGG-S-SSSTTHHHHHHHHHHHHHT-EEEE-SS-SEEEE-TT---PEEPPSSHHHHHHHHTT-SEEEEES-PPPB-SS--TTS--SB---S-GGGEEEE--SS-HHHHHHHHHHHHHHHHHHTT-------TTS-SS---PPPPP-S--B--HHHHHHHHHHHPPTT-EEEEE-GGG-TTHHHHTTTSSSEEEEE-SSS----HHHHHHHHHHH-TTS-EEEEEEHHHHGGGTTHHHHHHHTT--EEEEEEE-SB-HHHHHHHHHTT-SSS-HHHH---SSS--TGGGGB-BTTBP-HHHHHHHHT-EEEEE-BHHHHHHHHHHHHHSSS-EEEEEE--

pLDDT: mean 72.8, std 27.84, range [20.0, 98.88]

Solvent-accessible surface area (backbone atoms only — not comparable to full-atom values): 48976 Å² total; per-residue (Å²): 101,53,81,65,53,60,49,42,51,49,40,43,44,22,63,70,53,58,28,78,77,75,76,83,75,75,70,75,62,80,65,53,61,69,41,70,80,80,69,60,72,46,71,59,46,48,40,44,48,46,23,66,59,57,62,60,57,70,71,54,55,66,61,61,62,64,65,75,78,78,72,68,78,71,74,83,72,71,83,68,78,76,68,71,84,78,77,80,65,62,60,49,51,52,49,49,52,47,50,50,49,49,51,51,38,44,51,49,26,51,53,48,60,67,37,56,71,58,25,26,32,39,36,28,19,59,63,31,28,31,45,76,49,69,58,97,46,16,22,24,39,38,48,39,49,36,20,64,75,44,36,28,40,46,32,26,53,60,50,32,62,48,34,47,38,16,56,19,38,44,77,58,46,64,41,51,83,52,52,70,57,28,24,54,61,51,63,65,37,73,32,38,34,26,35,44,42,76,85,57,57,45,90,64,90,42,77,84,68,62,69,55,55,37,70,84,66,55,70,91,34,47,46,76,45,76,48,75,93,44,50,46,59,54,36,47,51,35,33,53,42,38,49,51,50,38,50,71,72,68,43,74,70,73,65,74,64,76,82,53,60,66,34,68,68,57,50,44,76,56,78,87,69,71,46,77,18,30,42,60,55,51,26,39,37,50,30,34,64,58,59,73,56,21,36,38,28,45,38,25,68,79,49,38,72,52,28,64,68,42,33,55,21,13,56,33,29,38,42,28,38,54,63,59,92,69,77,31,50,35,52,48,48,41,46,52,49,29,70,75,34,74,89,34,52,28,36,25,35,25,21,47,57,41,38,56,71,28,51,61,34,47,31,55,26,26,50,66,52,31,46,31,35,34,40,28,47,34,63,48,41,37,54,56,60,52,49,49,46,61,67,44,65,54,62,68,68,49,59,72,32,48,34,57,63,89,77,77,72,29,33,70,59,69,38,48,35,58,62,52,46,65,37,58,40,37,34,28,46,11,29,48,20,46,56,37,77,18,58,29,39,52,47,36,52,52,48,51,56,49,40,74,72,41,83,26,28,28,34,33,31,35,42,44,101,134,54,79,66,61,58,45,48,57,44,41,51,46,11,62,72,58,69,30,84,75,75,78,79,71,81,63,79,65,77,69,65,74,52,34,75,69,88,75,59,73,46,74,62,44,50,42,44,47,46,25,66,51,48,58,56,57,68,70,54,53,66,58,58,63,65,64,74,78,78,71,68,77,71,70,84,73,70,83,69,81,75,67,79,74,74,68,81,62,62,62,50,51,53,48,48,52,47,51,50,49,49,52,51,39,44,51,49,27,50,54,50,60,68,37,55,73,59,26,24,32,41,36,27,19,58,63,33,30,30,46,82,51,90,58,98,49,15,22,24,38,39,47,40,48,37,21,63,75,45,36,26,40,47,33,26,50,58,51,32,62,47,35,47,38,16,58,18,38,44,78,58,45,64,41,52,83,51,50,70,57,29,24,55,60,48,63,65,38,73,31,39,34,25,36,43,41,74,82,57,56,44,89,64,92,42,78,84,67,62,70,53,57,38,70,84,67,57,70,89,34,46,45,76,45,76,47,78,92,45,49,46,58,53,38,47,52,35,32,53,41,36,50,52,50,38,50,71,72,69,43,74,70,72,65,75,64,74,82,53,58,66,32,65,68,58,52,44,76,56,78,88,68,70,46,77,19,29,42,57,56,50,26,39,37,48,32,34,66,58,59,72,53,21,36,35,28,45,39,25,68,79,48,39,71,51,29,66,68,42,34,54,22,12,57,33,29,36,42,29,37,54,64,58,92,70,78,31,51,34,52,49,49,40,47,52,49,26,71,77,35,75,89,34,53,30,36,27,36,25,21,48,58,41,38,58,71,29,51,61,33,48,30,53,26,27,48,66,50,30,46,32,35,34,40,28,48,35,62,49,42,36,55,58,60,51,50,50,46,61,67,44,64,54,64,69,68,48,60,72,32,50,35,59,63,87,80,78,74,27,34,70,60,69,38,48,35,57,62,54,47,67,36,58,38,37,34,28,45,12,28,48,20,45,55,38,77,18,58,28,37,52,46,37,53,53,48,50,57,49,39,75,73,41,83,26,27,27,33,33,31,36,41,43,101

Sequence (930 aa):
MTSSQAVRLRDILNDALWIDCARPEIRARDQLPGTLAFDHPSIGEIVAFATEATGVDAIVAAAAAKGPPTSAPAPARAPASSTPRRASSGGWLVEQRRAEARAFIAQCAAALMKCQKGKAALYCGGDALLSEDVAEGGALRLCGEIARVSGAAFLCENAFARVDRGGGLPCPTRLPYFPQDAARALSAYELVVTMDARRPIAMFGYDGAGPSHLIRLHDDAVWDLDVGDSVCVTAQMLLDEVRALAKRGGGRDLAPNVSQDFSPISPPSPPTHDGPLTASAMCHIVAALQPKDCVVVDESLTSGASYWDHSATCERFSHLTLTGGAIGFGPAAAVGAAVACPGRKIINIQADGSGLYSAQALWTQAKERLDVVTVVCANRKYAILKLEHAMQRVGAPGKASKARSSTVLYPNALTELDDPPVSWGKLAEGFGAKAFVAETMGEFKIAFARALRTPGPVVIEASLQMTSSQAVRLRDILNDALWIDCARPEIRARDQLPGTLAFDHPSIGEIVAFATEATGVDAIVAAAAAKGPPTSAPAPARAPASSTPRRASSGGWLVEQRRAEARAFIAQCAAALMKCQKGKAALYCGGDALLSEDVAEGGALRLCGEIARVSGAAFLCENAFARVDRGGGLPCPTRLPYFPQDAARALSAYELVVTMDARRPIAMFGYDGAGPSHLIRLHDDAVWDLDVGDSVCVTAQMLLDEVRALAKRGGGRDLAPNVSQDFSPISPPSPPTHDGPLTASAMCHIVAALQPKDCVVVDESLTSGASYWDHSATCERFSHLTLTGGAIGFGPAAAVGAAVACPGRKIINIQADGSGLYSAQALWTQAKERLDVVTVVCANRKYAILKLEHAMQRVGAPGKASKARSSTVLYPNALTELDDPPVSWGKLAEGFGAKAFVAETMGEFKIAFARALRTPGPVVIEASLQ

Foldseek 3Di:
DDPVVVVVVVCCCCVVVVPPPPDPPPPPPPPPPPDDDPDDCPPVNVVVVCCVVVVPPPVNVVVVPPPDPPPDPPPPPDPPPPPCPPDDVVVVVVVVVVVVLLVLLLVVLVLLLPDDQAQEAEEEADQLQPQPDPDHRGNQLLLLLLCVLSNHAYEYEQQHQKHKAAALTDQHHYQDQALLSNLVVLVSHQAYEYQCDDQQFHQDDAVPSDGRGSHPYDPVRYHYDNQPPGSNVSSVSSSVSNLVVCVVVVHPNPDCCSVGRNAAQDQDAQDPDKDFAALLNLLLLCLNQADAAAEEEEPLQPSNVNNSVNNRNHHIYMYGYHNHPQAQCQLVVLVVVQVVCVPHAYETEHEQVSVVSPLLSLLVQQVVQGRYEYEYAPQQWLVNVVVVVVRSPPPDVPCVLQVPPVDDHNNRVVGGCVVPHDDSCVSNVVSPAHEAEDRMSVSSSVQVNVSNVDGTYYYYYYHHD/DDPVVVVVVVCCCCVVVVPPPPDPPPPPPDPPPPDDDPDDCPPVNVVVVCCVVVVPPVVNVVVVPPPDPPPPPPPPPPPPPPPVPVDDVVVVVVVVVVVVLLVLLLVVLVLLQPDDQAQEAEEEADQLQPQPDDPLRGNQLLLLLLCVLSNHAYEYEQQHQKHKAAALTAQHHYQDQALLSNLVVLVSHQAYEYQCDDQQFHQDDFVPSDGRGSHPYDPVRYHYDNQPPGSNVSSVSSSVSNLVVCVVVVNPSPDCVSVGRNAAQDQDAQDPDKDFAALLNLLLLCLNQADAAAEEEEPLQPSNVNNSVNNRNHHIYMYGYHNHPQAQCQLVVLVVVQVVCVPHAYETEHEQVSVVSPLLSLLVQQVVQGRYEYEYAPQQWLVNVVVVVVRSPPPDVPCVLQVPPPDDHRNRVVGGCVVPHDDSCVSSVVSPAHEAEDRMSVSSSVQVNVSNVDGTYYYYYYHHD

Radius of gyration: 33.28 Å; Cα contacts (8 Å, |Δi|>4): 1657; chains: 2; bounding box: 67×106×81 Å

InterPro domains:
  IPR011766 Thiamine pyrophosphate enzyme, TPP-binding [PF02775] (323-461)
  IPR029061 Thiamin diphosphate-binding fold [SSF52518] (275-463)
  IPR045229 Thiamine pyrophosphate enzyme [PTHR18968] (84-464)

Nearest PDB structures (foldseek):
  7orx-assembly1_BBB  TM=7.795E-01  e=1.495E-15  Rhodococcus jostii RHA1
  8xbq-assembly1_A  TM=7.699E-01  e=1.051E-14  Pseudomonas putida
  1pi3-assembly1_A  TM=7.532E-01  e=8.660E-14  Pseudomonas putida
  6a50-assembly1_B  TM=7.644E-01  e=1.547E-13  Pseudomonas putida
  4mpp-assembly1_A  TM=7.495E-01  e=1.630E-13  Pseudomonas putida